Protein AF-A0A2K2CPC2-F1 (afdb_monomer)

Solvent-accessible surface area (backbone atoms only — not comparable to full-atom values): 61296 Å² total; per-residue (Å²): 140,87,82,96,63,97,62,57,42,82,44,56,65,70,56,54,33,58,23,25,60,69,70,36,76,90,29,54,77,49,75,57,96,60,28,41,29,27,48,23,42,46,99,86,68,53,61,29,30,34,36,36,54,56,79,86,68,99,60,70,57,60,63,56,48,25,48,60,65,39,63,78,53,83,51,91,22,39,63,42,54,60,25,34,28,80,47,77,42,85,42,82,39,74,54,98,91,30,63,32,54,21,40,41,75,49,46,33,42,30,27,62,54,51,78,62,34,36,43,44,73,55,35,52,60,104,74,50,80,71,49,67,69,53,52,50,47,30,52,48,30,49,41,52,31,50,30,40,35,52,70,67,43,101,53,31,41,39,50,56,50,60,47,46,72,30,27,28,19,34,90,84,52,48,26,20,47,46,79,49,70,71,35,45,81,43,69,93,70,80,68,47,76,54,97,65,94,77,57,54,89,91,40,68,41,60,54,34,78,77,64,34,45,51,45,70,58,42,42,40,23,14,47,14,53,47,48,45,32,71,75,47,24,58,70,43,42,70,77,46,70,86,49,57,66,77,58,43,51,51,52,55,37,50,55,49,43,64,57,42,60,77,77,45,57,75,81,57,38,58,56,54,43,49,45,51,45,49,54,50,51,51,19,54,38,23,56,42,76,54,62,88,72,30,69,54,55,66,58,54,46,52,58,54,51,53,56,45,52,60,50,48,57,55,50,54,72,69,51,84,68,76,90,84,84,82,89,84,86,89,81,89,88,81,93,88,91,82,89,81,90,86,86,86,88,82,85,89,84,90,85,88,88,72,98,58,65,40,81,47,60,65,69,58,52,30,62,28,24,60,72,67,35,78,91,33,54,79,45,81,55,99,56,36,40,27,30,50,26,42,46,96,90,68,53,62,31,30,36,40,36,46,59,63,46,96,77,61,63,96,46,33,69,56,37,28,51,57,50,36,74,73,50,88,51,92,18,35,53,47,59,60,24,34,30,82,46,78,45,79,44,81,42,78,50,98,93,38,73,25,43,27,58,44,64,46,40,35,39,30,30,61,56,43,81,64,40,35,44,52,82,55,30,77,42,85,88,82,42,76,54,69,70,58,48,50,49,30,51,52,31,44,49,53,31,48,36,69,32,48,77,42,100,58,27,43,31,47,59,46,56,44,43,74,31,27,30,17,30,78,96,57,44,24,18,46,42,74,41,46,65,37,47,72,46,87,87,56,92,55,49,80,50,97,70,94,77,63,54,90,85,36,66,37,62,52,35,76,79,65,30,42,44,38,68,58,38,44,39,19,8,47,12,42,42,47,46,22,67,72,62,33,45,66,62,78,83,48,75,86,51,54,73,64,56,50,52,50,51,51,35,53,56,47,39,59,54,35,58,75,75,39,58,82,57,54,25,49,30,54,37,51,38,49,49,49,51,54,52,51,22,52,39,24,54,40,77,55,63,88,74,26,67,52,64,65,56,51,50,50,55,50,49,52,39,50,52,49,28,40,51,38,52,39,65,75,37,97,52,81,50,54,62,38,63,67,56,46,57,44,55,79,51,86,72,43,64,40,50,35,49,44,33,39,32,20,74,36,88,52,31,33,38,38,39,40,36,52,80,63,49,87,55,37,67,37,73,62,73,38,70,56,71,32,50,48,67,16,34,34,36,35,43,45,33,40,52,64,42,95,64,84,78,70,98,76,70,90,46,41,33,40,42,36,37,35,79,47,62,81,79,78,66,78,75,78,65,88,90,47,60,73,64,58,58,48,46,57,56,49,53,39,62,75,65,72,48,93,59,64,43,77,47,78,30,47,54,39,59,61,74,81,64,96,83,68,79,73,71,96,67,69,53,55,44,44,68,62,42,81,33,93,87,46,42,43,40,28,38,40,49,49,95,84,55,68,36,37,39,38,22,14,50,66,6,32,40,36,33,30,30,71,86,78,59,38,79,76,46,77,44,79,76,48,86,42,32,21,36,26,64,49,79,40,75,94,78,43,30,40,40,34,25,24,44,70,8,35,39,37,36,34,44,82,86,52,90,71,62,54,70,48,84,73,42,96,28,22,23,47,31,65,32,72,48,94,82,62,67,38,36,40,40,31,22,50,78,75,33,40,37,36,34,30,26,62,88,58,80,56,37,74,79,45,76,49,78,80,60,89,34,38,55,39,31,54,39,69,38,91,92,42,87,57,30,34,42,38,28,11,48,64,8,36,36,35,40,40,56,74,81,60,94,71,71,81,54,56,70,44,85,68,40,95,77,9,29,38,22,61,34,74,43,75,55,98,93,39,56,30,38,39,35,13,21,52,85,11,31,34,38,30,33,62,74,81,58,92,60,98,66,74,68,76,44,74,46,77,76,53,90,24,34,19,38,24,48,45,58,48,94,89,48,74,32,31,38,41,23,12,52,65,22,36,37,38,37,22,36,62,86,80,62,45,70,47,37,40,36,34,62,59,32,49,29,29,42,25,61,28,68,47,85,96,62,58,28,44,36,38,25,14,33,33,25,35,38,35,32,41,62,58,83,133

Nearest PDB structures (foldseek):
  3mkq-assembly1_A  TM=9.259E-01  e=2.732E-25  Saccharomyces cerevisiae YJM789
  4j77-assembly2_B  TM=9.373E-01  e=4.372E-25  Saccharomyces cerevisiae
  8enz-assembly3_C  TM=9.042E-01  e=1.557E-18  Schizosaccharomyces pombe
  8eny-assembly3_C  TM=8.992E-01  e=2.491E-18  Schizosaccharomyces pombe
  7s23-assembly3_C  TM=9.041E-01  e=3.803E-18  Schizosaccharomyces pombe

Secondary structure (DSSP, 8-state):
------SPEE--HHHHHHHTTTT-GGGEEEEETTEEEEEEE-TT--EEEEEEE---SS-THHHHHHHHHHHT---TTB--EEEEEEEEEEEEEEETTEEEEEEEEEEEEEEEP-TT-BTHHHHSSTT----HHHHHHHHHHHHHHHHHHHHSSSSEEE-S---GGGEEE-TT--EEE---SS-EEE-S---EE-SS--S-TTS--HHHHHH-EE-THHHHHHHHHHHHHHHH-HHHHHHHTTS-HHHHHHHHHHHHHHHHTTTS-HHHHHHHHHHHHHHHHHHHHHT-SSGGGSPPHHHHHHHHHHHHHHHHHHHHTT--S------------------------------------EEPPHHHHHHHTTTT-GGGEEEE-SSEEEEEEE-TTS-EEEEEEEP--TTS-TTHHHHHHHHHHH---TTBPPEEEEEEEEEEEEEEETTEEEEEEEEEEEEEEE--TT-BGGGGSS-TTTS--HHHHHHHHHHHHHHHHHHHSSSSPEE-S--SGGGEEE-GGG-EEE---TT-EE-SSSS-EE-SS--S-TTTS-HHHHHH-EE-HHHHHHHHHHHHHHHHHSS-GGGGTTS-HHHHHHHHHHHHHHHHHTTS-HHHHHHHHHHHHHHHHHHHHHT-SSGGGSPPHHHHHHHHHHHHHHHHHHHHHTS--SSEEE-SSEE----TTS--EEEEEEE--SSSEEEEEEEETTGGGBSS-SSEEEEEPTT-EEEEEEEBPP-SSPPPTT---EEEEEEEEE-TTTTTT--TT-HHHHHHHHHHHHHHTT-TT-EEEEEEEE-SPPPTT----TT---EEEEEE-TTS-EEEEEE-SSSSEEEEEETTSEEEEEETTTTEEEEEEE--SS-EEEEEEEGGGTEEEEEETTSEEEEEESS-SSPEEEE--SS-EEEEEE-SSSSEEEEEETTT--EEEEEGGGTTEEEEEE---SS-EEEEEE-TT-TTEEEEEETTSEEEEEESS-SSPPPEEEE--TT-EEEEEEEEETTEEEEEEEETTS-EEEEETT---S---SEEE---SS-EEEEEE-SSSSEEEEEETTSEEEEEETTT--EEEEEE-SSSSEEEEEEETTTTEEEEEETTEEEEEE----

Foldseek 3Di:
DDDPDLWAAADEVVQVCQQQVNVDPVQFPDADPFFTWGWGQHPVRFTKIKTWGADPDDDPCLLVQLCVLQGPDDDPQAWHFNHWYWDWDWDFDADPNATFTWTDTTTITIIHDAPQAFQLVQQADDPSVDDLVLLLQQLLSVLVSQCCQAPVDPWHKAQQADDRNQWGAHPVSHTHGHDRSLIDTDDPDFKDADPDDTYDPPLAALCCVVGVMDGSLSVLSSSLSRLQSSQQGDVRCVVPVPPDLVVSLVVSLVVSLVVVVVPDDPVVSVLSSVLSSLSNVLSVQSNDNDSVSRDDSVVSNVSNVVSVVVVVVVVVVVPPDDDDDDDDDDDDDDDDDDDDDDDDDDDDDDDDDDPQAAADDVVLVCVQQVNVDPVQFPDDDPFWTWGWGADPVGFTWIKIKGFDHPPPDPCLLVQQSVVLRVDDDLQAKHWNHWYWDWDWDFDADPNGTITTTGTTTMTIIHDAPQAFQLVQLQDLPPGDALVLLLQQLLLNLVQLCRQAVDPWHKAQQADARNQWGAHPPRRTHGDRSSVIDTDDDDQKDQDPDQDYDPLLAAPCCVPPVIDHSLRVLSSSLQRLLSSLNSDHPVVCPVDDLVRSLVVSLVSNLVVLVVPDDPQLSVLSSVLSSLSNVLSVQSNDNDSVSRDDSVVSSVSNVVSVLSSLVRVCVVPVDQWDKPPLAFEFADDAQDKGKTKIKTFRSHQFKKKKWKAKPDQVQWPFDPRDIDIAHHRAMEIEIIIGDHDNDDPPPPDWIKMKMKMATDDPVLPPDDDDPCPPVSSVVVVVVCVVVVDPRIDMGIHTYHHHDPPPPPPPPPFDKDKDFLDFFQPWFWQEWEADQPAQWIWTWTQQQKIWIARPVVSGTPDIDRHDRGGFNDWDAPPVQQWIWTWGQQQKIWIDHPPDDHTDIDRHDRGTWNEKEDQPPAQWIWIFHAPPQKIFIFGVVVVRDRPDIDHDDPHGWQYKYADPVDSQWIWIWWQCQKIWIDGNPDPDDGTDIARHDNRTWHDKDWDADPNWIKMWTWGQCQKIFIGTPPDPDSDDTPDIQDDGPGTWQEWDQQPPAQWIWTFGQSQWIWTARVVPRDTHYIYHHSQGGWHYWYDDPPQCKIWTRHRRGIMIIRDGDD

Sequence (1114 aa):
MENTSDDPRKLPYQFIREVTNDFHVERVLGSGTFGTVYKGINSSGEETAVKVLHMTGVDDSEFQKEFRNLKSLRHDNIVELVGFCNEAEEVVAEFEGNQVVALKMHTALCLEYVSNGSLQKHISDENTGLNWHIRYKIIKGICVGLKYLHEGLEFSVWHLDLKPDNILLDQNMEPKIADFGLSRLLGDEKTRKTMSAVGTCGYWPPEYLNHQIITKEFDIFSLGVIITKIMTGREGYTSIADMRPGKFVKHVHNNWRNKLCKILRPASLEVYCNQVKRCIEIALECLKPNRQERPTIQYIVSNLEETETVIGDISLHIEQFNNDGESTLHSESNVTSGHSSGGGEASSSTYFDTPTAKAVPFQLLESMTDGFSEERIIGKGEFTRVYKGVYENGQVIAVKRYHSSRRLNDNEFENEIQYLMKVHHPNIIQLVGYCMHTEHQLIEYEGKMVFAEIQNKVLCLEYCSNGSLDQHLSDISYGLDWLTRYRIIKGTCEGLRQLHERSSPIIHMDLNPSNIFLGECMVPKIGDFALARVLEDEYSIQTIRMIGTRGYMPPEFIDKQVISIKSDIYSLGVVIIEIMTGKKYHAYFELSIQELIENVHENWRKRLRATFDDTSGEGYCQQVKKCIKLALSCVEPERLKRPSIGEIIDMLNETETFIHELTLKDKSELLDVHPVELYFPFEPKKATSCSLRLNNKGSDRVAFMVMAKTQKMYSTKLPFCSVVPPGCSYTIAVTIRKQNQQLPSAISEFFTVQSVAVGDHDLKHVDEDSASVVYGNFFKKAEEMNSDELQEMTLPVCWDLPAEGTESEPNQSRIEIIATLDSQQVSSVEVHPSQPWIMTTHHGGSLRVWDYQTMATLQSFQVTDEPVHAAKFIEREKWIIAGDGNGCIHVYSYEEKEPTSFDAHDSGITSLAVHPTQTVVLSFSHDDHLIKLWDWEKDWECTRTFQGHTNRVTQITFNPNGADSFTSVSRDGKVKIWSVHSDGSSPITFDGDDQGLLCVDYFTRRNRQHLITGCMDGTAKIWDLEMDILEGCVHKLEGHEGRVTAVNLHPELPLLITGSLDGTVRLWDSTTYKLENIIGFNLGAVYGFGFIKGLRRLVVGCHQGIAMMEIPSP

Organism: Brachypodium distachyon (NCBI:txid15368)

InterPro domains:
  IPR000535 Major sperm protein (MSP) domain [PF00635] (671-761)
  IPR000535 Major sperm protein (MSP) domain [PS50202] (670-800)
  IPR000719 Protein kinase domain [PF00069] (23-302)
  IPR000719 Protein kinase domain [PF00069] (373-650)
  IPR000719 Protein kinase domain [PS50011] (23-311)
  IPR000719 Protein kinase domain [PS50011] (372-659)
  IPR000719 Protein kinase domain [SM00220] (23-302)
  IPR000719 Protein kinase domain [SM00220] (372-659)
  IPR001680 WD40 repeat [PF00400] (819-851)
  IPR001680 WD40 repeat [PF00400] (900-935)
  IPR001680 WD40 repeat [PF00400] (940-979)
  IPR001680 WD40 repeat [PF00400] (988-1024)
  IPR001680 WD40 repeat [PF00400] (1033-1069)
  IPR001680 WD40 repeat [PS50082] (819-860)
  IPR001680 WD40 repeat [PS50082] (902-935)
  IPR001680 WD40 repeat [PS50082] (946-982)
  IPR001680 WD40 repeat [PS50082] (1037-1078)
  IPR001680 WD40 repeat [SM00320] (814-851)
  IPR001680 WD40 repeat [SM00320] (854-893)
  IPR001680 WD40 repeat [SM00320] (895-935)

Mean predicted aligned error: 21.56 Å

Structure (mmCIF, N/CA/C/O backbone):
data_AF-A0A2K2CPC2-F1
#
_entry.id   AF-A0A2K2CPC2-F1
#
loop_
_atom_site.group_PDB
_atom_site.id
_atom_site.type_symbol
_atom_site.label_atom_id
_atom_site.label_alt_id
_atom_site.label_comp_id
_atom_site.label_asym_id
_atom_site.label_entity_id
_atom_site.label_seq_id
_atom_site.pdbx_PDB_ins_code
_atom_site.Cartn_x
_atom_site.Cartn_y
_atom_site.Cartn_z
_atom_site.occupancy
_atom_site.B_iso_or_equiv
_atom_site.auth_seq_id
_atom_site.auth_comp_id
_atom_site.auth_asym_id
_atom_site.auth_atom_id
_atom_site.pdbx_PDB_model_num
ATOM 1 N N . MET A 1 1 ? 52.574 -5.401 -39.941 1.00 42.41 1 MET A N 1
ATOM 2 C CA . MET A 1 1 ? 52.919 -6.614 -40.713 1.00 42.41 1 MET A CA 1
ATOM 3 C C . MET A 1 1 ? 53.606 -7.517 -39.705 1.00 42.41 1 MET A C 1
ATOM 5 O O . MET A 1 1 ? 54.617 -7.080 -39.188 1.00 42.41 1 MET A O 1
ATOM 9 N N . GLU A 1 2 ? 53.064 -8.618 -39.198 1.00 34.78 2 GLU A N 1
ATOM 10 C CA . GLU A 1 2 ? 52.124 -9.629 -39.702 1.00 34.78 2 GLU A CA 1
ATOM 11 C C . GLU A 1 2 ? 50.900 -9.736 -38.770 1.00 34.78 2 GLU A C 1
ATOM 13 O O . GLU A 1 2 ? 51.031 -9.546 -37.567 1.00 34.78 2 GLU A O 1
ATOM 18 N N . ASN A 1 3 ? 49.703 -9.980 -39.311 1.00 30.69 3 ASN A N 1
ATOM 19 C CA . ASN A 1 3 ? 48.482 -10.152 -38.516 1.00 30.69 3 ASN A CA 1
ATOM 20 C C . ASN A 1 3 ? 47.659 -11.285 -39.141 1.00 30.69 3 ASN A C 1
ATOM 22 O O . ASN A 1 3 ? 46.827 -11.052 -40.018 1.00 30.69 3 ASN A O 1
ATOM 26 N N . THR A 1 4 ? 47.950 -12.513 -38.725 1.00 40.72 4 THR A N 1
ATOM 27 C CA . THR A 1 4 ? 47.132 -13.699 -38.983 1.00 40.72 4 THR A CA 1
ATOM 28 C C . THR A 1 4 ? 45.987 -13.724 -37.973 1.00 40.72 4 THR A C 1
ATOM 30 O O . THR A 1 4 ? 46.117 -14.274 -36.881 1.00 40.72 4 THR A O 1
ATOM 33 N N . SER A 1 5 ? 44.870 -13.095 -38.318 1.00 41.62 5 SER A N 1
ATOM 34 C CA . SER A 1 5 ? 43.569 -13.422 -37.734 1.00 41.62 5 SER A CA 1
ATOM 35 C C . SER A 1 5 ? 42.565 -13.463 -38.878 1.00 41.62 5 SER A C 1
ATOM 37 O O . SER A 1 5 ? 42.347 -12.435 -39.513 1.00 41.62 5 SER A O 1
ATOM 39 N N . ASP A 1 6 ? 41.975 -14.629 -39.135 1.00 57.31 6 ASP A N 1
ATOM 40 C CA . ASP A 1 6 ? 41.037 -14.905 -40.240 1.00 57.31 6 ASP A CA 1
ATOM 41 C C . ASP A 1 6 ? 39.711 -14.107 -40.190 1.00 57.31 6 ASP A C 1
ATOM 43 O O . ASP A 1 6 ? 38.831 -14.315 -41.029 1.00 57.31 6 ASP A O 1
ATOM 47 N N . ASP A 1 7 ? 39.550 -13.183 -39.234 1.00 68.00 7 ASP A N 1
ATOM 48 C CA . ASP A 1 7 ? 38.305 -12.454 -38.977 1.00 68.00 7 ASP A CA 1
ATOM 49 C C . ASP A 1 7 ? 38.342 -10.994 -39.488 1.00 68.00 7 ASP A C 1
ATOM 51 O O . ASP A 1 7 ? 39.369 -10.322 -39.322 1.00 68.00 7 ASP A O 1
ATOM 55 N N . PRO A 1 8 ? 37.245 -10.454 -40.072 1.00 80.19 8 PRO A N 1
ATOM 56 C CA . PRO A 1 8 ? 37.181 -9.066 -40.528 1.00 80.19 8 PRO A CA 1
ATOM 57 C C . PRO A 1 8 ? 37.462 -8.086 -39.388 1.00 80.19 8 PRO A C 1
ATOM 59 O O . PRO A 1 8 ? 36.931 -8.220 -38.282 1.00 80.19 8 PRO A O 1
ATOM 62 N N . ARG A 1 9 ? 38.267 -7.054 -39.650 1.00 84.38 9 ARG A N 1
ATOM 63 C CA . ARG A 1 9 ? 38.689 -6.107 -38.605 1.00 84.38 9 ARG A CA 1
ATOM 64 C C . ARG A 1 9 ? 37.591 -5.094 -38.283 1.00 84.38 9 ARG A C 1
ATOM 66 O O . ARG A 1 9 ? 37.016 -4.501 -39.195 1.00 84.38 9 ARG A O 1
ATOM 73 N N . LYS A 1 10 ? 37.360 -4.822 -36.993 1.00 87.56 10 LYS A N 1
ATOM 74 C CA . LYS A 1 10 ? 36.562 -3.664 -36.559 1.00 87.56 10 LYS A CA 1
ATOM 75 C C . LYS A 1 10 ? 37.376 -2.383 -36.785 1.00 87.56 10 LYS A C 1
ATOM 77 O O . LYS A 1 10 ? 38.482 -2.255 -36.265 1.00 87.56 10 LYS A O 1
ATOM 82 N N . LEU A 1 11 ? 36.836 -1.460 -37.572 1.00 89.75 11 LEU A N 1
ATOM 83 C CA . LEU A 1 11 ? 37.460 -0.209 -37.992 1.00 89.75 11 LEU A CA 1
ATOM 84 C C . LEU A 1 11 ? 36.742 0.983 -37.334 1.00 89.75 11 LEU A C 1
ATOM 86 O O . LEU A 1 11 ? 35.508 1.026 -37.369 1.00 89.75 11 LEU A O 1
ATOM 90 N N . PRO A 1 12 ? 37.481 1.958 -36.774 1.00 89.75 12 PRO A N 1
ATOM 91 C CA . PRO A 1 12 ? 36.875 3.155 -36.199 1.00 89.75 12 PRO A CA 1
ATOM 92 C C . PRO A 1 12 ? 36.150 4.011 -37.237 1.00 89.75 12 PRO A C 1
ATOM 94 O O . PRO A 1 12 ? 36.611 4.116 -38.376 1.00 89.75 12 PRO A O 1
ATOM 97 N N . TYR A 1 13 ? 35.072 4.699 -36.857 1.00 88.50 13 TYR A N 1
ATOM 98 C CA . TYR A 1 13 ? 34.332 5.573 -37.775 1.00 88.50 13 TYR A CA 1
ATOM 99 C C . TYR A 1 13 ? 35.212 6.697 -38.331 1.00 88.50 13 TYR A C 1
ATOM 101 O O . TYR A 1 13 ? 35.141 7.033 -39.513 1.00 88.50 13 TYR A O 1
ATOM 109 N N . GLN A 1 14 ? 36.127 7.215 -37.511 1.00 88.25 14 GLN A N 1
ATOM 110 C CA . GLN A 1 14 ? 37.112 8.205 -37.940 1.00 88.25 14 GLN A CA 1
ATOM 111 C C . GLN A 1 14 ? 37.988 7.695 -39.097 1.00 88.25 14 GLN A C 1
ATOM 113 O O . GLN A 1 14 ? 38.214 8.418 -40.066 1.00 88.25 14 GLN A O 1
ATOM 118 N N . PHE A 1 15 ? 38.409 6.427 -39.053 1.00 89.62 15 PHE A N 1
ATOM 119 C CA . PHE A 1 15 ? 39.153 5.808 -40.151 1.00 89.62 15 PHE A CA 1
ATOM 120 C C . PHE A 1 15 ? 38.294 5.716 -41.419 1.00 89.62 15 PHE A C 1
ATOM 122 O O . PHE A 1 15 ? 38.774 6.012 -42.511 1.00 89.62 15 PHE A O 1
ATOM 129 N N . ILE A 1 16 ? 37.007 5.372 -41.284 1.00 91.12 16 ILE A N 1
ATOM 130 C CA . ILE A 1 16 ? 36.061 5.337 -42.409 1.00 91.12 16 ILE A CA 1
ATOM 131 C C . ILE A 1 16 ? 35.924 6.717 -43.068 1.00 91.12 16 ILE A C 1
ATOM 133 O O . ILE A 1 16 ? 35.964 6.817 -44.298 1.00 91.12 16 ILE A O 1
ATOM 137 N N . ARG A 1 17 ? 35.817 7.790 -42.274 1.00 89.62 17 ARG A N 1
ATOM 138 C CA . ARG A 1 17 ? 35.786 9.169 -42.789 1.00 89.62 17 ARG A CA 1
ATOM 139 C C . ARG A 1 17 ? 37.055 9.514 -43.556 1.00 89.62 17 ARG A C 1
ATOM 141 O O . ARG A 1 17 ? 36.975 10.039 -44.660 1.00 89.62 17 ARG A O 1
ATOM 148 N N . GLU A 1 18 ? 38.220 9.182 -43.011 1.00 90.06 18 GLU A N 1
ATOM 149 C CA . GLU A 1 18 ? 39.506 9.471 -43.650 1.00 90.06 18 GLU A CA 1
ATOM 150 C C . GLU A 1 18 ? 39.647 8.760 -45.000 1.00 90.06 18 GLU A C 1
ATOM 152 O O . GLU A 1 18 ? 39.910 9.410 -46.015 1.00 90.06 18 GLU A O 1
ATOM 157 N N . VAL A 1 19 ? 39.399 7.446 -45.054 1.00 90.81 19 VAL A N 1
ATOM 158 C CA . VAL A 1 19 ? 39.573 6.685 -46.304 1.00 90.81 19 VAL A CA 1
ATOM 159 C C . VAL A 1 19 ? 38.554 7.070 -47.373 1.00 90.81 19 VAL A C 1
ATOM 161 O O . VAL A 1 19 ? 38.860 6.991 -48.564 1.00 90.81 19 VAL A O 1
ATOM 164 N N . THR A 1 20 ? 37.356 7.512 -46.979 1.00 90.75 20 THR A N 1
ATOM 165 C CA . THR A 1 20 ? 36.302 7.972 -47.901 1.00 90.75 20 THR A CA 1
ATOM 166 C C . THR A 1 20 ? 36.384 9.463 -48.233 1.00 90.75 20 THR A C 1
ATOM 168 O O . THR A 1 20 ? 35.526 9.953 -48.967 1.00 90.75 20 THR A O 1
ATOM 171 N N . ASN A 1 21 ? 37.411 10.181 -47.758 1.00 90.12 21 ASN A N 1
ATOM 172 C CA . ASN A 1 21 ? 37.537 11.637 -47.887 1.00 90.12 21 ASN A CA 1
ATOM 173 C C . ASN A 1 21 ? 36.267 12.370 -47.422 1.00 90.12 21 ASN A C 1
ATOM 175 O O . ASN A 1 21 ? 35.672 13.136 -48.173 1.00 90.12 21 ASN A O 1
ATOM 179 N N . ASP A 1 22 ? 35.826 12.058 -46.208 1.00 88.56 22 ASP A N 1
ATOM 180 C CA . ASP A 1 22 ? 34.602 12.570 -45.592 1.00 88.56 22 ASP A CA 1
ATOM 181 C C . ASP A 1 22 ? 33.349 12.337 -46.452 1.00 88.56 22 ASP A C 1
ATOM 183 O O . ASP A 1 22 ? 32.531 13.230 -46.665 1.00 88.56 22 ASP A O 1
ATOM 187 N N . PHE A 1 23 ? 33.223 11.117 -46.990 1.00 89.69 23 PHE A N 1
ATOM 188 C CA . PHE A 1 23 ? 32.114 10.698 -47.856 1.00 89.69 23 PHE A CA 1
ATOM 189 C C . PHE A 1 23 ? 31.917 11.591 -49.096 1.00 89.69 23 PHE A C 1
ATOM 191 O O . PHE A 1 23 ? 30.791 11.829 -49.537 1.00 89.69 23 PHE A O 1
ATOM 198 N N . HIS A 1 24 ? 33.014 12.085 -49.682 1.00 88.44 24 HIS A N 1
ATOM 199 C CA . HIS A 1 24 ? 32.961 12.975 -50.842 1.00 88.44 24 HIS A CA 1
ATOM 200 C C . HIS A 1 24 ? 32.211 12.347 -52.028 1.00 88.44 24 HIS A C 1
ATOM 202 O O . HIS A 1 24 ? 32.429 11.184 -52.379 1.00 88.44 24 HIS A O 1
ATOM 208 N N . VAL A 1 25 ? 31.389 13.146 -52.717 1.00 85.75 25 VAL A N 1
ATOM 209 C CA . VAL A 1 25 ? 30.537 12.688 -53.831 1.00 85.75 25 VAL A CA 1
ATOM 210 C C . VAL A 1 25 ? 31.326 12.038 -54.977 1.00 85.75 25 VAL A C 1
ATOM 212 O O . VAL A 1 25 ? 30.857 11.083 -55.586 1.00 85.75 25 VAL A O 1
ATOM 215 N N . GLU A 1 26 ? 32.558 12.487 -55.234 1.00 88.62 26 GLU A N 1
ATOM 216 C CA . GLU A 1 26 ? 33.430 11.908 -56.274 1.00 88.62 26 GLU A CA 1
ATOM 217 C C . GLU A 1 26 ? 33.882 10.474 -55.970 1.00 88.62 26 GLU A C 1
ATOM 219 O O . GLU A 1 26 ? 34.321 9.760 -56.869 1.00 88.62 26 GLU A O 1
ATOM 224 N N . ARG A 1 27 ? 33.781 10.038 -54.710 1.00 88.31 27 ARG A N 1
ATOM 225 C CA . ARG A 1 27 ? 34.104 8.668 -54.306 1.00 88.31 27 ARG A CA 1
ATOM 226 C C . ARG A 1 27 ? 32.898 7.743 -54.370 1.00 88.31 27 ARG A C 1
ATOM 228 O O . ARG A 1 27 ? 33.071 6.556 -54.132 1.00 88.31 27 ARG A O 1
ATOM 235 N N . VAL A 1 28 ? 31.700 8.221 -54.700 1.00 89.75 28 VAL A N 1
ATOM 236 C CA . VAL A 1 28 ? 30.511 7.363 -54.792 1.00 89.75 28 VAL A CA 1
ATOM 237 C C . VAL A 1 28 ? 30.653 6.391 -55.968 1.00 89.75 28 VAL A C 1
ATOM 239 O O . VAL A 1 28 ? 30.750 6.790 -57.126 1.00 89.75 28 VAL A O 1
ATOM 242 N N . LEU A 1 29 ? 30.641 5.094 -55.664 1.00 85.25 29 LEU A N 1
ATOM 243 C CA . LEU A 1 29 ? 30.657 4.001 -56.642 1.00 85.25 29 LEU A CA 1
ATOM 244 C C . LEU A 1 29 ? 29.239 3.574 -57.040 1.00 85.25 29 LEU A C 1
ATOM 246 O O . LEU A 1 29 ? 29.018 3.133 -58.170 1.00 85.25 29 LEU A O 1
ATOM 250 N N . GLY A 1 30 ? 28.286 3.716 -56.117 1.00 80.94 30 GLY A N 1
ATOM 251 C CA . GLY A 1 30 ? 26.878 3.392 -56.309 1.00 80.94 30 GLY A CA 1
ATOM 252 C C . GLY A 1 30 ? 26.044 3.743 -55.078 1.00 80.94 30 GLY A C 1
ATOM 253 O O . GLY A 1 30 ? 26.575 3.908 -53.982 1.00 80.94 30 GLY A O 1
ATOM 254 N N . SER A 1 31 ? 24.733 3.863 -55.262 1.00 77.25 31 SER A N 1
ATOM 255 C CA . SER A 1 31 ? 23.768 4.090 -54.185 1.00 77.25 31 SER A CA 1
ATOM 256 C C . SER A 1 31 ? 22.549 3.203 -54.412 1.00 77.25 31 SER A C 1
ATOM 258 O O . SER A 1 31 ? 22.112 3.038 -55.553 1.00 77.25 31 SER A O 1
ATOM 260 N N . GLY A 1 32 ? 22.035 2.605 -53.342 1.00 67.19 32 GLY A N 1
ATOM 261 C CA . GLY A 1 32 ? 20.872 1.727 -53.362 1.00 67.19 32 GLY A CA 1
ATOM 262 C C . GLY A 1 32 ? 19.973 1.954 -52.151 1.00 67.19 32 GLY A C 1
ATOM 263 O O . GLY A 1 32 ? 20.246 2.800 -51.303 1.00 67.19 32 GLY A O 1
ATOM 264 N N . THR A 1 33 ? 18.898 1.171 -52.059 1.00 62.84 33 THR A N 1
ATOM 265 C CA . THR A 1 33 ? 17.882 1.292 -50.999 1.00 62.84 33 THR A CA 1
ATOM 266 C C . THR A 1 33 ? 18.460 1.162 -49.588 1.00 62.84 33 THR A C 1
ATOM 268 O O . THR A 1 33 ? 17.978 1.821 -48.677 1.00 62.84 33 THR A O 1
ATOM 271 N N . PHE A 1 34 ? 19.507 0.353 -49.419 1.00 65.62 34 PHE A N 1
ATOM 272 C CA . PHE A 1 34 ? 20.060 -0.010 -48.110 1.00 65.62 34 PHE A CA 1
ATOM 273 C C . PHE A 1 34 ? 21.358 0.732 -47.757 1.00 65.62 34 PHE A C 1
ATOM 275 O O . PHE A 1 34 ? 21.911 0.529 -46.681 1.00 65.62 34 PHE A O 1
ATOM 282 N N . GLY A 1 35 ? 21.893 1.575 -48.648 1.00 77.44 35 GLY A N 1
ATOM 283 C CA . GLY A 1 35 ? 23.178 2.228 -48.399 1.00 77.44 35 GLY A CA 1
ATOM 284 C C . GLY A 1 35 ? 23.836 2.860 -49.621 1.00 77.44 35 GLY A C 1
ATOM 285 O O . GLY A 1 35 ? 23.451 2.614 -50.767 1.00 77.44 35 GLY A O 1
ATOM 286 N N . THR A 1 36 ? 24.885 3.637 -49.361 1.00 86.19 36 THR A N 1
ATOM 287 C CA . THR A 1 36 ? 25.756 4.240 -50.380 1.00 86.19 36 THR A CA 1
ATOM 288 C C . THR A 1 36 ? 27.144 3.609 -50.315 1.00 86.19 36 THR A C 1
ATOM 290 O O . THR A 1 36 ? 27.719 3.470 -49.236 1.00 86.19 36 THR A O 1
ATOM 293 N N . VAL A 1 37 ? 27.706 3.241 -51.467 1.00 89.12 37 VAL A N 1
ATOM 294 C CA . VAL A 1 37 ? 29.039 2.636 -51.579 1.00 89.12 37 VAL A CA 1
ATOM 295 C C . VAL A 1 37 ? 30.044 3.678 -52.058 1.00 89.12 37 VAL A C 1
ATOM 297 O O . VAL A 1 37 ? 29.850 4.296 -53.106 1.00 89.12 37 VAL A O 1
ATOM 300 N N . TYR A 1 38 ? 31.139 3.835 -51.320 1.00 91.75 38 TYR A N 1
ATOM 301 C CA . TYR A 1 38 ? 32.225 4.772 -51.590 1.00 91.75 38 TYR A CA 1
ATOM 302 C C . TYR A 1 38 ? 33.533 4.041 -51.904 1.00 91.75 38 TYR A C 1
ATOM 304 O O . TYR A 1 38 ? 33.805 2.963 -51.380 1.00 91.75 38 TYR A O 1
ATOM 312 N N . LYS A 1 39 ? 34.391 4.657 -52.714 1.00 92.12 39 LYS A N 1
ATOM 313 C CA . LYS A 1 39 ? 35.779 4.256 -52.915 1.00 92.12 39 LYS A CA 1
ATOM 314 C C . LYS A 1 39 ? 36.635 4.789 -51.765 1.00 92.12 39 LYS A C 1
ATOM 316 O O . LYS A 1 39 ? 36.929 5.985 -51.690 1.00 92.12 39 LYS A O 1
ATOM 321 N N . GLY A 1 40 ? 37.038 3.891 -50.879 1.00 91.25 40 GLY A N 1
ATOM 322 C CA . GLY A 1 40 ? 38.033 4.112 -49.841 1.00 91.25 40 GLY A CA 1
ATOM 323 C C . GLY A 1 40 ? 39.450 4.036 -50.408 1.00 91.25 40 GLY A C 1
ATOM 324 O O . GLY A 1 40 ? 39.737 3.160 -51.218 1.00 91.25 40 GLY A O 1
ATOM 325 N N . ILE A 1 41 ? 40.326 4.956 -50.005 1.00 90.75 41 ILE A N 1
ATOM 326 C CA . ILE A 1 41 ? 41.767 4.891 -50.288 1.00 90.75 41 ILE A CA 1
ATOM 327 C C . ILE A 1 41 ? 42.487 5.175 -48.974 1.00 90.75 41 ILE A C 1
ATOM 329 O O . ILE A 1 41 ? 42.312 6.259 -48.416 1.00 90.75 41 ILE A O 1
ATOM 333 N N . ASN A 1 42 ? 43.253 4.211 -48.467 1.00 84.81 42 ASN A N 1
ATOM 334 C CA . ASN A 1 42 ? 44.014 4.393 -47.230 1.00 84.81 42 ASN A CA 1
ATOM 335 C C . ASN A 1 42 ? 45.345 5.132 -47.472 1.00 84.81 42 ASN A C 1
ATOM 337 O O . ASN A 1 42 ? 45.729 5.418 -48.606 1.00 84.81 42 ASN A O 1
ATOM 341 N N . SER A 1 43 ? 46.071 5.447 -46.397 1.00 80.19 43 SER A N 1
ATOM 342 C CA . SER A 1 43 ? 47.350 6.172 -46.465 1.00 80.19 43 SER A CA 1
ATOM 343 C C . SER A 1 43 ? 48.454 5.424 -47.225 1.00 80.19 43 SER A C 1
ATOM 345 O O . SER A 1 43 ? 49.382 6.058 -47.723 1.00 80.19 43 SER A O 1
ATOM 347 N N . SER A 1 44 ? 48.348 4.098 -47.357 1.00 81.06 44 SER A N 1
ATOM 348 C CA . SER A 1 44 ? 49.227 3.270 -48.193 1.00 81.06 44 SER A CA 1
ATOM 349 C C . SER A 1 44 ? 48.806 3.191 -49.667 1.00 81.06 44 SER A C 1
ATOM 351 O O . SER A 1 44 ? 49.514 2.572 -50.456 1.00 81.06 44 SER A O 1
ATOM 353 N N . GLY A 1 45 ? 47.692 3.821 -50.057 1.00 82.94 45 GLY A N 1
ATOM 354 C CA . GLY A 1 45 ? 47.165 3.792 -51.425 1.00 82.94 45 GLY A CA 1
ATOM 355 C C . GLY A 1 45 ? 46.360 2.535 -51.772 1.00 82.94 45 GLY A C 1
ATOM 356 O O . GLY A 1 45 ? 46.021 2.336 -52.934 1.00 82.94 45 GLY A O 1
ATOM 357 N N . GLU A 1 46 ? 46.048 1.694 -50.789 1.00 86.00 46 GLU A N 1
ATOM 358 C CA . GLU A 1 46 ? 45.192 0.521 -50.961 1.00 86.00 46 GLU A CA 1
ATOM 359 C C . GLU A 1 46 ? 43.734 0.961 -51.125 1.00 86.00 46 GLU A C 1
ATOM 361 O O . GLU A 1 46 ? 43.242 1.825 -50.386 1.00 86.00 46 GLU A O 1
ATOM 366 N N . GLU A 1 47 ? 43.049 0.373 -52.104 1.00 91.69 47 GLU A N 1
ATOM 367 C CA . GLU A 1 47 ? 41.676 0.719 -52.457 1.00 91.69 47 GLU A CA 1
ATOM 368 C C . GLU A 1 47 ? 40.679 -0.255 -51.816 1.00 91.69 47 GLU A C 1
ATOM 370 O O . GLU A 1 47 ? 40.872 -1.469 -51.815 1.00 91.69 47 GLU A O 1
ATOM 375 N N . THR A 1 48 ? 39.578 0.269 -51.284 1.00 91.31 48 THR A N 1
ATOM 376 C CA . THR A 1 48 ? 38.532 -0.508 -50.597 1.00 91.31 48 THR A CA 1
ATOM 377 C C . THR A 1 48 ? 37.158 0.006 -51.019 1.00 91.31 48 THR A C 1
ATOM 379 O O . THR A 1 48 ? 36.990 1.199 -51.263 1.00 91.31 48 THR A O 1
ATOM 382 N N . ALA A 1 49 ? 36.150 -0.856 -51.112 1.00 92.00 49 ALA A N 1
ATOM 383 C CA . ALA A 1 49 ? 34.763 -0.438 -51.295 1.00 92.00 49 ALA A CA 1
ATOM 384 C C . ALA A 1 49 ? 34.078 -0.323 -49.924 1.00 92.00 49 ALA A C 1
ATOM 386 O O . ALA A 1 49 ? 33.897 -1.309 -49.221 1.00 92.00 49 ALA A O 1
ATOM 387 N N . VAL A 1 50 ? 33.698 0.889 -49.528 1.00 91.88 50 VAL A N 1
ATOM 388 C CA . VAL A 1 50 ? 33.076 1.182 -48.231 1.00 91.88 50 VAL A CA 1
ATOM 389 C C . VAL A 1 50 ? 31.575 1.369 -48.425 1.00 91.88 50 VAL A C 1
ATOM 391 O O . VAL A 1 50 ? 31.141 2.396 -48.941 1.00 91.88 50 VAL A O 1
ATOM 394 N N . LYS A 1 51 ? 30.769 0.393 -48.010 1.00 89.25 51 LYS A N 1
ATOM 395 C CA . LYS A 1 51 ? 29.303 0.469 -48.020 1.00 89.25 51 LYS A CA 1
ATOM 396 C C . LYS A 1 51 ? 28.815 1.048 -46.694 1.00 89.25 51 LYS A C 1
ATOM 398 O O . LYS A 1 51 ? 28.892 0.378 -45.670 1.00 89.25 51 LYS A O 1
ATOM 403 N N . VAL A 1 52 ? 28.325 2.285 -46.717 1.00 87.38 52 VAL A N 1
ATOM 404 C CA . VAL A 1 52 ? 27.688 2.958 -45.574 1.00 87.38 52 VAL A CA 1
ATOM 405 C C . VAL A 1 52 ? 26.194 2.671 -45.630 1.00 87.38 52 VAL A C 1
ATOM 407 O O . VAL A 1 52 ? 25.568 2.934 -46.659 1.00 87.38 52 VAL A O 1
ATOM 410 N N . LEU A 1 53 ? 25.630 2.114 -44.561 1.00 80.12 53 LEU A N 1
ATOM 411 C CA . LEU A 1 53 ? 24.231 1.686 -44.542 1.00 80.12 53 LEU A CA 1
ATOM 412 C C . LEU A 1 53 ? 23.311 2.814 -44.060 1.00 80.12 53 LEU A C 1
ATOM 414 O O . LEU A 1 53 ? 23.663 3.575 -43.159 1.00 80.12 53 LEU A O 1
ATOM 418 N N . HIS A 1 54 ? 22.126 2.915 -44.665 1.00 71.00 54 HIS A N 1
ATOM 419 C CA . HIS A 1 54 ? 21.081 3.843 -44.223 1.00 71.00 54 HIS A CA 1
ATOM 420 C C . HIS A 1 54 ? 20.130 3.093 -43.288 1.00 71.00 54 HIS A C 1
ATOM 422 O O . HIS A 1 54 ? 19.412 2.202 -43.732 1.00 71.00 54 HIS A O 1
ATOM 428 N N . MET A 1 55 ? 20.123 3.433 -41.999 1.00 62.25 55 MET A N 1
ATOM 429 C CA . MET A 1 55 ? 19.206 2.830 -41.024 1.00 62.25 55 MET A CA 1
ATOM 430 C C . MET A 1 55 ? 17.771 3.295 -41.308 1.00 62.25 55 MET A C 1
ATOM 432 O O . MET A 1 55 ? 17.470 4.480 -41.179 1.00 62.25 55 MET A O 1
ATOM 436 N N . THR A 1 56 ? 16.888 2.376 -41.712 1.00 51.00 56 THR A N 1
ATOM 437 C CA . THR A 1 56 ? 15.481 2.684 -42.050 1.00 51.00 56 THR A CA 1
ATOM 438 C C . THR A 1 56 ? 14.458 2.107 -41.056 1.00 51.00 56 THR A C 1
ATOM 440 O O . THR A 1 56 ? 13.257 2.277 -41.260 1.00 51.00 56 THR A O 1
ATOM 443 N N . GLY A 1 57 ? 14.895 1.471 -39.958 1.00 49.62 57 GLY A N 1
ATOM 444 C CA . GLY A 1 57 ? 14.013 0.829 -38.970 1.00 49.62 57 GLY A CA 1
ATOM 445 C C . GLY A 1 57 ? 14.609 0.673 -37.561 1.00 49.62 57 GLY A C 1
ATOM 446 O O . GLY A 1 57 ? 15.738 1.078 -37.309 1.00 49.62 57 GLY A O 1
ATOM 447 N N . VAL A 1 58 ? 13.814 0.093 -36.646 1.00 38.84 58 VAL A N 1
ATOM 448 C CA . VAL A 1 58 ? 14.068 -0.037 -35.184 1.00 38.84 58 VAL A CA 1
ATOM 449 C C . VAL A 1 58 ? 15.164 -1.062 -34.836 1.00 38.84 58 VAL A C 1
ATOM 451 O O . VAL A 1 58 ? 15.634 -1.094 -33.707 1.00 38.84 58 VAL A O 1
ATOM 454 N N . ASP A 1 59 ? 15.592 -1.899 -35.782 1.00 48.75 59 ASP A N 1
ATOM 455 C CA . ASP A 1 59 ? 16.492 -3.028 -35.526 1.00 48.75 59 ASP A CA 1
ATOM 456 C C . ASP A 1 59 ? 17.735 -2.959 -36.434 1.00 48.75 59 ASP A C 1
ATOM 458 O O . ASP A 1 59 ? 17.601 -2.934 -37.662 1.00 48.75 59 ASP A O 1
ATOM 462 N N . ASP A 1 60 ? 18.935 -3.026 -35.835 1.00 57.25 60 ASP A N 1
ATOM 463 C CA . ASP A 1 60 ? 20.258 -3.224 -36.474 1.00 57.25 60 ASP A CA 1
ATOM 464 C C . ASP A 1 60 ? 20.344 -4.506 -37.341 1.00 57.25 60 ASP A C 1
ATOM 466 O O . ASP A 1 60 ? 21.394 -4.841 -37.908 1.00 57.25 60 ASP A O 1
ATOM 470 N N . SER A 1 61 ? 19.238 -5.247 -37.447 1.00 61.88 61 SER A N 1
ATOM 471 C CA . SER A 1 61 ? 19.032 -6.450 -38.246 1.00 61.88 61 SER A CA 1
ATOM 472 C C . SER A 1 61 ? 19.674 -6.429 -39.631 1.00 61.88 61 SER A C 1
ATOM 474 O O . SER A 1 61 ? 20.255 -7.443 -40.007 1.00 61.88 61 SER A O 1
ATOM 476 N N . GLU A 1 62 ? 19.618 -5.329 -40.389 1.00 65.88 62 GLU A N 1
ATOM 477 C CA . GLU A 1 62 ? 20.149 -5.282 -41.760 1.00 65.88 62 GLU A CA 1
ATOM 478 C C . GLU A 1 62 ? 21.680 -5.340 -41.790 1.00 65.88 62 GLU A C 1
ATOM 480 O O . GLU A 1 62 ? 22.246 -6.210 -42.459 1.00 65.88 62 GLU A O 1
ATOM 485 N N . PHE A 1 63 ? 22.352 -4.496 -40.995 1.00 73.88 63 PHE A N 1
ATOM 486 C CA . PHE A 1 63 ? 23.808 -4.534 -40.832 1.00 73.88 63 PHE A CA 1
ATOM 487 C C . PHE A 1 63 ? 24.254 -5.891 -40.288 1.00 73.88 63 PHE A C 1
ATOM 489 O O . PHE A 1 63 ? 25.131 -6.538 -40.860 1.00 73.88 63 PHE A O 1
ATOM 496 N N . GLN A 1 64 ? 23.614 -6.366 -39.215 1.00 75.19 64 GLN A N 1
ATOM 497 C CA . GLN A 1 64 ? 23.971 -7.635 -38.582 1.00 75.19 64 GLN A CA 1
ATOM 498 C C . GLN A 1 64 ? 23.735 -8.835 -39.500 1.00 75.19 64 GLN A C 1
ATOM 500 O O . GLN A 1 64 ? 24.443 -9.838 -39.404 1.00 75.19 64 GLN A O 1
ATOM 505 N N . LYS A 1 65 ? 22.726 -8.781 -40.371 1.00 72.31 65 LYS A N 1
ATOM 506 C CA . LYS A 1 65 ? 22.426 -9.838 -41.341 1.00 72.31 65 LYS A CA 1
ATOM 507 C C . LYS A 1 65 ? 23.456 -9.864 -42.462 1.00 72.31 65 LYS A C 1
ATOM 509 O O . LYS A 1 65 ? 24.003 -10.928 -42.737 1.00 72.31 65 LYS A O 1
ATOM 514 N N . GLU A 1 66 ? 23.750 -8.719 -43.075 1.00 79.38 66 GLU A N 1
ATOM 515 C CA . GLU A 1 66 ? 24.737 -8.645 -44.155 1.00 79.38 66 GLU A CA 1
ATOM 516 C C . GLU A 1 66 ? 26.153 -8.954 -43.645 1.00 79.38 66 GLU A C 1
ATOM 518 O O . GLU A 1 66 ? 26.863 -9.751 -44.259 1.00 79.38 66 GLU A O 1
ATOM 523 N N . PHE A 1 67 ? 26.526 -8.437 -42.468 1.00 83.50 67 PHE A N 1
ATOM 524 C CA . PHE A 1 67 ? 27.792 -8.757 -41.807 1.00 83.50 67 PHE A CA 1
ATOM 525 C C . PHE A 1 67 ? 27.934 -10.258 -41.537 1.00 83.50 67 PHE A C 1
ATOM 527 O O . PHE A 1 67 ? 28.932 -10.852 -41.935 1.00 83.50 67 PHE A O 1
ATOM 534 N N . ARG A 1 68 ? 26.930 -10.901 -40.918 1.00 80.94 68 ARG A N 1
ATOM 535 C CA . ARG A 1 68 ? 26.955 -12.354 -40.659 1.00 80.94 68 ARG A CA 1
ATOM 536 C C . ARG A 1 68 ? 27.066 -13.173 -41.939 1.00 80.94 68 ARG A C 1
ATOM 538 O O . ARG A 1 68 ? 27.824 -14.136 -41.958 1.00 80.94 68 ARG A O 1
ATOM 545 N N . ASN A 1 69 ? 26.334 -12.786 -42.984 1.00 76.69 69 ASN A N 1
ATOM 546 C CA . ASN A 1 69 ? 26.376 -13.474 -44.270 1.00 76.69 69 ASN A CA 1
ATOM 547 C C . ASN A 1 69 ? 27.757 -13.379 -44.923 1.00 76.69 69 ASN A C 1
ATOM 549 O O . ASN A 1 69 ? 28.161 -14.340 -45.553 1.00 76.69 69 ASN A O 1
ATOM 553 N N . LEU A 1 70 ? 28.463 -12.252 -44.791 1.00 83.69 70 LEU A N 1
ATOM 554 C CA . LEU A 1 70 ? 29.766 -12.018 -45.423 1.00 83.69 70 LEU A CA 1
ATOM 555 C C . LEU A 1 70 ? 30.956 -12.518 -44.596 1.00 83.69 70 LEU A C 1
ATOM 557 O O . LEU A 1 70 ? 31.969 -12.925 -45.162 1.00 83.69 70 LEU A O 1
ATOM 561 N N . LYS A 1 71 ? 30.847 -12.488 -43.262 1.00 83.50 71 LYS A N 1
ATOM 562 C CA . LYS A 1 71 ? 31.945 -12.753 -42.321 1.00 83.50 71 LYS A CA 1
ATOM 563 C C . LYS A 1 71 ? 32.689 -14.058 -42.623 1.00 83.50 71 LYS A C 1
ATOM 565 O O . LYS A 1 71 ? 33.919 -14.072 -42.585 1.00 83.50 71 LYS A O 1
ATOM 570 N N . SER A 1 72 ? 31.957 -15.118 -42.964 1.00 78.44 72 SER A N 1
ATOM 571 C CA . SER A 1 72 ? 32.484 -16.468 -43.202 1.00 78.44 72 SER A CA 1
ATOM 572 C C . SER A 1 72 ? 32.712 -16.826 -44.677 1.00 78.44 72 SER A C 1
ATOM 574 O O . SER A 1 72 ? 33.178 -17.927 -44.964 1.00 78.44 72 SER A O 1
ATOM 576 N N . LEU A 1 73 ? 32.401 -15.942 -45.632 1.00 86.00 73 LEU A N 1
ATOM 577 C CA . LEU A 1 73 ? 32.564 -16.250 -47.056 1.00 86.00 73 LEU A CA 1
ATOM 578 C C . LEU A 1 73 ? 34.004 -16.001 -47.498 1.00 86.00 73 LEU A C 1
ATOM 580 O O . LEU A 1 73 ? 34.514 -14.891 -47.348 1.00 86.00 73 LEU A O 1
ATOM 584 N N . ARG A 1 74 ? 34.653 -17.025 -48.061 1.00 86.06 74 ARG A N 1
ATOM 585 C CA . ARG A 1 74 ? 35.992 -16.940 -48.657 1.00 86.06 74 ARG A CA 1
ATOM 586 C C . ARG A 1 74 ? 36.014 -17.765 -49.940 1.00 86.06 74 ARG A C 1
ATOM 588 O O . ARG A 1 74 ? 35.985 -18.990 -49.887 1.00 86.06 74 ARG A O 1
ATOM 595 N N . HIS A 1 75 ? 36.005 -17.095 -51.088 1.00 91.94 75 HIS A N 1
ATOM 596 C CA . HIS A 1 75 ? 36.044 -17.749 -52.394 1.00 91.94 75 HIS A CA 1
ATOM 597 C C . HIS A 1 75 ? 36.424 -16.741 -53.488 1.00 91.94 75 HIS A C 1
ATOM 599 O O . HIS A 1 75 ? 35.941 -15.612 -53.460 1.00 91.94 75 HIS A O 1
ATOM 605 N N . ASP A 1 76 ? 37.204 -17.155 -54.491 1.00 90.12 76 ASP A N 1
ATOM 606 C CA . ASP A 1 76 ? 37.729 -16.265 -55.545 1.00 90.12 76 ASP A CA 1
ATOM 607 C C . ASP A 1 76 ? 36.634 -15.524 -56.329 1.00 90.12 76 ASP A C 1
ATOM 609 O O . ASP A 1 76 ? 36.825 -14.391 -56.762 1.00 90.12 76 ASP A O 1
ATOM 613 N N . ASN A 1 77 ? 35.466 -16.152 -56.490 1.00 95.25 77 ASN A N 1
ATOM 614 C CA . ASN A 1 77 ? 34.298 -15.569 -57.160 1.00 95.25 77 ASN A CA 1
ATOM 615 C C . ASN A 1 77 ? 33.278 -14.897 -56.221 1.00 95.25 77 ASN A C 1
ATOM 617 O O . ASN A 1 77 ? 32.142 -14.667 -56.635 1.00 95.25 77 ASN A O 1
ATOM 621 N N . ILE A 1 78 ? 33.637 -14.587 -54.974 1.00 93.38 78 ILE A N 1
ATOM 622 C CA . ILE A 1 78 ? 32.802 -13.850 -54.012 1.00 93.38 78 ILE A CA 1
ATOM 623 C C . ILE A 1 78 ? 33.589 -12.628 -53.526 1.00 93.38 78 ILE A C 1
ATOM 625 O O . ILE A 1 78 ? 34.801 -12.712 -53.354 1.00 93.38 78 ILE A O 1
ATOM 629 N N . VAL A 1 79 ? 32.919 -11.490 -53.326 1.00 91.69 79 VAL A N 1
ATOM 630 C CA . VAL A 1 79 ? 33.568 -10.292 -52.770 1.00 91.69 79 VAL A CA 1
ATOM 631 C C . VAL A 1 79 ? 33.928 -10.508 -51.298 1.00 91.69 79 VAL A C 1
ATOM 633 O O . VAL A 1 79 ? 33.072 -10.867 -50.489 1.00 91.69 79 VAL A O 1
ATOM 636 N N . GLU A 1 80 ? 35.184 -10.250 -50.947 1.00 90.38 80 GLU A N 1
ATOM 637 C CA . GLU A 1 80 ? 35.704 -10.395 -49.588 1.00 90.38 80 GLU A CA 1
ATOM 638 C C . GLU A 1 80 ? 35.359 -9.202 -48.677 1.00 90.38 80 GLU A C 1
ATOM 640 O O . GLU A 1 80 ? 35.470 -8.035 -49.064 1.00 90.38 80 GLU A O 1
ATOM 645 N N . LEU A 1 81 ? 34.977 -9.503 -47.430 1.00 90.50 81 LEU A N 1
ATOM 646 C CA . LEU A 1 81 ? 34.804 -8.525 -46.356 1.00 90.50 81 LEU A CA 1
ATOM 647 C C . LEU A 1 81 ? 36.125 -8.314 -45.606 1.00 90.50 81 LEU A C 1
ATOM 649 O O . LEU A 1 81 ? 36.555 -9.160 -44.828 1.00 90.50 81 LEU A O 1
ATOM 653 N N . VAL A 1 82 ? 36.722 -7.140 -45.798 1.00 88.56 82 VAL A N 1
ATOM 654 C CA . VAL A 1 82 ? 38.018 -6.740 -45.227 1.00 88.56 82 VAL A CA 1
ATOM 655 C C . VAL A 1 82 ? 37.864 -6.204 -43.796 1.00 88.56 82 VAL A C 1
ATOM 657 O O . VAL A 1 82 ? 38.710 -6.429 -42.926 1.00 88.56 82 VAL A O 1
ATOM 660 N N . GLY A 1 83 ? 36.769 -5.495 -43.520 1.00 89.50 83 GLY A N 1
ATOM 661 C CA . GLY A 1 83 ? 36.499 -4.929 -42.199 1.00 89.50 83 GLY A CA 1
ATOM 662 C C . GLY A 1 83 ? 35.105 -4.331 -42.068 1.00 89.50 83 GLY A C 1
ATOM 663 O O . GLY A 1 83 ? 34.326 -4.320 -43.017 1.00 89.50 83 GLY A O 1
ATOM 664 N N . PHE A 1 84 ? 34.774 -3.830 -40.883 1.00 91.69 84 PHE A N 1
ATOM 665 C CA . PHE A 1 84 ? 33.461 -3.252 -40.595 1.00 91.69 84 PHE A CA 1
ATOM 666 C C . PHE A 1 84 ? 33.548 -2.134 -39.557 1.00 91.69 84 PHE A C 1
ATOM 668 O O . PHE A 1 84 ? 34.418 -2.150 -38.692 1.00 91.69 84 PHE A O 1
ATOM 675 N N . CYS A 1 85 ? 32.613 -1.195 -39.605 1.00 89.19 85 CYS A N 1
ATOM 676 C CA . CYS A 1 85 ? 32.406 -0.165 -38.597 1.00 89.19 85 CYS A CA 1
ATOM 677 C C . CYS A 1 85 ? 31.012 -0.335 -37.986 1.00 89.19 85 CYS A C 1
ATOM 679 O O . CYS A 1 85 ? 30.039 -0.541 -38.712 1.00 89.19 85 CYS A O 1
ATOM 681 N N . ASN A 1 86 ? 30.947 -0.284 -36.658 1.00 86.38 86 ASN A N 1
ATOM 682 C CA . ASN A 1 86 ? 29.712 -0.232 -35.882 1.00 86.38 86 ASN A CA 1
ATOM 683 C C . ASN A 1 86 ? 30.013 0.535 -34.587 1.00 86.38 86 ASN A C 1
ATOM 685 O O . ASN A 1 86 ? 30.502 -0.052 -33.609 1.00 86.38 86 ASN A O 1
ATOM 689 N N . GLU A 1 87 ? 29.838 1.853 -34.640 1.00 85.00 87 GLU A N 1
ATOM 690 C CA . GLU A 1 87 ? 30.085 2.780 -33.532 1.00 85.00 87 GLU A CA 1
ATOM 691 C C . GLU A 1 87 ? 28.847 3.632 -33.266 1.00 85.00 87 GLU A C 1
ATOM 693 O O . GLU A 1 87 ? 28.179 4.067 -34.200 1.00 85.00 87 GLU A O 1
ATOM 698 N N . ALA A 1 88 ? 28.553 3.873 -31.991 1.00 80.88 88 ALA A N 1
ATOM 699 C CA . ALA A 1 88 ? 27.476 4.750 -31.560 1.00 80.88 88 ALA A CA 1
ATOM 700 C C . ALA A 1 88 ? 28.059 6.097 -31.121 1.00 80.88 88 ALA A C 1
ATOM 702 O O . ALA A 1 88 ? 29.053 6.141 -30.395 1.00 80.88 88 ALA A O 1
ATOM 703 N N . GLU A 1 89 ? 27.433 7.184 -31.550 1.00 79.81 89 GLU A N 1
ATOM 704 C CA . GLU A 1 89 ? 27.717 8.545 -31.106 1.00 79.81 89 GLU A CA 1
ATOM 705 C C . GLU A 1 89 ? 26.504 9.073 -30.332 1.00 79.81 89 GLU A C 1
ATOM 707 O O . GLU A 1 89 ? 25.388 9.077 -30.854 1.00 79.81 89 GLU A O 1
ATOM 712 N N . GLU A 1 90 ? 26.709 9.524 -29.093 1.00 78.31 90 GLU A N 1
ATOM 713 C CA . GLU A 1 90 ? 25.668 10.210 -28.325 1.00 78.31 90 GLU A CA 1
ATOM 714 C C . GLU A 1 90 ? 25.452 11.624 -28.869 1.00 78.31 90 GLU A C 1
ATOM 716 O O . GLU A 1 90 ? 26.365 12.452 -28.900 1.00 78.31 90 GLU A O 1
ATOM 721 N N . VAL A 1 91 ? 24.217 11.919 -29.257 1.00 78.88 91 VAL A N 1
ATOM 722 C CA . VAL A 1 91 ? 23.773 13.236 -29.711 1.00 78.88 91 VAL A CA 1
ATOM 723 C C . VAL A 1 91 ? 22.624 13.728 -28.837 1.00 78.88 91 VAL A C 1
ATOM 725 O O . VAL A 1 91 ? 21.897 12.947 -28.229 1.00 78.88 91 VAL A O 1
ATOM 728 N N . VAL A 1 92 ? 22.458 15.046 -28.749 1.00 79.75 92 VAL A N 1
ATOM 729 C CA . VAL A 1 92 ? 21.322 15.658 -28.048 1.00 79.75 92 VAL A CA 1
ATOM 730 C C . VAL A 1 92 ? 20.322 16.113 -29.093 1.00 79.75 92 VAL A C 1
ATOM 732 O O . VAL A 1 92 ? 20.635 16.990 -29.899 1.00 79.75 92 VAL A O 1
ATOM 735 N N . ALA A 1 93 ? 19.135 15.523 -29.067 1.00 73.69 93 ALA A N 1
ATOM 736 C CA . ALA A 1 93 ? 18.062 15.803 -30.007 1.00 73.69 93 ALA A CA 1
ATOM 737 C C . ALA A 1 93 ? 16.840 16.375 -29.279 1.00 73.69 93 ALA A C 1
ATOM 739 O O . ALA A 1 93 ? 16.674 16.183 -28.075 1.00 73.69 93 ALA A O 1
ATOM 740 N N . GLU A 1 94 ? 15.999 17.109 -30.004 1.00 73.50 94 GLU A N 1
ATOM 741 C CA . GLU A 1 94 ? 14.750 17.648 -29.469 1.00 73.50 94 GLU A CA 1
ATOM 742 C C . GLU A 1 94 ? 13.597 16.698 -29.809 1.00 73.50 94 GLU A C 1
ATOM 744 O O . GLU A 1 94 ? 13.369 16.391 -30.978 1.00 73.50 94 GLU A O 1
ATOM 749 N N . PHE A 1 95 ? 12.874 16.228 -28.794 1.00 67.00 95 PHE A N 1
ATOM 750 C CA . PHE A 1 95 ? 11.705 15.365 -28.942 1.00 67.00 95 PHE A CA 1
ATOM 751 C C . PHE A 1 95 ? 10.586 15.852 -28.022 1.00 67.00 95 PHE A C 1
ATOM 753 O O . PHE A 1 95 ? 10.796 16.022 -26.822 1.00 67.00 95 PHE A O 1
ATOM 760 N N . GLU A 1 96 ? 9.413 16.138 -28.595 1.00 63.16 96 GLU A N 1
ATOM 761 C CA . GLU A 1 96 ? 8.246 16.686 -27.876 1.00 63.16 96 GLU A CA 1
ATOM 762 C C . GLU A 1 96 ? 8.560 17.938 -27.023 1.00 63.16 96 GLU A C 1
ATOM 764 O O . GLU A 1 96 ? 7.983 18.154 -25.958 1.00 63.16 96 GLU A O 1
ATOM 769 N N . GLY A 1 97 ? 9.492 18.779 -27.489 1.00 62.16 97 GLY A N 1
ATOM 770 C CA . GLY A 1 97 ? 9.941 19.989 -26.785 1.00 62.16 97 GLY A CA 1
ATOM 771 C C . GLY A 1 97 ? 10.967 19.747 -25.668 1.00 62.16 97 GLY A C 1
ATOM 772 O O . GLY A 1 97 ? 11.330 20.692 -24.967 1.00 62.16 97 GLY A O 1
ATOM 773 N N . ASN A 1 98 ? 11.455 18.512 -25.503 1.00 58.53 98 ASN A N 1
ATOM 774 C CA . ASN A 1 98 ? 12.472 18.131 -24.521 1.00 58.53 98 ASN A CA 1
ATOM 775 C C . ASN A 1 98 ? 13.803 17.763 -25.192 1.00 58.53 98 ASN A C 1
ATOM 777 O O . ASN A 1 98 ? 13.830 17.244 -26.304 1.00 58.53 98 ASN A O 1
ATOM 781 N N . GLN A 1 99 ? 14.919 17.986 -24.490 1.00 69.31 99 GLN A N 1
ATOM 782 C CA . GLN A 1 99 ? 16.234 17.503 -24.922 1.00 69.31 99 GLN A CA 1
ATOM 783 C C . GLN A 1 99 ? 16.427 16.052 -24.481 1.00 69.31 99 GLN A C 1
ATOM 785 O O . GLN A 1 99 ? 16.575 15.786 -23.288 1.00 69.31 99 GLN A O 1
ATOM 790 N N . VAL A 1 100 ? 16.472 15.135 -25.441 1.00 68.50 100 VAL A N 1
ATOM 791 C CA . VAL A 1 100 ? 16.709 13.706 -25.214 1.00 68.50 100 VAL A CA 1
ATOM 792 C C . VAL A 1 100 ? 18.105 13.316 -25.688 1.00 68.50 100 VAL A C 1
ATOM 794 O O . VAL A 1 100 ? 18.630 13.872 -26.659 1.00 68.50 100 VAL A O 1
ATOM 797 N N . VAL A 1 101 ? 18.729 12.372 -24.980 1.00 73.69 101 VAL A N 1
ATOM 798 C CA . VAL A 1 101 ? 19.957 11.731 -25.460 1.00 73.69 101 VAL A CA 1
ATOM 799 C C . VAL A 1 101 ? 19.540 10.709 -26.502 1.00 73.69 101 VAL A C 1
ATOM 801 O O . VAL A 1 101 ? 18.703 9.845 -26.240 1.00 73.69 101 VAL A O 1
ATOM 804 N N . ALA A 1 102 ? 20.102 10.840 -27.695 1.00 76.19 102 ALA A N 1
ATOM 805 C CA . ALA A 1 102 ? 19.887 9.907 -28.774 1.00 76.19 102 ALA A CA 1
ATOM 806 C C . ALA A 1 102 ? 21.206 9.299 -29.244 1.00 76.19 102 ALA A C 1
ATOM 808 O O . ALA A 1 102 ? 22.254 9.939 -29.213 1.00 76.19 102 ALA A O 1
ATOM 809 N N . LEU A 1 103 ? 21.152 8.053 -29.694 1.00 73.50 103 LEU A N 1
ATOM 810 C CA . LEU A 1 103 ? 22.282 7.329 -30.248 1.00 73.50 103 LEU A CA 1
ATOM 811 C C . LEU A 1 103 ? 22.219 7.394 -31.771 1.00 73.50 103 LEU A C 1
ATOM 813 O O . LEU A 1 103 ? 21.279 6.912 -32.411 1.00 73.50 103 LEU A O 1
ATOM 817 N N . LYS A 1 104 ? 23.251 7.998 -32.352 1.00 77.94 104 LYS A N 1
ATOM 818 C CA . LYS A 1 104 ? 23.501 8.016 -33.787 1.00 77.94 104 LYS A CA 1
ATOM 819 C C . LYS A 1 104 ? 24.455 6.876 -34.124 1.00 77.94 104 LYS A C 1
ATOM 821 O O . LYS A 1 104 ? 25.629 6.911 -33.763 1.00 77.94 104 LYS A O 1
ATOM 826 N N . MET A 1 105 ? 23.940 5.864 -34.812 1.00 77.00 105 MET A N 1
ATOM 827 C CA . MET A 1 105 ? 24.721 4.697 -35.220 1.00 77.00 105 MET A CA 1
ATOM 828 C C . MET A 1 105 ? 25.481 4.978 -36.519 1.00 77.00 105 MET A C 1
ATOM 830 O O . MET A 1 105 ? 24.897 5.384 -37.525 1.00 77.00 105 MET A O 1
ATOM 834 N N . HIS A 1 106 ? 26.784 4.716 -36.508 1.00 84.31 106 HIS A N 1
ATOM 835 C CA . HIS A 1 106 ? 27.668 4.777 -37.666 1.00 84.31 106 HIS A CA 1
ATOM 836 C C . HIS A 1 106 ? 28.032 3.356 -38.098 1.00 84.31 106 HIS A C 1
ATOM 838 O O . HIS A 1 106 ? 28.915 2.719 -37.517 1.00 84.31 106 HIS A O 1
ATOM 844 N N . THR A 1 107 ? 27.337 2.849 -39.119 1.00 86.38 107 THR A N 1
ATOM 845 C CA . THR A 1 107 ? 27.506 1.482 -39.628 1.00 86.38 107 THR A CA 1
ATOM 846 C C . THR A 1 107 ? 28.070 1.471 -41.049 1.00 86.38 107 THR A C 1
ATOM 848 O O . THR A 1 107 ? 27.564 2.130 -41.963 1.00 86.38 107 THR A O 1
ATOM 851 N N . ALA A 1 108 ? 29.149 0.711 -41.254 1.00 88.81 108 ALA A N 1
ATOM 852 C CA . ALA A 1 108 ? 29.756 0.535 -42.571 1.00 88.81 108 ALA A CA 1
ATOM 853 C C . ALA A 1 108 ? 30.385 -0.854 -42.746 1.00 88.81 108 ALA A C 1
ATOM 855 O O . ALA A 1 108 ? 30.913 -1.435 -41.799 1.00 88.81 108 ALA A O 1
ATOM 856 N N . LEU A 1 109 ? 30.379 -1.368 -43.975 1.00 90.12 109 LEU A N 1
ATOM 857 C CA . LEU A 1 109 ? 31.078 -2.589 -44.381 1.00 90.12 109 LEU A CA 1
ATOM 858 C C . LEU A 1 109 ? 32.193 -2.228 -45.369 1.00 90.12 109 LEU A C 1
ATOM 860 O O . LEU A 1 109 ? 31.944 -1.560 -46.371 1.00 90.12 109 LEU A O 1
ATOM 864 N N . CYS A 1 110 ? 33.416 -2.670 -45.092 1.00 91.25 110 CYS A N 1
ATOM 865 C CA . CYS A 1 110 ? 34.583 -2.474 -45.948 1.00 91.25 110 CYS A CA 1
ATOM 866 C C . CYS A 1 110 ? 34.864 -3.760 -46.722 1.00 91.25 110 CYS A C 1
ATOM 868 O O . CYS A 1 110 ? 35.313 -4.751 -46.151 1.00 91.25 110 CYS A O 1
ATOM 870 N N . LEU A 1 111 ? 34.596 -3.726 -48.019 1.00 90.81 111 LEU A N 1
ATOM 871 C CA . LEU A 1 111 ? 34.763 -4.820 -48.967 1.00 90.81 111 LEU A CA 1
ATOM 872 C C . LEU A 1 111 ? 36.014 -4.593 -49.820 1.00 90.81 111 LEU A C 1
ATOM 874 O O . LEU A 1 111 ? 36.447 -3.451 -50.001 1.00 90.81 111 LEU A O 1
ATOM 878 N N . GLU A 1 112 ? 36.567 -5.652 -50.402 1.00 90.62 112 GLU A N 1
ATOM 879 C CA . GLU A 1 112 ? 37.610 -5.495 -51.420 1.00 90.62 112 GLU A CA 1
ATOM 880 C C . GLU A 1 112 ? 37.121 -4.604 -52.578 1.00 90.62 112 GLU A C 1
ATOM 882 O O . GLU A 1 112 ? 35.951 -4.631 -52.980 1.00 90.62 112 GLU A O 1
ATOM 887 N N . TYR A 1 113 ? 38.013 -3.774 -53.119 1.00 91.44 113 TYR A N 1
ATOM 888 C CA . TYR A 1 113 ? 37.683 -2.954 -54.277 1.00 91.44 113 TYR A CA 1
ATOM 889 C C . TYR A 1 113 ? 37.888 -3.740 -55.574 1.00 91.44 113 TYR A C 1
ATOM 891 O O . TYR A 1 113 ? 38.993 -4.171 -55.894 1.00 91.44 113 TYR A O 1
ATOM 899 N N . VAL A 1 114 ? 36.817 -3.875 -56.357 1.00 91.56 114 VAL A N 1
ATOM 900 C CA . VAL A 1 114 ? 36.817 -4.624 -57.618 1.00 91.56 114 VAL A CA 1
ATOM 901 C C . VAL A 1 114 ? 36.854 -3.650 -58.805 1.00 91.56 114 VAL A C 1
ATOM 903 O O . VAL A 1 114 ? 35.890 -2.931 -59.079 1.00 91.56 114 VAL A O 1
ATOM 906 N N . SER A 1 115 ? 37.996 -3.601 -59.496 1.00 86.69 115 SER A N 1
ATOM 907 C CA . SER A 1 115 ? 38.409 -2.465 -60.334 1.00 86.69 115 SER A CA 1
ATOM 908 C C . SER A 1 115 ? 37.604 -2.237 -61.619 1.00 86.69 115 SER A C 1
ATOM 910 O O . SER A 1 115 ? 37.402 -1.080 -61.993 1.00 86.69 115 SER A O 1
ATOM 912 N N . ASN A 1 116 ? 37.093 -3.282 -62.284 1.00 88.25 116 ASN A N 1
ATOM 913 C CA . ASN A 1 116 ? 36.296 -3.121 -63.512 1.00 88.25 116 ASN A CA 1
ATOM 914 C C . ASN A 1 116 ? 34.794 -2.912 -63.242 1.00 88.25 116 ASN A C 1
ATOM 916 O O . ASN A 1 116 ? 34.011 -2.756 -64.185 1.00 88.25 116 ASN A O 1
ATOM 920 N N . GLY A 1 117 ? 34.386 -2.841 -61.969 1.00 87.25 117 GLY A N 1
ATOM 921 C CA . GLY A 1 117 ? 33.013 -2.551 -61.563 1.00 87.25 117 GLY A CA 1
ATOM 922 C C . GLY A 1 117 ? 32.001 -3.605 -62.025 1.00 87.25 117 GLY A C 1
ATOM 923 O O . GLY A 1 117 ? 32.349 -4.757 -62.263 1.00 87.25 117 GLY A O 1
ATOM 924 N N . SER A 1 118 ? 30.726 -3.217 -62.120 1.00 89.81 118 SER A N 1
ATOM 925 C CA . SER A 1 118 ? 29.625 -4.156 -62.372 1.00 89.81 118 SER A CA 1
ATOM 926 C C . SER A 1 118 ? 29.553 -4.659 -63.818 1.00 89.81 118 SER A C 1
ATOM 928 O O . SER A 1 118 ? 29.715 -3.895 -64.775 1.00 89.81 118 SER A O 1
ATOM 930 N N . LEU A 1 119 ? 29.214 -5.941 -63.973 1.00 90.31 119 LEU A N 1
ATOM 931 C CA . LEU A 1 119 ? 28.989 -6.627 -65.241 1.00 90.31 119 LEU A CA 1
ATOM 932 C C . LEU A 1 119 ? 27.914 -5.934 -66.083 1.00 90.31 119 LEU A C 1
ATOM 934 O O . LEU A 1 119 ? 28.017 -5.952 -67.309 1.00 90.31 119 LEU A O 1
ATOM 938 N N . GLN A 1 120 ? 26.921 -5.286 -65.460 1.00 86.69 120 GLN A N 1
ATOM 939 C CA . GLN A 1 120 ? 25.869 -4.546 -66.166 1.00 86.69 120 GLN A CA 1
ATOM 940 C C . GLN A 1 120 ? 26.450 -3.517 -67.154 1.00 86.69 120 GLN A C 1
ATOM 942 O O . GLN A 1 120 ? 25.927 -3.386 -68.262 1.00 86.69 120 GLN A O 1
ATOM 947 N N . LYS A 1 121 ? 27.563 -2.854 -66.795 1.00 82.38 121 LYS A N 1
ATOM 948 C CA . LYS A 1 121 ? 28.266 -1.877 -67.651 1.00 82.38 121 LYS A CA 1
ATOM 949 C C . LYS A 1 121 ? 28.933 -2.518 -68.872 1.00 82.38 121 LYS A C 1
ATOM 951 O O . LYS A 1 121 ? 29.132 -1.853 -69.882 1.00 82.38 121 LYS A O 1
ATOM 956 N N . HIS A 1 122 ? 29.252 -3.809 -68.791 1.00 82.00 122 HIS A N 1
ATOM 957 C CA . HIS A 1 122 ? 29.947 -4.572 -69.833 1.00 82.00 122 HIS A CA 1
ATOM 958 C C . HIS A 1 122 ? 29.004 -5.408 -70.706 1.00 82.00 122 HIS A C 1
ATOM 960 O O . HIS A 1 122 ? 29.463 -6.088 -71.621 1.00 82.00 122 HIS A O 1
ATOM 966 N N . ILE A 1 123 ? 27.693 -5.385 -70.435 1.00 78.50 123 ILE A N 1
ATOM 967 C CA . ILE A 1 123 ? 26.659 -6.080 -71.228 1.00 78.50 123 ILE A CA 1
ATOM 968 C C . ILE A 1 123 ? 25.641 -5.126 -71.882 1.00 78.50 123 ILE A C 1
ATOM 970 O O . ILE A 1 123 ? 24.798 -5.577 -72.666 1.00 78.50 123 ILE A O 1
ATOM 974 N N . SER A 1 124 ? 25.708 -3.823 -71.582 1.00 62.34 124 SER A N 1
ATOM 975 C CA . SER A 1 124 ? 24.929 -2.771 -72.244 1.00 62.34 124 SER A CA 1
ATOM 976 C C . SER A 1 124 ? 25.621 -2.286 -73.527 1.00 62.34 124 SER A C 1
ATOM 978 O O . SER A 1 124 ? 26.755 -1.823 -73.476 1.00 62.34 124 SER A O 1
ATOM 980 N N . ASP A 1 125 ? 24.890 -2.372 -74.640 1.00 53.19 125 ASP A N 1
ATOM 981 C CA . ASP A 1 125 ? 25.152 -1.837 -75.990 1.00 53.19 125 ASP A CA 1
ATOM 982 C C . ASP A 1 125 ? 26.099 -2.625 -76.919 1.00 53.19 125 ASP A C 1
ATOM 984 O O . ASP A 1 125 ? 27.091 -3.225 -76.518 1.00 53.19 125 ASP A O 1
ATOM 988 N N . GLU A 1 126 ? 25.741 -2.660 -78.209 1.00 46.81 126 GLU A N 1
ATOM 989 C CA . GLU A 1 126 ? 26.117 -3.650 -79.241 1.00 46.81 126 GLU A CA 1
ATOM 990 C C . GLU A 1 126 ? 27.615 -3.803 -79.591 1.00 46.81 126 GLU A C 1
ATOM 992 O O . GLU A 1 126 ? 27.960 -4.546 -80.509 1.00 46.81 126 GLU A O 1
ATOM 997 N N . ASN A 1 127 ? 28.536 -3.207 -78.835 1.00 51.56 127 ASN A N 1
ATOM 998 C CA . ASN A 1 127 ? 29.979 -3.355 -79.038 1.00 51.56 127 ASN A CA 1
ATOM 999 C C . ASN A 1 127 ? 30.779 -3.511 -77.731 1.00 51.56 127 ASN A C 1
ATOM 1001 O O . ASN A 1 127 ? 31.920 -3.076 -77.646 1.00 51.56 127 ASN A O 1
ATOM 1005 N N . THR A 1 128 ? 30.203 -4.187 -76.732 1.00 54.75 128 THR A N 1
ATOM 1006 C CA . THR A 1 128 ? 30.798 -4.546 -75.415 1.00 54.75 128 THR A CA 1
ATOM 1007 C C . THR A 1 128 ? 32.248 -5.073 -75.370 1.00 54.75 128 THR A C 1
ATOM 1009 O O . THR A 1 128 ? 32.758 -5.296 -74.280 1.00 54.75 128 THR A O 1
ATOM 1012 N N . GLY A 1 129 ? 32.940 -5.324 -76.487 1.00 58.19 129 GLY A N 1
ATOM 1013 C CA . GLY A 1 129 ? 34.358 -5.726 -76.506 1.00 58.19 129 GLY A CA 1
ATOM 1014 C C . GLY A 1 129 ? 34.668 -7.109 -75.910 1.00 58.19 129 GLY A C 1
ATOM 1015 O O . GLY A 1 129 ? 35.726 -7.670 -76.189 1.00 58.19 129 GLY A O 1
ATOM 1016 N N . LEU A 1 130 ? 33.743 -7.706 -75.147 1.00 74.00 130 LEU A N 1
ATOM 1017 C CA . LEU A 1 130 ? 33.920 -9.013 -74.527 1.00 74.00 130 LEU A CA 1
ATOM 1018 C C . LEU A 1 130 ? 33.815 -10.111 -75.578 1.00 74.00 130 LEU A C 1
ATOM 1020 O O . LEU A 1 130 ? 32.722 -10.436 -76.070 1.00 74.00 130 LEU A O 1
ATOM 1024 N N . ASN A 1 131 ? 34.967 -10.697 -75.890 1.00 80.75 131 ASN A N 1
ATOM 1025 C CA . ASN A 1 131 ? 35.055 -11.914 -76.680 1.00 80.75 131 ASN A CA 1
ATOM 1026 C C . ASN A 1 131 ? 34.367 -13.088 -75.952 1.00 80.75 131 ASN A C 1
ATOM 1028 O O . ASN A 1 131 ? 34.061 -13.026 -74.759 1.00 80.75 131 ASN A O 1
ATOM 1032 N N . TRP A 1 132 ? 34.099 -14.168 -76.688 1.00 86.12 132 TRP A N 1
ATOM 1033 C CA . TRP A 1 132 ? 33.413 -15.337 -76.132 1.00 86.12 132 TRP A CA 1
ATOM 1034 C C . TRP A 1 132 ? 34.149 -15.945 -74.934 1.00 86.12 132 TRP A C 1
ATOM 1036 O O . TRP A 1 132 ? 33.501 -16.326 -73.967 1.00 86.12 132 TRP A O 1
ATOM 1046 N N . HIS A 1 133 ? 35.484 -15.986 -74.968 1.00 84.81 133 HIS A N 1
ATOM 1047 C CA . HIS A 1 133 ? 36.279 -16.558 -73.885 1.00 84.81 133 HIS A CA 1
ATOM 1048 C C . HIS A 1 133 ? 36.040 -15.826 -72.558 1.00 84.81 133 HIS A C 1
ATOM 1050 O O . HIS A 1 133 ? 35.759 -16.474 -71.556 1.00 84.81 133 HIS A O 1
ATOM 1056 N N . ILE A 1 134 ? 36.035 -14.488 -72.568 1.00 87.62 134 ILE A N 1
ATOM 1057 C CA . ILE A 1 134 ? 35.741 -13.681 -71.375 1.00 87.62 134 ILE A CA 1
ATOM 1058 C C . ILE A 1 134 ? 34.291 -13.889 -70.916 1.00 87.62 134 ILE A C 1
ATOM 1060 O O . ILE A 1 134 ? 34.036 -14.033 -69.727 1.00 87.62 134 ILE A O 1
ATOM 1064 N N . ARG A 1 135 ? 33.321 -13.970 -71.836 1.00 89.50 135 ARG A N 1
ATOM 1065 C CA . ARG A 1 135 ? 31.914 -14.222 -71.463 1.00 89.50 135 ARG A CA 1
ATOM 1066 C C . ARG A 1 135 ? 31.708 -15.586 -70.828 1.00 89.50 135 ARG A C 1
ATOM 1068 O O . ARG A 1 135 ? 31.005 -15.689 -69.832 1.00 89.50 135 ARG A O 1
ATOM 1075 N N . TYR A 1 136 ? 32.305 -16.617 -71.412 1.00 90.62 136 TYR A N 1
ATOM 1076 C CA . TYR A 1 136 ? 32.245 -17.972 -70.889 1.00 90.62 136 TYR A CA 1
ATOM 1077 C C . TYR A 1 136 ? 32.925 -18.053 -69.518 1.00 90.62 136 TYR A C 1
ATOM 1079 O O . TYR A 1 136 ? 32.348 -18.599 -68.584 1.00 90.62 136 TYR A O 1
ATOM 1087 N N . LYS A 1 137 ? 34.093 -17.417 -69.373 1.00 91.62 137 LYS A N 1
ATOM 1088 C CA . LYS A 1 137 ? 34.806 -17.263 -68.102 1.00 91.62 137 LYS A CA 1
ATOM 1089 C C . LYS A 1 137 ? 33.926 -16.613 -67.027 1.00 91.62 137 LYS A C 1
ATOM 1091 O O . LYS A 1 137 ? 33.800 -17.158 -65.936 1.00 91.62 137 LYS A O 1
ATOM 1096 N N . ILE A 1 138 ? 33.235 -15.522 -67.363 1.00 93.88 138 ILE A N 1
ATOM 1097 C CA . ILE A 1 138 ? 32.275 -14.861 -66.467 1.00 93.88 138 ILE A CA 1
ATOM 1098 C C . ILE A 1 138 ? 31.110 -15.799 -66.115 1.00 93.88 138 ILE A C 1
ATOM 1100 O O . ILE A 1 138 ? 30.782 -15.951 -64.944 1.00 93.88 138 ILE A O 1
ATOM 1104 N N . ILE A 1 139 ? 30.489 -16.464 -67.096 1.00 94.88 139 ILE A N 1
ATOM 1105 C CA . ILE A 1 139 ? 29.389 -17.412 -66.842 1.00 94.88 139 ILE A CA 1
ATOM 1106 C C . ILE A 1 139 ? 29.843 -18.511 -65.876 1.00 94.88 139 ILE A C 1
ATOM 1108 O O . ILE A 1 139 ? 29.156 -18.785 -64.892 1.00 94.88 139 ILE A O 1
ATOM 1112 N N . LYS A 1 140 ? 31.010 -19.108 -66.134 1.00 94.12 140 LYS A N 1
ATOM 1113 C CA . LYS A 1 140 ? 31.576 -20.162 -65.298 1.00 94.12 140 LYS A CA 1
ATOM 1114 C C . LYS A 1 140 ? 31.863 -19.660 -63.889 1.00 94.12 140 LYS A C 1
ATOM 1116 O O . LYS A 1 140 ? 31.396 -20.282 -62.944 1.00 94.12 140 LYS A O 1
ATOM 1121 N N . GLY A 1 141 ? 32.565 -18.539 -63.741 1.00 95.12 141 GLY A N 1
ATOM 1122 C CA . GLY A 1 141 ? 32.906 -18.002 -62.424 1.00 95.12 141 GLY A CA 1
ATOM 1123 C C . GLY A 1 141 ? 31.669 -17.646 -61.590 1.00 95.12 141 GLY A C 1
ATOM 1124 O O . GLY A 1 141 ? 31.640 -17.941 -60.399 1.00 95.12 141 GLY A O 1
ATOM 1125 N N . ILE A 1 142 ? 30.591 -17.134 -62.207 1.00 96.69 142 ILE A N 1
ATOM 1126 C CA . ILE A 1 142 ? 29.305 -16.940 -61.509 1.00 96.69 142 ILE A CA 1
ATOM 1127 C C . ILE A 1 142 ? 28.734 -18.289 -61.043 1.00 96.69 142 ILE A C 1
ATOM 1129 O O . ILE A 1 142 ? 28.285 -18.401 -59.905 1.00 96.69 142 ILE A O 1
ATOM 1133 N N . CYS A 1 143 ? 28.755 -19.322 -61.894 1.00 96.44 143 CYS A N 1
ATOM 1134 C CA . CYS A 1 143 ? 28.245 -20.650 -61.533 1.00 96.44 143 CYS A CA 1
ATOM 1135 C C . CYS A 1 143 ? 29.061 -21.297 -60.402 1.00 96.44 143 CYS A C 1
ATOM 1137 O O . CYS A 1 143 ? 28.480 -21.885 -59.494 1.00 96.44 143 CYS A O 1
ATOM 1139 N N . VAL A 1 144 ? 30.390 -21.169 -60.438 1.00 95.94 144 VAL A N 1
ATOM 1140 C CA . VAL A 1 144 ? 31.297 -21.685 -59.401 1.00 95.94 144 VAL A CA 1
ATOM 1141 C C . VAL A 1 144 ? 31.087 -20.936 -58.083 1.00 95.94 144 VAL A C 1
ATOM 1143 O O . VAL A 1 144 ? 30.911 -21.574 -57.047 1.00 95.94 144 VAL A O 1
ATOM 1146 N N . GLY A 1 145 ? 30.999 -19.603 -58.117 1.00 95.06 145 GLY A N 1
ATOM 1147 C CA . GLY A 1 145 ? 30.679 -18.799 -56.935 1.00 95.06 145 GLY A CA 1
ATOM 1148 C C . GLY A 1 145 ? 29.314 -19.150 -56.336 1.00 95.06 145 GLY A C 1
ATOM 1149 O O . GLY A 1 145 ? 29.194 -19.330 -55.127 1.00 95.06 145 GLY A O 1
ATOM 1150 N N . LEU A 1 146 ? 28.284 -19.335 -57.167 1.00 94.94 146 LEU A N 1
ATOM 1151 C CA . LEU A 1 146 ? 26.954 -19.720 -56.688 1.00 94.94 146 LEU A CA 1
ATOM 1152 C C . LEU A 1 146 ? 26.928 -21.150 -56.123 1.00 94.94 146 LEU A C 1
ATOM 1154 O O . LEU A 1 146 ? 26.247 -21.403 -55.130 1.00 94.94 146 LEU A O 1
ATOM 1158 N N . LYS A 1 147 ? 27.703 -22.076 -56.704 1.00 95.00 147 LYS A N 1
ATOM 1159 C CA . LYS A 1 147 ? 27.890 -23.431 -56.165 1.00 95.00 147 LYS A CA 1
ATOM 1160 C C . LYS A 1 147 ? 28.496 -23.387 -54.766 1.00 95.00 147 LYS A C 1
ATOM 1162 O O . LYS A 1 147 ? 27.997 -24.073 -53.877 1.00 95.00 147 LYS A O 1
ATOM 1167 N N . TYR A 1 148 ? 29.525 -22.564 -54.562 1.00 93.81 148 TYR A N 1
ATOM 1168 C CA . TYR A 1 148 ? 30.119 -22.361 -53.243 1.00 93.81 148 TYR A CA 1
ATOM 1169 C C . TYR A 1 148 ? 29.073 -21.887 -52.221 1.00 93.81 148 TYR A C 1
ATOM 1171 O O . TYR A 1 148 ? 28.955 -22.484 -51.156 1.00 93.81 148 TYR A O 1
ATOM 1179 N N . LEU A 1 149 ? 28.245 -20.896 -52.571 1.00 90.69 149 LEU A N 1
ATOM 1180 C CA . LEU A 1 149 ? 27.196 -20.386 -51.676 1.00 90.69 149 LEU A CA 1
ATOM 1181 C C . LEU A 1 149 ? 26.125 -21.431 -51.331 1.00 90.69 149 LEU A C 1
ATOM 1183 O O . LEU A 1 149 ? 25.671 -21.501 -50.190 1.00 90.69 149 LEU A O 1
ATOM 1187 N N . HIS A 1 150 ? 25.685 -22.225 -52.308 1.00 89.69 150 HIS A N 1
ATOM 1188 C CA . HIS A 1 150 ? 24.576 -23.162 -52.112 1.00 89.69 150 HIS A CA 1
ATOM 1189 C C . HIS A 1 150 ? 24.993 -24.477 -51.458 1.00 89.69 150 HIS A C 1
ATOM 1191 O O . HIS A 1 150 ? 24.191 -25.043 -50.714 1.00 89.69 150 HIS A O 1
ATOM 1197 N N . GLU A 1 151 ? 26.191 -24.974 -51.770 1.00 87.88 151 GLU A N 1
ATOM 1198 C CA . GLU A 1 151 ? 26.616 -26.349 -51.468 1.00 87.88 151 GLU A CA 1
ATOM 1199 C C . GLU A 1 151 ? 28.025 -26.446 -50.854 1.00 87.88 151 GLU A C 1
ATOM 1201 O O . GLU A 1 151 ? 28.388 -27.502 -50.346 1.00 87.88 151 GLU A O 1
ATOM 1206 N N . GLY A 1 152 ? 28.828 -25.376 -50.899 1.00 82.44 152 GLY A N 1
ATOM 1207 C CA . GLY A 1 152 ? 30.203 -25.354 -50.376 1.00 82.44 152 GLY A CA 1
ATOM 1208 C C . GLY A 1 152 ? 30.329 -24.952 -48.903 1.00 82.44 152 GLY A C 1
ATOM 1209 O O . GLY A 1 152 ? 31.430 -24.985 -48.361 1.00 82.44 152 GLY A O 1
ATOM 1210 N N . LEU A 1 153 ? 29.222 -24.571 -48.263 1.00 83.69 153 LEU A N 1
ATOM 1211 C CA . LEU A 1 153 ? 29.152 -24.095 -46.880 1.00 83.69 153 LEU A CA 1
ATOM 1212 C C . LEU A 1 153 ? 28.339 -25.063 -46.012 1.00 83.69 153 LEU A C 1
ATOM 1214 O O . LEU A 1 153 ? 27.458 -25.756 -46.517 1.00 83.69 153 LEU A O 1
ATOM 1218 N N . GLU A 1 154 ? 28.584 -25.060 -44.696 1.00 80.00 154 GLU A N 1
ATOM 1219 C CA . GLU A 1 154 ? 27.792 -25.834 -43.720 1.00 80.00 154 GLU A CA 1
ATOM 1220 C C . GLU A 1 154 ? 26.298 -25.473 -43.781 1.00 80.00 154 GLU A C 1
ATOM 1222 O O . GLU A 1 154 ? 25.435 -26.347 -43.732 1.00 80.00 154 GLU A O 1
ATOM 1227 N N . PHE A 1 155 ? 25.998 -24.184 -43.968 1.00 79.88 155 PHE A N 1
ATOM 1228 C CA . PHE A 1 155 ? 24.649 -23.672 -44.187 1.00 79.88 155 PHE A CA 1
ATOM 1229 C C . PHE A 1 155 ? 24.547 -23.031 -45.567 1.00 79.88 155 PHE A C 1
ATOM 1231 O O . PHE A 1 155 ? 25.352 -22.172 -45.928 1.00 79.88 155 PHE A O 1
ATOM 1238 N N . SER A 1 156 ? 23.519 -23.418 -46.322 1.00 83.31 156 SER A N 1
ATOM 1239 C CA . SER A 1 156 ? 23.269 -22.891 -47.664 1.00 83.31 156 SER A CA 1
ATOM 1240 C C . SER A 1 156 ? 22.916 -21.399 -47.601 1.00 83.31 156 SER A C 1
ATOM 1242 O O . SER A 1 156 ? 21.999 -21.000 -46.873 1.00 83.31 156 SER A O 1
ATOM 1244 N N . VAL A 1 157 ? 23.623 -20.575 -48.378 1.00 86.62 157 VAL A N 1
ATOM 1245 C CA . VAL A 1 157 ? 23.378 -19.131 -48.512 1.00 86.62 157 VAL A CA 1
ATOM 1246 C C . VAL A 1 157 ? 22.644 -18.867 -49.821 1.00 86.62 157 VAL A C 1
ATOM 1248 O O . VAL A 1 157 ? 23.200 -19.060 -50.899 1.00 86.62 157 VAL A O 1
ATOM 1251 N N . TRP A 1 158 ? 21.397 -18.396 -49.748 1.00 87.81 158 TRP A N 1
ATOM 1252 C CA . TRP A 1 158 ? 20.642 -17.984 -50.941 1.00 87.81 158 TRP A CA 1
ATOM 1253 C C . TRP A 1 158 ? 20.823 -16.486 -51.154 1.00 87.81 158 TRP A C 1
ATOM 1255 O O . TRP A 1 158 ? 20.586 -15.716 -50.221 1.00 87.81 158 TRP A O 1
ATOM 1265 N N . HIS A 1 159 ? 21.227 -16.074 -52.355 1.00 89.25 159 HIS A N 1
ATOM 1266 C CA . HIS A 1 159 ? 21.565 -14.685 -52.673 1.00 89.25 159 HIS A CA 1
ATOM 1267 C C . HIS A 1 159 ? 20.315 -13.803 -52.819 1.00 89.25 159 HIS A C 1
ATOM 1269 O O . HIS A 1 159 ? 20.261 -12.685 -52.315 1.00 89.25 159 HIS A O 1
ATOM 1275 N N . LEU A 1 160 ? 19.280 -14.309 -53.498 1.00 87.69 160 LEU A N 1
ATOM 1276 C CA . LEU A 1 160 ? 17.948 -13.714 -53.696 1.00 87.69 160 LEU A CA 1
ATOM 1277 C C . LEU A 1 160 ? 17.892 -12.376 -54.461 1.00 87.69 160 LEU A C 1
ATOM 1279 O O . LEU A 1 160 ? 16.810 -11.957 -54.866 1.00 87.69 160 LEU A O 1
ATOM 1283 N N . ASP A 1 161 ? 19.028 -11.726 -54.716 1.00 88.56 161 ASP A N 1
ATOM 1284 C CA . ASP A 1 161 ? 19.133 -10.552 -55.599 1.00 88.56 161 ASP A CA 1
ATOM 1285 C C . ASP A 1 161 ? 20.261 -10.679 -56.634 1.00 88.56 161 ASP A C 1
ATOM 1287 O O . ASP A 1 161 ? 21.038 -9.756 -56.876 1.00 88.56 161 ASP A O 1
ATOM 1291 N N . LEU A 1 162 ? 20.405 -11.870 -57.220 1.00 92.31 162 LEU A N 1
ATOM 1292 C CA . LEU A 1 162 ? 21.416 -12.106 -58.247 1.00 92.31 162 LEU A CA 1
ATOM 1293 C C . LEU A 1 162 ? 21.029 -11.361 -59.539 1.00 92.31 162 LEU A C 1
ATOM 1295 O O . LEU A 1 162 ? 20.031 -11.680 -60.185 1.00 92.31 162 LEU A O 1
ATOM 1299 N N . LYS A 1 163 ? 21.837 -10.373 -59.926 1.00 91.12 163 LYS A N 1
ATOM 1300 C CA . LYS A 1 163 ? 21.663 -9.546 -61.132 1.00 91.12 163 LYS A CA 1
ATOM 1301 C C . LYS A 1 163 ? 23.027 -9.068 -61.647 1.00 91.12 163 LYS A C 1
ATOM 1303 O O . LYS A 1 163 ? 23.977 -9.052 -60.870 1.00 91.12 163 LYS A O 1
ATOM 1308 N N . PRO A 1 164 ? 23.155 -8.626 -62.911 1.00 90.44 164 PRO A N 1
ATOM 1309 C CA . PRO A 1 164 ? 24.427 -8.151 -63.454 1.00 90.44 164 PRO A CA 1
ATOM 1310 C C . PRO A 1 164 ? 25.038 -6.965 -62.692 1.00 90.44 164 PRO A C 1
ATOM 1312 O O . PRO A 1 164 ? 26.254 -6.823 -62.693 1.00 90.44 164 PRO A O 1
ATOM 1315 N N . ASP A 1 165 ? 24.234 -6.133 -62.023 1.00 88.31 165 ASP A N 1
ATOM 1316 C CA . ASP A 1 165 ? 24.733 -5.056 -61.154 1.00 88.31 165 ASP A CA 1
ATOM 1317 C C . ASP A 1 165 ? 25.474 -5.564 -59.907 1.00 88.31 165 ASP A C 1
ATOM 1319 O O . ASP A 1 165 ? 26.356 -4.876 -59.402 1.00 88.31 165 ASP A O 1
ATOM 1323 N N . ASN A 1 166 ? 25.164 -6.786 -59.471 1.00 91.69 166 ASN A N 1
ATOM 1324 C CA . ASN A 1 166 ? 25.736 -7.439 -58.293 1.00 91.69 166 ASN A CA 1
ATOM 1325 C C . ASN A 1 166 ? 26.838 -8.450 -58.663 1.00 91.69 166 ASN A C 1
ATOM 1327 O O . ASN A 1 166 ? 27.329 -9.177 -57.806 1.00 91.69 166 ASN A O 1
ATOM 1331 N N . ILE A 1 167 ? 27.245 -8.509 -59.937 1.00 94.12 167 ILE A N 1
ATOM 1332 C CA . ILE A 1 167 ? 28.424 -9.259 -60.382 1.00 94.12 167 ILE A CA 1
ATOM 1333 C C . ILE A 1 167 ? 29.508 -8.246 -60.728 1.00 94.12 167 ILE A C 1
ATOM 1335 O O . ILE A 1 167 ? 29.384 -7.530 -61.719 1.00 94.12 167 ILE A O 1
ATOM 1339 N N . LEU A 1 168 ? 30.563 -8.170 -59.926 1.00 93.69 168 LEU A N 1
ATOM 1340 C CA . LEU A 1 168 ? 31.695 -7.278 -60.162 1.00 93.69 168 LEU A CA 1
ATOM 1341 C C . LEU A 1 168 ? 32.798 -8.007 -60.932 1.00 93.69 168 LEU A C 1
ATOM 1343 O O . LEU A 1 168 ? 32.930 -9.219 -60.811 1.00 93.69 168 LEU A O 1
ATOM 1347 N N . LEU A 1 169 ? 33.577 -7.286 -61.735 1.00 93.06 169 LEU A N 1
ATOM 1348 C CA . LEU A 1 169 ? 34.675 -7.850 -62.520 1.00 93.06 169 LEU A CA 1
ATOM 1349 C C . LEU A 1 169 ? 36.017 -7.325 -62.014 1.00 93.06 169 LEU A C 1
ATOM 1351 O O . LEU A 1 169 ? 36.223 -6.112 -61.934 1.00 93.06 169 LEU A O 1
ATOM 1355 N N . ASP A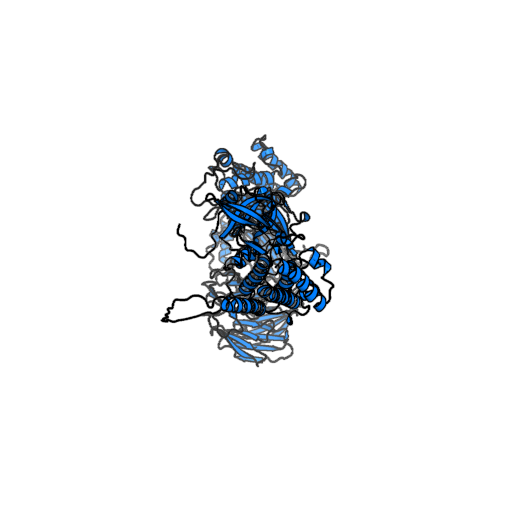 1 170 ? 36.936 -8.225 -61.684 1.00 91.62 170 ASP A N 1
ATOM 1356 C CA . ASP A 1 170 ? 38.291 -7.843 -61.288 1.00 91.62 170 ASP A CA 1
ATOM 1357 C C . ASP A 1 170 ? 39.146 -7.427 -62.501 1.00 91.62 170 ASP A C 1
ATOM 1359 O O . ASP A 1 170 ? 38.697 -7.451 -63.652 1.00 91.62 170 ASP A O 1
ATOM 1363 N N . GLN A 1 171 ? 40.407 -7.069 -62.254 1.00 88.44 171 GLN A N 1
ATOM 1364 C CA . GLN A 1 171 ? 41.375 -6.691 -63.292 1.00 88.44 171 GLN A CA 1
ATOM 1365 C C . GLN A 1 171 ? 41.614 -7.774 -64.366 1.00 88.44 171 GLN A C 1
ATOM 1367 O O . GLN A 1 171 ? 41.991 -7.445 -65.489 1.00 88.44 171 GLN A O 1
ATOM 1372 N N . ASN A 1 172 ? 41.360 -9.045 -64.044 1.00 89.69 172 ASN A N 1
ATOM 1373 C CA . ASN A 1 172 ? 41.501 -10.204 -64.926 1.00 89.69 172 ASN A CA 1
ATOM 1374 C C . ASN A 1 172 ? 40.175 -10.612 -65.593 1.00 89.69 172 ASN A C 1
ATOM 1376 O O . ASN A 1 172 ? 40.111 -11.660 -66.254 1.00 89.69 172 ASN A O 1
ATOM 1380 N N . MET A 1 173 ? 39.122 -9.802 -65.429 1.00 89.19 173 MET A N 1
ATOM 1381 C CA . MET A 1 173 ? 37.751 -10.088 -65.856 1.00 89.19 173 MET A CA 1
ATOM 1382 C C . MET A 1 173 ? 37.173 -11.365 -65.222 1.00 89.19 173 MET A C 1
ATOM 1384 O O . MET A 1 173 ? 36.305 -12.011 -65.814 1.00 89.19 173 MET A O 1
ATOM 1388 N N . GLU A 1 174 ? 37.657 -11.741 -64.036 1.00 92.06 174 GLU A N 1
ATOM 1389 C CA . GLU A 1 174 ? 37.023 -12.750 -63.189 1.00 92.06 174 GLU A CA 1
ATOM 1390 C C . GLU A 1 174 ? 35.793 -12.144 -62.504 1.00 92.06 174 GLU A C 1
ATOM 1392 O O . GLU A 1 174 ? 35.858 -11.017 -61.999 1.00 92.06 174 GLU A O 1
ATOM 1397 N N . PRO A 1 175 ? 34.659 -12.862 -62.470 1.00 95.62 175 PRO A N 1
ATOM 1398 C CA . PRO A 1 175 ? 33.470 -12.392 -61.784 1.00 95.62 175 PRO A CA 1
ATOM 1399 C C . PRO A 1 175 ? 33.568 -12.617 -60.274 1.00 95.62 175 PRO A C 1
ATOM 1401 O O . PRO A 1 175 ? 33.975 -13.688 -59.821 1.00 95.62 175 PRO A O 1
ATOM 1404 N N . LYS A 1 176 ? 33.085 -11.643 -59.506 1.00 95.31 176 LYS A N 1
ATOM 1405 C CA . LYS A 1 176 ? 32.856 -11.724 -58.064 1.00 95.31 176 LYS A CA 1
ATOM 1406 C C . LYS A 1 176 ? 31.410 -11.367 -57.736 1.00 95.31 176 LYS A C 1
ATOM 1408 O O . LYS A 1 176 ? 30.930 -10.304 -58.127 1.00 95.31 176 LYS A O 1
ATOM 1413 N N . ILE A 1 177 ? 30.704 -12.252 -57.038 1.00 94.69 177 ILE A N 1
ATOM 1414 C CA . ILE A 1 177 ? 29.334 -12.011 -56.570 1.00 94.69 177 ILE A CA 1
ATOM 1415 C C . ILE A 1 177 ? 29.390 -11.062 -55.367 1.00 94.69 177 ILE A C 1
ATOM 1417 O O . ILE A 1 177 ? 30.156 -11.293 -54.430 1.00 94.69 177 ILE A O 1
ATOM 1421 N N . ALA A 1 178 ? 28.589 -10.001 -55.411 1.00 89.56 178 ALA A N 1
ATOM 1422 C CA . ALA A 1 178 ? 28.554 -8.912 -54.443 1.00 89.56 178 ALA A CA 1
ATOM 1423 C C . ALA A 1 178 ? 27.122 -8.630 -53.952 1.00 89.56 178 ALA A C 1
ATOM 1425 O O . ALA A 1 178 ? 26.158 -9.075 -54.561 1.00 89.56 178 ALA A O 1
ATOM 1426 N N . ASP A 1 179 ? 27.008 -7.806 -52.905 1.00 83.19 179 ASP A N 1
ATOM 1427 C CA . ASP A 1 179 ? 25.750 -7.304 -52.322 1.00 83.19 179 ASP A CA 1
ATOM 1428 C C . ASP A 1 179 ? 24.847 -8.385 -51.690 1.00 83.19 179 ASP A C 1
ATOM 1430 O O . ASP A 1 179 ? 23.866 -8.855 -52.266 1.00 83.19 179 ASP A O 1
ATOM 1434 N N . PHE A 1 180 ? 25.168 -8.745 -50.442 1.00 82.00 180 PHE A N 1
ATOM 1435 C CA . PHE A 1 180 ? 24.519 -9.826 -49.687 1.00 82.00 180 PHE A CA 1
ATOM 1436 C C . PHE A 1 180 ? 23.426 -9.340 -48.717 1.00 82.00 180 PHE A C 1
ATOM 1438 O O . PHE A 1 180 ? 22.983 -10.101 -47.849 1.00 82.00 180 PHE A O 1
ATOM 1445 N N . GLY A 1 181 ? 22.963 -8.089 -48.843 1.00 68.31 181 GLY A N 1
ATOM 1446 C CA . GLY A 1 181 ? 21.961 -7.503 -47.938 1.00 68.31 181 GLY A CA 1
ATOM 1447 C C . GLY A 1 181 ? 20.630 -8.272 -47.918 1.00 68.31 181 GLY A C 1
ATOM 1448 O O . GLY A 1 181 ? 20.002 -8.469 -46.870 1.00 68.31 181 GLY A O 1
ATOM 1449 N N . LEU A 1 182 ? 20.225 -8.824 -49.066 1.00 66.88 182 LEU A N 1
ATOM 1450 C CA . LEU A 1 182 ? 19.012 -9.639 -49.183 1.00 66.88 182 LEU A CA 1
ATOM 1451 C C . LEU A 1 182 ? 19.238 -11.135 -48.929 1.00 66.88 182 LEU A C 1
ATOM 1453 O O . LEU A 1 182 ? 18.259 -11.845 -48.669 1.00 66.88 182 LEU A O 1
ATOM 1457 N N . SER A 1 183 ? 20.493 -11.586 -48.872 1.00 75.88 183 SER A N 1
ATOM 1458 C CA . SER A 1 183 ? 20.853 -12.995 -48.723 1.00 75.88 183 SER A CA 1
ATOM 1459 C C . SER A 1 183 ? 20.342 -13.601 -47.413 1.00 75.88 183 SER A C 1
ATOM 1461 O O . SER A 1 183 ? 20.153 -12.902 -46.409 1.00 75.88 183 SER A O 1
ATOM 1463 N N . ARG A 1 184 ? 20.082 -14.912 -47.403 1.00 73.00 184 ARG A N 1
ATOM 1464 C CA . ARG A 1 184 ? 19.586 -15.638 -46.220 1.00 73.00 184 ARG A CA 1
ATOM 1465 C C . ARG A 1 184 ? 20.385 -16.921 -45.988 1.00 73.00 184 ARG A C 1
ATOM 1467 O O . ARG A 1 184 ? 20.533 -17.715 -46.911 1.00 73.00 184 ARG A O 1
ATOM 1474 N N . LEU A 1 185 ? 20.826 -17.119 -44.745 1.00 62.69 185 LEU A N 1
ATOM 1475 C CA . LEU A 1 185 ? 21.311 -18.394 -44.209 1.00 62.69 185 LEU A CA 1
ATOM 1476 C C . LEU A 1 185 ? 20.103 -19.225 -43.771 1.00 62.69 185 LEU A C 1
ATOM 1478 O O . LEU A 1 185 ? 19.300 -18.762 -42.955 1.00 62.69 185 LEU A O 1
ATOM 1482 N N . LEU A 1 186 ? 19.942 -20.424 -44.321 1.00 60.66 186 LEU A N 1
ATOM 1483 C CA . LEU A 1 186 ? 18.841 -21.319 -43.966 1.00 60.66 186 LEU A CA 1
ATOM 1484 C C . LEU A 1 186 ? 19.389 -22.699 -43.594 1.00 60.66 186 LEU A C 1
ATOM 1486 O O . LEU A 1 186 ? 20.245 -23.237 -44.292 1.00 60.66 186 LEU A O 1
ATOM 1490 N N . GLY A 1 187 ? 18.891 -23.245 -42.478 1.00 53.56 187 GLY A N 1
ATOM 1491 C CA . GLY A 1 187 ? 19.107 -24.643 -42.089 1.00 53.56 187 GLY A CA 1
ATOM 1492 C C . GLY A 1 187 ? 18.313 -25.611 -42.979 1.00 53.56 187 GLY A C 1
ATOM 1493 O O . GLY A 1 187 ? 17.932 -25.260 -44.092 1.00 53.56 187 GLY A O 1
ATOM 1494 N N . ASP A 1 188 ? 17.985 -26.805 -42.477 1.00 45.22 188 ASP A N 1
ATOM 1495 C CA . ASP A 1 188 ? 17.331 -27.898 -43.233 1.00 45.22 188 ASP A CA 1
ATOM 1496 C C . ASP A 1 188 ? 15.947 -27.576 -43.860 1.00 45.22 188 ASP A C 1
ATOM 1498 O O . ASP A 1 188 ? 15.343 -28.410 -44.545 1.00 45.22 188 ASP A O 1
ATOM 1502 N N . GLU A 1 189 ? 15.417 -26.365 -43.668 1.00 50.34 189 GLU A N 1
ATOM 1503 C CA . GLU A 1 189 ? 14.148 -25.910 -44.236 1.00 50.34 189 GLU A CA 1
ATOM 1504 C C . GLU A 1 189 ? 14.261 -25.586 -45.736 1.00 50.34 189 GLU A C 1
ATOM 1506 O O . GLU A 1 189 ? 14.750 -24.539 -46.158 1.00 50.34 189 GLU A O 1
ATOM 1511 N N . LYS A 1 190 ? 13.718 -26.475 -46.574 1.00 56.78 190 LYS A N 1
ATOM 1512 C CA . LYS A 1 190 ? 13.835 -26.412 -48.043 1.00 56.78 190 LYS A CA 1
ATOM 1513 C C . LYS A 1 190 ? 12.937 -25.366 -48.739 1.00 56.78 190 LYS A C 1
ATOM 1515 O O . LYS A 1 190 ? 13.031 -25.222 -49.958 1.00 56.78 190 LYS A O 1
ATOM 1520 N N . THR A 1 191 ? 12.023 -24.662 -48.053 1.00 57.09 191 THR A N 1
ATOM 1521 C CA . THR A 1 191 ? 11.080 -23.692 -48.675 1.00 57.09 191 THR A CA 1
ATOM 1522 C C . THR A 1 191 ? 10.469 -22.717 -47.654 1.00 57.09 191 THR A C 1
ATOM 1524 O O . THR A 1 191 ? 10.034 -23.156 -46.594 1.00 57.09 191 THR A O 1
ATOM 1527 N N . ARG A 1 192 ? 10.340 -21.416 -47.986 1.00 62.53 192 ARG A N 1
ATOM 1528 C CA . ARG A 1 192 ? 9.652 -20.402 -47.146 1.00 62.53 192 ARG A CA 1
ATOM 1529 C C . ARG A 1 192 ? 8.684 -19.515 -47.947 1.00 62.53 192 ARG A C 1
ATOM 1531 O O . ARG A 1 192 ? 8.960 -19.191 -49.100 1.00 62.53 192 ARG A O 1
ATOM 1538 N N . LYS A 1 193 ? 7.569 -19.092 -47.331 1.00 60.53 193 LYS A N 1
ATOM 1539 C CA . LYS A 1 193 ? 6.719 -17.979 -47.810 1.00 60.53 193 LYS A CA 1
ATOM 1540 C C . LYS A 1 193 ? 7.161 -16.686 -47.119 1.00 60.53 193 LYS A C 1
ATOM 1542 O O . LYS A 1 193 ? 7.361 -16.700 -45.908 1.00 60.53 193 LYS A O 1
ATOM 1547 N N . THR A 1 194 ? 7.334 -15.594 -47.862 1.00 56.66 194 THR A N 1
ATOM 1548 C CA . THR A 1 194 ? 7.763 -14.289 -47.314 1.00 56.66 194 THR A CA 1
ATOM 1549 C C . THR A 1 194 ? 6.682 -13.233 -47.534 1.00 56.66 194 THR A C 1
ATOM 1551 O O . THR A 1 194 ? 6.104 -13.194 -48.608 1.00 56.66 194 THR A O 1
ATOM 1554 N N . MET A 1 195 ? 6.403 -12.389 -46.532 1.00 41.66 195 MET A N 1
ATOM 1555 C CA . MET A 1 195 ? 5.397 -11.312 -46.628 1.00 41.66 195 MET A CA 1
ATOM 1556 C C . MET A 1 195 ? 5.940 -10.020 -47.263 1.00 41.66 195 MET A C 1
ATOM 1558 O O . MET A 1 195 ? 5.161 -9.162 -47.667 1.00 41.66 195 MET A O 1
ATOM 1562 N N . SER A 1 196 ? 7.266 -9.869 -47.348 1.00 58.31 196 SER A N 1
ATOM 1563 C CA . SER A 1 196 ? 7.944 -8.707 -47.934 1.00 58.31 196 SER A CA 1
ATOM 1564 C C . SER A 1 196 ? 8.481 -8.999 -49.333 1.00 58.31 196 SER A C 1
ATOM 1566 O O . SER A 1 196 ? 8.904 -10.122 -49.624 1.00 58.31 196 SER A O 1
ATOM 1568 N N . ALA A 1 197 ? 8.488 -7.975 -50.192 1.00 61.22 197 ALA A N 1
ATOM 1569 C CA . ALA A 1 197 ? 9.060 -8.084 -51.524 1.00 61.22 197 ALA A CA 1
ATOM 1570 C C . ALA A 1 197 ? 10.604 -8.176 -51.451 1.00 61.22 197 ALA A C 1
ATOM 1572 O O . ALA A 1 197 ? 11.248 -7.260 -50.953 1.00 61.22 197 ALA A O 1
ATOM 1573 N N . VAL A 1 198 ? 11.199 -9.269 -51.937 1.00 65.75 198 VAL A N 1
ATOM 1574 C CA . VAL A 1 198 ? 12.646 -9.538 -51.985 1.00 65.75 198 VAL A CA 1
ATOM 1575 C C . VAL A 1 198 ? 13.129 -9.639 -53.439 1.00 65.75 198 VAL A C 1
ATOM 1577 O O . VAL A 1 198 ? 12.488 -10.288 -54.265 1.00 65.75 198 VAL A O 1
ATOM 1580 N N . GLY A 1 199 ? 14.283 -9.037 -53.742 1.00 73.50 199 GLY A N 1
ATOM 1581 C CA . GLY A 1 199 ? 14.983 -9.131 -55.032 1.00 73.50 199 GLY A CA 1
ATOM 1582 C C . GLY A 1 199 ? 14.539 -8.101 -56.080 1.00 73.50 199 GLY A C 1
ATOM 1583 O O . GLY A 1 199 ? 13.602 -7.333 -55.867 1.00 73.50 199 GLY A O 1
ATOM 1584 N N . THR A 1 200 ? 15.210 -8.089 -57.233 1.00 81.19 200 THR A N 1
ATOM 1585 C CA . THR A 1 200 ? 14.975 -7.118 -58.315 1.00 81.19 200 THR A CA 1
ATOM 1586 C C . THR A 1 200 ? 13.987 -7.629 -59.378 1.00 81.19 200 THR A C 1
ATOM 1588 O O . THR A 1 200 ? 14.157 -8.707 -59.957 1.00 81.19 200 THR A O 1
ATOM 1591 N N . CYS A 1 201 ? 12.981 -6.808 -59.709 1.00 75.56 201 CYS A N 1
ATOM 1592 C CA . CYS A 1 201 ? 12.006 -7.083 -60.771 1.00 75.56 201 CYS A CA 1
ATOM 1593 C C . CYS A 1 201 ? 12.690 -7.388 -62.121 1.00 75.56 201 CYS A C 1
ATOM 1595 O O . CYS A 1 201 ? 13.621 -6.698 -62.537 1.00 75.56 201 CYS A O 1
ATOM 1597 N N . GLY A 1 202 ? 12.228 -8.435 -62.812 1.00 78.88 202 GLY A N 1
ATOM 1598 C CA . GLY A 1 202 ? 12.836 -8.949 -64.048 1.00 78.88 202 GLY A CA 1
ATOM 1599 C C . GLY A 1 202 ? 13.830 -10.099 -63.848 1.00 78.88 202 GLY A C 1
ATOM 1600 O O . GLY A 1 202 ? 14.191 -10.747 -64.828 1.00 78.88 202 GLY A O 1
ATOM 1601 N N . TYR A 1 203 ? 14.218 -10.387 -62.602 1.00 87.88 203 TYR A N 1
ATOM 1602 C CA . TYR A 1 203 ? 14.953 -11.598 -62.207 1.00 87.88 203 TYR A CA 1
ATOM 1603 C C . TYR A 1 203 ? 14.105 -12.522 -61.314 1.00 87.88 203 TYR A C 1
ATOM 1605 O O . TYR A 1 203 ? 14.553 -13.585 -60.905 1.00 87.88 203 TYR A O 1
ATOM 1613 N N . TRP A 1 204 ? 12.856 -12.140 -61.032 1.00 87.19 204 TRP A N 1
ATOM 1614 C CA . TRP A 1 204 ? 11.935 -12.909 -60.199 1.00 87.19 204 TRP A CA 1
ATOM 1615 C C . TRP A 1 204 ? 11.412 -14.175 -60.889 1.00 87.19 204 TRP A C 1
ATOM 1617 O O . TRP A 1 204 ? 10.878 -14.078 -61.999 1.00 87.19 204 TRP A O 1
ATOM 1627 N N . PRO A 1 205 ? 11.475 -15.343 -60.224 1.00 88.25 205 PRO A N 1
ATOM 1628 C CA . PRO A 1 205 ? 10.894 -16.563 -60.754 1.00 88.25 205 PRO A CA 1
ATOM 1629 C C . PRO A 1 205 ? 9.357 -16.577 -60.603 1.00 88.25 205 PRO A C 1
ATOM 1631 O O . PRO A 1 205 ? 8.809 -15.937 -59.696 1.00 88.25 205 PRO A O 1
ATOM 1634 N N . PRO A 1 206 ? 8.625 -17.336 -61.442 1.00 86.38 206 PRO A N 1
ATOM 1635 C CA . PRO A 1 206 ? 7.158 -17.357 -61.431 1.00 86.38 206 PRO A CA 1
ATOM 1636 C C . PRO A 1 206 ? 6.523 -17.746 -60.088 1.00 86.38 206 PRO A C 1
ATOM 1638 O O . PRO A 1 206 ? 5.499 -17.192 -59.698 1.00 86.38 206 PRO A O 1
ATOM 1641 N N . GLU A 1 207 ? 7.119 -18.681 -59.348 1.00 85.81 207 GLU A N 1
ATOM 1642 C CA . GLU A 1 207 ? 6.617 -19.116 -58.040 1.00 85.81 207 GLU A CA 1
ATOM 1643 C C . GLU A 1 207 ? 6.692 -18.024 -56.968 1.00 85.81 207 GLU A C 1
ATOM 1645 O O . GLU A 1 207 ? 5.885 -18.015 -56.035 1.00 85.81 207 GLU A O 1
ATOM 1650 N N . TYR A 1 208 ? 7.627 -17.088 -57.108 1.00 85.38 208 TYR A N 1
ATOM 1651 C CA . TYR A 1 208 ? 7.726 -15.939 -56.227 1.00 85.38 208 TYR A CA 1
ATOM 1652 C C . TYR A 1 208 ? 6.674 -14.884 -56.595 1.00 85.38 208 TYR A C 1
ATOM 1654 O O . TYR A 1 208 ? 5.955 -14.411 -55.719 1.00 85.38 208 TYR A O 1
ATOM 1662 N N . LEU A 1 209 ? 6.493 -14.604 -57.891 1.00 82.12 209 LEU A N 1
ATOM 1663 C CA . LEU A 1 209 ? 5.459 -13.683 -58.384 1.00 82.12 209 LEU A CA 1
ATOM 1664 C C . LEU A 1 209 ? 4.039 -14.120 -57.992 1.00 82.12 209 LEU A C 1
ATOM 1666 O O . LEU A 1 209 ? 3.223 -13.294 -57.594 1.00 82.12 209 LEU A O 1
ATOM 1670 N N . ASN A 1 210 ? 3.750 -15.420 -58.091 1.00 80.44 210 ASN A N 1
ATOM 1671 C CA . ASN A 1 210 ? 2.401 -15.948 -57.881 1.00 80.44 210 ASN A CA 1
ATOM 1672 C C . ASN A 1 210 ? 2.098 -16.280 -56.415 1.00 80.44 210 ASN A C 1
ATOM 1674 O O . ASN A 1 210 ? 0.945 -16.206 -55.987 1.00 80.44 210 ASN A O 1
ATOM 1678 N N . HIS A 1 211 ? 3.106 -16.714 -55.653 1.00 77.75 211 HIS A N 1
ATOM 1679 C CA . HIS A 1 211 ? 2.897 -17.314 -54.331 1.00 77.75 211 HIS A CA 1
ATOM 1680 C C . HIS A 1 211 ? 3.867 -16.821 -53.249 1.00 77.75 211 HIS A C 1
ATOM 1682 O O . HIS A 1 211 ? 3.788 -17.314 -52.122 1.00 77.75 211 HIS A O 1
ATOM 1688 N N . GLN A 1 212 ? 4.769 -15.883 -53.570 1.00 79.69 212 GLN A N 1
ATOM 1689 C CA . GLN A 1 212 ? 5.786 -15.331 -52.660 1.00 79.69 212 GLN A CA 1
ATOM 1690 C C . GLN A 1 212 ? 6.666 -16.413 -52.012 1.00 79.69 212 GLN A C 1
ATOM 1692 O O . GLN A 1 212 ? 7.075 -16.315 -50.852 1.00 79.69 212 GLN A O 1
ATOM 1697 N N . ILE A 1 213 ? 6.932 -17.487 -52.762 1.00 78.38 213 ILE A N 1
ATOM 1698 C CA . ILE A 1 213 ? 7.760 -18.606 -52.315 1.00 78.38 213 ILE A CA 1
ATOM 1699 C C . ILE A 1 213 ? 9.223 -18.327 -52.665 1.00 78.38 213 ILE A C 1
ATOM 1701 O O . ILE A 1 213 ? 9.532 -18.021 -53.814 1.00 78.38 213 ILE A O 1
ATOM 1705 N N . ILE A 1 214 ? 10.117 -18.496 -51.689 1.00 81.81 214 ILE A N 1
ATOM 1706 C CA . ILE A 1 214 ? 11.573 -18.431 -51.871 1.00 81.81 214 ILE A CA 1
ATOM 1707 C C . ILE A 1 214 ? 12.212 -19.804 -51.612 1.00 81.81 214 ILE A C 1
ATOM 1709 O O . ILE A 1 214 ? 11.883 -20.485 -50.633 1.00 81.81 214 ILE A O 1
ATOM 1713 N N . THR A 1 215 ? 13.111 -20.206 -52.511 1.00 85.94 215 THR A N 1
ATOM 1714 C CA . THR A 1 215 ? 13.913 -21.442 -52.465 1.00 85.94 215 THR A CA 1
ATOM 1715 C C . THR A 1 215 ? 15.284 -21.189 -53.106 1.00 85.94 215 THR A C 1
ATOM 1717 O O . THR A 1 215 ? 15.469 -20.158 -53.755 1.00 85.94 215 THR A O 1
ATOM 1720 N N . LYS A 1 216 ? 16.240 -22.123 -52.999 1.00 84.44 216 LYS A N 1
ATOM 1721 C CA . LYS A 1 216 ? 17.536 -22.019 -53.705 1.00 84.44 216 LYS A CA 1
ATOM 1722 C C . LYS A 1 216 ? 17.389 -21.926 -55.231 1.00 84.44 216 LYS A C 1
ATOM 1724 O O . LYS A 1 216 ? 18.195 -21.288 -55.900 1.00 84.44 216 LYS A O 1
ATOM 1729 N N . GLU A 1 217 ? 16.321 -22.499 -55.794 1.00 91.38 217 GLU A N 1
ATOM 1730 C CA . GLU A 1 217 ? 16.011 -22.431 -57.230 1.00 91.38 217 GLU A CA 1
ATOM 1731 C C . GLU A 1 217 ? 15.638 -21.015 -57.704 1.00 91.38 217 GLU A C 1
ATOM 1733 O O . GLU A 1 217 ? 15.541 -20.783 -58.913 1.00 91.38 217 GLU A O 1
ATOM 1738 N N . PHE A 1 218 ? 15.451 -20.069 -56.778 1.00 91.56 218 PHE A N 1
ATOM 1739 C CA . PHE A 1 218 ? 15.317 -18.649 -57.084 1.00 91.56 218 PHE A CA 1
ATOM 1740 C C . PHE A 1 218 ? 16.597 -18.110 -57.730 1.00 91.56 218 PHE A C 1
ATOM 1742 O O . PHE A 1 218 ? 16.538 -17.529 -58.813 1.00 91.56 218 PHE A O 1
ATOM 1749 N N . ASP A 1 219 ? 17.761 -18.363 -57.123 1.00 93.50 219 ASP A N 1
ATOM 1750 C CA . ASP A 1 219 ? 19.046 -17.912 -57.672 1.00 93.50 219 ASP A CA 1
ATOM 1751 C C . ASP A 1 219 ? 19.352 -18.596 -59.009 1.00 93.50 219 ASP A C 1
ATOM 1753 O O . ASP A 1 219 ? 19.925 -17.975 -59.900 1.00 93.50 219 ASP A O 1
ATOM 1757 N N . ILE A 1 220 ? 18.914 -19.850 -59.183 1.00 95.81 220 ILE A N 1
ATOM 1758 C CA . ILE A 1 220 ? 19.054 -20.594 -60.444 1.00 95.81 220 ILE A CA 1
ATOM 1759 C C . ILE A 1 220 ? 18.253 -19.931 -61.568 1.00 95.81 220 ILE A C 1
ATOM 1761 O O . ILE A 1 220 ? 18.756 -19.785 -62.681 1.00 95.81 220 ILE A O 1
ATOM 1765 N N . PHE A 1 221 ? 17.029 -19.478 -61.291 1.00 94.38 221 PHE A N 1
ATOM 1766 C CA . PHE A 1 221 ? 16.245 -18.737 -62.278 1.00 94.38 221 PHE A CA 1
ATOM 1767 C C . PHE A 1 221 ? 16.919 -17.408 -62.647 1.00 94.38 221 PHE A C 1
ATOM 1769 O O . PHE A 1 221 ? 17.108 -17.122 -63.833 1.00 94.38 221 PHE A O 1
ATOM 1776 N N . SER A 1 222 ? 17.356 -16.636 -61.645 1.00 94.19 222 SER A N 1
ATOM 1777 C CA . SER A 1 222 ? 18.103 -15.387 -61.845 1.00 94.19 222 SER A CA 1
ATOM 1778 C C . SER A 1 222 ? 19.380 -15.605 -62.663 1.00 94.19 222 SER A C 1
ATOM 1780 O O . SER A 1 222 ? 19.659 -14.844 -63.593 1.00 94.19 222 SER A O 1
ATOM 1782 N N . LEU A 1 223 ? 20.116 -16.689 -62.392 1.00 96.25 223 LEU A N 1
ATOM 1783 C CA . LEU A 1 223 ? 21.280 -17.119 -63.166 1.00 96.25 223 LEU A CA 1
ATOM 1784 C C . LEU A 1 223 ? 20.913 -17.371 -64.636 1.00 96.25 223 LEU A C 1
ATOM 1786 O O . LEU A 1 223 ? 21.623 -16.905 -65.525 1.00 96.25 223 LEU A O 1
ATOM 1790 N N . GLY A 1 224 ? 19.787 -18.034 -64.915 1.00 93.19 224 GLY A N 1
ATOM 1791 C CA . GLY A 1 224 ? 19.289 -18.240 -66.280 1.00 93.19 224 GLY A CA 1
ATOM 1792 C C . GLY A 1 224 ? 19.052 -16.928 -67.038 1.00 93.19 224 GLY A C 1
ATOM 1793 O O . GLY A 1 224 ? 19.461 -16.790 -68.198 1.00 93.19 224 GLY A O 1
ATOM 1794 N N . VAL A 1 225 ? 18.469 -15.924 -66.372 1.00 90.75 225 VAL A N 1
ATOM 1795 C CA . VAL A 1 225 ? 18.291 -14.575 -66.940 1.00 90.75 225 VAL A CA 1
ATOM 1796 C C . VAL A 1 225 ? 19.649 -13.920 -67.219 1.00 90.75 225 VAL A C 1
ATOM 1798 O O . VAL A 1 225 ? 19.851 -13.355 -68.297 1.00 90.75 225 VAL A O 1
ATOM 1801 N N . ILE A 1 226 ? 20.600 -14.014 -66.284 1.00 92.69 226 ILE A N 1
ATOM 1802 C CA . ILE A 1 226 ? 21.944 -13.431 -66.416 1.00 92.69 226 ILE A CA 1
ATOM 1803 C C . ILE A 1 226 ? 22.717 -14.071 -67.571 1.00 92.69 226 ILE A C 1
ATOM 1805 O O . ILE A 1 226 ? 23.229 -13.342 -68.418 1.00 92.69 226 ILE A O 1
ATOM 1809 N N . ILE A 1 227 ? 22.760 -15.405 -67.658 1.00 93.00 227 ILE A N 1
ATOM 1810 C CA . ILE A 1 227 ? 23.440 -16.118 -68.750 1.00 93.00 227 ILE A CA 1
ATOM 1811 C C . ILE A 1 227 ? 22.840 -15.695 -70.091 1.00 93.00 227 ILE A C 1
ATOM 1813 O O . ILE A 1 227 ? 23.579 -15.339 -71.009 1.00 93.00 227 ILE A O 1
ATOM 1817 N N . THR A 1 228 ? 21.508 -15.635 -70.190 1.00 88.44 228 THR A N 1
ATOM 1818 C CA . THR A 1 228 ? 20.830 -15.172 -71.409 1.00 88.44 228 THR A CA 1
ATOM 1819 C C . THR A 1 228 ? 21.299 -13.766 -71.790 1.00 88.44 228 THR A C 1
ATOM 1821 O O . THR A 1 228 ? 21.739 -13.550 -72.918 1.00 88.44 228 THR A O 1
ATOM 1824 N N . LYS A 1 229 ? 21.309 -12.821 -70.841 1.00 87.75 229 LYS A N 1
ATOM 1825 C CA . LYS A 1 229 ? 21.773 -11.444 -71.075 1.00 87.75 229 LYS A CA 1
ATOM 1826 C C . LYS A 1 229 ? 23.256 -11.358 -71.444 1.00 87.75 229 LYS A C 1
ATOM 1828 O O . LYS A 1 229 ? 23.599 -10.579 -72.331 1.00 87.75 229 LYS A O 1
ATOM 1833 N N . ILE A 1 230 ? 24.132 -12.164 -70.839 1.00 88.75 230 ILE A N 1
ATOM 1834 C CA . ILE A 1 230 ? 25.553 -12.242 -71.224 1.00 88.75 230 ILE A CA 1
ATOM 1835 C C . ILE A 1 230 ? 25.681 -12.740 -72.667 1.00 88.75 230 ILE A C 1
ATOM 1837 O O . ILE A 1 230 ? 26.510 -12.237 -73.425 1.00 88.75 230 ILE A O 1
ATOM 1841 N N . MET A 1 231 ? 24.865 -13.708 -73.078 1.00 85.62 231 MET A N 1
ATOM 1842 C CA . MET A 1 231 ? 24.945 -14.297 -74.413 1.00 85.62 231 MET A CA 1
ATOM 1843 C C . MET A 1 231 ? 24.338 -13.415 -75.505 1.00 85.62 231 MET A C 1
ATOM 1845 O O . MET A 1 231 ? 24.810 -13.459 -76.642 1.00 85.62 231 MET A O 1
ATOM 1849 N N . THR A 1 232 ? 23.308 -12.627 -75.195 1.00 80.00 232 THR A N 1
ATOM 1850 C CA . THR A 1 232 ? 22.533 -11.893 -76.209 1.00 80.00 232 THR A CA 1
ATOM 1851 C C . THR A 1 232 ? 22.665 -10.377 -76.125 1.00 80.00 232 THR A C 1
ATOM 1853 O O . THR A 1 232 ? 22.323 -9.697 -77.086 1.00 80.00 232 THR A O 1
ATOM 1856 N N . GLY A 1 233 ? 23.175 -9.834 -75.018 1.00 73.38 233 GLY A N 1
ATOM 1857 C CA . GLY A 1 233 ? 23.169 -8.396 -74.738 1.00 73.38 233 GLY A CA 1
ATOM 1858 C C . GLY A 1 233 ? 21.780 -7.869 -74.351 1.00 73.38 233 GLY A C 1
ATOM 1859 O O . GLY A 1 233 ? 20.779 -8.592 -74.419 1.00 73.38 233 GLY A O 1
ATOM 1860 N N . ARG A 1 234 ? 21.722 -6.595 -73.932 1.00 63.38 234 ARG A N 1
ATOM 1861 C CA . ARG A 1 234 ? 20.512 -5.941 -73.391 1.00 63.38 234 ARG A CA 1
ATOM 1862 C C . ARG A 1 234 ? 19.344 -5.870 -74.386 1.00 63.38 234 ARG A C 1
ATOM 1864 O O . ARG A 1 234 ? 18.240 -6.269 -74.030 1.00 63.38 234 ARG A O 1
ATOM 1871 N N . GLU A 1 235 ? 19.585 -5.406 -75.612 1.00 60.06 235 GLU A N 1
ATOM 1872 C CA . GLU A 1 235 ? 18.558 -5.320 -76.670 1.00 60.06 235 GLU A CA 1
ATOM 1873 C C . GLU A 1 235 ? 18.248 -6.685 -77.299 1.00 60.06 235 GLU A C 1
ATOM 1875 O O . GLU A 1 235 ? 17.112 -6.974 -77.677 1.00 60.06 235 GLU A O 1
ATOM 1880 N N . GLY A 1 236 ? 19.241 -7.580 -77.334 1.00 62.31 236 GLY A N 1
ATOM 1881 C CA . GLY A 1 236 ? 19.036 -8.959 -77.755 1.00 62.31 236 GLY A CA 1
ATOM 1882 C C . GLY A 1 236 ? 18.004 -9.653 -76.873 1.00 62.31 236 GLY A C 1
ATOM 1883 O O . GLY A 1 236 ? 17.066 -10.233 -77.408 1.00 62.31 236 GLY A O 1
ATOM 1884 N N . TYR A 1 237 ? 18.120 -9.523 -75.543 1.00 67.69 237 TYR A N 1
ATOM 1885 C CA . TYR A 1 237 ? 17.211 -10.137 -74.564 1.00 67.69 237 TYR A CA 1
ATOM 1886 C C . TYR A 1 237 ? 15.740 -9.750 -74.775 1.00 67.69 237 TYR A C 1
ATOM 1888 O O . TYR A 1 237 ? 14.866 -10.614 -74.749 1.00 67.69 237 TYR A O 1
ATOM 1896 N N . THR A 1 238 ? 15.449 -8.472 -75.029 1.00 64.75 238 THR A N 1
ATOM 1897 C CA . THR A 1 238 ? 14.072 -8.012 -75.270 1.00 64.75 238 THR A CA 1
ATOM 1898 C C . THR A 1 238 ? 13.535 -8.487 -76.620 1.00 64.75 238 THR A C 1
ATOM 1900 O O . THR A 1 238 ? 12.365 -8.839 -76.715 1.00 64.75 238 THR A O 1
ATOM 1903 N N . SER A 1 239 ? 14.385 -8.573 -77.650 1.00 61.88 239 SER A N 1
ATOM 1904 C CA . SER A 1 239 ? 13.986 -9.015 -78.997 1.00 61.88 239 SER A CA 1
ATOM 1905 C C . SER A 1 239 ? 13.657 -10.514 -79.115 1.00 61.88 239 SER A C 1
ATOM 1907 O O . SER A 1 239 ? 13.014 -10.938 -80.077 1.00 61.88 239 SER A O 1
ATOM 1909 N N . ILE A 1 240 ? 14.096 -11.326 -78.148 1.00 66.94 240 ILE A N 1
ATOM 1910 C CA . ILE A 1 240 ? 14.012 -12.798 -78.177 1.00 66.94 240 ILE A CA 1
ATOM 1911 C C . ILE A 1 240 ? 13.152 -13.405 -77.064 1.00 66.94 240 ILE A C 1
ATOM 1913 O O . ILE A 1 240 ? 12.904 -14.610 -77.117 1.00 66.94 240 ILE A O 1
ATOM 1917 N N . ALA A 1 241 ? 12.697 -12.614 -76.087 1.00 59.69 241 ALA A N 1
ATOM 1918 C CA . ALA A 1 241 ? 11.952 -13.096 -74.918 1.00 59.69 241 ALA A CA 1
ATOM 1919 C C . ALA A 1 241 ? 10.687 -13.904 -75.284 1.00 59.69 241 ALA A C 1
ATOM 1921 O O . ALA A 1 241 ? 10.338 -14.847 -74.579 1.00 59.69 241 ALA A O 1
ATOM 1922 N N . ASP A 1 242 ? 10.067 -13.607 -76.433 1.00 66.81 242 ASP A N 1
ATOM 1923 C CA . ASP A 1 242 ? 8.854 -14.279 -76.922 1.00 66.81 242 ASP A CA 1
ATOM 1924 C C . ASP A 1 242 ? 9.127 -15.427 -77.923 1.00 66.81 242 ASP A C 1
ATOM 1926 O O . ASP A 1 242 ? 8.205 -16.028 -78.489 1.00 66.81 242 ASP A O 1
ATOM 1930 N N . MET A 1 243 ? 10.395 -15.753 -78.206 1.00 79.19 243 MET A N 1
ATOM 1931 C CA . MET A 1 243 ? 10.738 -16.806 -79.166 1.00 79.19 243 MET A CA 1
ATOM 1932 C C . MET A 1 243 ? 10.583 -18.211 -78.575 1.00 79.19 243 MET A C 1
ATOM 1934 O O . MET A 1 243 ? 10.960 -18.496 -77.444 1.00 79.19 243 MET A O 1
ATOM 1938 N N . ARG A 1 244 ? 10.126 -19.168 -79.400 1.00 78.44 244 ARG A N 1
ATOM 1939 C CA . ARG A 1 244 ? 10.124 -20.591 -79.011 1.00 78.44 244 ARG A CA 1
ATOM 1940 C C . ARG A 1 244 ? 11.562 -21.074 -78.723 1.00 78.44 244 ARG A C 1
ATOM 1942 O O . ARG A 1 244 ? 12.426 -20.830 -79.574 1.00 78.44 244 ARG A O 1
ATOM 1949 N N . PRO A 1 245 ? 11.807 -21.869 -77.660 1.00 76.50 245 PRO A N 1
ATOM 1950 C CA . PRO A 1 245 ? 13.150 -22.289 -77.232 1.00 76.50 245 PRO A CA 1
ATOM 1951 C C . PRO A 1 245 ? 14.037 -22.851 -78.355 1.00 76.50 245 PRO A C 1
ATOM 1953 O O . PRO A 1 245 ? 15.176 -22.433 -78.534 1.00 76.50 245 PRO A O 1
ATOM 1956 N N . GLY A 1 246 ? 13.497 -23.730 -79.207 1.00 75.38 246 GLY A N 1
ATOM 1957 C CA . GLY A 1 246 ? 14.260 -24.316 -80.318 1.00 75.38 246 GLY A CA 1
ATOM 1958 C C . GLY A 1 246 ? 14.643 -23.329 -81.434 1.00 75.38 246 GLY A C 1
ATOM 1959 O O . GLY A 1 246 ? 15.645 -23.537 -82.118 1.00 75.38 246 GLY A O 1
ATOM 1960 N N . LYS A 1 247 ? 13.872 -22.249 -81.635 1.00 80.88 247 LYS A N 1
ATOM 1961 C CA . LYS A 1 247 ? 14.256 -21.146 -82.538 1.00 80.88 247 LYS A CA 1
ATOM 1962 C C . LYS A 1 247 ? 15.279 -20.235 -81.869 1.00 80.88 247 LYS A C 1
ATOM 1964 O O . LYS A 1 247 ? 16.212 -19.792 -82.531 1.00 80.88 247 LYS A O 1
ATOM 1969 N N . PHE A 1 248 ? 15.116 -20.016 -80.570 1.00 82.19 248 PHE A N 1
ATOM 1970 C CA . PHE A 1 248 ? 15.991 -19.181 -79.771 1.00 82.19 248 PHE A CA 1
ATOM 1971 C C . PHE A 1 248 ? 17.429 -19.724 -79.711 1.00 82.19 248 PHE A C 1
ATOM 1973 O O . PHE A 1 248 ? 18.358 -19.023 -80.112 1.00 82.19 248 PHE A O 1
ATOM 1980 N N . VAL A 1 249 ? 17.606 -21.006 -79.362 1.00 82.94 249 VAL A N 1
ATOM 1981 C CA . VAL A 1 249 ? 18.923 -21.678 -79.355 1.00 82.94 249 VAL A CA 1
ATOM 1982 C C . VAL A 1 249 ? 19.614 -21.547 -80.710 1.00 82.94 249 VAL A C 1
ATOM 1984 O O . VAL A 1 249 ? 20.775 -21.153 -80.781 1.00 82.94 249 VAL A O 1
ATOM 1987 N N . LYS A 1 250 ? 18.891 -21.818 -81.807 1.00 83.19 250 LYS A N 1
ATOM 1988 C CA . LYS A 1 250 ? 19.435 -21.698 -83.168 1.00 83.19 250 LYS A CA 1
ATOM 1989 C C . LYS A 1 250 ? 19.857 -20.268 -83.497 1.00 83.19 250 LYS A C 1
ATOM 1991 O O . LYS A 1 250 ? 20.897 -20.081 -84.119 1.00 83.19 250 LYS A O 1
ATOM 1996 N N . HIS A 1 251 ? 19.066 -19.273 -83.100 1.00 82.69 251 HIS A N 1
ATOM 1997 C CA . HIS A 1 251 ? 19.367 -17.868 -83.354 1.00 82.69 251 HIS A CA 1
ATOM 1998 C C . HIS A 1 251 ? 20.651 -17.425 -82.636 1.00 82.69 251 HIS A C 1
ATOM 2000 O O . HIS A 1 251 ? 21.566 -16.918 -83.286 1.00 82.69 251 HIS A O 1
ATOM 2006 N N . VAL A 1 252 ? 20.757 -17.686 -81.327 1.00 83.50 252 VAL A N 1
ATOM 2007 C CA . VAL A 1 252 ? 21.938 -17.334 -80.518 1.00 83.50 252 VAL A CA 1
ATOM 2008 C C . VAL A 1 252 ? 23.177 -18.085 -81.001 1.00 83.50 252 VAL A C 1
ATOM 2010 O O . VAL A 1 252 ? 24.215 -17.468 -81.239 1.00 83.50 252 VAL A O 1
ATOM 2013 N N . HIS A 1 253 ? 23.054 -19.395 -81.228 1.00 86.44 253 HIS A N 1
ATOM 2014 C CA . HIS A 1 253 ? 24.139 -20.227 -81.743 1.00 86.44 253 HIS A CA 1
ATOM 2015 C C . HIS A 1 253 ? 24.658 -19.720 -83.092 1.00 86.44 253 HIS A C 1
ATOM 2017 O O . HIS A 1 253 ? 25.861 -19.559 -83.268 1.00 86.44 253 HIS A O 1
ATOM 2023 N N . ASN A 1 254 ? 23.770 -19.416 -84.044 1.00 84.62 254 ASN A N 1
ATOM 2024 C CA . ASN A 1 254 ? 24.182 -18.938 -85.365 1.00 84.62 254 ASN A CA 1
ATOM 2025 C C . ASN A 1 254 ? 24.821 -17.545 -85.306 1.00 84.62 254 ASN A C 1
ATOM 2027 O O . ASN A 1 254 ? 25.789 -17.295 -86.023 1.00 84.62 254 ASN A O 1
ATOM 2031 N N . ASN A 1 255 ? 24.323 -16.652 -84.445 1.00 83.81 255 ASN A N 1
ATOM 2032 C CA . ASN A 1 255 ? 24.919 -15.330 -84.238 1.00 83.81 255 ASN A CA 1
ATOM 2033 C C . ASN A 1 255 ? 26.370 -15.459 -83.743 1.00 83.81 255 ASN A C 1
ATOM 2035 O O . ASN A 1 255 ? 27.292 -14.919 -84.358 1.00 83.81 255 ASN A O 1
ATOM 2039 N N . TRP A 1 256 ? 26.589 -16.257 -82.698 1.00 84.19 256 TRP A N 1
ATOM 2040 C CA . TRP A 1 256 ? 27.926 -16.505 -82.162 1.00 84.19 256 TRP A CA 1
ATOM 2041 C C . TRP A 1 256 ? 28.824 -17.268 -83.126 1.00 84.19 256 TRP A C 1
ATOM 2043 O O . TRP A 1 256 ? 29.973 -16.879 -83.301 1.00 84.19 256 TRP A O 1
ATOM 2053 N N . ARG A 1 257 ? 28.313 -18.281 -83.828 1.00 84.69 257 ARG A N 1
ATOM 2054 C CA . ARG A 1 257 ? 29.065 -19.002 -84.861 1.00 84.69 257 ARG A CA 1
ATOM 2055 C C . ARG A 1 257 ? 29.561 -18.065 -85.962 1.00 84.69 257 ARG A C 1
ATOM 2057 O O . ARG A 1 257 ? 30.723 -18.152 -86.346 1.00 84.69 257 ARG A O 1
ATOM 2064 N N . ASN A 1 258 ? 28.723 -17.127 -86.408 1.00 83.44 258 ASN A N 1
ATOM 2065 C CA . ASN A 1 258 ? 29.092 -16.104 -87.391 1.00 83.44 258 ASN A CA 1
ATOM 2066 C C . ASN A 1 258 ? 30.120 -15.091 -86.858 1.00 83.44 258 ASN A C 1
ATOM 2068 O O . ASN A 1 258 ? 30.881 -14.519 -87.639 1.00 83.44 258 ASN A O 1
ATOM 2072 N N . LYS A 1 259 ? 30.139 -14.831 -85.546 1.00 81.94 259 LYS A N 1
ATOM 2073 C CA . LYS A 1 259 ? 31.159 -13.989 -84.900 1.00 81.94 259 LYS A CA 1
ATOM 2074 C C . LYS A 1 259 ? 32.481 -14.745 -84.729 1.00 81.94 259 LYS A C 1
ATOM 2076 O O . LYS A 1 259 ? 33.536 -14.200 -85.031 1.00 81.94 259 LYS A O 1
ATOM 2081 N N . LEU A 1 260 ? 32.423 -16.005 -84.304 1.00 82.38 260 LEU A N 1
ATOM 2082 C CA . LEU A 1 260 ? 33.579 -16.856 -84.019 1.00 82.38 260 LEU A CA 1
ATOM 2083 C C . LEU A 1 260 ? 34.295 -17.334 -85.287 1.00 82.38 260 LEU A C 1
ATOM 2085 O O . LEU A 1 260 ? 35.522 -17.388 -85.294 1.00 82.38 260 LEU A O 1
ATOM 2089 N N . CYS A 1 261 ? 33.574 -17.614 -86.379 1.00 79.69 261 CYS A N 1
ATOM 2090 C CA . CYS A 1 261 ? 34.183 -18.060 -87.640 1.00 79.69 261 CYS A CA 1
ATOM 2091 C C . CYS A 1 261 ? 35.079 -16.997 -88.294 1.00 79.69 261 CYS A C 1
ATOM 2093 O O . CYS A 1 261 ? 35.921 -17.329 -89.123 1.00 79.69 261 CYS A O 1
ATOM 2095 N N . LYS A 1 262 ? 34.923 -15.726 -87.900 1.00 77.81 262 LYS A N 1
ATOM 2096 C CA . LYS A 1 262 ? 35.781 -14.615 -88.332 1.00 77.81 262 LYS A CA 1
ATOM 2097 C C . LYS A 1 262 ? 37.131 -14.582 -87.604 1.00 77.81 262 LYS A C 1
ATOM 2099 O O . LYS A 1 262 ? 38.023 -13.875 -88.055 1.00 77.81 262 LYS A O 1
ATOM 2104 N N . ILE A 1 263 ? 37.266 -15.295 -86.481 1.00 75.19 263 ILE A N 1
ATOM 2105 C CA . ILE A 1 263 ? 38.404 -15.189 -85.550 1.00 75.19 263 ILE A CA 1
ATOM 2106 C C . ILE A 1 263 ? 39.122 -16.540 -85.374 1.00 75.19 263 ILE A C 1
ATOM 2108 O O . ILE A 1 263 ? 40.342 -16.576 -85.239 1.00 75.19 263 ILE A O 1
ATOM 2112 N N . LEU A 1 264 ? 38.389 -17.658 -85.381 1.00 73.56 264 LEU A N 1
ATOM 2113 C CA . LEU A 1 264 ? 38.900 -18.984 -85.022 1.00 73.56 264 LEU A CA 1
ATOM 2114 C C . LEU A 1 264 ? 39.082 -19.913 -86.228 1.00 73.56 264 LEU A C 1
ATOM 2116 O O . LEU A 1 264 ? 38.337 -19.857 -87.205 1.00 73.56 264 LEU A O 1
ATOM 2120 N N . ARG A 1 265 ? 40.053 -20.831 -86.123 1.00 70.88 265 ARG A N 1
ATOM 2121 C CA . ARG A 1 265 ? 40.266 -21.913 -87.100 1.00 70.88 265 ARG A CA 1
ATOM 2122 C C . ARG A 1 265 ? 39.136 -22.959 -87.020 1.00 70.88 265 ARG A C 1
ATOM 2124 O O . ARG A 1 265 ? 38.566 -23.135 -85.942 1.00 70.88 265 ARG A O 1
ATOM 2131 N N . PRO A 1 266 ? 38.846 -23.709 -88.105 1.00 63.41 266 PRO A N 1
ATOM 2132 C CA . PRO A 1 266 ? 37.707 -24.635 -88.167 1.00 63.41 266 PRO A CA 1
ATOM 2133 C C . PRO A 1 266 ? 37.657 -25.681 -87.043 1.00 63.41 266 PRO A C 1
ATOM 2135 O O . PRO A 1 266 ? 36.580 -25.957 -86.527 1.00 63.41 266 PRO A O 1
ATOM 2138 N N . ALA A 1 267 ? 38.811 -26.218 -86.629 1.00 64.44 267 ALA A N 1
ATOM 2139 C CA . ALA A 1 267 ? 38.891 -27.224 -85.566 1.00 64.44 267 ALA A CA 1
ATOM 2140 C C . ALA A 1 267 ? 38.478 -26.670 -84.190 1.00 64.44 267 ALA A C 1
ATOM 2142 O O . ALA A 1 267 ? 37.770 -27.338 -83.448 1.00 64.44 267 ALA A O 1
ATOM 2143 N N . SER A 1 268 ? 38.855 -25.428 -83.872 1.00 67.38 268 SER A N 1
ATOM 2144 C CA . SER A 1 268 ? 38.461 -24.760 -82.625 1.00 67.38 268 SER A CA 1
ATOM 2145 C C . SER A 1 268 ? 37.031 -24.215 -82.701 1.00 67.38 268 SER A C 1
ATOM 2147 O O . SER A 1 268 ? 36.325 -24.191 -81.698 1.00 67.38 268 SER A O 1
ATOM 2149 N N . LEU A 1 269 ? 36.577 -23.800 -83.892 1.00 78.06 269 LEU A N 1
ATOM 2150 C CA . LEU A 1 269 ? 35.260 -23.195 -84.107 1.00 78.06 269 LEU A CA 1
ATOM 2151 C C . LEU A 1 269 ? 34.112 -24.089 -83.623 1.00 78.06 269 LEU A C 1
ATOM 2153 O O . LEU A 1 269 ? 33.208 -23.587 -82.957 1.00 78.06 269 LEU A O 1
ATOM 2157 N N . GLU A 1 270 ? 34.137 -25.387 -83.938 1.00 79.75 270 GLU A N 1
ATOM 2158 C CA . GLU A 1 270 ? 33.069 -26.310 -83.526 1.00 79.75 270 GLU A CA 1
ATOM 2159 C C . GLU A 1 270 ? 32.999 -26.482 -82.010 1.00 79.75 270 GLU A C 1
ATOM 2161 O O . GLU A 1 270 ? 31.909 -26.536 -81.441 1.00 79.75 270 GLU A O 1
ATOM 2166 N N . VAL A 1 271 ? 34.149 -26.492 -81.338 1.00 76.12 271 VAL A N 1
ATOM 2167 C CA . VAL A 1 271 ? 34.209 -26.689 -79.889 1.00 76.12 271 VAL A CA 1
ATOM 2168 C C . VAL A 1 271 ? 33.625 -25.485 -79.152 1.00 76.12 271 VAL A C 1
ATOM 2170 O O . VAL A 1 271 ? 32.750 -25.642 -78.303 1.00 76.12 271 VAL A O 1
ATOM 2173 N N . TYR A 1 272 ? 34.001 -24.267 -79.552 1.00 82.12 272 TYR A N 1
ATOM 2174 C CA . TYR A 1 272 ? 33.406 -23.053 -78.988 1.00 82.12 272 TYR A CA 1
ATOM 2175 C C . TYR A 1 272 ? 31.927 -22.888 -79.376 1.00 82.12 272 TYR A C 1
ATOM 2177 O O . TYR A 1 272 ? 31.143 -22.381 -78.579 1.00 82.12 272 TYR A O 1
ATOM 2185 N N . CYS A 1 273 ? 31.499 -23.351 -80.558 1.00 84.19 273 CYS A N 1
ATOM 2186 C CA . CYS A 1 273 ? 30.074 -23.382 -80.914 1.00 84.19 273 CYS A CA 1
ATOM 2187 C C . CYS A 1 273 ? 29.278 -24.338 -80.014 1.00 84.19 273 CYS A C 1
ATOM 2189 O O . CYS A 1 273 ? 28.169 -23.999 -79.597 1.00 84.19 273 CYS A O 1
ATOM 2191 N N . ASN A 1 274 ? 29.850 -25.494 -79.668 1.00 84.75 274 ASN A N 1
ATOM 2192 C CA . ASN A 1 274 ? 29.254 -26.421 -78.708 1.00 84.75 274 ASN A CA 1
ATOM 2193 C C . ASN A 1 274 ? 29.180 -25.812 -77.304 1.00 84.75 274 ASN A C 1
ATOM 2195 O O . ASN A 1 274 ? 28.137 -25.931 -76.666 1.00 84.75 274 ASN A O 1
ATOM 2199 N N . GLN A 1 275 ? 30.213 -25.086 -76.858 1.00 88.12 275 GLN A N 1
ATOM 2200 C CA . GLN A 1 275 ? 30.156 -24.333 -75.598 1.00 88.12 275 GLN A CA 1
ATOM 2201 C C . GLN A 1 275 ? 29.027 -23.297 -75.598 1.00 88.12 275 GLN A C 1
ATOM 2203 O O . GLN A 1 275 ? 28.225 -23.261 -74.669 1.00 88.12 275 GLN A O 1
ATOM 2208 N N . VAL A 1 276 ? 28.906 -22.494 -76.664 1.00 89.38 276 VAL A N 1
ATOM 2209 C CA . VAL A 1 276 ? 27.794 -21.539 -76.822 1.00 89.38 276 VAL A CA 1
ATOM 2210 C C . VAL A 1 276 ? 26.456 -22.268 -76.743 1.00 89.38 276 VAL A C 1
ATOM 2212 O O . VAL A 1 276 ? 25.558 -21.843 -76.020 1.00 89.38 276 VAL A O 1
ATOM 2215 N N . LYS A 1 277 ? 26.311 -23.378 -77.473 1.00 88.62 277 LYS A N 1
ATOM 2216 C CA . LYS A 1 277 ? 25.083 -24.175 -77.474 1.00 88.62 277 LYS A CA 1
ATOM 2217 C C . LYS A 1 277 ? 24.745 -24.692 -76.070 1.00 88.62 277 LYS A C 1
ATOM 2219 O O . LYS A 1 277 ? 23.597 -24.579 -75.652 1.00 88.62 277 LYS A O 1
ATOM 2224 N N . ARG A 1 278 ? 25.734 -25.194 -75.328 1.00 90.38 278 ARG A N 1
ATOM 2225 C CA . ARG A 1 278 ? 25.531 -25.704 -73.969 1.00 90.38 278 ARG A CA 1
ATOM 2226 C C . ARG A 1 278 ? 25.122 -24.592 -73.006 1.00 90.38 278 ARG A C 1
ATOM 2228 O O . ARG A 1 278 ? 24.151 -24.765 -72.279 1.00 90.38 278 ARG A O 1
ATOM 2235 N N . CYS A 1 279 ? 25.782 -23.431 -73.042 1.00 92.44 279 CYS A N 1
ATOM 2236 C CA . CYS A 1 279 ? 25.421 -22.296 -72.184 1.00 92.44 279 CYS A CA 1
ATOM 2237 C C . CYS A 1 279 ? 23.976 -21.823 -72.413 1.00 92.44 279 CYS A C 1
ATOM 2239 O O . CYS A 1 279 ? 23.282 -21.516 -71.445 1.00 92.44 279 CYS A O 1
ATOM 2241 N N . ILE A 1 280 ? 23.497 -21.791 -73.665 1.00 89.75 280 ILE A N 1
ATOM 2242 C CA . ILE A 1 280 ? 22.116 -21.366 -73.945 1.00 89.75 280 ILE A CA 1
ATOM 2243 C C . ILE A 1 280 ? 21.081 -22.426 -73.553 1.00 89.75 280 ILE A C 1
ATOM 2245 O O . ILE A 1 280 ? 19.988 -22.079 -73.113 1.00 89.75 280 ILE A O 1
ATOM 2249 N N . GLU A 1 281 ? 21.417 -23.711 -73.678 1.00 90.56 281 GLU A N 1
ATOM 2250 C CA . GLU A 1 281 ? 20.578 -24.808 -73.185 1.00 90.56 281 GLU A CA 1
ATOM 2251 C C . GLU A 1 281 ? 20.452 -24.756 -71.660 1.00 90.56 281 GLU A C 1
ATOM 2253 O O . GLU A 1 281 ? 19.334 -24.770 -71.151 1.00 90.56 281 GLU A O 1
ATOM 2258 N N . ILE A 1 282 ? 21.570 -24.580 -70.947 1.00 93.81 282 ILE A N 1
ATOM 2259 C CA . ILE A 1 282 ? 21.594 -24.384 -69.490 1.00 93.81 282 ILE A CA 1
ATOM 2260 C C . ILE A 1 282 ? 20.726 -23.185 -69.096 1.00 93.81 282 ILE A C 1
ATOM 2262 O O . ILE A 1 282 ? 19.884 -23.303 -68.209 1.00 93.81 282 ILE A O 1
ATOM 2266 N N . ALA A 1 283 ? 20.873 -22.043 -69.776 1.00 92.69 283 ALA A N 1
ATOM 2267 C CA . ALA A 1 283 ? 20.071 -20.856 -69.484 1.00 92.69 283 ALA A CA 1
ATOM 2268 C C . ALA A 1 283 ? 18.562 -21.135 -69.599 1.00 92.69 283 ALA A C 1
ATOM 2270 O O . ALA A 1 283 ? 17.788 -20.719 -68.741 1.00 92.69 283 ALA A O 1
ATOM 2271 N N . LEU A 1 284 ? 18.139 -21.882 -70.622 1.00 90.12 284 LEU A N 1
ATOM 2272 C CA . LEU A 1 284 ? 16.738 -22.264 -70.811 1.00 90.12 284 LEU A CA 1
ATOM 2273 C C . LEU A 1 284 ? 16.245 -23.292 -69.788 1.00 90.12 284 LEU A C 1
ATOM 2275 O O . LEU A 1 284 ? 15.092 -23.217 -69.364 1.00 90.12 284 LEU A O 1
ATOM 2279 N N . GLU A 1 285 ? 17.093 -24.237 -69.386 1.00 93.12 285 GLU A N 1
ATOM 2280 C CA . GLU A 1 285 ? 16.792 -25.185 -68.311 1.00 93.12 285 GLU A CA 1
ATOM 2281 C C . GLU A 1 285 ? 16.574 -24.453 -66.975 1.00 93.12 285 GLU A C 1
ATOM 2283 O O . GLU A 1 285 ? 15.619 -24.756 -66.256 1.00 93.12 285 GLU A O 1
ATOM 2288 N N . CYS A 1 286 ? 17.388 -23.434 -66.684 1.00 94.94 286 CYS A N 1
ATOM 2289 C CA . CYS A 1 286 ? 17.242 -22.564 -65.516 1.00 94.94 286 CYS A CA 1
ATOM 2290 C C . CYS A 1 286 ? 15.948 -21.730 -65.531 1.00 94.94 286 CYS A C 1
ATOM 2292 O O . CYS A 1 286 ? 15.383 -21.448 -64.477 1.00 94.94 286 CYS A O 1
ATOM 2294 N N . LEU A 1 287 ? 15.449 -21.351 -66.712 1.00 91.56 287 LEU A N 1
ATOM 2295 C CA . LEU A 1 287 ? 14.265 -20.496 -66.877 1.00 91.56 287 LEU A CA 1
ATOM 2296 C C . LEU A 1 287 ? 12.930 -21.260 -66.895 1.00 91.56 287 LEU A C 1
ATOM 2298 O O . LEU A 1 287 ? 11.882 -20.666 -67.164 1.00 91.56 287 LEU A O 1
ATOM 2302 N N . LYS A 1 288 ? 12.924 -22.569 -66.609 1.00 91.00 288 LYS A N 1
ATOM 2303 C CA . LYS A 1 288 ? 11.679 -23.347 -66.578 1.00 91.00 288 LYS A CA 1
ATOM 2304 C C . LYS A 1 288 ? 10.685 -22.797 -65.539 1.00 91.00 288 LYS A C 1
ATOM 2306 O O . LYS A 1 288 ? 11.087 -22.498 -64.406 1.00 91.00 288 LYS A O 1
ATOM 2311 N N . PRO A 1 289 ? 9.377 -22.719 -65.873 1.00 86.06 289 PRO A N 1
ATOM 2312 C CA . PRO A 1 289 ? 8.365 -22.212 -64.947 1.00 86.06 289 PRO A CA 1
ATOM 2313 C C . PRO A 1 289 ? 8.254 -23.041 -63.667 1.00 86.06 289 PRO A C 1
ATOM 2315 O O . PRO A 1 289 ? 8.114 -22.487 -62.582 1.00 86.06 289 PRO A O 1
ATOM 2318 N N . ASN A 1 290 ? 8.351 -24.367 -63.787 1.00 88.56 290 ASN A N 1
ATOM 2319 C CA . ASN A 1 290 ? 8.366 -25.265 -62.643 1.00 88.56 290 ASN A CA 1
ATOM 2320 C C . ASN A 1 290 ? 9.775 -25.337 -62.042 1.00 88.56 290 ASN A C 1
ATOM 2322 O O . ASN A 1 290 ? 10.699 -25.853 -62.673 1.00 88.56 290 ASN A O 1
ATOM 2326 N N . ARG A 1 291 ? 9.928 -24.870 -60.798 1.00 88.56 291 ARG A N 1
ATOM 2327 C CA . ARG A 1 291 ? 11.215 -24.875 -60.088 1.00 88.56 291 ARG A CA 1
ATOM 2328 C C . ARG A 1 291 ? 11.838 -26.264 -59.935 1.00 88.56 291 ARG A C 1
ATOM 2330 O O . ARG A 1 291 ? 13.054 -26.372 -59.971 1.00 88.56 291 ARG A O 1
ATOM 2337 N N . GLN A 1 292 ? 11.030 -27.322 -59.817 1.00 88.75 292 GLN A N 1
ATOM 2338 C CA . GLN A 1 292 ? 11.534 -28.696 -59.650 1.00 88.75 292 GLN A CA 1
ATOM 2339 C C . GLN A 1 292 ? 12.189 -29.250 -60.919 1.00 88.75 292 GLN A C 1
ATOM 2341 O O . GLN A 1 292 ? 12.920 -30.232 -60.858 1.00 88.75 292 GLN A O 1
ATOM 2346 N N . GLU A 1 293 ? 11.918 -28.639 -62.071 1.00 91.69 293 GLU A N 1
ATOM 2347 C CA . GLU A 1 293 ? 12.498 -29.045 -63.350 1.00 91.69 293 GLU A CA 1
ATOM 2348 C C . GLU A 1 293 ? 13.781 -28.280 -63.694 1.00 91.69 293 GLU A C 1
ATOM 2350 O O . GLU A 1 293 ? 14.398 -28.578 -64.727 1.00 91.69 293 GLU A O 1
ATOM 2355 N N . ARG A 1 294 ? 14.144 -27.280 -62.878 1.00 94.75 294 ARG A N 1
ATOM 2356 C CA . ARG A 1 294 ? 15.384 -26.515 -63.024 1.00 94.75 294 ARG A CA 1
ATOM 2357 C C . ARG A 1 294 ? 16.568 -27.361 -62.537 1.00 94.75 294 ARG A C 1
ATOM 2359 O O . ARG A 1 294 ? 16.422 -28.116 -61.575 1.00 94.75 294 ARG A O 1
ATOM 2366 N N . PRO A 1 295 ? 17.735 -27.253 -63.185 1.00 94.56 295 PRO A N 1
ATOM 2367 C CA . PRO A 1 295 ? 18.916 -28.016 -62.804 1.00 94.56 295 PRO A CA 1
ATOM 2368 C C . PRO A 1 295 ? 19.497 -27.543 -61.464 1.00 94.56 295 PRO A C 1
ATOM 2370 O O . PRO A 1 295 ? 19.321 -26.393 -61.063 1.00 94.56 295 PRO A O 1
ATOM 2373 N N . THR A 1 296 ? 20.236 -28.423 -60.783 1.00 93.12 296 THR A N 1
ATOM 2374 C CA . THR A 1 296 ? 21.037 -28.039 -59.610 1.00 93.12 296 THR A CA 1
ATOM 2375 C C . THR A 1 296 ? 22.295 -27.289 -60.040 1.00 93.12 296 THR A C 1
ATOM 2377 O O . THR A 1 296 ? 22.808 -27.504 -61.141 1.00 93.12 296 THR A O 1
ATOM 2380 N N . ILE A 1 297 ? 22.840 -26.436 -59.168 1.00 94.94 297 ILE A N 1
ATOM 2381 C CA . ILE A 1 297 ? 24.056 -25.681 -59.492 1.00 94.94 297 ILE A CA 1
ATOM 2382 C C . ILE A 1 297 ? 25.266 -26.599 -59.711 1.00 94.94 297 ILE A C 1
ATOM 2384 O O . ILE A 1 297 ? 26.041 -26.371 -60.638 1.00 94.94 297 ILE A O 1
ATOM 2388 N N . GLN A 1 298 ? 25.369 -27.699 -58.956 1.00 92.25 298 GLN A N 1
ATOM 2389 C CA . GLN A 1 298 ? 26.361 -28.747 -59.201 1.00 92.25 298 GLN A CA 1
ATOM 2390 C C . GLN A 1 298 ? 26.265 -29.317 -60.616 1.00 92.25 298 GLN A C 1
ATOM 2392 O O . GLN A 1 298 ? 27.280 -29.432 -61.296 1.00 92.25 298 GLN A O 1
ATOM 2397 N N . TYR A 1 299 ? 25.053 -29.647 -61.074 1.00 93.38 299 TYR A N 1
ATOM 2398 C CA . TYR A 1 299 ? 24.850 -30.170 -62.423 1.00 93.38 299 TYR A CA 1
ATOM 2399 C C . TYR A 1 299 ? 25.266 -29.145 -63.483 1.00 93.38 299 TYR A C 1
ATOM 2401 O O . TYR A 1 299 ? 25.929 -29.512 -64.451 1.00 93.38 299 TYR A O 1
ATOM 2409 N N . ILE A 1 300 ? 24.929 -27.866 -63.291 1.00 94.88 300 ILE A N 1
ATOM 2410 C CA . ILE A 1 300 ? 25.331 -26.787 -64.203 1.00 94.88 300 ILE A CA 1
ATOM 2411 C C . ILE A 1 300 ? 26.860 -26.707 -64.306 1.00 94.88 300 ILE A C 1
ATOM 2413 O O . ILE A 1 300 ? 27.387 -26.714 -65.416 1.00 94.88 300 ILE A O 1
ATOM 2417 N N . VAL A 1 301 ? 27.570 -26.670 -63.173 1.00 93.62 301 VAL A N 1
ATOM 2418 C CA . VAL A 1 301 ? 29.040 -26.576 -63.147 1.00 93.62 301 VAL A CA 1
ATOM 2419 C C . VAL A 1 301 ? 29.684 -27.793 -63.816 1.00 93.62 301 VAL A C 1
ATOM 2421 O O . VAL A 1 301 ? 30.510 -27.606 -64.706 1.00 93.62 301 VAL A O 1
ATOM 2424 N N . SER A 1 302 ? 29.246 -29.015 -63.492 1.00 90.88 302 SER A N 1
ATOM 2425 C CA . SER A 1 302 ? 29.766 -30.235 -64.131 1.00 90.88 302 SER A CA 1
ATOM 2426 C C . SER A 1 302 ? 29.550 -30.239 -65.648 1.00 90.88 302 SER A C 1
ATOM 2428 O O . SER A 1 302 ? 30.446 -30.606 -66.400 1.00 90.88 302 SER A O 1
ATOM 2430 N N . ASN A 1 303 ? 28.403 -29.748 -66.126 1.00 89.56 303 ASN A N 1
ATOM 2431 C CA . ASN A 1 303 ? 28.137 -29.651 -67.563 1.00 89.56 303 ASN A CA 1
ATOM 2432 C C . ASN A 1 303 ? 29.002 -28.611 -68.280 1.00 89.56 303 ASN A C 1
ATOM 2434 O O . ASN A 1 303 ? 29.297 -28.779 -69.461 1.00 89.56 303 ASN A O 1
ATOM 2438 N N . LEU A 1 304 ? 29.385 -27.528 -67.603 1.00 89.88 304 LEU A N 1
ATOM 2439 C CA . LEU A 1 304 ? 30.334 -26.561 -68.153 1.00 89.88 304 LEU A CA 1
ATOM 2440 C C . LEU A 1 304 ? 31.746 -27.172 -68.208 1.00 89.88 304 LEU A C 1
ATOM 2442 O O . LEU A 1 304 ? 32.396 -27.097 -69.251 1.00 89.88 304 LEU A O 1
ATOM 2446 N N . GLU A 1 305 ? 32.184 -27.860 -67.150 1.00 87.31 305 GLU A N 1
ATOM 2447 C CA . GLU A 1 305 ? 33.481 -28.561 -67.079 1.00 87.31 305 GLU A CA 1
ATOM 2448 C C . GLU A 1 305 ? 33.622 -29.673 -68.139 1.00 87.31 305 GLU A C 1
ATOM 2450 O O . GLU A 1 305 ? 34.677 -29.816 -68.763 1.00 87.31 305 GLU A O 1
ATOM 2455 N N . GLU A 1 306 ? 32.550 -30.415 -68.431 1.00 83.19 306 GLU A N 1
ATOM 2456 C CA . GLU A 1 306 ? 32.518 -31.397 -69.527 1.00 83.19 306 GLU A CA 1
ATOM 2457 C C . GLU A 1 306 ? 32.816 -30.760 -70.895 1.00 83.19 306 GLU A C 1
ATOM 2459 O O . GLU A 1 306 ? 33.491 -31.350 -71.737 1.00 83.19 306 GLU A O 1
ATOM 2464 N N . THR A 1 307 ? 32.377 -29.521 -71.138 1.00 77.69 307 THR A N 1
ATOM 2465 C CA . THR A 1 307 ? 32.700 -28.843 -72.406 1.00 77.69 307 THR A CA 1
ATOM 2466 C C . THR A 1 307 ? 34.157 -28.386 -72.497 1.00 77.69 307 THR A C 1
ATOM 2468 O O . THR A 1 307 ? 34.650 -28.147 -73.600 1.00 77.69 307 THR A O 1
ATOM 2471 N N . GLU A 1 308 ? 34.858 -28.281 -71.366 1.00 73.38 308 GLU A N 1
ATOM 2472 C CA . GLU A 1 308 ? 36.279 -27.929 -71.300 1.00 73.38 308 GLU A CA 1
ATOM 2473 C C . GLU A 1 308 ? 37.195 -29.140 -71.403 1.00 73.38 308 GLU A C 1
ATOM 2475 O O . GLU A 1 308 ? 38.239 -29.036 -72.035 1.00 73.38 308 GLU A O 1
ATOM 2480 N N . THR A 1 309 ? 36.808 -30.293 -70.855 1.00 65.00 309 THR A N 1
ATOM 2481 C CA . THR A 1 309 ? 37.554 -31.550 -71.057 1.00 65.00 309 THR A CA 1
ATOM 2482 C C . THR A 1 309 ? 37.609 -31.925 -72.536 1.00 65.00 309 THR A C 1
ATOM 2484 O O . THR A 1 309 ? 38.673 -32.280 -73.028 1.00 65.00 309 THR A O 1
ATOM 2487 N N . VAL A 1 310 ? 36.532 -31.688 -73.295 1.00 62.81 310 VAL A N 1
ATOM 2488 C CA . VAL A 1 310 ? 36.536 -31.823 -74.765 1.00 62.81 310 VAL A CA 1
ATOM 2489 C C . VAL A 1 310 ? 37.522 -30.851 -75.440 1.00 62.81 310 VAL A C 1
ATOM 2491 O O . VAL A 1 310 ? 38.122 -31.197 -76.456 1.00 62.81 310 VAL A O 1
ATOM 2494 N N . ILE A 1 311 ? 37.730 -29.644 -74.893 1.00 61.66 311 ILE A N 1
ATOM 2495 C CA . ILE A 1 311 ? 38.763 -28.701 -75.372 1.00 61.66 311 ILE A CA 1
ATOM 2496 C C . ILE A 1 311 ? 40.162 -29.195 -74.992 1.00 61.66 311 ILE A C 1
ATOM 2498 O O . ILE A 1 311 ? 41.066 -29.152 -75.825 1.00 61.66 311 ILE A O 1
ATOM 2502 N N . GLY A 1 312 ? 40.333 -29.668 -73.756 1.00 53.50 312 GLY A N 1
ATOM 2503 C CA . GLY A 1 312 ? 41.575 -30.216 -73.219 1.00 53.50 312 GLY A CA 1
ATOM 2504 C C . GLY A 1 312 ? 42.056 -31.438 -73.995 1.00 53.50 312 GLY A C 1
ATOM 2505 O O . GLY A 1 312 ? 43.215 -31.470 -74.384 1.00 53.50 312 GLY A O 1
ATOM 2506 N N . ASP A 1 313 ? 41.170 -32.377 -74.333 1.00 51.00 313 ASP A N 1
ATOM 2507 C CA . ASP A 1 313 ? 41.483 -33.567 -75.138 1.00 51.00 313 ASP A CA 1
ATOM 2508 C C . ASP A 1 313 ? 41.897 -33.220 -76.580 1.00 51.00 313 ASP A C 1
ATOM 2510 O O . ASP A 1 313 ? 42.738 -33.900 -77.176 1.00 51.00 313 ASP A O 1
ATOM 2514 N N . ILE A 1 314 ? 41.361 -32.126 -77.139 1.00 52.16 314 ILE A N 1
ATOM 2515 C CA . ILE A 1 314 ? 41.753 -31.600 -78.458 1.00 52.16 314 ILE A CA 1
ATOM 2516 C C . ILE A 1 314 ? 43.105 -30.874 -78.384 1.00 52.16 314 ILE A C 1
ATOM 2518 O O . ILE A 1 314 ? 43.918 -31.023 -79.297 1.00 52.16 314 ILE A O 1
ATOM 2522 N N . SER A 1 315 ? 43.383 -30.138 -77.303 1.00 45.50 315 SER A N 1
ATOM 2523 C CA . SER A 1 315 ? 44.704 -29.545 -77.045 1.00 45.50 315 SER A CA 1
ATOM 2524 C C . SER A 1 315 ? 45.769 -30.611 -76.738 1.00 45.50 315 SER A C 1
ATOM 2526 O O . SER A 1 315 ? 46.890 -30.500 -77.220 1.00 45.50 315 SER A O 1
ATOM 2528 N N . LEU A 1 316 ? 45.412 -31.708 -76.061 1.00 41.66 316 LEU A N 1
ATOM 2529 C CA . LEU A 1 316 ? 46.288 -32.859 -75.795 1.00 41.66 316 LEU A CA 1
ATOM 2530 C C . LEU A 1 316 ? 46.570 -33.696 -77.057 1.00 41.66 316 LEU A C 1
ATOM 2532 O O . LEU A 1 316 ? 47.652 -34.263 -77.186 1.00 41.66 316 LEU A O 1
ATOM 2536 N N . HIS A 1 317 ? 45.658 -33.723 -78.039 1.00 41.12 317 HIS A N 1
ATOM 2537 C CA . HIS A 1 317 ? 45.941 -34.258 -79.384 1.00 41.12 317 HIS A CA 1
ATOM 2538 C C . HIS A 1 317 ? 46.859 -33.352 -80.225 1.00 41.12 317 HIS A C 1
ATOM 2540 O O . HIS A 1 317 ? 47.365 -33.785 -81.262 1.00 41.12 317 HIS A O 1
ATOM 2546 N N . ILE A 1 318 ? 47.090 -32.110 -79.790 1.00 43.12 318 ILE A N 1
ATOM 2547 C CA . ILE A 1 318 ? 48.013 -31.154 -80.417 1.00 43.12 318 ILE A CA 1
ATOM 2548 C C . ILE A 1 318 ? 49.369 -31.116 -79.679 1.00 43.12 318 ILE A C 1
ATOM 2550 O O . ILE A 1 318 ? 50.370 -30.740 -80.286 1.00 43.12 318 ILE A O 1
ATOM 2554 N N . GLU A 1 319 ? 49.451 -31.617 -78.442 1.00 33.75 319 GLU A N 1
ATOM 2555 C CA . GLU A 1 319 ? 50.675 -31.657 -77.623 1.00 33.75 319 GLU A CA 1
ATOM 2556 C C . GLU A 1 319 ? 51.223 -33.081 -77.372 1.00 33.75 319 GLU A C 1
ATOM 2558 O O . GLU A 1 319 ? 51.853 -33.355 -76.357 1.00 33.75 319 GLU A O 1
ATOM 2563 N N . GLN A 1 320 ? 51.121 -33.984 -78.359 1.00 31.95 320 GLN A N 1
ATOM 2564 C CA . GLN A 1 320 ? 52.053 -35.128 -78.490 1.00 31.95 320 GLN A CA 1
ATOM 2565 C C . GLN A 1 320 ? 53.424 -34.710 -79.069 1.00 31.95 320 GLN A C 1
ATOM 2567 O O . GLN A 1 320 ? 54.053 -35.436 -79.838 1.00 31.95 320 GLN A O 1
ATOM 2572 N N . PHE A 1 321 ? 53.913 -33.535 -78.678 1.00 30.72 321 PHE A N 1
ATOM 2573 C CA . PHE A 1 321 ? 55.312 -33.154 -78.806 1.00 30.72 321 PHE A CA 1
ATOM 2574 C C . PHE A 1 321 ? 55.758 -32.511 -77.495 1.00 30.72 321 PHE A C 1
ATOM 2576 O O . PHE A 1 321 ? 55.369 -31.388 -77.189 1.00 30.72 321 PHE A O 1
ATOM 2583 N N . ASN A 1 322 ? 56.653 -33.238 -76.821 1.00 28.70 322 ASN A N 1
ATOM 2584 C CA . ASN A 1 322 ? 57.485 -32.873 -75.672 1.00 28.70 322 ASN A CA 1
ATOM 2585 C C . ASN A 1 322 ? 56.901 -33.191 -74.280 1.00 28.70 322 ASN A C 1
ATOM 2587 O O . ASN A 1 322 ? 56.122 -32.424 -73.730 1.00 28.70 322 ASN A O 1
ATOM 2591 N N . ASN A 1 323 ? 57.327 -34.350 -73.744 1.00 27.17 323 ASN A N 1
ATOM 2592 C CA . ASN A 1 323 ? 58.231 -34.505 -72.581 1.00 27.17 323 ASN A CA 1
ATOM 2593 C C . ASN A 1 323 ? 58.158 -33.427 -71.481 1.00 27.17 323 ASN A C 1
ATOM 2595 O O . ASN A 1 323 ? 58.161 -32.242 -71.783 1.00 27.17 323 ASN A O 1
ATOM 2599 N N . ASP A 1 324 ? 58.294 -33.687 -70.182 1.00 26.83 324 ASP A N 1
ATOM 2600 C CA . ASP A 1 324 ? 58.621 -34.847 -69.338 1.00 26.83 324 ASP A CA 1
ATOM 2601 C C . ASP A 1 324 ? 58.464 -34.351 -67.876 1.00 26.83 324 ASP A C 1
ATOM 2603 O O . ASP A 1 324 ? 58.584 -33.149 -67.627 1.00 26.83 324 ASP A O 1
ATOM 2607 N N . GLY A 1 325 ? 58.319 -35.267 -66.908 1.00 28.20 325 GLY A N 1
ATOM 2608 C CA . GLY A 1 325 ? 58.688 -35.048 -65.492 1.00 28.20 325 GLY A CA 1
ATOM 2609 C C . GLY A 1 325 ? 57.508 -35.014 -64.510 1.00 28.20 325 GLY A C 1
ATOM 2610 O O . GLY A 1 325 ? 56.817 -34.010 -64.397 1.00 28.20 325 GLY A O 1
ATOM 2611 N N . GLU A 1 326 ? 57.129 -36.156 -63.921 1.00 27.06 326 GLU A N 1
ATOM 2612 C CA . GLU A 1 326 ? 57.572 -36.653 -62.590 1.00 27.06 326 GLU A CA 1
ATOM 2613 C C . GLU A 1 326 ? 57.036 -35.816 -61.406 1.00 27.06 326 GLU A C 1
ATOM 2615 O O . GLU A 1 326 ? 57.416 -34.670 -61.211 1.00 27.06 326 GLU A O 1
ATOM 2620 N N . SER A 1 327 ? 56.004 -36.296 -60.690 1.00 27.03 327 SER A N 1
ATOM 2621 C CA . SER A 1 327 ? 56.054 -37.178 -59.490 1.00 27.03 327 SER A CA 1
ATOM 2622 C C . SER A 1 327 ? 56.639 -36.468 -58.258 1.00 27.03 327 SER A C 1
ATOM 2624 O O . SER A 1 327 ? 57.757 -35.981 -58.314 1.00 27.03 327 SER A O 1
ATOM 2626 N N . THR A 1 328 ? 55.992 -36.361 -57.093 1.00 25.20 328 THR A N 1
ATOM 2627 C CA . THR A 1 328 ? 55.740 -37.415 -56.081 1.00 25.20 328 THR A CA 1
ATOM 2628 C C . THR A 1 328 ? 55.035 -36.728 -54.881 1.00 25.20 328 THR A C 1
ATOM 2630 O O . THR A 1 328 ? 55.367 -35.592 -54.570 1.00 25.20 328 THR A O 1
ATOM 2633 N N . LEU A 1 329 ? 53.904 -37.215 -54.350 1.00 25.19 329 LEU A N 1
ATOM 2634 C CA . LEU A 1 329 ? 53.678 -38.278 -53.343 1.00 25.19 329 LEU A CA 1
ATOM 2635 C C . LEU A 1 329 ? 53.845 -37.889 -51.851 1.00 25.19 329 LEU A C 1
ATOM 2637 O O . LEU A 1 329 ? 54.931 -37.524 -51.421 1.00 25.19 329 LEU A O 1
ATOM 2641 N N . HIS A 1 330 ? 52.772 -38.211 -51.100 1.00 26.23 330 HIS A N 1
ATOM 2642 C CA . HIS A 1 330 ? 52.715 -38.718 -49.709 1.00 26.23 330 HIS A CA 1
ATOM 2643 C C . HIS A 1 330 ? 53.045 -37.747 -48.548 1.00 26.23 330 HIS A C 1
ATOM 2645 O O . HIS A 1 330 ? 53.881 -36.872 -48.678 1.00 26.23 330 HIS A O 1
ATOM 2651 N N . SER A 1 331 ? 52.444 -37.827 -47.354 1.00 24.78 331 SER A N 1
ATOM 2652 C CA . SER A 1 331 ? 51.506 -38.788 -46.748 1.00 24.78 331 SER A CA 1
ATOM 2653 C C . SER A 1 331 ? 50.976 -38.260 -45.403 1.00 24.78 331 SER A C 1
ATOM 2655 O O . SER A 1 331 ? 51.606 -37.441 -44.745 1.00 24.78 331 SER A O 1
ATOM 2657 N N . GLU A 1 332 ? 49.836 -38.839 -45.041 1.00 25.27 332 GLU A N 1
ATOM 2658 C CA . GLU A 1 332 ? 49.037 -38.884 -43.810 1.00 25.27 332 GLU A CA 1
ATOM 2659 C C . GLU A 1 332 ? 49.718 -38.910 -42.423 1.00 25.27 332 GLU A C 1
ATOM 2661 O O . GLU A 1 332 ? 50.885 -39.274 -42.273 1.00 25.27 332 GLU A O 1
ATOM 2666 N N . SER A 1 333 ? 48.834 -38.733 -41.417 1.00 26.45 333 SER A N 1
ATOM 2667 C CA . SER A 1 333 ? 48.714 -39.470 -40.130 1.00 26.45 333 SER A CA 1
ATOM 2668 C C . SER A 1 333 ? 48.973 -38.619 -38.870 1.00 26.45 333 SER A C 1
ATOM 2670 O O . SER A 1 333 ? 49.810 -37.729 -38.896 1.00 26.45 333 SER A O 1
ATOM 2672 N N . ASN A 1 334 ? 48.368 -38.824 -37.691 1.00 25.02 334 ASN A N 1
ATOM 2673 C CA . ASN A 1 334 ? 47.112 -39.431 -37.221 1.00 25.02 334 ASN A CA 1
ATOM 2674 C C . ASN A 1 334 ? 47.019 -39.169 -35.688 1.00 25.02 334 ASN A C 1
ATOM 2676 O O . ASN A 1 334 ? 48.033 -39.261 -35.008 1.00 25.02 334 ASN A O 1
ATOM 2680 N N . VAL A 1 335 ? 45.790 -38.998 -35.170 1.00 26.53 335 VAL A N 1
ATOM 2681 C CA . VAL A 1 335 ? 45.225 -39.603 -33.926 1.00 26.53 335 VAL A CA 1
ATOM 2682 C C . VAL A 1 335 ? 45.657 -39.134 -32.508 1.00 26.53 335 VAL A C 1
ATOM 2684 O O . VAL A 1 335 ? 46.821 -39.199 -32.135 1.00 26.53 335 VAL A O 1
ATOM 2687 N N . THR A 1 336 ? 44.644 -38.787 -31.680 1.00 24.33 336 THR A N 1
ATOM 2688 C CA . THR A 1 336 ? 44.288 -39.213 -30.276 1.00 24.33 336 THR A CA 1
ATOM 2689 C C . THR A 1 336 ? 43.529 -38.058 -29.572 1.00 24.33 336 THR A C 1
ATOM 2691 O O . THR A 1 336 ? 44.043 -36.952 -29.519 1.00 24.33 336 THR A O 1
ATOM 2694 N N . SER A 1 337 ? 42.225 -38.101 -29.247 1.00 27.22 337 SER A N 1
ATOM 2695 C CA . SER A 1 337 ? 41.400 -38.877 -28.280 1.00 27.22 337 SER A CA 1
ATOM 2696 C C . SER A 1 337 ? 41.349 -38.352 -26.822 1.00 27.22 337 SER A C 1
ATOM 2698 O O . SER A 1 337 ? 42.363 -38.384 -26.133 1.00 27.22 337 SER A O 1
ATOM 2700 N N . GLY A 1 338 ? 40.133 -38.020 -26.340 1.00 25.52 338 GLY A N 1
ATOM 2701 C CA . GLY A 1 338 ? 39.703 -37.869 -24.922 1.00 25.52 338 GLY A CA 1
ATOM 2702 C C . GLY A 1 338 ? 38.458 -36.953 -24.794 1.00 25.52 338 GLY A C 1
ATOM 2703 O O . GLY A 1 338 ? 38.559 -35.786 -25.140 1.00 25.52 338 GLY A O 1
ATOM 2704 N N . HIS A 1 339 ? 37.212 -37.448 -24.632 1.00 26.77 339 HIS A N 1
ATOM 2705 C CA . HIS A 1 339 ? 36.452 -37.724 -23.373 1.00 26.77 339 HIS A CA 1
ATOM 2706 C C . HIS A 1 339 ? 36.379 -36.499 -22.425 1.00 26.77 339 HIS A C 1
ATOM 2708 O O . HIS A 1 339 ? 37.421 -35.939 -22.129 1.00 26.77 339 HIS A O 1
ATOM 2714 N N . SER A 1 340 ? 35.253 -36.019 -21.865 1.00 25.11 340 SER A N 1
ATOM 2715 C CA . SER A 1 340 ? 33.877 -36.524 -21.667 1.00 25.11 340 SER A CA 1
ATOM 2716 C C . SER A 1 340 ? 32.985 -35.439 -21.008 1.00 25.11 340 SER A C 1
ATOM 2718 O O . SER A 1 340 ? 33.523 -34.552 -20.354 1.00 25.11 340 SER A O 1
ATOM 2720 N N . SER A 1 341 ? 31.649 -35.635 -21.074 1.00 24.86 341 SER A N 1
ATOM 2721 C CA . SER A 1 341 ? 30.563 -35.196 -20.143 1.00 24.86 341 SER A CA 1
ATOM 2722 C C . SER A 1 341 ? 30.312 -33.687 -19.935 1.00 24.86 341 SER A C 1
ATOM 2724 O O . SER A 1 341 ? 31.240 -32.947 -19.665 1.00 24.86 341 SER A O 1
ATOM 2726 N N . GLY A 1 342 ? 29.093 -33.138 -19.941 1.00 23.75 342 GLY A N 1
ATOM 2727 C CA . GLY A 1 342 ? 27.737 -33.691 -19.855 1.00 23.75 342 GLY A CA 1
ATOM 2728 C C . GLY A 1 342 ? 26.892 -32.822 -18.904 1.00 23.75 342 GLY A C 1
ATOM 2729 O O . GLY A 1 342 ? 27.411 -32.380 -17.885 1.00 23.75 342 GLY A O 1
ATOM 2730 N N . GLY A 1 343 ? 25.607 -32.616 -19.221 1.00 23.61 343 GLY A N 1
ATOM 2731 C CA . GLY A 1 343 ? 24.590 -32.138 -18.271 1.00 23.61 343 GLY A CA 1
ATOM 2732 C C . GLY A 1 343 ? 23.841 -30.871 -18.690 1.00 23.61 343 GLY A C 1
ATOM 2733 O O . GLY A 1 343 ? 24.374 -29.771 -18.603 1.00 23.61 343 GLY A O 1
ATOM 2734 N N . GLY A 1 344 ? 22.582 -31.039 -19.096 1.00 24.42 344 GLY A N 1
ATOM 2735 C CA . GLY A 1 344 ? 21.555 -30.005 -18.974 1.00 24.42 344 GLY A CA 1
ATOM 2736 C C . GLY A 1 344 ? 20.621 -30.343 -17.812 1.00 24.42 344 GLY A C 1
ATOM 2737 O O . GLY A 1 344 ? 20.634 -31.482 -17.362 1.00 24.42 344 GLY A O 1
ATOM 2738 N N . GLU A 1 345 ? 19.817 -29.379 -17.360 1.00 23.25 345 GLU A N 1
ATOM 2739 C CA . GLU A 1 345 ? 18.432 -29.574 -16.900 1.00 23.25 345 GLU A CA 1
ATOM 2740 C C . GLU A 1 345 ? 17.760 -28.235 -16.557 1.00 23.25 345 GLU A C 1
ATOM 2742 O O . GLU A 1 345 ? 18.402 -27.188 -16.491 1.00 23.25 345 GLU A O 1
ATOM 2747 N N . ALA A 1 346 ? 16.433 -28.288 -16.441 1.00 23.27 346 ALA A N 1
ATOM 2748 C CA . ALA A 1 346 ? 15.485 -27.192 -16.547 1.00 23.27 346 ALA A CA 1
ATOM 2749 C C . ALA A 1 346 ? 14.838 -26.767 -15.210 1.00 23.27 346 ALA A C 1
ATOM 2751 O O . ALA A 1 346 ? 14.713 -27.559 -14.286 1.00 23.27 346 ALA A O 1
ATOM 2752 N N . SER A 1 347 ? 14.248 -25.564 -15.246 1.00 25.52 347 SER A N 1
ATOM 2753 C CA . SER A 1 347 ? 12.996 -25.120 -14.593 1.00 25.52 347 SER A CA 1
ATOM 2754 C C . SER A 1 347 ? 12.891 -24.861 -13.075 1.00 25.52 347 SER A C 1
ATOM 2756 O O . SER A 1 347 ? 13.289 -25.665 -12.246 1.00 25.52 347 SER A O 1
ATOM 2758 N N . SER A 1 348 ? 12.136 -23.779 -12.798 1.00 24.69 348 SER A N 1
ATOM 2759 C CA . SER A 1 348 ? 11.262 -23.495 -11.641 1.00 24.69 348 SER A CA 1
ATOM 2760 C C . SER A 1 348 ? 11.884 -23.078 -10.299 1.00 24.69 348 SER A C 1
ATOM 2762 O O . SER A 1 348 ? 12.410 -23.919 -9.585 1.00 24.69 348 SER A O 1
ATOM 2764 N N . SER A 1 349 ? 11.602 -21.837 -9.865 1.00 22.81 349 SER A N 1
ATOM 2765 C CA . SER A 1 349 ? 10.923 -21.579 -8.576 1.00 22.81 349 SER A CA 1
ATOM 2766 C C . SER A 1 349 ? 10.586 -20.094 -8.360 1.00 22.81 349 SER A C 1
ATOM 2768 O O . SER A 1 349 ? 11.417 -19.208 -8.543 1.00 22.81 349 SER A O 1
ATOM 2770 N N . THR A 1 350 ? 9.349 -19.881 -7.927 1.00 27.45 350 THR A N 1
ATOM 2771 C CA . THR A 1 350 ? 8.709 -18.702 -7.324 1.00 27.45 350 THR A CA 1
ATOM 2772 C C . THR A 1 350 ? 9.506 -18.043 -6.188 1.00 27.45 350 THR A C 1
ATOM 2774 O O . THR A 1 350 ? 10.062 -18.755 -5.354 1.00 27.45 350 THR A O 1
ATOM 2777 N N . TYR A 1 351 ? 9.463 -16.708 -6.089 1.00 26.92 351 TYR A N 1
ATOM 2778 C CA . TYR A 1 351 ? 9.932 -15.933 -4.929 1.00 26.92 351 TYR A CA 1
ATOM 2779 C C . TYR A 1 351 ? 8.842 -14.961 -4.441 1.00 26.92 351 TYR A C 1
ATOM 2781 O O . TYR A 1 351 ? 8.126 -14.376 -5.250 1.00 26.92 351 TYR A O 1
ATOM 2789 N N . PHE A 1 352 ? 8.716 -14.874 -3.114 1.00 26.05 352 PHE A N 1
ATOM 2790 C CA . PHE A 1 352 ? 7.664 -14.233 -2.317 1.00 26.05 352 PHE A CA 1
ATOM 2791 C C . PHE A 1 352 ? 7.771 -12.691 -2.232 1.00 26.05 352 PHE A C 1
ATOM 2793 O O . PHE A 1 352 ? 8.866 -12.134 -2.307 1.00 26.05 352 PHE A O 1
ATOM 2800 N N . ASP A 1 353 ? 6.608 -12.048 -2.054 1.00 27.75 353 ASP A N 1
ATOM 2801 C CA . ASP A 1 353 ? 6.318 -10.602 -1.991 1.00 27.75 353 ASP A CA 1
ATOM 2802 C C . ASP A 1 353 ? 6.535 -9.999 -0.579 1.00 27.75 353 ASP A C 1
ATOM 2804 O O . ASP A 1 353 ? 6.176 -10.610 0.414 1.00 27.75 353 ASP A O 1
ATOM 2808 N N . THR A 1 354 ? 6.997 -8.743 -0.496 1.00 27.22 354 THR A N 1
ATOM 2809 C CA . THR A 1 354 ? 6.844 -7.818 0.662 1.00 27.22 354 THR A CA 1
ATOM 2810 C C . THR A 1 354 ? 6.067 -6.576 0.188 1.00 27.22 354 THR A C 1
ATOM 2812 O O . THR A 1 354 ? 6.176 -6.244 -0.997 1.00 27.22 354 THR A O 1
ATOM 2815 N N . PRO A 1 355 ? 5.316 -5.820 1.028 1.00 40.62 355 PRO A N 1
ATOM 2816 C CA . PRO A 1 355 ? 4.592 -4.623 0.590 1.00 40.62 355 PRO A CA 1
ATOM 2817 C C . PRO A 1 355 ? 5.551 -3.430 0.469 1.00 40.62 355 PRO A C 1
ATOM 2819 O O . PRO A 1 355 ? 5.468 -2.435 1.182 1.00 40.62 355 PRO A O 1
ATOM 2822 N N . THR A 1 356 ? 6.498 -3.549 -0.450 1.00 46.28 356 THR A N 1
ATOM 2823 C CA . THR A 1 356 ? 7.213 -2.418 -1.024 1.00 46.28 356 THR A CA 1
ATOM 2824 C C . THR A 1 356 ? 6.289 -1.752 -2.042 1.00 46.28 356 THR A C 1
ATOM 2826 O O . THR A 1 356 ? 5.486 -2.430 -2.689 1.00 46.28 356 THR A O 1
ATOM 2829 N N . ALA A 1 357 ? 6.347 -0.419 -2.161 1.00 57.00 357 ALA A N 1
ATOM 2830 C CA . ALA A 1 357 ? 5.682 0.297 -3.249 1.00 57.00 357 ALA A CA 1
ATOM 2831 C C . ALA A 1 357 ? 5.938 -0.459 -4.560 1.00 57.00 357 ALA A C 1
ATOM 2833 O O . ALA A 1 357 ? 7.091 -0.720 -4.906 1.00 57.00 357 ALA A O 1
ATOM 2834 N N . LYS A 1 358 ? 4.873 -0.902 -5.232 1.00 72.12 358 LYS A N 1
ATOM 2835 C CA . LYS A 1 358 ? 5.023 -1.849 -6.339 1.00 72.12 358 LYS A CA 1
ATOM 2836 C C . LYS A 1 358 ? 5.490 -1.112 -7.589 1.00 72.12 358 LYS A C 1
ATOM 2838 O O . LYS A 1 358 ? 5.042 0.006 -7.860 1.00 72.12 358 LYS A O 1
ATOM 2843 N N . ALA A 1 359 ? 6.367 -1.755 -8.355 1.00 80.44 359 ALA A N 1
ATOM 2844 C CA . ALA A 1 359 ? 6.646 -1.326 -9.715 1.00 80.44 359 ALA A CA 1
ATOM 2845 C C . ALA A 1 359 ? 5.351 -1.464 -10.531 1.00 80.44 359 ALA A C 1
ATOM 2847 O O . ALA A 1 359 ? 4.793 -2.556 -10.647 1.00 80.44 359 ALA A O 1
ATOM 2848 N N . VAL A 1 360 ? 4.846 -0.350 -11.051 1.00 86.56 360 VAL A N 1
ATOM 2849 C CA . VAL A 1 360 ? 3.618 -0.305 -11.846 1.00 86.56 360 VAL A CA 1
ATOM 2850 C C . VAL A 1 360 ? 3.999 -0.339 -13.326 1.00 86.56 360 VAL A C 1
ATOM 2852 O O . VAL A 1 360 ? 4.814 0.484 -13.747 1.00 86.56 360 VAL A O 1
ATOM 2855 N N . PRO A 1 361 ? 3.433 -1.246 -14.143 1.00 87.62 361 PRO A N 1
ATOM 2856 C CA . PRO A 1 361 ? 3.677 -1.245 -15.582 1.00 87.62 361 PRO A CA 1
ATOM 2857 C C . PRO A 1 361 ? 3.263 0.085 -16.225 1.00 87.62 361 PRO A C 1
ATOM 2859 O O . PRO A 1 361 ? 2.160 0.575 -15.975 1.00 87.62 361 PRO A O 1
ATOM 2862 N N . PHE A 1 362 ? 4.106 0.642 -17.100 1.00 87.69 362 PHE A N 1
ATOM 2863 C CA . PHE A 1 362 ? 3.832 1.928 -17.757 1.00 87.69 362 PHE A CA 1
ATOM 2864 C C . PHE A 1 362 ? 2.512 1.924 -18.547 1.00 87.69 362 PHE A C 1
ATOM 2866 O O . PHE A 1 362 ? 1.725 2.855 -18.425 1.00 87.69 362 PHE A O 1
ATOM 2873 N N . GLN A 1 363 ? 2.196 0.822 -19.232 1.00 86.81 363 GLN A N 1
ATOM 2874 C CA . GLN A 1 363 ? 0.935 0.642 -19.969 1.00 86.81 363 GLN A CA 1
ATOM 2875 C C . GLN A 1 363 ? -0.308 0.766 -19.074 1.00 86.81 363 GLN A C 1
ATOM 2877 O O . GLN A 1 363 ? -1.340 1.301 -19.481 1.00 86.81 363 GLN A O 1
ATOM 2882 N N . LEU A 1 364 ? -0.219 0.295 -17.826 1.00 88.88 364 LEU A N 1
ATOM 2883 C CA . LEU A 1 364 ? -1.308 0.447 -16.866 1.00 88.88 364 LEU A CA 1
ATOM 2884 C C . LEU A 1 364 ? -1.471 1.926 -16.482 1.00 88.88 364 LEU A C 1
ATOM 2886 O O . LEU A 1 364 ? -2.601 2.407 -16.398 1.00 88.88 364 LEU A O 1
ATOM 2890 N N . LEU A 1 365 ? -0.364 2.662 -16.320 1.00 91.44 365 LEU A N 1
ATOM 2891 C CA . LEU A 1 365 ? -0.371 4.110 -16.073 1.00 91.44 365 LEU A CA 1
ATOM 2892 C C . LEU A 1 365 ? -0.972 4.884 -17.247 1.00 91.44 365 LEU A C 1
ATOM 2894 O O . LEU A 1 365 ? -1.788 5.777 -17.025 1.00 91.44 365 LEU A O 1
ATOM 2898 N N . GLU A 1 366 ? -0.637 4.515 -18.482 1.00 88.50 366 GLU A N 1
ATOM 2899 C CA . GLU A 1 366 ? -1.258 5.084 -19.681 1.00 88.50 366 GLU A CA 1
ATOM 2900 C C . GLU A 1 366 ? -2.769 4.856 -19.677 1.00 88.50 366 GLU A C 1
ATOM 2902 O O . GLU A 1 366 ? -3.529 5.807 -19.835 1.00 88.50 366 GLU A O 1
ATOM 2907 N N . SER A 1 367 ? -3.226 3.629 -19.413 1.00 89.81 367 SER A N 1
ATOM 2908 C CA . SER A 1 367 ? -4.661 3.322 -19.408 1.00 89.81 367 SER A CA 1
ATOM 2909 C C . SER A 1 367 ? -5.436 4.096 -18.330 1.00 89.81 367 SER A C 1
ATOM 2911 O O . SER A 1 367 ? -6.450 4.726 -18.627 1.00 89.81 367 SER A O 1
ATOM 2913 N N . MET A 1 368 ? -4.936 4.142 -17.088 1.00 91.12 368 MET A N 1
ATOM 2914 C CA . MET A 1 368 ? -5.632 4.804 -15.975 1.00 91.12 368 MET A CA 1
ATOM 2915 C C . MET A 1 368 ? -5.618 6.337 -16.085 1.00 91.12 368 MET A C 1
ATOM 2917 O O . MET A 1 368 ? -6.447 7.012 -15.467 1.00 91.12 368 MET A O 1
ATOM 2921 N N . THR A 1 369 ? -4.657 6.890 -16.834 1.00 91.69 369 THR A N 1
ATOM 2922 C CA . THR A 1 369 ? -4.525 8.329 -17.107 1.00 91.69 369 THR A CA 1
ATOM 2923 C C . THR A 1 369 ? -5.051 8.724 -18.484 1.00 91.69 369 THR A C 1
ATOM 2925 O O . THR A 1 369 ? -4.867 9.875 -18.877 1.00 91.69 369 THR A O 1
ATOM 2928 N N . ASP A 1 370 ? -5.721 7.811 -19.197 1.00 89.38 370 ASP A N 1
ATOM 2929 C CA . ASP A 1 370 ? -6.265 8.044 -20.539 1.00 89.38 370 ASP A CA 1
ATOM 2930 C C . ASP A 1 370 ? -5.207 8.611 -21.505 1.00 89.38 370 ASP A C 1
ATOM 2932 O O . ASP A 1 370 ? -5.341 9.703 -22.054 1.00 89.38 370 ASP A O 1
ATOM 2936 N N . GLY A 1 371 ? -4.077 7.906 -21.604 1.00 87.19 371 GLY A N 1
ATOM 2937 C CA . GLY A 1 371 ? -2.925 8.305 -22.412 1.00 87.19 371 GLY A CA 1
ATOM 2938 C C . GLY A 1 371 ? -2.219 9.563 -21.902 1.00 87.19 371 GLY A C 1
ATOM 2939 O O . GLY A 1 371 ? -1.705 10.335 -22.706 1.00 87.19 371 GLY A O 1
ATOM 2940 N N . PHE A 1 372 ? -2.212 9.805 -20.585 1.00 89.50 372 PHE A N 1
ATOM 2941 C CA . PHE A 1 372 ? -1.735 11.055 -19.979 1.00 89.50 372 PHE A CA 1
ATOM 2942 C C . PHE A 1 372 ? -2.441 12.307 -20.540 1.00 89.50 372 PHE A C 1
ATOM 2944 O O . PHE A 1 372 ? -1.804 13.327 -20.814 1.00 89.50 372 PHE A O 1
ATOM 2951 N N . SER A 1 373 ? -3.768 12.237 -20.692 1.00 87.50 373 SER A N 1
ATOM 2952 C CA . SER A 1 373 ? -4.592 13.329 -21.224 1.00 87.50 373 SER A CA 1
ATOM 2953 C C . SER A 1 373 ? -4.448 14.636 -20.427 1.00 87.50 373 SER A C 1
ATOM 2955 O O . SER A 1 373 ? -4.449 14.642 -19.191 1.00 87.50 373 SER A O 1
ATOM 2957 N N . GLU A 1 374 ? -4.403 15.773 -21.135 1.00 86.44 374 GLU A N 1
ATOM 2958 C CA . GLU A 1 374 ? -4.421 17.117 -20.531 1.00 86.44 374 GLU A CA 1
ATOM 2959 C C . GLU A 1 374 ? -5.660 17.341 -19.651 1.00 86.44 374 GLU A C 1
ATOM 2961 O O . GLU A 1 374 ? -5.580 18.062 -18.656 1.00 86.44 374 GLU A O 1
ATOM 2966 N N . GLU A 1 375 ? -6.786 16.689 -19.963 1.00 88.06 375 GLU A N 1
ATOM 2967 C CA . GLU A 1 375 ? -8.033 16.792 -19.192 1.00 88.06 375 GLU A CA 1
ATOM 2968 C C . GLU A 1 375 ? -7.918 16.174 -17.790 1.00 88.06 375 GLU A C 1
ATOM 2970 O O . GLU A 1 375 ? -8.695 16.500 -16.893 1.00 88.06 375 GLU A O 1
ATOM 2975 N N . ARG A 1 376 ? -6.933 15.292 -17.577 1.00 88.75 376 ARG A N 1
ATOM 2976 C CA . ARG A 1 376 ? -6.682 14.626 -16.293 1.00 88.75 376 ARG A CA 1
ATOM 2977 C C . ARG A 1 376 ? -5.604 15.304 -15.463 1.00 88.75 376 ARG A C 1
ATOM 2979 O O . ARG A 1 376 ? -5.278 14.795 -14.393 1.00 88.75 376 ARG A O 1
ATOM 2986 N N . ILE A 1 377 ? -5.046 16.427 -15.908 1.00 89.75 377 ILE A N 1
ATOM 2987 C CA . ILE A 1 377 ? -4.009 17.124 -15.148 1.00 89.75 377 ILE A CA 1
ATOM 2988 C C . ILE A 1 377 ? -4.621 17.817 -13.930 1.00 89.75 377 ILE A C 1
ATOM 2990 O O . ILE A 1 377 ? -5.490 18.676 -14.050 1.00 89.75 377 ILE A O 1
ATOM 2994 N N . ILE A 1 378 ? -4.106 17.469 -12.754 1.00 87.75 378 ILE A N 1
ATOM 2995 C CA . ILE A 1 378 ? -4.474 18.060 -11.461 1.00 87.75 378 ILE A CA 1
ATOM 2996 C C . ILE A 1 378 ? -3.362 18.940 -10.875 1.00 87.75 378 ILE A C 1
ATOM 2998 O O . ILE A 1 378 ? -3.610 19.687 -9.935 1.00 87.75 378 ILE A O 1
ATOM 3002 N N . GLY A 1 379 ? -2.149 18.891 -11.440 1.00 82.31 379 GLY A N 1
ATOM 3003 C CA . GLY A 1 379 ? -1.031 19.749 -11.044 1.00 82.31 379 GLY A CA 1
ATOM 3004 C C . GLY A 1 379 ? 0.022 19.886 -12.146 1.00 82.31 379 GLY A C 1
ATOM 3005 O O . GLY A 1 379 ? 0.319 18.921 -12.854 1.00 82.31 379 GLY A O 1
ATOM 3006 N N . LYS A 1 380 ? 0.589 21.089 -12.298 1.00 81.12 380 LYS A N 1
ATOM 3007 C CA . LYS A 1 380 ? 1.658 21.401 -13.265 1.00 81.12 380 LYS A CA 1
ATOM 3008 C C . LYS A 1 380 ? 2.846 22.022 -12.523 1.00 81.12 380 LYS A C 1
ATOM 3010 O O . LYS A 1 380 ? 2.713 23.116 -11.983 1.00 81.12 380 LYS A O 1
ATOM 3015 N N . GLY A 1 381 ? 3.976 21.320 -12.497 1.00 69.75 381 GLY A N 1
ATOM 3016 C CA . GLY A 1 381 ? 5.270 21.825 -12.034 1.00 69.75 381 GLY A CA 1
ATOM 3017 C C . GLY A 1 381 ? 6.180 22.205 -13.207 1.00 69.75 381 GLY A C 1
ATOM 3018 O O . GLY A 1 381 ? 5.844 21.960 -14.365 1.00 69.75 381 GLY A O 1
ATOM 3019 N N . GLU A 1 382 ? 7.348 22.786 -12.917 1.00 64.69 382 GLU A N 1
ATOM 3020 C CA . GLU A 1 382 ? 8.330 23.180 -13.946 1.00 64.69 382 GLU A CA 1
ATOM 3021 C C . GLU A 1 382 ? 8.860 21.967 -14.733 1.00 64.69 382 GLU A C 1
ATOM 3023 O O . GLU A 1 382 ? 9.032 22.039 -15.947 1.00 64.69 382 GLU A O 1
ATOM 3028 N N . PHE A 1 383 ? 9.040 20.829 -14.051 1.00 71.69 383 PHE A N 1
ATOM 3029 C CA . PHE A 1 383 ? 9.578 19.588 -14.627 1.00 71.69 383 PHE A CA 1
ATOM 3030 C C . PHE A 1 383 ? 8.678 18.365 -14.403 1.00 71.69 383 PHE A C 1
ATOM 3032 O O . PHE A 1 383 ? 9.048 17.242 -14.747 1.00 71.69 383 PHE A O 1
ATOM 3039 N N . THR A 1 384 ? 7.492 18.560 -13.824 1.00 80.62 384 THR A N 1
ATOM 3040 C CA . THR A 1 384 ? 6.580 17.477 -13.441 1.00 80.62 384 THR A CA 1
ATOM 3041 C C . THR A 1 384 ? 5.144 17.794 -13.830 1.00 80.62 384 THR A C 1
ATOM 3043 O O . THR A 1 384 ? 4.713 18.947 -13.872 1.00 80.62 384 THR A O 1
ATOM 3046 N N . ARG A 1 385 ? 4.368 16.751 -14.120 1.00 87.62 385 ARG A N 1
ATOM 3047 C CA . ARG A 1 385 ? 2.917 16.846 -14.316 1.00 87.62 385 ARG A CA 1
ATOM 3048 C C . ARG A 1 385 ? 2.230 15.795 -13.467 1.00 87.62 385 ARG A C 1
ATOM 3050 O O . ARG A 1 385 ? 2.651 14.642 -13.468 1.00 87.62 385 ARG A O 1
ATOM 3057 N N . VAL A 1 386 ? 1.179 16.192 -12.761 1.00 90.56 386 VAL A N 1
ATOM 3058 C CA . VAL A 1 386 ? 0.390 15.299 -11.911 1.00 90.56 386 VAL A CA 1
ATOM 3059 C C . VAL A 1 386 ? -0.955 15.055 -12.575 1.00 90.56 386 VAL A C 1
ATOM 3061 O O . VAL A 1 386 ? -1.695 16.001 -12.845 1.00 90.56 386 VAL A O 1
ATOM 3064 N N . TYR A 1 387 ? -1.266 13.788 -12.825 1.00 93.31 387 TYR A N 1
ATOM 3065 C CA . TYR A 1 387 ? -2.491 13.332 -13.471 1.00 93.31 387 TYR A CA 1
ATOM 3066 C C . TYR A 1 387 ? -3.395 12.610 -12.472 1.00 93.31 387 TYR A C 1
ATOM 3068 O O . TYR A 1 387 ? -2.925 11.951 -11.546 1.00 93.31 387 TYR A O 1
ATOM 3076 N N . LYS A 1 388 ? -4.707 12.690 -12.680 1.00 93.62 388 LYS A N 1
ATOM 3077 C CA . LYS A 1 388 ? -5.701 11.874 -11.985 1.00 93.62 388 LYS A CA 1
ATOM 3078 C C . LYS A 1 388 ? -5.804 10.504 -12.659 1.00 93.62 388 LYS A C 1
ATOM 3080 O O . LYS A 1 388 ? -6.399 10.380 -13.734 1.00 93.62 388 LYS A O 1
ATOM 3085 N N . GLY A 1 389 ? -5.242 9.487 -12.012 1.00 93.06 389 GLY A N 1
ATOM 3086 C CA . GLY A 1 389 ? -5.368 8.087 -12.411 1.00 93.06 389 GLY A CA 1
ATOM 3087 C C . GLY A 1 389 ? -6.637 7.466 -11.832 1.00 93.06 389 GLY A C 1
ATOM 3088 O O . GLY A 1 389 ? -6.954 7.692 -10.664 1.00 93.06 389 GLY A O 1
ATOM 3089 N N . VAL A 1 390 ? -7.377 6.705 -12.636 1.00 91.62 390 VAL A N 1
ATOM 3090 C CA . VAL A 1 390 ? -8.580 5.982 -12.196 1.00 91.62 390 VAL A CA 1
ATOM 3091 C C . VAL A 1 390 ? -8.446 4.515 -12.595 1.00 91.62 390 VAL A C 1
ATOM 3093 O O . VAL A 1 390 ? -8.351 4.211 -13.780 1.00 91.62 390 VAL A O 1
ATOM 3096 N N . TYR A 1 391 ? -8.421 3.621 -11.608 1.00 83.44 391 TYR A N 1
ATOM 3097 C CA . TYR A 1 391 ? -8.434 2.173 -11.820 1.00 83.44 391 TYR A CA 1
ATOM 3098 C C . TYR A 1 391 ? -9.804 1.697 -12.326 1.00 83.44 391 TYR A C 1
ATOM 3100 O O . TYR A 1 391 ? -10.822 2.349 -12.094 1.00 83.44 391 TYR A O 1
ATOM 3108 N N . GLU A 1 392 ? -9.854 0.515 -12.949 1.00 78.25 392 GLU A N 1
ATOM 3109 C CA . GLU A 1 392 ? -11.105 -0.089 -13.449 1.00 78.25 392 GLU A CA 1
ATOM 3110 C C . GLU A 1 392 ? -12.166 -0.284 -12.351 1.00 78.25 392 GLU A C 1
ATOM 3112 O O . GLU A 1 392 ? -13.361 -0.172 -12.608 1.00 78.25 392 GLU A O 1
ATOM 3117 N N . ASN A 1 393 ? -11.734 -0.523 -11.110 1.00 74.88 393 ASN A N 1
ATOM 3118 C CA . ASN A 1 393 ? -12.608 -0.665 -9.942 1.00 74.88 393 ASN A CA 1
ATOM 3119 C C . ASN A 1 393 ? -13.125 0.680 -9.378 1.00 74.88 393 ASN A C 1
ATOM 3121 O O . ASN A 1 393 ? -13.826 0.685 -8.367 1.00 74.88 393 ASN A O 1
ATOM 3125 N N . GLY A 1 394 ? -12.767 1.814 -9.992 1.00 80.88 394 GLY A N 1
ATOM 3126 C CA . GLY A 1 394 ? -13.157 3.162 -9.571 1.00 80.88 394 GLY A CA 1
ATOM 3127 C C . GLY A 1 394 ? -12.230 3.824 -8.545 1.00 80.88 394 GLY A C 1
ATOM 3128 O O . GLY A 1 394 ? -12.445 4.988 -8.206 1.00 80.88 394 GLY A O 1
ATOM 3129 N N . GLN A 1 395 ? -11.187 3.138 -8.065 1.00 84.88 395 GLN A N 1
ATOM 3130 C CA . GLN A 1 395 ? -10.200 3.725 -7.157 1.00 84.88 395 GLN A CA 1
ATOM 3131 C C . GLN A 1 395 ? -9.393 4.827 -7.861 1.00 84.88 395 GLN A C 1
ATOM 3133 O O . GLN A 1 395 ? -8.956 4.660 -9.000 1.00 84.88 395 GLN A O 1
ATOM 3138 N N . VAL A 1 396 ? -9.161 5.948 -7.174 1.00 91.88 396 VAL A N 1
ATOM 3139 C CA . VAL A 1 396 ? -8.459 7.118 -7.725 1.00 91.88 396 VAL A CA 1
ATOM 3140 C C . VAL A 1 396 ? -7.081 7.274 -7.084 1.00 91.88 396 VAL A C 1
ATOM 3142 O O . VAL A 1 396 ? -6.950 7.166 -5.866 1.00 91.88 396 VAL A O 1
ATOM 3145 N N . ILE A 1 397 ? -6.066 7.571 -7.898 1.00 93.75 397 ILE A N 1
ATOM 3146 C CA . ILE A 1 397 ? -4.704 7.898 -7.454 1.00 93.75 397 ILE A CA 1
ATOM 3147 C C . ILE A 1 397 ? -4.169 9.155 -8.151 1.00 93.75 397 ILE A C 1
ATOM 3149 O O . ILE A 1 397 ? -4.666 9.562 -9.204 1.00 93.75 397 ILE A O 1
ATOM 3153 N N . ALA A 1 398 ? -3.144 9.773 -7.569 1.00 94.12 398 ALA A N 1
ATOM 3154 C CA . ALA A 1 398 ? -2.389 10.851 -8.197 1.00 94.12 398 ALA A CA 1
ATOM 3155 C C . ALA A 1 398 ? -1.131 10.282 -8.871 1.00 94.12 398 ALA A C 1
ATOM 3157 O O . ALA A 1 398 ? -0.343 9.581 -8.245 1.00 94.12 398 ALA A O 1
ATOM 3158 N N . VAL A 1 399 ? -0.931 10.581 -10.152 1.00 93.69 399 VAL A N 1
ATOM 3159 C CA . VAL A 1 399 ? 0.163 10.048 -10.975 1.00 93.69 399 VAL A CA 1
ATOM 3160 C C . VAL A 1 399 ? 1.101 11.196 -11.353 1.00 93.69 399 VAL A C 1
ATOM 3162 O O . VAL A 1 399 ? 0.795 11.975 -12.251 1.00 93.69 399 VAL A O 1
ATOM 3165 N N . LYS A 1 400 ? 2.231 11.341 -10.653 1.00 91.38 400 LYS A N 1
ATOM 3166 C CA . LYS A 1 400 ? 3.247 12.392 -10.866 1.00 91.38 400 LYS A CA 1
ATOM 3167 C C . LYS A 1 400 ? 4.304 11.889 -11.854 1.00 91.38 400 LYS A C 1
ATOM 3169 O O . LYS A 1 400 ? 5.117 11.038 -11.512 1.00 91.38 400 LYS A O 1
ATOM 3174 N N . ARG A 1 401 ? 4.288 12.401 -13.086 1.00 88.88 401 ARG A N 1
ATOM 3175 C CA . ARG A 1 401 ? 5.245 12.083 -14.163 1.00 88.88 401 ARG A CA 1
ATOM 3176 C C . ARG A 1 401 ? 6.332 13.153 -14.247 1.00 88.88 401 ARG A C 1
ATOM 3178 O O . ARG A 1 401 ? 6.014 14.344 -14.228 1.00 88.88 401 ARG A O 1
ATOM 3185 N N . TYR A 1 402 ? 7.584 12.726 -14.378 1.00 83.44 402 TYR A N 1
ATOM 3186 C CA . TYR A 1 402 ? 8.756 13.592 -14.531 1.00 83.44 402 TYR A CA 1
ATOM 3187 C C . TYR A 1 402 ? 9.141 13.669 -16.007 1.00 83.44 402 TYR A C 1
ATOM 3189 O O . TYR A 1 402 ? 9.124 12.656 -16.706 1.00 83.44 402 TYR A O 1
ATOM 3197 N N . HIS A 1 403 ? 9.485 14.867 -16.475 1.00 72.81 403 HIS A N 1
ATOM 3198 C CA . HIS A 1 403 ? 9.974 15.083 -17.838 1.00 72.81 403 HIS A CA 1
ATOM 3199 C C . HIS A 1 403 ? 11.499 15.052 -17.860 1.00 72.81 403 HIS A C 1
ATOM 3201 O O . HIS A 1 403 ? 12.138 15.680 -17.018 1.00 72.81 403 HIS A O 1
ATOM 3207 N N . SER A 1 404 ? 12.098 14.351 -18.823 1.00 57.75 404 SER A N 1
ATOM 3208 C CA . SER A 1 404 ? 13.553 14.303 -18.979 1.00 57.75 404 SER A CA 1
ATOM 3209 C C . SER A 1 404 ? 14.096 15.684 -19.362 1.00 57.75 404 SER A C 1
ATOM 3211 O O . SER A 1 404 ? 13.927 16.147 -20.487 1.00 57.75 404 SER A O 1
ATOM 3213 N N . SER A 1 405 ? 14.787 16.348 -18.435 1.00 52.88 405 SER A N 1
ATOM 3214 C CA . SER A 1 405 ? 15.679 17.460 -18.759 1.00 52.88 405 SER A CA 1
ATOM 3215 C C . SER A 1 405 ? 17.039 17.199 -18.122 1.00 52.88 405 SER A C 1
ATOM 3217 O O . SER A 1 405 ? 17.111 16.808 -16.959 1.00 52.88 405 SER A O 1
ATOM 3219 N N . ARG A 1 406 ? 18.129 17.484 -18.850 1.00 48.28 406 ARG A N 1
ATOM 3220 C CA . ARG A 1 406 ? 19.530 17.415 -18.369 1.00 48.28 406 ARG A CA 1
ATOM 3221 C C . ARG A 1 406 ? 19.820 18.249 -17.102 1.00 48.28 406 ARG A C 1
ATOM 3223 O O . ARG A 1 406 ? 20.962 18.297 -16.656 1.00 48.28 406 ARG A O 1
ATOM 3230 N N . ARG A 1 407 ? 18.829 18.973 -16.564 1.00 47.12 407 ARG A N 1
ATOM 3231 C CA . ARG A 1 407 ? 18.932 19.805 -15.357 1.00 47.12 407 ARG A CA 1
ATOM 3232 C C . ARG A 1 407 ? 18.250 19.213 -14.126 1.00 47.12 407 ARG A C 1
ATOM 3234 O O . ARG A 1 407 ? 18.450 19.771 -13.046 1.00 47.12 407 ARG A O 1
ATOM 3241 N N . LEU A 1 408 ? 17.481 18.130 -14.264 1.00 45.81 408 LEU A N 1
ATOM 3242 C CA . LEU A 1 408 ? 17.040 17.367 -13.102 1.00 45.81 408 LEU A CA 1
ATOM 3243 C C . LEU A 1 408 ? 18.277 16.712 -12.499 1.00 45.81 408 LEU A C 1
ATOM 3245 O O . LEU A 1 408 ? 19.026 16.027 -13.188 1.00 45.81 408 LEU A O 1
ATOM 3249 N N . ASN A 1 409 ? 18.525 16.974 -11.220 1.00 51.66 409 ASN A N 1
ATOM 3250 C CA . ASN A 1 409 ? 19.504 16.188 -10.491 1.00 51.66 409 ASN A CA 1
ATOM 3251 C C . ASN A 1 409 ? 18.993 14.744 -10.499 1.00 51.66 409 ASN A C 1
ATOM 3253 O O . ASN A 1 409 ? 17.849 14.528 -10.097 1.00 51.66 409 ASN A O 1
ATOM 3257 N N . ASP A 1 410 ? 19.827 13.780 -10.891 1.00 54.25 410 ASP A N 1
ATOM 3258 C CA . ASP A 1 410 ? 19.490 12.346 -11.012 1.00 54.25 410 ASP A CA 1
ATOM 3259 C C . ASP A 1 410 ? 19.000 11.674 -9.713 1.00 54.25 410 ASP A C 1
ATOM 3261 O O . ASP A 1 410 ? 18.826 10.464 -9.679 1.00 54.25 410 ASP A O 1
ATOM 3265 N N . ASN A 1 411 ? 18.779 12.448 -8.647 1.00 66.00 411 ASN A N 1
ATOM 3266 C CA . ASN A 1 411 ? 18.361 11.971 -7.342 1.00 66.00 411 ASN A CA 1
ATOM 3267 C C . ASN A 1 411 ? 16.994 12.519 -6.895 1.00 66.00 411 ASN A C 1
ATOM 3269 O O . ASN A 1 411 ? 16.545 12.117 -5.837 1.00 66.00 411 ASN A O 1
ATOM 3273 N N . GLU A 1 412 ? 16.327 13.463 -7.578 1.00 74.38 412 GLU A N 1
ATOM 3274 C CA . GLU A 1 412 ? 15.064 14.049 -7.057 1.00 74.38 412 GLU A CA 1
ATOM 3275 C C . GLU A 1 412 ? 13.912 13.035 -7.003 1.00 74.38 412 GLU A C 1
ATOM 3277 O O . GLU A 1 412 ? 13.233 12.918 -5.983 1.00 74.38 412 GLU A O 1
ATOM 3282 N N . PHE A 1 413 ? 13.739 12.262 -8.075 1.00 79.94 413 PHE A N 1
ATOM 3283 C CA . PHE A 1 413 ? 12.763 11.175 -8.137 1.00 79.94 413 PHE A CA 1
ATOM 3284 C C . PHE A 1 413 ? 13.127 10.052 -7.155 1.00 79.94 413 PHE A C 1
ATOM 3286 O O . PHE A 1 413 ? 12.293 9.590 -6.379 1.00 79.94 413 PHE A O 1
ATOM 3293 N N . GLU A 1 414 ? 14.398 9.660 -7.142 1.00 79.62 414 GLU A N 1
ATOM 3294 C CA . GLU A 1 414 ? 14.950 8.609 -6.296 1.00 79.62 414 GLU A CA 1
ATOM 3295 C C . GLU A 1 414 ? 14.871 8.984 -4.805 1.00 79.62 414 GLU A C 1
ATOM 3297 O O . GLU A 1 414 ? 14.535 8.136 -3.981 1.00 79.62 414 GLU A O 1
ATOM 3302 N N . ASN A 1 415 ? 15.089 10.256 -4.451 1.00 77.19 415 ASN A N 1
ATOM 3303 C CA . ASN A 1 415 ? 14.910 10.787 -3.097 1.00 77.19 415 ASN A CA 1
ATOM 3304 C C . ASN A 1 415 ? 13.449 10.681 -2.659 1.00 77.19 415 ASN A C 1
ATOM 3306 O O . ASN A 1 415 ? 13.172 10.208 -1.557 1.00 77.19 415 ASN A O 1
ATOM 3310 N N . GLU A 1 416 ? 12.514 11.107 -3.512 1.00 85.81 416 GLU A N 1
ATOM 3311 C CA . GLU A 1 416 ? 11.087 11.079 -3.193 1.00 85.81 416 GLU A CA 1
ATOM 3312 C C . GLU A 1 416 ? 10.607 9.632 -2.976 1.00 85.81 416 GLU A C 1
ATOM 3314 O O . GLU A 1 416 ? 9.948 9.359 -1.972 1.00 85.81 416 GLU A O 1
ATOM 3319 N N . ILE A 1 417 ? 11.048 8.675 -3.807 1.00 83.75 417 ILE A N 1
ATOM 3320 C CA . ILE A 1 417 ? 10.836 7.235 -3.563 1.00 83.75 417 ILE A CA 1
ATOM 3321 C C . ILE A 1 417 ? 11.450 6.816 -2.230 1.00 83.75 417 ILE A C 1
ATOM 3323 O O . ILE A 1 417 ? 10.769 6.233 -1.386 1.00 83.75 417 ILE A O 1
ATOM 3327 N N . GLN A 1 418 ? 12.735 7.107 -2.025 1.00 83.50 418 GLN A N 1
ATOM 3328 C CA . GLN A 1 418 ? 13.480 6.647 -0.860 1.00 83.50 418 GLN A CA 1
ATOM 3329 C C . GLN A 1 418 ? 12.825 7.093 0.451 1.00 83.50 418 GLN A C 1
ATOM 3331 O O . GLN A 1 418 ? 12.793 6.321 1.412 1.00 83.50 418 GLN A O 1
ATOM 3336 N N . TYR A 1 419 ? 12.338 8.333 0.522 1.00 85.12 419 TYR A N 1
ATOM 3337 C CA . TYR A 1 419 ? 11.737 8.871 1.740 1.00 85.12 419 TYR A CA 1
ATOM 3338 C C . TYR A 1 419 ? 10.290 8.427 1.918 1.00 85.12 419 TYR A C 1
ATOM 3340 O O . TYR A 1 419 ? 9.936 7.998 3.017 1.00 85.12 419 TYR A O 1
ATOM 3348 N N . LEU A 1 420 ? 9.484 8.425 0.855 1.00 86.81 420 LEU A N 1
ATOM 3349 C CA . LEU A 1 420 ? 8.096 7.970 0.942 1.00 86.81 420 LEU A CA 1
ATOM 3350 C C . LEU A 1 420 ? 7.980 6.460 1.206 1.00 86.81 420 LEU A C 1
ATOM 3352 O O . LEU A 1 420 ? 7.032 6.030 1.851 1.00 86.81 420 LEU A O 1
ATOM 3356 N N . MET A 1 421 ? 8.960 5.645 0.795 1.00 83.38 421 MET A N 1
ATOM 3357 C CA . MET A 1 421 ? 9.019 4.228 1.188 1.00 83.38 421 MET A CA 1
ATOM 3358 C C . MET A 1 421 ? 9.342 4.034 2.680 1.00 83.38 421 MET A C 1
ATOM 3360 O O . MET A 1 421 ? 8.972 3.016 3.261 1.00 83.38 421 MET A O 1
ATOM 3364 N N . LYS A 1 422 ? 10.041 4.986 3.315 1.00 79.38 422 LYS A N 1
ATOM 3365 C CA . LYS A 1 422 ? 10.502 4.888 4.715 1.00 79.38 422 LYS A CA 1
ATOM 3366 C C . LYS A 1 422 ? 9.513 5.461 5.729 1.00 79.38 422 LYS A C 1
ATOM 3368 O O . LYS A 1 422 ? 9.659 5.192 6.926 1.00 79.38 422 LYS A O 1
ATOM 3373 N N . VAL A 1 423 ? 8.553 6.274 5.289 1.00 81.44 423 VAL A N 1
ATOM 3374 C CA . VAL A 1 423 ? 7.686 7.050 6.179 1.00 81.44 423 VAL A CA 1
ATOM 3375 C C . VAL A 1 423 ? 6.217 6.770 5.882 1.00 81.44 423 VAL A C 1
ATOM 3377 O O . VAL A 1 423 ? 5.730 7.054 4.798 1.00 81.44 423 VAL A O 1
ATOM 3380 N N . HIS A 1 424 ? 5.511 6.253 6.888 1.00 83.88 424 HIS A N 1
ATOM 3381 C CA . HIS A 1 424 ? 4.074 5.991 6.845 1.00 83.88 424 HIS A CA 1
ATOM 3382 C C . HIS A 1 424 ? 3.410 6.757 7.991 1.00 83.88 424 HIS A C 1
ATOM 3384 O O . HIS A 1 424 ? 3.688 6.482 9.158 1.00 83.88 424 HIS A O 1
ATOM 3390 N N . HIS A 1 425 ? 2.575 7.747 7.673 1.00 90.56 425 HIS A N 1
ATOM 3391 C CA . HIS A 1 425 ? 1.887 8.568 8.672 1.00 90.56 425 HIS A CA 1
ATOM 3392 C C . HIS A 1 425 ? 0.594 9.163 8.099 1.00 90.56 425 HIS A C 1
ATOM 3394 O O . HIS A 1 425 ? 0.592 9.551 6.932 1.00 90.56 425 HIS A O 1
ATOM 3400 N N . PRO A 1 426 ? -0.493 9.316 8.884 1.00 90.19 426 PRO A N 1
ATOM 3401 C CA . PRO A 1 426 ? -1.747 9.895 8.393 1.00 90.19 426 PRO A CA 1
ATOM 3402 C C . PRO A 1 426 ? -1.593 11.280 7.751 1.00 90.19 426 PRO A C 1
ATOM 3404 O O . PRO A 1 426 ? -2.293 11.578 6.783 1.00 90.19 426 PRO A O 1
ATOM 3407 N N . ASN A 1 427 ? -0.656 12.089 8.262 1.00 96.00 427 ASN A N 1
ATOM 3408 C CA . ASN A 1 427 ? -0.356 13.441 7.779 1.00 96.00 427 ASN A CA 1
ATOM 3409 C C . ASN A 1 427 ? 0.829 13.538 6.806 1.00 96.00 427 ASN A C 1
ATOM 3411 O O . ASN A 1 427 ? 1.385 14.619 6.620 1.00 96.00 427 ASN A O 1
ATOM 3415 N N . ILE A 1 428 ? 1.232 12.430 6.188 1.00 94.50 428 ILE A N 1
ATOM 3416 C CA . ILE A 1 428 ? 2.231 12.399 5.113 1.00 94.50 428 ILE A CA 1
ATOM 3417 C C . ILE A 1 428 ? 1.596 11.688 3.917 1.00 94.50 428 ILE A C 1
ATOM 3419 O O . ILE A 1 428 ? 0.818 10.752 4.099 1.00 94.50 428 ILE A O 1
ATOM 3423 N N . ILE A 1 429 ? 1.870 12.173 2.707 1.00 93.38 429 ILE A N 1
ATOM 3424 C CA . ILE A 1 429 ? 1.339 11.582 1.478 1.00 93.38 429 ILE A CA 1
ATOM 3425 C C . ILE A 1 429 ? 1.867 10.149 1.314 1.00 93.38 429 ILE A C 1
ATOM 3427 O O . ILE A 1 429 ? 3.061 9.897 1.452 1.00 93.38 429 ILE A O 1
ATOM 3431 N N . GLN A 1 430 ? 0.989 9.196 1.021 1.00 91.38 430 GLN A N 1
ATOM 3432 C CA . GLN A 1 430 ? 1.365 7.796 0.853 1.00 91.38 430 GLN A CA 1
ATOM 3433 C C . GLN A 1 430 ? 1.785 7.493 -0.591 1.00 91.38 430 GLN A C 1
ATOM 3435 O O . GLN A 1 430 ? 1.045 7.770 -1.539 1.00 91.38 430 GLN A O 1
ATOM 3440 N N . LEU A 1 431 ? 2.937 6.835 -0.751 1.00 91.69 431 LEU A N 1
ATOM 3441 C CA . LEU A 1 431 ? 3.348 6.223 -2.015 1.00 91.69 431 LEU A CA 1
ATOM 3442 C C . LEU A 1 431 ? 2.582 4.911 -2.230 1.00 91.69 431 LEU A C 1
ATOM 3444 O O . LEU A 1 431 ? 2.633 4.004 -1.400 1.00 91.69 431 LEU A O 1
ATOM 3448 N N . VAL A 1 432 ? 1.879 4.826 -3.357 1.00 89.88 432 VAL A N 1
ATOM 3449 C CA . VAL A 1 432 ? 1.121 3.650 -3.813 1.00 89.88 432 VAL A CA 1
ATOM 3450 C C . VAL A 1 432 ? 1.990 2.761 -4.707 1.00 89.88 432 VAL A C 1
ATOM 3452 O O . VAL A 1 432 ? 1.928 1.537 -4.625 1.00 89.88 432 VAL A O 1
ATOM 3455 N N . GLY A 1 433 ? 2.826 3.367 -5.550 1.00 89.38 433 GLY A N 1
ATOM 3456 C CA . GLY A 1 433 ? 3.688 2.660 -6.494 1.00 89.38 433 GLY A CA 1
ATOM 3457 C C . GLY A 1 433 ? 4.581 3.614 -7.277 1.00 89.38 433 GLY A C 1
ATOM 3458 O O . GLY A 1 433 ? 4.470 4.832 -7.149 1.00 89.38 433 GLY A O 1
ATOM 3459 N N . TYR A 1 434 ? 5.467 3.073 -8.101 1.00 91.19 434 TYR A N 1
ATOM 3460 C CA . TYR A 1 434 ? 6.337 3.864 -8.972 1.00 91.19 434 TYR A CA 1
ATOM 3461 C C . TYR A 1 434 ? 6.578 3.135 -10.293 1.00 91.19 434 TYR A C 1
ATOM 3463 O O . TYR A 1 434 ? 6.373 1.930 -10.399 1.00 91.19 434 TYR A O 1
ATOM 3471 N N . CYS A 1 435 ? 7.023 3.859 -11.311 1.00 88.38 435 CYS A N 1
ATOM 3472 C CA . CYS A 1 435 ? 7.434 3.303 -12.591 1.00 88.38 435 CYS A CA 1
ATOM 3473 C C . CYS A 1 435 ? 8.719 3.988 -13.046 1.00 88.38 435 CYS A C 1
ATOM 3475 O O . CYS A 1 435 ? 8.793 5.215 -13.101 1.00 88.38 435 CYS A O 1
ATOM 3477 N N . MET A 1 436 ? 9.715 3.176 -13.390 1.00 84.19 436 MET A N 1
ATOM 3478 C CA . MET A 1 436 ? 10.888 3.580 -14.156 1.00 84.19 436 MET A CA 1
ATOM 3479 C C . MET A 1 436 ? 10.893 2.728 -15.417 1.00 84.19 436 MET A C 1
ATOM 3481 O O . MET A 1 436 ? 11.186 1.535 -15.357 1.00 84.19 436 MET A O 1
ATOM 3485 N N . HIS A 1 437 ? 10.494 3.316 -16.539 1.00 80.94 437 HIS A N 1
ATOM 3486 C CA . HIS A 1 437 ? 10.407 2.610 -17.808 1.00 80.94 437 HIS A CA 1
ATOM 3487 C C . HIS A 1 437 ? 11.225 3.337 -18.866 1.00 80.94 437 HIS A C 1
ATOM 3489 O O . HIS A 1 437 ? 10.961 4.498 -19.162 1.00 80.94 437 HIS A O 1
ATOM 3495 N N . THR A 1 438 ? 12.218 2.655 -19.425 1.00 77.38 438 THR A N 1
ATOM 3496 C CA . THR A 1 438 ? 13.019 3.184 -20.525 1.00 77.38 438 THR A CA 1
ATOM 3497 C C . THR A 1 438 ? 12.457 2.676 -21.844 1.00 77.38 438 THR A C 1
ATOM 3499 O O . THR A 1 438 ? 12.456 1.471 -22.099 1.00 77.38 438 THR A O 1
ATOM 3502 N N . GLU A 1 439 ? 12.011 3.597 -22.689 1.00 72.19 439 GLU A N 1
ATOM 3503 C CA . GLU A 1 439 ? 11.594 3.318 -24.059 1.00 72.19 439 GLU A CA 1
ATOM 3504 C C . GLU A 1 439 ? 12.648 3.816 -25.040 1.00 72.19 439 GLU A C 1
ATOM 3506 O O . GLU A 1 439 ? 13.266 4.857 -24.830 1.00 72.19 439 GLU A O 1
ATOM 3511 N N . HIS A 1 440 ? 12.829 3.086 -26.136 1.00 72.31 440 HIS A N 1
ATOM 3512 C CA . HIS A 1 440 ? 13.659 3.533 -27.248 1.00 72.31 440 HIS A CA 1
ATOM 3513 C C . HIS A 1 440 ? 12.736 3.956 -28.385 1.00 72.31 440 HIS A C 1
ATOM 3515 O O . HIS A 1 440 ? 11.970 3.135 -28.892 1.00 72.31 440 HIS A O 1
ATOM 3521 N N . GLN A 1 441 ? 12.803 5.222 -28.789 1.00 68.88 441 GLN A N 1
ATOM 3522 C CA . GLN A 1 441 ? 12.000 5.744 -29.894 1.00 68.88 441 GLN A CA 1
ATOM 3523 C C . GLN A 1 441 ? 12.892 6.289 -31.007 1.00 68.88 441 GLN A C 1
ATOM 3525 O O . GLN A 1 441 ? 13.920 6.914 -30.762 1.00 68.88 441 GLN A O 1
ATOM 3530 N N . LEU A 1 442 ? 12.497 6.036 -32.254 1.00 69.81 442 LEU A N 1
ATOM 3531 C CA . LEU A 1 442 ? 13.159 6.592 -33.430 1.00 69.81 442 LEU A CA 1
ATOM 3532 C C . LEU A 1 442 ? 12.689 8.028 -33.641 1.00 69.81 442 LEU A C 1
ATOM 3534 O O . LEU A 1 442 ? 11.503 8.260 -33.872 1.00 69.81 442 LEU A O 1
ATOM 3538 N N . ILE A 1 443 ? 13.624 8.971 -33.612 1.00 73.06 443 ILE A N 1
ATOM 3539 C CA . ILE A 1 443 ? 13.345 10.393 -33.814 1.00 73.06 443 ILE A CA 1
ATOM 3540 C C . ILE A 1 443 ? 14.177 10.932 -34.976 1.00 73.06 443 ILE A C 1
ATOM 3542 O O . ILE A 1 443 ? 15.278 10.448 -35.244 1.00 73.06 443 ILE A O 1
ATOM 3546 N N . GLU A 1 444 ? 13.652 11.926 -35.687 1.00 71.81 444 GLU A N 1
ATOM 3547 C CA . GLU A 1 444 ? 14.387 12.594 -36.759 1.00 71.81 444 GLU A CA 1
ATOM 3548 C C . GLU A 1 444 ? 15.335 13.650 -36.167 1.00 71.81 444 GLU A C 1
ATOM 3550 O O . GLU A 1 444 ? 14.909 14.571 -35.474 1.00 71.81 444 GLU A O 1
ATOM 3555 N N . TYR A 1 445 ? 16.630 13.530 -36.456 1.00 73.38 445 TYR A N 1
ATOM 3556 C CA . TYR A 1 445 ? 17.676 14.471 -36.068 1.00 73.38 445 TYR A CA 1
ATOM 3557 C C . TYR A 1 445 ? 18.576 14.772 -37.270 1.00 73.38 445 TYR A C 1
ATOM 3559 O O . TYR A 1 445 ? 19.192 13.871 -37.842 1.00 73.38 445 TYR A O 1
ATOM 3567 N N . GLU A 1 446 ? 18.642 16.043 -37.679 1.00 72.94 446 GLU A N 1
ATOM 3568 C CA . GLU A 1 446 ? 19.423 16.502 -38.844 1.00 72.94 446 GLU A CA 1
ATOM 3569 C C . GLU A 1 446 ? 19.135 15.707 -40.141 1.00 72.94 446 GLU A C 1
ATOM 3571 O O . GLU A 1 446 ? 20.037 15.413 -40.929 1.00 72.94 446 GLU A O 1
ATOM 3576 N N . GLY A 1 447 ? 17.870 15.325 -40.364 1.00 64.50 447 GLY A N 1
ATOM 3577 C CA . GLY A 1 447 ? 17.447 14.533 -41.527 1.00 64.50 447 GLY A CA 1
ATOM 3578 C C . GLY A 1 447 ? 17.860 13.055 -41.482 1.00 64.50 447 GLY A C 1
ATOM 3579 O O . GLY A 1 447 ? 17.807 12.373 -42.506 1.00 64.50 447 GLY A O 1
ATOM 3580 N N . LYS A 1 448 ? 18.297 12.551 -40.319 1.00 63.34 448 LYS A N 1
ATOM 3581 C CA . LYS A 1 448 ? 18.604 11.136 -40.062 1.00 63.34 448 LYS A CA 1
ATOM 3582 C C . LYS A 1 448 ? 17.768 10.616 -38.899 1.00 63.34 448 LYS A C 1
ATOM 3584 O O . LYS A 1 448 ? 17.490 11.351 -37.961 1.00 63.34 448 LYS A O 1
ATOM 3589 N N . MET A 1 449 ? 17.409 9.338 -38.931 1.00 68.31 449 MET A N 1
ATOM 3590 C CA . MET A 1 449 ? 16.736 8.703 -37.799 1.00 68.31 449 MET A CA 1
ATOM 3591 C C . MET A 1 449 ? 17.767 8.301 -36.736 1.00 68.31 449 MET A C 1
ATOM 3593 O O . MET A 1 449 ? 18.764 7.654 -37.062 1.00 68.31 449 MET A O 1
ATOM 3597 N N . VAL A 1 450 ? 17.538 8.685 -35.481 1.00 72.19 450 VAL A N 1
ATOM 3598 C CA . VAL A 1 450 ? 18.381 8.341 -34.322 1.00 72.19 450 VAL A CA 1
ATOM 3599 C C . VAL A 1 450 ? 17.534 7.706 -33.218 1.00 72.19 450 VAL A C 1
ATOM 3601 O O . VAL A 1 450 ? 16.336 7.973 -33.125 1.00 72.19 450 VAL A O 1
ATOM 3604 N N . PHE A 1 451 ? 18.142 6.860 -32.385 1.00 71.75 451 PHE A N 1
ATOM 3605 C CA . PHE A 1 451 ? 17.447 6.207 -31.270 1.00 71.75 451 PHE A CA 1
ATOM 3606 C C . PHE A 1 451 ? 17.479 7.094 -30.034 1.00 71.75 451 PHE A C 1
ATOM 3608 O O . PHE A 1 451 ? 18.529 7.217 -29.419 1.00 71.75 451 PHE A O 1
ATOM 3615 N N . ALA A 1 452 ? 16.355 7.691 -29.655 1.00 71.19 452 ALA A N 1
ATOM 3616 C CA . ALA A 1 452 ? 16.216 8.393 -28.388 1.00 71.19 452 ALA A CA 1
ATOM 3617 C C . ALA A 1 452 ? 15.915 7.412 -27.254 1.00 71.19 452 ALA A C 1
ATOM 3619 O O . ALA A 1 452 ? 14.979 6.617 -27.356 1.00 71.19 452 ALA A O 1
ATOM 3620 N N . GLU A 1 453 ? 16.681 7.505 -26.170 1.00 70.00 453 GLU A N 1
ATOM 3621 C CA . GLU A 1 453 ? 16.360 6.840 -24.911 1.00 70.00 453 GLU A CA 1
ATOM 3622 C C . GLU A 1 453 ? 15.436 7.756 -24.095 1.00 70.00 453 GLU A C 1
ATOM 3624 O O . GLU A 1 453 ? 15.840 8.821 -23.622 1.00 70.00 453 GLU A O 1
ATOM 3629 N N . ILE A 1 454 ? 14.174 7.357 -23.950 1.00 73.00 454 ILE A N 1
ATOM 3630 C CA . ILE A 1 454 ? 13.160 8.097 -23.202 1.00 73.00 454 ILE A CA 1
ATOM 3631 C C . ILE A 1 454 ? 12.947 7.398 -21.867 1.00 73.00 454 ILE A C 1
ATOM 3633 O O . ILE A 1 454 ? 12.410 6.294 -21.796 1.00 73.00 454 ILE A O 1
ATOM 3637 N N . GLN A 1 455 ? 13.348 8.062 -20.788 1.00 74.88 455 GLN A N 1
ATOM 3638 C CA . GLN A 1 455 ? 13.147 7.562 -19.434 1.00 74.88 455 GLN A CA 1
ATOM 3639 C C . GLN A 1 455 ? 11.827 8.087 -18.863 1.00 74.88 455 GLN A C 1
ATOM 3641 O O . GLN A 1 455 ? 11.722 9.235 -18.431 1.00 74.88 455 GLN A O 1
ATOM 3646 N N . ASN A 1 456 ? 10.816 7.226 -18.817 1.00 80.56 456 ASN A N 1
ATOM 3647 C CA . ASN A 1 456 ? 9.545 7.493 -18.159 1.00 80.56 456 ASN A CA 1
ATOM 3648 C C . ASN A 1 456 ? 9.659 7.207 -16.655 1.00 80.56 456 ASN A C 1
ATOM 3650 O O . ASN A 1 456 ? 9.523 6.064 -16.208 1.00 80.56 456 ASN A O 1
ATOM 3654 N N . LYS A 1 457 ? 9.888 8.265 -15.870 1.00 86.75 457 LYS A N 1
ATOM 3655 C CA . LYS A 1 457 ? 9.871 8.231 -14.400 1.00 86.75 457 LYS A CA 1
ATOM 3656 C C . LYS A 1 457 ? 8.514 8.723 -13.882 1.00 86.75 457 LYS A C 1
ATOM 3658 O O . LYS A 1 457 ? 8.104 9.851 -14.171 1.00 86.75 457 LYS A O 1
ATOM 3663 N N . VAL A 1 458 ? 7.795 7.880 -13.138 1.00 89.69 458 VAL A N 1
ATOM 3664 C CA . VAL A 1 458 ? 6.436 8.166 -12.641 1.00 89.69 458 VAL A CA 1
ATOM 3665 C C . VAL A 1 458 ? 6.263 7.702 -11.193 1.00 89.69 458 VAL A C 1
ATOM 3667 O O . VAL A 1 458 ? 6.648 6.589 -10.848 1.00 89.69 458 VAL A O 1
ATOM 3670 N N . LEU A 1 459 ? 5.646 8.533 -10.352 1.00 91.38 459 LEU A N 1
ATOM 3671 C CA . LEU A 1 459 ? 5.224 8.200 -8.988 1.00 91.38 459 LEU A CA 1
ATOM 3672 C C . LEU A 1 459 ? 3.703 8.104 -8.908 1.00 91.38 459 LEU A C 1
ATOM 3674 O O . LEU A 1 459 ? 2.992 8.961 -9.429 1.00 91.38 459 LEU A O 1
ATOM 3678 N N . CYS A 1 460 ? 3.211 7.086 -8.216 1.00 92.69 460 CYS A N 1
ATOM 3679 C CA . CYS A 1 460 ? 1.800 6.906 -7.898 1.00 92.69 460 CYS A CA 1
ATOM 3680 C C . CYS A 1 460 ? 1.597 7.201 -6.417 1.00 92.69 460 CYS A C 1
ATOM 3682 O O . CYS A 1 460 ? 2.094 6.467 -5.566 1.00 92.69 460 CYS A O 1
ATOM 3684 N N . LEU A 1 461 ? 0.863 8.260 -6.112 1.00 92.69 461 LEU A N 1
ATOM 3685 C CA . LEU A 1 461 ? 0.564 8.723 -4.764 1.00 92.69 461 LEU A CA 1
ATOM 3686 C C . LEU A 1 461 ? -0.925 8.535 -4.470 1.00 92.69 461 LEU A C 1
ATOM 3688 O O . LEU A 1 461 ? -1.753 8.457 -5.385 1.00 92.69 461 LEU A O 1
ATOM 3692 N N . GLU A 1 462 ? -1.283 8.484 -3.191 1.00 91.88 462 GLU A N 1
ATOM 3693 C CA . GLU A 1 462 ? -2.689 8.570 -2.802 1.00 91.88 462 GLU A CA 1
ATOM 3694 C C . GLU A 1 462 ? -3.322 9.869 -3.331 1.00 91.88 462 GLU A C 1
ATOM 3696 O O . GLU A 1 462 ? -2.669 10.909 -3.451 1.00 91.88 462 GLU A O 1
ATOM 3701 N N . TYR A 1 463 ? -4.605 9.811 -3.685 1.00 92.31 463 TYR A N 1
ATOM 3702 C CA . TYR A 1 463 ? -5.319 10.973 -4.197 1.00 92.31 463 TYR A CA 1
ATOM 3703 C C . TYR A 1 463 ? -5.952 11.778 -3.057 1.00 92.31 463 TYR A C 1
ATOM 3705 O O . TYR A 1 463 ? -6.849 11.299 -2.366 1.00 92.31 463 TYR A O 1
ATOM 3713 N N . CYS A 1 464 ? -5.525 13.031 -2.900 1.00 91.38 464 CYS A N 1
ATOM 3714 C CA . CYS A 1 464 ? -6.117 13.984 -1.964 1.00 91.38 464 CYS A CA 1
ATOM 3715 C C . CYS A 1 464 ? -7.261 14.753 -2.637 1.00 91.38 464 CYS A C 1
ATOM 3717 O O . CYS A 1 464 ? -7.031 15.645 -3.456 1.00 91.38 464 CYS A O 1
ATOM 3719 N N . SER A 1 465 ? -8.503 14.404 -2.294 1.00 85.62 465 SER A N 1
ATOM 3720 C CA . SER A 1 465 ? -9.711 14.901 -2.968 1.00 85.62 465 SER A CA 1
ATOM 3721 C C . SER A 1 465 ? -9.921 16.413 -2.878 1.00 85.62 465 SER A C 1
ATOM 3723 O O . SER A 1 465 ? -10.571 16.975 -3.755 1.00 85.62 465 SER A O 1
ATOM 3725 N N . ASN A 1 466 ? -9.386 17.072 -1.845 1.00 87.44 466 ASN A N 1
ATOM 3726 C CA . ASN A 1 466 ? -9.541 18.513 -1.639 1.00 87.44 466 ASN A CA 1
ATOM 3727 C C . ASN A 1 466 ? -8.356 19.333 -2.183 1.00 87.44 466 ASN A C 1
ATOM 3729 O O . ASN A 1 466 ? -8.309 20.537 -1.956 1.00 87.44 466 ASN A O 1
ATOM 3733 N N . GLY A 1 467 ? -7.419 18.726 -2.919 1.00 88.94 467 GLY A N 1
ATOM 3734 C CA . GLY A 1 467 ? -6.301 19.451 -3.534 1.00 88.94 467 GLY A CA 1
ATOM 3735 C C . GLY A 1 467 ? -5.267 19.959 -2.523 1.00 88.94 467 GLY A C 1
ATOM 3736 O O . GLY A 1 467 ? -5.127 19.403 -1.433 1.00 88.94 467 GLY A O 1
ATOM 3737 N N . SER A 1 468 ? -4.501 20.981 -2.902 1.00 91.00 468 SER A N 1
ATOM 3738 C CA . SER A 1 468 ? -3.450 21.592 -2.078 1.00 91.00 468 SER A CA 1
ATOM 3739 C C . SER A 1 468 ? -3.983 22.755 -1.236 1.00 91.00 468 SER A C 1
ATOM 3741 O O . SER A 1 468 ? -4.935 23.437 -1.614 1.00 91.00 468 SER A O 1
ATOM 3743 N N . LEU A 1 469 ? -3.375 22.991 -0.072 1.00 91.44 469 LEU A N 1
ATOM 3744 C CA . LEU A 1 469 ? -3.831 23.971 0.912 1.00 91.44 469 LEU A CA 1
ATOM 3745 C C . LEU A 1 469 ? -3.845 25.405 0.366 1.00 91.44 469 LEU A C 1
ATOM 3747 O O . LEU A 1 469 ? -4.746 26.166 0.712 1.00 91.44 469 LEU A O 1
ATOM 3751 N N . ASP A 1 470 ? -2.907 25.781 -0.505 1.00 87.88 470 ASP A N 1
ATOM 3752 C CA . ASP A 1 470 ? -2.849 27.114 -1.124 1.00 87.88 470 ASP A CA 1
ATOM 3753 C C . ASP A 1 470 ? -4.146 27.505 -1.857 1.00 87.88 470 ASP A C 1
ATOM 3755 O O . ASP A 1 470 ? -4.536 28.676 -1.828 1.00 87.88 470 ASP A O 1
ATOM 3759 N N . GLN A 1 471 ? -4.867 26.527 -2.417 1.00 85.75 471 GLN A N 1
ATOM 3760 C CA . GLN A 1 471 ? -6.154 26.727 -3.095 1.00 85.75 471 GLN A CA 1
ATOM 3761 C C . GLN A 1 471 ? -7.285 27.138 -2.135 1.00 85.75 471 GLN A C 1
ATOM 3763 O O . GLN A 1 471 ? -8.305 27.665 -2.574 1.00 85.75 471 GLN A O 1
ATOM 3768 N N . HIS A 1 472 ? -7.105 26.942 -0.823 1.00 84.75 472 HIS A N 1
ATOM 3769 C CA . HIS A 1 472 ? -8.102 27.229 0.219 1.00 84.75 472 HIS A CA 1
ATOM 3770 C C . HIS A 1 472 ? -7.793 28.489 1.037 1.00 84.75 472 HIS A C 1
ATOM 3772 O O . HIS A 1 472 ? -8.571 28.863 1.920 1.00 84.75 472 HIS A O 1
ATOM 3778 N N . LEU A 1 473 ? -6.661 29.153 0.776 1.00 79.88 473 LEU A N 1
ATOM 3779 C CA . LEU A 1 473 ? -6.196 30.300 1.565 1.00 79.88 473 LEU A CA 1
ATOM 3780 C C . LEU A 1 473 ? -6.586 31.668 0.979 1.00 79.88 473 LEU A C 1
ATOM 3782 O O . LEU A 1 473 ? -6.425 32.668 1.671 1.00 79.88 473 LEU A O 1
ATOM 3786 N N . SER A 1 474 ? -7.117 31.739 -0.247 1.00 65.50 474 SER A N 1
ATOM 3787 C CA . SER A 1 474 ? -7.243 32.992 -1.012 1.00 65.50 474 SER A CA 1
ATOM 3788 C C . SER A 1 474 ? -8.413 33.920 -0.648 1.00 65.50 474 SER A C 1
ATOM 3790 O O . SER A 1 474 ? -8.436 35.045 -1.147 1.00 65.50 474 SER A O 1
ATOM 3792 N N . ASP A 1 475 ? -9.371 33.509 0.195 1.00 56.09 475 ASP A N 1
ATOM 3793 C CA . ASP A 1 475 ? -10.525 34.354 0.552 1.00 56.09 475 ASP A CA 1
ATOM 3794 C C . ASP A 1 475 ? -10.807 34.402 2.071 1.00 56.09 475 ASP A C 1
ATOM 3796 O O . ASP A 1 475 ? -11.079 33.394 2.731 1.00 56.09 475 ASP A O 1
ATOM 3800 N N . ILE A 1 476 ? -10.745 35.613 2.637 1.00 50.09 476 ILE A N 1
ATOM 3801 C CA . ILE A 1 476 ? -10.983 35.916 4.061 1.00 50.09 476 ILE A CA 1
ATOM 3802 C C . ILE A 1 476 ? -12.486 35.845 4.395 1.00 50.09 476 ILE A C 1
ATOM 3804 O O . ILE A 1 476 ? -12.842 35.641 5.558 1.00 50.09 476 ILE A O 1
ATOM 3808 N N . SER A 1 477 ? -13.364 35.990 3.396 1.00 44.22 477 SER A N 1
ATOM 3809 C CA . SER A 1 477 ? -14.810 36.158 3.584 1.00 44.22 477 SER A CA 1
ATOM 3810 C C . SER A 1 477 ? -15.623 34.863 3.463 1.00 44.22 477 SER A C 1
ATOM 3812 O O . SER A 1 477 ? -16.711 34.802 4.028 1.00 44.22 477 SER A O 1
ATOM 3814 N N . TYR A 1 478 ? -15.088 33.823 2.808 1.00 49.16 478 TYR A N 1
ATOM 3815 C CA . TYR A 1 478 ? -15.761 32.523 2.604 1.00 49.16 478 TYR A CA 1
ATOM 3816 C C . TYR A 1 478 ? -14.849 31.295 2.814 1.00 49.16 478 TYR A C 1
ATOM 3818 O O . TYR A 1 478 ? -15.238 30.174 2.499 1.00 49.16 478 TYR A O 1
ATOM 3826 N N . GLY A 1 479 ? -13.630 31.486 3.331 1.00 65.06 479 GLY A N 1
ATOM 3827 C CA . GLY A 1 479 ? -12.669 30.400 3.552 1.00 65.06 479 GLY A CA 1
ATOM 3828 C C . GLY A 1 479 ? -12.910 29.575 4.825 1.00 65.06 479 GLY A C 1
ATOM 3829 O O . GLY A 1 479 ? -13.812 29.851 5.614 1.00 65.06 479 GLY A O 1
ATOM 3830 N N . LEU A 1 480 ? -12.017 28.608 5.065 1.00 78.38 480 LEU A N 1
ATOM 3831 C CA . LEU A 1 480 ? -12.071 27.639 6.173 1.00 78.38 480 LEU A CA 1
ATOM 3832 C C . LEU A 1 480 ? -12.348 28.276 7.546 1.00 78.38 480 LEU A C 1
ATOM 3834 O O . LEU A 1 480 ? -11.777 29.331 7.865 1.00 78.38 480 LEU A O 1
ATOM 3838 N N . ASP A 1 481 ? -13.187 27.617 8.351 1.00 82.94 481 ASP A N 1
ATOM 3839 C CA . ASP A 1 481 ? -13.439 27.969 9.752 1.00 82.94 481 ASP A CA 1
ATOM 3840 C C . ASP A 1 481 ? -12.186 27.757 10.627 1.00 82.94 481 ASP A C 1
ATOM 3842 O O . ASP A 1 481 ? -11.203 27.136 10.206 1.00 82.94 481 ASP A O 1
ATOM 3846 N N . TRP A 1 482 ? -12.201 28.301 11.848 1.00 87.25 482 TRP A N 1
ATOM 3847 C CA . TRP A 1 482 ? -11.047 28.225 12.748 1.00 87.25 482 TRP A CA 1
ATOM 3848 C C . TRP A 1 482 ? -10.687 26.783 13.130 1.00 87.25 482 TRP A C 1
ATOM 3850 O O . TRP A 1 482 ? -9.508 26.441 13.110 1.00 87.25 482 TRP A O 1
ATOM 3860 N N . LEU A 1 483 ? -11.671 25.924 13.418 1.00 85.94 483 LEU A N 1
ATOM 3861 C CA . LEU A 1 483 ? -11.433 24.535 13.825 1.00 85.94 483 LEU A CA 1
ATOM 3862 C C . LEU A 1 483 ? -10.778 23.735 12.699 1.00 85.94 483 LEU A C 1
ATOM 3864 O O . LEU A 1 483 ? -9.884 22.927 12.940 1.00 85.94 483 LEU A O 1
ATOM 3868 N N . THR A 1 484 ? -11.201 23.960 11.458 1.00 87.06 484 THR A N 1
ATOM 3869 C CA . THR A 1 484 ? -10.598 23.342 10.274 1.00 87.06 484 THR A CA 1
ATOM 3870 C C . THR A 1 484 ? -9.170 23.845 10.056 1.00 87.06 484 THR A C 1
ATOM 3872 O O . THR A 1 484 ? -8.261 23.039 9.870 1.00 87.06 484 THR A O 1
ATOM 3875 N N . ARG A 1 485 ? -8.925 25.159 10.160 1.00 89.94 485 ARG A N 1
ATOM 3876 C CA . ARG A 1 485 ? -7.567 25.729 10.054 1.00 89.94 485 ARG A CA 1
ATOM 3877 C C . ARG A 1 485 ? -6.636 25.225 11.152 1.00 89.94 485 ARG A C 1
ATOM 3879 O O . ARG A 1 485 ? -5.495 24.877 10.871 1.00 89.94 485 ARG A O 1
ATOM 3886 N N . TYR A 1 486 ? -7.128 25.151 12.383 1.00 91.62 486 TYR A N 1
ATOM 3887 C CA . TYR A 1 486 ? -6.374 24.641 13.518 1.00 91.62 486 TYR A CA 1
ATOM 3888 C C . TYR A 1 486 ? -6.045 23.150 13.357 1.00 91.62 486 TYR A C 1
ATOM 3890 O O . TYR A 1 486 ? -4.896 22.760 13.555 1.00 91.62 486 TYR A O 1
ATOM 3898 N N . ARG A 1 487 ? -6.998 22.327 12.890 1.00 90.75 487 ARG A N 1
ATOM 3899 C CA . ARG A 1 487 ? -6.741 20.921 12.525 1.00 90.75 487 ARG A CA 1
ATOM 3900 C C . ARG A 1 487 ? -5.662 20.785 11.451 1.00 90.75 487 ARG A C 1
ATOM 3902 O O . ARG A 1 487 ? -4.809 19.910 11.566 1.00 90.75 487 ARG A O 1
ATOM 3909 N N . ILE A 1 488 ? -5.665 21.660 10.443 1.00 93.69 488 ILE A N 1
ATOM 3910 C CA . ILE A 1 488 ? -4.626 21.689 9.403 1.00 93.69 488 ILE A CA 1
ATOM 3911 C C . ILE A 1 488 ? -3.260 22.046 10.007 1.00 93.69 488 ILE A C 1
ATOM 3913 O O . ILE A 1 488 ? -2.278 21.362 9.723 1.00 93.69 488 ILE A O 1
ATOM 3917 N N . ILE A 1 489 ? -3.193 23.067 10.871 1.00 95.44 489 ILE A N 1
ATOM 3918 C CA . ILE A 1 489 ? -1.961 23.454 11.579 1.00 95.44 489 ILE A CA 1
ATOM 3919 C C . ILE A 1 489 ? -1.431 22.270 12.392 1.00 95.44 489 ILE A C 1
ATOM 3921 O O . ILE A 1 489 ? -0.299 21.841 12.179 1.00 95.44 489 ILE A O 1
ATOM 3925 N N . LYS A 1 490 ? -2.263 21.697 13.269 1.00 94.00 490 LYS A N 1
ATOM 3926 C CA . LYS A 1 490 ? -1.867 20.596 14.150 1.00 94.00 490 LYS A CA 1
ATOM 3927 C C . LYS A 1 490 ? -1.448 19.357 13.365 1.00 94.00 490 LYS A C 1
ATOM 3929 O O . LYS A 1 490 ? -0.378 18.819 13.618 1.00 94.00 490 LYS A O 1
ATOM 3934 N N . GLY A 1 491 ? -2.236 18.937 12.376 1.00 94.25 491 GLY A N 1
ATOM 3935 C CA . GLY A 1 491 ? -1.896 17.783 11.543 1.00 94.25 491 GLY A CA 1
ATOM 3936 C C . GLY A 1 491 ? -0.609 17.989 10.736 1.00 94.25 491 GLY A C 1
ATOM 3937 O O . GLY A 1 491 ? 0.169 17.052 10.583 1.00 94.25 491 GLY A O 1
ATOM 3938 N N . THR A 1 492 ? -0.326 19.216 10.283 1.00 96.94 492 THR A N 1
ATOM 3939 C CA . THR A 1 492 ? 0.962 19.541 9.644 1.00 96.94 492 THR A CA 1
ATOM 3940 C C . THR A 1 492 ? 2.117 19.428 10.644 1.00 96.94 492 THR A C 1
ATOM 3942 O O . THR A 1 492 ? 3.149 18.849 10.314 1.00 96.94 492 THR A O 1
ATOM 3945 N N . CYS A 1 493 ? 1.948 19.909 11.882 1.00 96.69 493 CYS A N 1
ATOM 3946 C CA . CYS A 1 493 ? 2.952 19.737 12.936 1.00 96.69 493 CYS A CA 1
ATOM 3947 C C . CYS A 1 493 ? 3.213 18.254 13.243 1.00 96.69 493 CYS A C 1
ATOM 3949 O O . CYS A 1 493 ? 4.367 17.848 13.345 1.00 96.69 493 CYS A O 1
ATOM 3951 N N . GLU A 1 494 ? 2.159 17.440 13.336 1.00 95.38 494 GLU A N 1
ATOM 3952 C CA . GLU A 1 494 ? 2.251 15.994 13.580 1.00 95.38 494 GLU A CA 1
ATOM 3953 C C . GLU A 1 494 ? 2.983 15.255 12.451 1.00 95.38 494 GLU A C 1
ATOM 3955 O O . GLU A 1 494 ? 3.867 14.435 12.701 1.00 95.38 494 GLU A O 1
ATOM 3960 N N . GLY A 1 495 ? 2.683 15.600 11.194 1.00 95.00 495 GLY A N 1
ATOM 3961 C CA . GLY A 1 495 ? 3.427 15.092 10.042 1.00 95.00 495 GLY A CA 1
ATOM 3962 C C . GLY A 1 495 ? 4.909 15.469 10.095 1.00 95.00 495 GLY A C 1
ATOM 3963 O O . GLY A 1 495 ? 5.770 14.624 9.864 1.00 95.00 495 GLY A O 1
ATOM 3964 N N . LEU A 1 496 ? 5.227 16.716 10.453 1.00 95.38 496 LEU A N 1
ATOM 3965 C CA . LEU A 1 496 ? 6.613 17.173 10.541 1.00 95.38 496 LEU A CA 1
ATOM 3966 C C . LEU A 1 496 ? 7.372 16.522 11.709 1.00 95.38 496 LEU A C 1
ATOM 3968 O O . LEU A 1 496 ? 8.544 16.175 11.558 1.00 95.38 496 LEU A O 1
ATOM 3972 N N . ARG A 1 497 ? 6.702 16.274 12.843 1.00 94.25 497 ARG A N 1
ATOM 3973 C CA . ARG A 1 497 ? 7.268 15.545 13.988 1.00 94.25 497 ARG A CA 1
ATOM 3974 C C . ARG A 1 497 ? 7.758 14.162 13.577 1.00 94.25 497 ARG A C 1
ATOM 3976 O O . ARG A 1 497 ? 8.898 13.805 13.871 1.00 94.25 497 ARG A O 1
ATOM 3983 N N . GLN A 1 498 ? 6.939 13.435 12.818 1.00 92.50 498 GLN A N 1
ATOM 3984 C CA . GLN A 1 498 ? 7.291 12.111 12.308 1.00 92.50 498 GLN A CA 1
ATOM 3985 C C . GLN A 1 498 ? 8.546 12.120 11.418 1.00 92.50 498 GLN A C 1
ATOM 3987 O O . GLN A 1 498 ? 9.234 11.103 11.332 1.00 92.50 498 GLN A O 1
ATOM 3992 N N . LEU A 1 499 ? 8.852 13.234 10.747 1.00 91.56 499 LEU A N 1
ATOM 3993 C CA . LEU A 1 499 ? 10.064 13.386 9.938 1.00 91.56 499 LEU A CA 1
ATOM 3994 C C . LEU A 1 499 ? 11.289 13.733 10.794 1.00 91.56 499 LEU A C 1
ATOM 3996 O O . LEU A 1 499 ? 12.373 13.196 10.560 1.00 91.56 499 LEU A O 1
ATOM 4000 N N . HIS A 1 500 ? 11.123 14.610 11.786 1.00 90.88 500 HIS A N 1
ATOM 4001 C CA . HIS A 1 500 ? 12.225 15.181 12.568 1.00 90.88 500 HIS A CA 1
ATOM 4002 C C . HIS A 1 500 ? 12.672 14.334 13.763 1.00 90.88 500 HIS A C 1
ATOM 4004 O O . HIS A 1 500 ? 13.862 14.323 14.058 1.00 90.88 500 HIS A O 1
ATOM 4010 N N . GLU A 1 501 ? 11.772 13.627 14.450 1.00 87.00 501 GLU A N 1
ATOM 4011 C CA . GLU A 1 501 ? 12.083 12.899 15.700 1.00 87.00 501 GLU A CA 1
ATOM 4012 C C . GLU A 1 501 ? 12.571 11.455 15.479 1.00 87.00 501 GLU A C 1
ATOM 4014 O O . GLU A 1 501 ? 12.618 10.633 16.393 1.00 87.00 501 GLU A O 1
ATOM 4019 N N . ARG A 1 502 ? 12.959 11.123 14.247 1.00 80.94 502 ARG A N 1
ATOM 4020 C CA . ARG A 1 502 ? 13.532 9.817 13.898 1.00 80.94 502 ARG A CA 1
ATOM 4021 C C . ARG A 1 502 ? 15.002 9.740 14.309 1.00 80.94 502 ARG A C 1
ATOM 4023 O O . ARG A 1 502 ? 15.677 10.758 14.420 1.00 80.94 502 ARG A O 1
ATOM 4030 N N . SER A 1 503 ? 15.537 8.518 14.396 1.00 75.94 503 SER A N 1
ATOM 4031 C CA . SER A 1 503 ? 16.978 8.282 14.599 1.00 75.94 503 SER A CA 1
ATOM 4032 C C . SER A 1 503 ? 17.854 8.938 13.524 1.00 75.94 503 SER A C 1
ATOM 4034 O O . SER A 1 503 ? 18.983 9.315 13.806 1.00 75.94 503 SER A O 1
ATOM 4036 N N . SER A 1 504 ? 17.320 9.105 12.310 1.00 81.06 504 SER A N 1
ATOM 4037 C CA . SER A 1 504 ? 17.933 9.879 11.225 1.00 81.06 504 SER A CA 1
ATOM 4038 C C . SER A 1 504 ? 16.909 10.910 10.728 1.00 81.06 504 SER A C 1
ATOM 4040 O O . SER A 1 504 ? 16.038 10.549 9.925 1.00 81.06 504 SER A O 1
ATOM 4042 N N . PRO A 1 505 ? 16.941 12.156 11.239 1.00 86.94 505 PRO A N 1
ATOM 4043 C CA . PRO A 1 505 ? 15.950 13.180 10.920 1.00 86.94 505 PRO A CA 1
ATOM 4044 C C . PRO A 1 505 ? 15.904 13.499 9.425 1.00 86.94 505 PRO A C 1
ATOM 4046 O O . PRO A 1 505 ? 16.942 13.733 8.800 1.00 86.94 505 PRO A O 1
ATOM 4049 N N . ILE A 1 506 ? 14.693 13.544 8.868 1.00 89.25 506 ILE A N 1
ATOM 4050 C CA . ILE A 1 506 ? 14.432 13.942 7.482 1.00 89.25 506 ILE A CA 1
ATOM 4051 C C . ILE A 1 506 ? 14.011 15.414 7.481 1.00 89.25 506 ILE A C 1
ATOM 4053 O O . ILE A 1 506 ? 12.989 15.765 8.060 1.00 89.25 506 ILE A O 1
ATOM 4057 N N . ILE A 1 507 ? 14.784 16.275 6.824 1.00 88.81 507 ILE A N 1
ATOM 4058 C CA . ILE A 1 507 ? 14.451 17.686 6.596 1.00 88.81 507 ILE A CA 1
ATOM 4059 C C . ILE A 1 507 ? 13.693 17.779 5.271 1.00 88.81 507 ILE A C 1
ATOM 4061 O O . ILE A 1 507 ? 14.215 17.318 4.258 1.00 88.81 507 ILE A O 1
ATOM 4065 N N . HIS A 1 508 ? 12.501 18.373 5.257 1.00 91.38 508 HIS A N 1
ATOM 4066 C CA . HIS A 1 508 ? 11.654 18.506 4.069 1.00 91.38 508 HIS A CA 1
ATOM 4067 C C . HIS A 1 508 ? 12.201 19.526 3.060 1.00 91.38 508 HIS A C 1
ATOM 4069 O O . HIS A 1 508 ? 12.134 19.298 1.855 1.00 91.38 508 HIS A O 1
ATOM 4075 N N . MET A 1 509 ? 12.759 20.646 3.538 1.00 87.62 509 MET A N 1
ATOM 4076 C CA . MET A 1 509 ? 13.373 21.742 2.765 1.00 87.62 509 MET A CA 1
ATOM 4077 C C . MET A 1 509 ? 12.433 22.576 1.880 1.00 87.62 509 MET A C 1
ATOM 4079 O O . MET A 1 509 ? 12.784 23.705 1.535 1.00 87.62 509 MET A O 1
ATOM 4083 N N . ASP A 1 510 ? 11.251 22.067 1.531 1.00 89.69 510 ASP A N 1
ATOM 4084 C CA . ASP A 1 510 ? 10.259 22.797 0.724 1.00 89.69 510 ASP A CA 1
ATOM 4085 C C . ASP A 1 510 ? 8.840 22.744 1.306 1.00 89.69 510 ASP A C 1
ATOM 4087 O O . ASP A 1 510 ? 7.858 22.494 0.611 1.00 89.69 510 ASP A O 1
ATOM 4091 N N . LEU A 1 511 ? 8.720 22.924 2.622 1.00 94.19 511 LEU A N 1
ATOM 4092 C CA . LEU A 1 511 ? 7.417 22.955 3.283 1.00 94.19 511 LEU A CA 1
ATOM 4093 C C . LEU A 1 511 ? 6.697 24.279 2.969 1.00 94.19 511 LEU A C 1
ATOM 4095 O O . LEU A 1 511 ? 7.128 25.350 3.391 1.00 94.19 511 LEU A O 1
ATOM 4099 N N . ASN A 1 512 ? 5.593 24.211 2.230 1.00 92.81 512 ASN A N 1
ATOM 4100 C CA . ASN A 1 512 ? 4.778 25.362 1.834 1.00 92.81 512 ASN A CA 1
ATOM 4101 C C . ASN A 1 512 ? 3.312 24.921 1.599 1.00 92.81 512 ASN A C 1
ATOM 4103 O O . ASN A 1 512 ? 3.048 23.718 1.532 1.00 92.81 512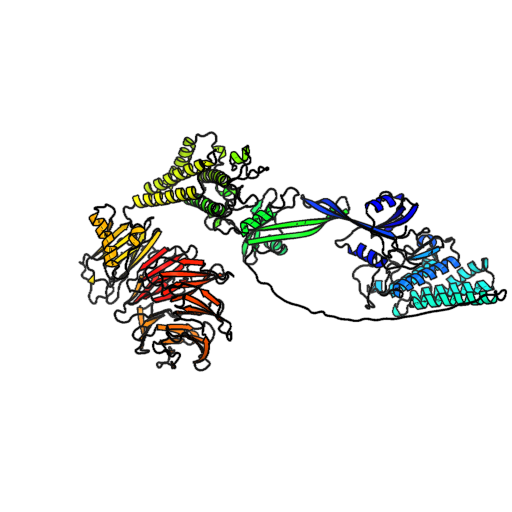 ASN A O 1
ATOM 4107 N N . PRO A 1 513 ? 2.339 25.843 1.451 1.00 92.38 513 PRO A N 1
ATOM 4108 C CA . PRO A 1 513 ? 0.933 25.462 1.303 1.00 92.38 513 PRO A CA 1
ATOM 4109 C C . PRO A 1 513 ? 0.598 24.686 0.015 1.00 92.38 513 PRO A C 1
ATOM 4111 O O . PRO A 1 513 ? -0.363 23.924 0.017 1.00 92.38 513 PRO A O 1
ATOM 4114 N N . SER A 1 514 ? 1.374 24.813 -1.068 1.00 90.75 514 SER A N 1
ATOM 4115 C CA . SER A 1 514 ? 1.176 23.986 -2.275 1.00 90.75 514 SER A CA 1
ATOM 4116 C C . SER A 1 514 ? 1.612 22.527 -2.087 1.00 90.75 514 SER A C 1
ATOM 4118 O O . SER A 1 514 ? 1.102 21.648 -2.775 1.00 90.75 514 SER A O 1
ATOM 4120 N N . ASN A 1 515 ? 2.489 22.264 -1.113 1.00 93.12 515 ASN A N 1
ATOM 4121 C CA . ASN A 1 515 ? 3.007 20.936 -0.773 1.00 93.12 515 ASN A CA 1
ATOM 4122 C C . ASN A 1 515 ? 2.287 20.299 0.437 1.00 93.12 515 ASN A C 1
ATOM 4124 O O . ASN A 1 515 ? 2.679 19.235 0.916 1.00 93.12 515 ASN A O 1
ATOM 4128 N N . ILE A 1 516 ? 1.218 20.929 0.942 1.00 95.44 516 ILE A N 1
ATOM 4129 C CA . ILE A 1 516 ? 0.325 20.362 1.963 1.00 95.44 516 ILE A CA 1
ATOM 4130 C C . ILE A 1 516 ? -1.005 20.035 1.288 1.00 95.44 516 ILE A C 1
ATOM 4132 O O . ILE A 1 516 ? -1.788 20.926 0.966 1.00 95.44 516 ILE A O 1
ATOM 4136 N N . PHE A 1 517 ? -1.266 18.752 1.076 1.00 94.19 517 PHE A N 1
ATOM 4137 C CA . PHE A 1 517 ? -2.479 18.261 0.431 1.00 94.19 517 PHE A CA 1
ATOM 4138 C C . PHE A 1 517 ? -3.577 17.969 1.448 1.00 94.19 517 PHE A C 1
ATOM 4140 O O . PHE A 1 517 ? -3.303 17.605 2.588 1.00 94.19 517 PHE A O 1
ATOM 4147 N N . LEU A 1 518 ? -4.833 18.106 1.038 1.00 92.56 518 LEU A N 1
ATOM 4148 C CA . LEU A 1 518 ? -5.995 17.925 1.898 1.00 92.56 518 LEU A CA 1
ATOM 4149 C C . LEU A 1 518 ? -6.777 16.682 1.452 1.00 92.56 518 LEU A C 1
ATOM 4151 O O . LEU A 1 518 ? -7.352 16.633 0.361 1.00 92.56 518 LEU A O 1
ATOM 4155 N N . GLY A 1 519 ? -6.765 15.655 2.300 1.00 85.81 519 GLY A N 1
ATOM 4156 C CA . GLY A 1 519 ? -7.521 14.419 2.094 1.00 85.81 519 GLY A CA 1
ATOM 4157 C C . GLY A 1 519 ? -9.009 14.574 2.418 1.00 85.81 519 GLY A C 1
ATOM 4158 O O . GLY A 1 519 ? -9.507 15.686 2.632 1.00 85.81 519 GLY A O 1
ATOM 4159 N N . GLU A 1 520 ? -9.723 13.450 2.496 1.00 79.69 520 GLU A N 1
ATOM 4160 C CA . GLU A 1 520 ? -11.096 13.412 3.015 1.00 79.69 520 GLU A CA 1
ATOM 4161 C C . GLU A 1 520 ? -11.163 14.073 4.407 1.00 79.69 520 GLU A C 1
ATOM 4163 O O . GLU A 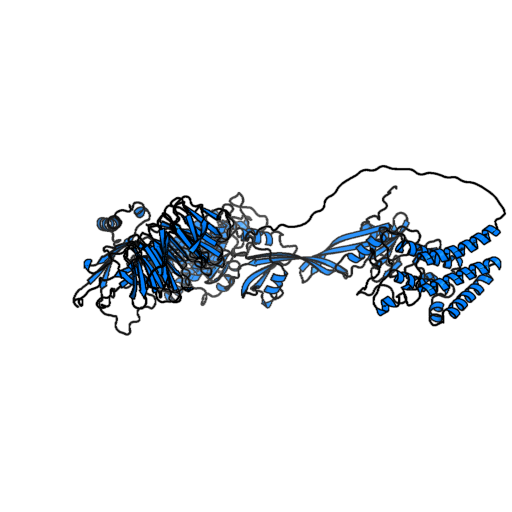1 520 ? -10.220 13.996 5.197 1.00 79.69 520 GLU A O 1
ATOM 4168 N N . CYS A 1 521 ? -12.251 14.793 4.693 1.00 82.00 521 CYS A N 1
ATOM 4169 C CA . CYS A 1 521 ? -12.437 15.546 5.943 1.00 82.00 521 CYS A CA 1
ATOM 4170 C C . CYS A 1 521 ? -11.379 16.637 6.242 1.00 82.00 521 CYS A C 1
ATOM 4172 O O . CYS A 1 521 ? -11.254 17.058 7.394 1.00 82.00 521 CYS A O 1
ATOM 4174 N N . MET A 1 522 ? -10.654 17.134 5.228 1.00 84.44 522 MET A N 1
ATOM 4175 C CA . MET A 1 522 ? -9.632 18.194 5.348 1.00 84.44 522 MET A CA 1
ATOM 4176 C C . MET A 1 522 ? -8.409 17.802 6.192 1.00 84.44 522 MET A C 1
ATOM 4178 O O . MET A 1 522 ? -7.743 18.661 6.771 1.00 84.44 522 MET A O 1
ATOM 4182 N N . VAL A 1 523 ? -8.094 16.504 6.264 1.00 88.88 523 VAL A N 1
ATOM 4183 C CA . VAL A 1 523 ? -6.873 16.022 6.925 1.00 88.88 523 VAL A CA 1
ATOM 4184 C C . VAL A 1 523 ? -5.645 16.469 6.115 1.00 88.88 523 VAL A C 1
ATOM 4186 O O . VAL A 1 523 ? -5.564 16.126 4.931 1.00 88.88 523 VAL A O 1
ATOM 4189 N N . PRO A 1 524 ? -4.687 17.211 6.709 1.00 95.44 524 PRO A N 1
ATOM 4190 C CA . PRO A 1 524 ? -3.501 17.676 5.997 1.00 95.44 524 PRO A CA 1
ATOM 4191 C C . PRO A 1 524 ? -2.500 16.539 5.798 1.00 95.44 524 PRO A C 1
ATOM 4193 O O . PRO A 1 524 ? -2.286 15.737 6.707 1.00 95.44 524 PRO A O 1
ATOM 4196 N N . LYS A 1 525 ? -1.858 16.501 4.633 1.00 96.00 525 LYS A N 1
ATOM 4197 C CA . LYS A 1 525 ? -0.834 15.534 4.238 1.00 96.00 525 LYS A CA 1
ATOM 4198 C C . LYS A 1 525 ? 0.346 16.263 3.607 1.00 96.00 525 LYS A C 1
ATOM 4200 O O . LYS A 1 525 ? 0.197 16.876 2.554 1.00 96.00 525 LYS A O 1
ATOM 4205 N N . ILE A 1 526 ? 1.511 16.192 4.242 1.00 96.38 526 ILE A N 1
ATOM 4206 C CA . ILE A 1 526 ? 2.760 16.743 3.706 1.00 96.38 526 ILE A CA 1
ATOM 4207 C C . ILE A 1 526 ? 3.198 15.879 2.521 1.00 96.38 526 ILE A C 1
ATOM 4209 O O . ILE A 1 526 ? 3.289 14.656 2.650 1.00 96.38 526 ILE A O 1
ATOM 4213 N N . GLY A 1 527 ? 3.454 16.502 1.376 1.00 91.31 527 GLY A N 1
ATOM 4214 C CA . GLY A 1 527 ? 3.952 15.841 0.177 1.00 91.31 527 GLY A CA 1
ATOM 4215 C C . GLY A 1 527 ? 5.066 16.628 -0.507 1.00 91.31 527 GLY A C 1
ATOM 4216 O O . GLY A 1 527 ? 5.450 17.695 -0.053 1.00 91.31 527 GLY A O 1
ATOM 4217 N N . ASP A 1 528 ? 5.550 16.084 -1.621 1.00 87.88 528 ASP A N 1
ATOM 4218 C CA . ASP A 1 528 ? 6.716 16.569 -2.373 1.00 87.88 528 ASP A CA 1
ATOM 4219 C C . ASP A 1 528 ? 8.051 16.503 -1.607 1.00 87.88 528 ASP A C 1
ATOM 4221 O O . ASP A 1 528 ? 8.599 17.490 -1.118 1.00 87.88 528 ASP A O 1
ATOM 4225 N N . PHE A 1 529 ? 8.607 15.291 -1.542 1.00 87.94 529 PHE A N 1
ATOM 4226 C CA . PHE A 1 529 ? 9.872 15.005 -0.856 1.00 87.94 529 PHE A CA 1
ATOM 4227 C C . PHE A 1 529 ? 11.103 15.092 -1.773 1.00 87.94 529 PHE A C 1
ATOM 4229 O O . PHE A 1 529 ? 12.192 14.678 -1.370 1.00 87.94 529 PHE A O 1
ATOM 4236 N N . ALA A 1 530 ? 10.981 15.636 -2.988 1.00 81.56 530 ALA A N 1
ATOM 4237 C CA . ALA A 1 530 ? 12.088 15.702 -3.951 1.00 81.56 530 ALA A CA 1
ATOM 4238 C C . ALA A 1 530 ? 13.332 16.431 -3.391 1.00 81.56 530 ALA A C 1
ATOM 4240 O O . ALA A 1 530 ? 14.489 16.075 -3.664 1.00 81.56 530 ALA A O 1
ATOM 4241 N N . LEU A 1 531 ? 13.099 17.445 -2.553 1.00 80.94 531 LEU A N 1
ATOM 4242 C CA . LEU A 1 531 ? 14.136 18.269 -1.928 1.00 80.94 531 LEU A CA 1
ATOM 4243 C C . LEU A 1 531 ? 14.543 17.805 -0.526 1.00 80.94 531 LEU A C 1
ATOM 4245 O O . LEU A 1 531 ? 15.475 18.377 0.046 1.00 80.94 531 LEU A O 1
ATOM 4249 N N . ALA A 1 532 ? 13.914 16.751 -0.004 1.00 86.31 532 ALA A N 1
ATOM 4250 C CA . ALA A 1 532 ? 14.159 16.286 1.351 1.00 86.31 532 ALA A CA 1
ATOM 4251 C C . ALA A 1 532 ? 15.577 15.712 1.526 1.00 86.31 532 ALA A C 1
ATOM 4253 O O . ALA A 1 532 ? 16.200 15.243 0.570 1.00 86.31 532 ALA A O 1
ATOM 4254 N N . ARG A 1 533 ? 16.127 15.777 2.743 1.00 82.94 533 ARG A N 1
ATOM 4255 C CA . ARG A 1 533 ? 17.499 15.341 3.076 1.00 82.94 533 ARG A CA 1
ATOM 4256 C C . ARG A 1 533 ? 17.549 14.673 4.449 1.00 82.94 533 ARG A C 1
ATOM 4258 O O . ARG A 1 533 ? 16.752 15.013 5.313 1.00 82.94 533 ARG A O 1
ATOM 4265 N N . VAL A 1 534 ? 18.510 13.774 4.671 1.00 80.50 534 VAL A N 1
ATOM 4266 C CA . VAL A 1 534 ? 18.772 13.159 5.989 1.00 80.50 534 VAL A CA 1
ATOM 4267 C C . VAL A 1 534 ? 19.978 13.823 6.647 1.00 80.50 534 VAL A C 1
ATOM 4269 O O . VAL A 1 534 ? 20.953 14.136 5.966 1.00 80.50 534 VAL A O 1
ATOM 4272 N N . LEU A 1 535 ? 19.915 14.029 7.962 1.00 70.81 535 LEU A N 1
ATOM 4273 C CA . LEU A 1 535 ? 21.076 14.378 8.783 1.00 70.81 535 LEU A CA 1
ATOM 4274 C C . LEU A 1 535 ? 21.703 13.093 9.336 1.00 70.81 535 LEU A C 1
ATOM 4276 O O . LEU A 1 535 ? 21.040 12.382 10.089 1.00 70.81 535 LEU A O 1
ATOM 4280 N N . GLU A 1 536 ? 22.949 12.794 8.951 1.00 58.88 536 GLU A N 1
ATOM 4281 C CA . GLU A 1 536 ? 23.642 11.579 9.406 1.00 58.88 536 GLU A CA 1
ATOM 4282 C C . GLU A 1 536 ? 24.394 11.784 10.730 1.00 58.88 536 GLU A C 1
ATOM 4284 O O . GLU A 1 536 ? 24.221 10.936 11.587 1.00 58.88 536 GLU A O 1
ATOM 4289 N N . ASP A 1 537 ? 25.118 12.896 10.969 1.00 51.03 537 ASP A N 1
ATOM 4290 C CA . ASP A 1 537 ? 25.882 13.063 12.234 1.00 51.03 537 ASP A CA 1
ATOM 4291 C C . ASP A 1 537 ? 26.226 14.518 12.670 1.00 51.03 537 ASP A C 1
ATOM 4293 O O . ASP A 1 537 ? 27.016 14.727 13.591 1.00 51.03 537 ASP A O 1
ATOM 4297 N N . GLU A 1 538 ? 25.617 15.566 12.093 1.00 50.41 538 GLU A N 1
ATOM 4298 C CA . GLU A 1 538 ? 25.793 16.954 12.575 1.00 50.41 538 GLU A CA 1
ATOM 4299 C C . GLU A 1 538 ? 24.455 17.693 12.722 1.00 50.41 538 GLU A C 1
ATOM 4301 O O . GLU A 1 538 ? 23.552 17.558 11.898 1.00 50.41 538 GLU A O 1
ATOM 4306 N N . TYR A 1 539 ? 24.339 18.554 13.744 1.00 55.94 539 TYR A N 1
ATOM 4307 C CA . TYR A 1 539 ? 23.158 19.399 13.992 1.00 55.94 539 TYR A CA 1
ATOM 4308 C C . TYR A 1 539 ? 22.824 20.362 12.821 1.00 55.94 539 TYR A C 1
ATOM 4310 O O . TYR A 1 539 ? 21.770 21.009 12.832 1.00 55.94 539 TYR A O 1
ATOM 4318 N N . SER A 1 540 ? 23.701 20.485 11.811 1.00 55.84 540 SER A N 1
ATOM 4319 C CA . SER A 1 540 ? 23.448 21.200 10.554 1.00 55.84 540 SER A CA 1
ATOM 4320 C C . SER A 1 540 ? 24.441 20.850 9.443 1.00 55.84 540 SER A C 1
ATOM 4322 O O . SER A 1 540 ? 25.604 20.623 9.741 1.00 55.84 540 SER A O 1
ATOM 4324 N N . ILE A 1 541 ? 24.018 20.942 8.177 1.00 58.34 541 ILE A N 1
ATOM 4325 C CA . ILE A 1 541 ? 24.878 20.764 6.990 1.00 58.34 541 ILE A CA 1
ATOM 4326 C C . ILE A 1 541 ? 25.053 22.117 6.276 1.00 58.34 541 ILE A C 1
ATOM 4328 O O . ILE A 1 541 ? 24.094 22.886 6.161 1.00 58.34 541 ILE A O 1
ATOM 4332 N N . GLN A 1 542 ? 26.257 22.418 5.777 1.00 55.50 542 GLN A N 1
ATOM 4333 C CA . GLN A 1 542 ? 26.476 23.484 4.786 1.00 55.50 542 GLN A CA 1
ATOM 4334 C C . GLN A 1 542 ? 26.303 22.907 3.378 1.00 55.50 542 GLN A C 1
ATOM 4336 O O . GLN A 1 542 ? 27.009 21.976 2.996 1.00 55.50 542 GLN A O 1
ATOM 4341 N N . THR A 1 543 ? 25.363 23.445 2.601 1.00 55.12 543 THR A N 1
ATOM 4342 C CA . THR A 1 543 ? 25.139 23.045 1.201 1.00 55.12 543 THR A CA 1
ATOM 4343 C C . THR A 1 543 ? 25.627 24.132 0.254 1.00 55.12 543 THR A C 1
ATOM 4345 O O . THR A 1 543 ? 25.561 25.299 0.587 1.00 55.12 543 THR A O 1
ATOM 4348 N N . ILE A 1 544 ? 26.098 23.771 -0.941 1.00 44.78 544 ILE A N 1
ATOM 4349 C CA . ILE A 1 544 ? 26.623 24.723 -1.939 1.00 44.78 544 ILE A CA 1
ATOM 4350 C C . ILE A 1 544 ? 25.481 25.356 -2.769 1.00 44.78 544 ILE A C 1
ATOM 4352 O O . ILE A 1 544 ? 25.672 26.355 -3.464 1.00 44.78 544 ILE A O 1
ATOM 4356 N N . ARG A 1 545 ? 24.271 24.775 -2.727 1.00 57.69 545 ARG A N 1
ATOM 4357 C CA . ARG A 1 545 ? 23.152 25.122 -3.619 1.00 57.69 545 ARG A CA 1
ATOM 4358 C C . ARG A 1 545 ? 21.928 25.583 -2.823 1.00 57.69 545 ARG A C 1
ATOM 4360 O O . ARG A 1 545 ? 21.428 24.853 -1.972 1.00 57.69 545 ARG A O 1
ATOM 4367 N N . MET A 1 546 ? 21.432 26.779 -3.144 1.00 58.47 546 MET A N 1
ATOM 4368 C CA . MET A 1 546 ? 20.176 27.332 -2.620 1.00 58.47 546 MET A CA 1
ATOM 4369 C C . MET A 1 546 ? 18.995 26.706 -3.382 1.00 58.47 546 MET A C 1
ATOM 4371 O O . MET A 1 546 ? 18.890 26.887 -4.595 1.00 58.47 546 MET A O 1
ATOM 4375 N N . ILE A 1 547 ? 18.143 25.938 -2.696 1.00 64.56 547 ILE A N 1
ATOM 4376 C CA . ILE A 1 547 ? 17.023 25.170 -3.274 1.00 64.56 547 ILE A CA 1
ATOM 4377 C C . ILE A 1 547 ? 15.796 25.283 -2.346 1.00 64.56 547 ILE A C 1
ATOM 4379 O O . ILE A 1 547 ? 15.978 25.306 -1.133 1.00 64.56 547 ILE A O 1
ATOM 4383 N N . GLY A 1 548 ? 14.580 25.378 -2.902 1.00 68.50 548 GLY A N 1
ATOM 4384 C CA . GLY A 1 548 ? 13.298 25.508 -2.179 1.00 68.50 548 GLY A CA 1
ATOM 4385 C C . GLY A 1 548 ? 12.438 26.681 -2.682 1.00 68.50 548 GLY A C 1
ATOM 4386 O O . GLY A 1 548 ? 12.844 27.420 -3.586 1.00 68.50 548 GLY A O 1
ATOM 4387 N N . THR A 1 549 ? 11.267 26.896 -2.081 1.00 81.25 549 THR A N 1
ATOM 4388 C CA . THR A 1 549 ? 10.349 27.981 -2.471 1.00 81.25 549 THR A CA 1
ATOM 4389 C C . THR A 1 549 ? 10.693 29.319 -1.801 1.00 81.25 549 THR A C 1
ATOM 4391 O O . THR A 1 549 ? 10.726 29.450 -0.573 1.00 81.25 549 THR A O 1
ATOM 4394 N N . ARG A 1 550 ? 10.922 30.366 -2.615 1.00 77.25 550 ARG A N 1
ATOM 4395 C CA . ARG A 1 550 ? 11.208 31.730 -2.127 1.00 77.25 550 ARG A CA 1
ATOM 4396 C C . ARG A 1 550 ? 10.071 32.240 -1.238 1.00 77.25 550 ARG A C 1
ATOM 4398 O O . ARG A 1 550 ? 8.916 32.240 -1.647 1.00 77.25 550 ARG A O 1
ATOM 4405 N N . GLY A 1 551 ? 10.436 32.714 -0.049 1.00 82.12 551 GLY A N 1
ATOM 4406 C CA . GLY A 1 551 ? 9.513 33.249 0.955 1.00 82.12 551 GLY A CA 1
ATOM 4407 C C . GLY A 1 551 ? 9.240 32.329 2.141 1.00 82.12 551 GLY A C 1
ATOM 4408 O O . GLY A 1 551 ? 8.906 32.825 3.212 1.00 82.12 551 GLY A O 1
ATOM 4409 N N . TYR A 1 552 ? 9.492 31.028 1.986 1.00 89.25 552 TYR A N 1
ATOM 4410 C CA . TYR A 1 552 ? 9.439 30.042 3.074 1.00 89.25 552 TYR A CA 1
ATOM 4411 C C . TYR A 1 552 ? 10.842 29.644 3.565 1.00 89.25 552 TYR A C 1
ATOM 4413 O O . TYR A 1 552 ? 10.973 28.911 4.542 1.00 89.25 552 TYR A O 1
ATOM 4421 N N . MET A 1 553 ? 11.898 30.131 2.902 1.00 86.75 553 MET A N 1
ATOM 4422 C CA . MET A 1 553 ? 13.294 29.866 3.260 1.00 86.75 553 MET A CA 1
ATOM 4423 C C . MET A 1 553 ? 13.750 30.693 4.473 1.00 86.75 553 MET A C 1
ATOM 4425 O O . MET A 1 553 ? 13.531 31.908 4.486 1.00 86.75 553 MET A O 1
ATOM 4429 N N . PRO A 1 554 ? 14.459 30.088 5.443 1.00 88.69 554 PRO A N 1
ATOM 4430 C CA . PRO A 1 554 ? 14.982 30.807 6.599 1.00 88.69 554 PRO A CA 1
ATOM 4431 C C . PRO A 1 554 ? 16.221 31.661 6.254 1.00 88.69 554 PRO A C 1
ATOM 4433 O O . PRO A 1 554 ? 16.997 31.291 5.364 1.00 88.69 554 PRO A O 1
ATOM 4436 N N . PRO A 1 555 ? 16.488 32.757 6.993 1.00 87.38 555 PRO A N 1
ATOM 4437 C CA . PRO A 1 555 ? 17.619 33.651 6.730 1.00 87.38 555 PRO A CA 1
ATOM 4438 C C . PRO A 1 555 ? 18.986 32.958 6.734 1.00 87.38 555 PRO A C 1
ATOM 4440 O O . PRO A 1 555 ? 19.811 33.217 5.866 1.00 87.38 555 PRO A O 1
ATOM 4443 N N . GLU A 1 556 ? 19.241 32.021 7.655 1.00 84.69 556 GLU A N 1
ATOM 4444 C CA . GLU A 1 556 ? 20.532 31.323 7.708 1.00 84.69 556 GLU A CA 1
ATOM 4445 C C . GLU A 1 556 ? 20.784 30.411 6.502 1.00 84.69 556 GLU A C 1
ATOM 4447 O O . GLU A 1 556 ? 21.937 30.135 6.167 1.00 84.69 556 GLU A O 1
ATOM 4452 N N . PHE A 1 557 ? 19.723 29.961 5.832 1.00 84.00 557 PHE A N 1
ATOM 4453 C CA . PHE A 1 557 ? 19.849 29.212 4.592 1.00 84.00 557 PHE A CA 1
ATOM 4454 C C . PHE A 1 557 ? 20.131 30.147 3.413 1.00 84.00 557 PHE A C 1
ATOM 4456 O O . PHE A 1 557 ? 21.005 29.860 2.600 1.00 84.00 557 PHE A O 1
ATOM 4463 N N . ILE A 1 558 ? 19.454 31.296 3.356 1.00 81.12 558 ILE A N 1
ATOM 4464 C CA . ILE A 1 558 ? 19.654 32.300 2.302 1.00 81.12 558 ILE A CA 1
ATOM 4465 C C . ILE A 1 558 ? 21.066 32.901 2.379 1.00 81.12 558 ILE A C 1
ATOM 4467 O O . ILE A 1 558 ? 21.765 32.966 1.368 1.00 81.12 558 ILE A O 1
ATOM 4471 N N . ASP A 1 559 ? 21.496 33.298 3.577 1.00 79.88 559 ASP A N 1
ATOM 4472 C CA . ASP A 1 559 ? 22.722 34.076 3.778 1.00 79.88 559 ASP A CA 1
ATOM 4473 C C . ASP A 1 559 ? 23.969 33.201 3.933 1.00 79.88 559 ASP A C 1
ATOM 4475 O O . ASP A 1 559 ? 25.070 33.602 3.553 1.00 79.88 559 ASP A O 1
ATOM 4479 N N . LYS A 1 560 ? 23.820 32.019 4.548 1.00 77.00 560 LYS A N 1
ATOM 4480 C CA . LYS A 1 560 ? 24.947 31.167 4.971 1.00 77.00 560 LYS A CA 1
ATOM 4481 C C . LYS A 1 560 ? 24.856 29.729 4.455 1.00 77.00 560 LYS A C 1
ATOM 4483 O O . LYS A 1 560 ? 25.748 28.940 4.754 1.00 77.00 560 LYS A O 1
ATOM 4488 N N . GLN A 1 561 ? 23.803 29.391 3.703 1.00 78.44 561 GLN A N 1
ATOM 4489 C CA . GLN A 1 561 ? 23.562 28.063 3.120 1.00 78.44 561 GLN A CA 1
ATOM 4490 C C . GLN A 1 561 ? 23.567 26.921 4.150 1.00 78.44 561 GLN A C 1
ATOM 4492 O O . GLN A 1 561 ? 23.957 25.790 3.858 1.00 78.44 561 GLN A O 1
ATOM 4497 N N . VAL A 1 562 ? 23.126 27.221 5.374 1.00 79.56 562 VAL A N 1
ATOM 4498 C CA . VAL A 1 562 ? 23.059 26.248 6.467 1.00 79.56 562 VAL A CA 1
ATOM 4499 C C . VAL A 1 562 ? 21.655 25.656 6.550 1.00 79.56 562 VAL A C 1
ATOM 4501 O O . VAL A 1 562 ? 20.680 26.395 6.685 1.00 79.56 562 VAL A O 1
ATOM 4504 N N . ILE A 1 563 ? 21.555 24.326 6.540 1.00 81.75 563 ILE A N 1
ATOM 4505 C CA . ILE A 1 563 ? 20.292 23.591 6.704 1.00 81.75 563 ILE A CA 1
ATOM 4506 C C . ILE A 1 563 ? 20.248 22.869 8.051 1.00 81.75 563 ILE A C 1
ATOM 4508 O O . ILE A 1 563 ? 21.279 22.445 8.573 1.00 81.75 563 ILE A O 1
ATOM 4512 N N . SER A 1 564 ? 19.072 22.779 8.665 1.00 87.06 564 SER A N 1
ATOM 4513 C CA . SER A 1 564 ? 18.790 21.865 9.783 1.00 87.06 564 SER A CA 1
ATOM 4514 C C . SER A 1 564 ? 17.288 21.620 9.890 1.00 87.06 564 SER A C 1
ATOM 4516 O O . SER A 1 564 ? 16.507 22.249 9.183 1.00 87.06 564 SER A O 1
ATOM 4518 N N . ILE A 1 565 ? 16.861 20.793 10.845 1.00 88.44 565 ILE A N 1
ATOM 4519 C CA . ILE A 1 565 ? 15.439 20.647 11.196 1.00 88.44 565 ILE A CA 1
ATOM 4520 C C . ILE A 1 565 ? 14.761 21.999 11.505 1.00 88.44 565 ILE A C 1
ATOM 4522 O O . ILE A 1 565 ? 13.582 22.185 11.225 1.00 88.44 565 ILE A O 1
ATOM 4526 N N . LYS A 1 566 ? 15.514 22.999 11.997 1.00 92.06 566 LYS A N 1
ATOM 4527 C CA . LYS A 1 566 ? 15.008 24.359 12.276 1.00 92.06 566 LYS A CA 1
ATOM 4528 C C . LYS A 1 566 ? 14.699 25.159 11.008 1.00 92.06 566 LYS A C 1
ATOM 4530 O O . LYS A 1 566 ? 14.062 26.209 11.105 1.00 92.06 566 LYS A O 1
ATOM 4535 N N . SER A 1 567 ? 15.155 24.691 9.847 1.00 91.12 567 SER A N 1
ATOM 4536 C CA . SER A 1 567 ? 14.798 25.268 8.556 1.00 91.12 567 SER A CA 1
ATOM 4537 C C . SER A 1 567 ? 13.331 24.994 8.234 1.00 91.12 567 SER A C 1
ATOM 4539 O O . SER A 1 567 ? 12.600 25.942 7.967 1.00 91.12 567 SER A O 1
ATOM 4541 N N . ASP A 1 568 ? 12.868 23.752 8.400 1.00 94.12 568 ASP A N 1
ATOM 4542 C CA . ASP A 1 568 ? 11.447 23.420 8.233 1.00 94.12 568 ASP A CA 1
ATOM 4543 C C . ASP A 1 568 ? 10.573 24.091 9.302 1.00 94.12 568 ASP A C 1
ATOM 4545 O O . ASP A 1 568 ? 9.449 24.474 9.003 1.00 94.12 568 ASP A O 1
ATOM 4549 N N . ILE A 1 569 ? 11.079 24.287 10.531 1.00 96.38 569 ILE A N 1
ATOM 4550 C CA . ILE A 1 569 ? 10.347 25.032 11.576 1.00 96.38 569 ILE A CA 1
ATOM 4551 C C . ILE A 1 569 ? 10.072 26.475 11.141 1.00 96.38 569 ILE A C 1
ATOM 4553 O O . ILE A 1 569 ? 8.975 26.984 11.357 1.00 96.38 569 ILE A O 1
ATOM 4557 N N . TYR A 1 570 ? 11.034 27.134 10.490 1.00 94.88 570 TYR A N 1
ATOM 4558 C CA . TYR A 1 570 ? 10.805 28.469 9.937 1.00 94.88 570 TYR A CA 1
ATOM 4559 C C . TYR A 1 570 ? 9.719 28.442 8.860 1.00 94.88 570 TYR A C 1
ATOM 4561 O O . TYR A 1 570 ? 8.777 29.233 8.916 1.00 94.88 570 TYR A O 1
ATOM 4569 N N . SER A 1 571 ? 9.814 27.503 7.915 1.00 95.19 571 SER A N 1
ATOM 4570 C CA . SER A 1 571 ? 8.820 27.333 6.853 1.00 95.19 571 SER A CA 1
ATOM 4571 C C . SER A 1 571 ? 7.425 27.036 7.417 1.00 95.19 571 SER A C 1
ATOM 4573 O O . SER A 1 571 ? 6.448 27.644 6.983 1.00 95.19 571 SER A O 1
ATOM 4575 N N . LEU A 1 572 ? 7.332 26.190 8.449 1.00 96.81 572 LEU A N 1
ATOM 4576 C CA . LEU A 1 572 ? 6.106 25.909 9.198 1.00 96.81 572 LEU A CA 1
ATOM 4577 C C . LEU A 1 572 ? 5.531 27.185 9.823 1.00 96.81 572 LEU A C 1
ATOM 4579 O O . LEU A 1 572 ? 4.335 27.432 9.706 1.00 96.81 572 LEU A O 1
ATOM 4583 N N . GLY A 1 573 ? 6.366 28.025 10.438 1.00 95.25 573 GLY A N 1
ATOM 4584 C CA . GLY A 1 573 ? 5.942 29.315 10.985 1.00 95.25 573 GLY A CA 1
ATOM 4585 C C . GLY A 1 573 ? 5.298 30.216 9.931 1.00 95.25 573 GLY A C 1
ATOM 4586 O O . GLY A 1 573 ? 4.211 30.749 10.155 1.00 95.25 573 GLY A O 1
ATOM 4587 N N . VAL A 1 574 ? 5.917 30.321 8.750 1.00 93.88 574 VAL A N 1
ATOM 4588 C CA . VAL A 1 574 ? 5.358 31.063 7.608 1.00 93.88 574 VAL A CA 1
ATOM 4589 C C . VAL A 1 574 ? 4.011 30.467 7.183 1.00 93.88 574 VAL A C 1
ATOM 4591 O O . VAL A 1 574 ? 3.031 31.203 7.077 1.00 93.88 574 VAL A O 1
ATOM 4594 N N . VAL A 1 575 ? 3.927 29.142 7.017 1.00 95.00 575 VAL A N 1
ATOM 4595 C CA . VAL A 1 575 ? 2.684 28.432 6.663 1.00 95.00 575 VAL A CA 1
ATOM 4596 C C . VAL A 1 575 ? 1.572 28.702 7.678 1.00 95.00 575 VAL A C 1
ATOM 4598 O O . VAL A 1 575 ? 0.453 29.013 7.278 1.00 95.00 575 VAL A O 1
ATOM 4601 N N . ILE A 1 576 ? 1.855 28.642 8.983 1.00 94.81 576 ILE A N 1
ATOM 4602 C CA . ILE A 1 576 ? 0.859 28.916 10.028 1.00 94.81 576 ILE A CA 1
ATOM 4603 C C . ILE A 1 576 ? 0.353 30.359 9.919 1.00 94.81 576 ILE A C 1
ATOM 4605 O O . ILE A 1 576 ? -0.855 30.581 9.983 1.00 94.81 576 ILE A O 1
ATOM 4609 N N . ILE A 1 577 ? 1.230 31.344 9.693 1.00 91.25 577 ILE A N 1
ATOM 4610 C CA . ILE A 1 577 ? 0.802 32.743 9.517 1.00 91.25 577 ILE A CA 1
ATOM 4611 C C . ILE A 1 577 ? -0.111 32.880 8.294 1.00 91.25 577 ILE A C 1
ATOM 4613 O O . ILE A 1 577 ? -1.145 33.547 8.380 1.00 91.25 577 ILE A O 1
ATOM 4617 N N . GLU A 1 578 ? 0.210 32.225 7.178 1.00 90.94 578 GLU A N 1
ATOM 4618 C CA . GLU A 1 578 ? -0.635 32.233 5.976 1.00 90.94 578 GLU A CA 1
ATOM 4619 C C . GLU A 1 578 ? -1.984 31.542 6.217 1.00 90.94 578 GLU A C 1
ATOM 4621 O O . GLU A 1 578 ? -3.023 32.091 5.847 1.00 90.94 578 GLU A O 1
ATOM 4626 N N . ILE A 1 579 ? -2.004 30.408 6.930 1.00 91.06 579 ILE A N 1
ATOM 4627 C CA . ILE A 1 579 ? -3.245 29.745 7.356 1.00 91.06 579 ILE A CA 1
ATOM 4628 C C . ILE A 1 579 ? -4.080 30.688 8.217 1.00 91.06 579 ILE A C 1
ATOM 4630 O O . ILE A 1 579 ? -5.289 30.783 8.030 1.00 91.06 579 ILE A O 1
ATOM 4634 N N . MET A 1 580 ? -3.478 31.416 9.152 1.00 89.12 580 MET A N 1
ATOM 4635 C CA . MET A 1 580 ? -4.215 32.292 10.064 1.00 89.12 580 MET A CA 1
ATOM 4636 C C . MET A 1 580 ? -4.710 33.575 9.396 1.00 89.12 580 MET A C 1
ATOM 4638 O O . MET A 1 580 ? -5.745 34.109 9.788 1.00 89.12 580 MET A O 1
ATOM 4642 N N . THR A 1 581 ? -3.999 34.078 8.392 1.00 84.50 581 THR A N 1
ATOM 4643 C CA . THR A 1 581 ? -4.287 35.380 7.777 1.00 84.50 581 THR A CA 1
ATOM 4644 C C . THR A 1 581 ? -5.023 35.290 6.442 1.00 84.50 581 THR A C 1
ATOM 4646 O O . THR A 1 581 ? -5.705 36.243 6.066 1.00 84.50 581 THR A O 1
ATOM 4649 N N . GLY A 1 582 ? -4.900 34.170 5.722 1.00 80.56 582 GLY A N 1
ATOM 4650 C CA . GLY A 1 582 ? -5.346 34.046 4.330 1.00 80.56 582 GLY A CA 1
ATOM 4651 C C . GLY A 1 582 ? -4.563 34.932 3.351 1.00 80.56 582 GLY A C 1
ATOM 4652 O O . GLY A 1 582 ? -5.037 35.214 2.254 1.00 80.56 582 GLY A O 1
ATOM 4653 N N . LYS A 1 583 ? -3.389 35.446 3.741 1.00 78.56 583 LYS A N 1
ATOM 4654 C CA . LYS A 1 583 ? -2.518 36.250 2.873 1.00 78.56 583 LYS A CA 1
ATOM 4655 C C . LYS A 1 583 ? -1.082 35.765 2.979 1.00 78.56 583 LYS A C 1
ATOM 4657 O O . LYS A 1 583 ? -0.679 35.253 4.017 1.00 78.56 583 LYS A O 1
ATOM 4662 N N . LYS A 1 584 ? -0.299 35.991 1.922 1.00 79.69 584 LYS A N 1
ATOM 4663 C CA . LYS A 1 584 ? 1.128 35.653 1.922 1.00 79.69 584 LYS A CA 1
ATOM 4664 C C . LYS A 1 584 ? 1.884 36.437 2.991 1.00 79.69 584 LYS A C 1
ATOM 4666 O O . LYS A 1 584 ? 1.665 37.641 3.126 1.00 79.69 584 LYS A O 1
ATOM 4671 N N . TYR A 1 585 ? 2.814 35.783 3.688 1.00 74.69 585 TYR A N 1
ATOM 4672 C CA . TYR A 1 585 ? 3.534 36.369 4.830 1.00 74.69 585 TYR A CA 1
ATOM 4673 C C . TYR A 1 585 ? 4.227 37.706 4.503 1.00 74.69 585 TYR A C 1
ATOM 4675 O O . TYR A 1 585 ? 4.187 38.647 5.293 1.00 74.69 585 TYR A O 1
ATOM 4683 N N . HIS A 1 586 ? 4.775 37.846 3.291 1.00 69.00 586 HIS A N 1
ATOM 4684 C CA . HIS A 1 586 ? 5.437 39.075 2.836 1.00 69.00 586 HIS A CA 1
ATOM 4685 C C . HIS A 1 586 ? 4.534 40.315 2.784 1.00 69.00 586 HIS A C 1
ATOM 4687 O O . HIS A 1 586 ? 5.043 41.433 2.809 1.00 69.00 586 HIS A O 1
ATOM 4693 N N . ALA A 1 587 ? 3.208 40.146 2.747 1.00 61.16 587 ALA A N 1
ATOM 4694 C CA . ALA A 1 587 ? 2.260 41.258 2.797 1.00 61.16 587 ALA A CA 1
ATOM 4695 C C . ALA A 1 587 ? 2.242 41.980 4.162 1.00 61.16 587 ALA A C 1
ATOM 4697 O O . ALA A 1 587 ? 1.566 42.996 4.300 1.00 61.16 587 ALA A O 1
ATOM 4698 N N . TYR A 1 588 ? 2.965 41.460 5.162 1.00 63.94 588 TYR A N 1
ATOM 4699 C CA . TYR A 1 588 ? 2.971 41.956 6.537 1.00 63.94 588 TYR A CA 1
ATOM 4700 C C . TYR A 1 588 ? 4.310 42.539 6.997 1.00 63.94 588 TYR A C 1
ATOM 4702 O O . TYR A 1 588 ? 4.418 42.937 8.152 1.00 63.94 588 TYR A O 1
ATOM 4710 N N . PHE A 1 589 ? 5.310 42.653 6.116 1.00 65.38 589 PHE A N 1
ATOM 4711 C CA . PHE A 1 589 ? 6.611 43.238 6.474 1.00 65.38 589 PHE A CA 1
ATOM 4712 C C . PHE A 1 589 ? 6.551 44.717 6.886 1.00 65.38 589 PHE A C 1
ATOM 4714 O O . PHE A 1 589 ? 7.481 45.205 7.521 1.00 65.38 589 PHE A O 1
ATOM 4721 N N . GLU A 1 590 ? 5.477 45.427 6.534 1.00 64.75 590 GLU A N 1
ATOM 4722 C CA . GLU A 1 590 ? 5.261 46.830 6.913 1.00 64.75 590 GLU A CA 1
ATOM 4723 C C . GLU A 1 590 ? 4.593 46.994 8.289 1.00 64.75 590 GLU A C 1
ATOM 4725 O O . GLU A 1 590 ? 4.583 48.098 8.828 1.00 64.75 590 GLU A O 1
ATOM 4730 N N . LEU A 1 591 ? 4.044 45.918 8.868 1.00 74.69 591 LEU A N 1
ATOM 4731 C CA . LEU A 1 591 ? 3.417 45.944 10.190 1.00 74.69 591 LEU A CA 1
ATOM 4732 C C . LEU A 1 591 ? 4.427 45.583 11.280 1.00 74.69 591 LEU A C 1
ATOM 4734 O O . LEU A 1 591 ? 5.271 44.702 11.110 1.00 74.69 591 LEU A O 1
ATOM 4738 N N . SER A 1 592 ? 4.285 46.194 12.453 1.00 82.12 592 SER A N 1
ATOM 4739 C CA . SER A 1 592 ? 4.958 45.691 13.650 1.00 82.12 592 SER A CA 1
ATOM 4740 C C . SER A 1 592 ? 4.390 44.325 14.071 1.00 82.12 592 SER A C 1
ATOM 4742 O O . SER A 1 592 ? 3.224 44.005 13.825 1.00 82.12 592 SER A O 1
ATOM 4744 N N . ILE A 1 593 ? 5.198 43.517 14.770 1.00 81.31 593 ILE A N 1
ATOM 4745 C CA . ILE A 1 593 ? 4.776 42.208 15.309 1.00 81.31 593 ILE A CA 1
ATOM 4746 C C . ILE A 1 593 ? 3.499 42.343 16.155 1.00 81.31 593 ILE A C 1
ATOM 4748 O O . ILE A 1 593 ? 2.597 41.510 16.071 1.00 81.31 593 ILE A O 1
ATOM 4752 N N . GLN A 1 594 ? 3.407 43.414 16.948 1.00 82.81 594 GLN A N 1
ATOM 4753 C CA . GLN A 1 594 ? 2.261 43.669 17.812 1.00 82.81 594 GLN A CA 1
ATOM 4754 C C . GLN A 1 594 ? 0.995 43.986 17.003 1.00 82.81 594 GLN A C 1
ATOM 4756 O O . GLN A 1 594 ? -0.058 43.412 17.280 1.00 82.81 594 GLN A O 1
ATOM 4761 N N . GLU A 1 595 ? 1.103 44.818 15.963 1.00 85.19 595 GLU A N 1
ATOM 4762 C CA . GLU A 1 595 ? -0.014 45.122 15.059 1.00 85.19 595 GLU A CA 1
ATOM 4763 C C . GLU A 1 595 ? -0.489 43.878 14.301 1.00 85.19 595 GLU A C 1
ATOM 4765 O O . GLU A 1 595 ? -1.691 43.693 14.122 1.00 85.19 595 GLU A O 1
ATOM 4770 N N . LEU A 1 596 ? 0.420 42.987 13.887 1.00 84.88 596 LEU A N 1
ATOM 4771 C CA . LEU A 1 596 ? 0.044 41.727 13.242 1.00 84.88 596 LEU A CA 1
ATOM 4772 C C . LEU A 1 596 ? -0.759 40.825 14.191 1.00 84.88 596 LEU A C 1
ATOM 4774 O O . LEU A 1 596 ? -1.818 40.326 13.805 1.00 84.88 596 LEU A O 1
ATOM 4778 N N . ILE A 1 597 ? -0.290 40.641 15.431 1.00 86.62 597 ILE A N 1
ATOM 4779 C CA . ILE A 1 597 ? -0.993 39.842 16.447 1.00 86.62 597 ILE A CA 1
ATOM 4780 C C . ILE A 1 597 ? -2.389 40.415 16.699 1.00 86.62 597 ILE A C 1
ATOM 4782 O O . ILE A 1 597 ? -3.363 39.664 16.728 1.00 86.62 597 ILE A O 1
ATOM 4786 N N . GLU A 1 598 ? -2.494 41.731 16.878 1.00 87.25 598 GLU A N 1
ATOM 4787 C CA . GLU A 1 598 ? -3.765 42.404 17.152 1.00 87.25 598 GLU A CA 1
ATOM 4788 C C . GLU A 1 598 ? -4.726 42.318 15.966 1.00 87.25 598 GLU A C 1
ATOM 4790 O O . GLU A 1 598 ? -5.896 41.989 16.161 1.00 87.25 598 GLU A O 1
ATOM 4795 N N . ASN A 1 599 ? -4.233 42.504 14.740 1.00 85.94 599 ASN A N 1
ATOM 4796 C CA . ASN A 1 599 ? -5.037 42.380 13.526 1.00 85.94 599 ASN A CA 1
ATOM 4797 C C . ASN A 1 599 ? -5.575 40.958 13.334 1.00 85.94 599 ASN A C 1
ATOM 4799 O O . ASN A 1 599 ? -6.765 40.780 13.071 1.00 85.94 599 ASN A O 1
ATOM 4803 N N . VAL A 1 600 ? -4.724 39.936 13.476 1.00 87.62 600 VAL A N 1
ATOM 4804 C CA . VAL A 1 600 ? -5.142 38.526 13.371 1.00 87.62 600 VAL A CA 1
ATOM 4805 C C . VAL A 1 600 ? -6.168 38.200 14.450 1.00 87.62 600 VAL A C 1
ATOM 4807 O O . VAL A 1 600 ? -7.223 37.639 14.153 1.00 87.62 600 VAL A O 1
ATOM 4810 N N . HIS A 1 601 ? -5.887 38.597 15.688 1.00 87.44 601 HIS A N 1
ATOM 4811 C CA . HIS A 1 601 ? -6.758 38.337 16.823 1.00 87.44 601 HIS A CA 1
ATOM 4812 C C . HIS A 1 601 ? -8.125 39.013 16.680 1.00 87.44 601 HIS A C 1
ATOM 4814 O O . HIS A 1 601 ? -9.143 38.358 16.876 1.00 87.44 601 HIS A O 1
ATOM 4820 N N . GLU A 1 602 ? -8.178 40.289 16.297 1.00 85.56 602 GLU A N 1
ATOM 4821 C CA . GLU A 1 602 ? -9.437 41.024 16.145 1.00 85.56 602 GLU A CA 1
ATOM 4822 C C . GLU A 1 602 ? -10.274 40.502 14.969 1.00 85.56 602 GLU A C 1
ATOM 4824 O O . GLU A 1 602 ? -11.497 40.385 15.077 1.00 85.56 602 GLU A O 1
ATOM 4829 N N . ASN A 1 603 ? -9.628 40.127 13.860 1.00 86.19 603 ASN A N 1
ATOM 4830 C CA . ASN A 1 603 ? -10.316 39.536 12.713 1.00 86.19 603 ASN A CA 1
ATOM 4831 C C . ASN A 1 603 ? -10.974 38.200 13.075 1.00 86.19 603 ASN A C 1
ATOM 4833 O O . ASN A 1 603 ? -12.148 37.986 12.768 1.00 86.19 603 ASN A O 1
ATOM 4837 N N . TRP A 1 604 ? -10.247 37.313 13.760 1.00 86.75 604 TRP A N 1
ATOM 4838 C CA . TRP A 1 604 ? -10.802 36.035 14.204 1.00 86.75 604 TRP A CA 1
ATOM 4839 C C . TRP A 1 604 ? -11.818 36.193 15.324 1.00 86.75 604 TRP A C 1
ATOM 4841 O O . TRP A 1 604 ? -12.847 35.533 15.275 1.00 86.75 604 TRP A O 1
ATOM 4851 N N . ARG A 1 605 ? -11.608 37.115 16.266 1.00 84.69 605 ARG A N 1
ATOM 4852 C CA . ARG A 1 605 ? -12.580 37.427 17.320 1.00 84.69 605 ARG A CA 1
ATOM 4853 C C . ARG A 1 605 ? -13.939 37.810 16.744 1.00 84.69 605 ARG A C 1
ATOM 4855 O O . ARG A 1 605 ? -14.956 37.299 17.200 1.00 84.69 605 ARG A O 1
ATOM 4862 N N . LYS A 1 606 ? -13.971 38.664 15.714 1.00 84.50 606 LYS A N 1
ATOM 4863 C CA . LYS A 1 606 ? -15.220 39.033 15.025 1.00 84.50 606 LYS A CA 1
ATOM 4864 C C . LYS A 1 606 ? -15.908 37.828 14.376 1.00 84.50 606 LYS A C 1
ATOM 4866 O O . LYS A 1 606 ? -17.125 37.716 14.469 1.00 84.50 606 LYS A O 1
ATOM 4871 N N . ARG A 1 607 ? -15.146 36.926 13.744 1.00 83.12 607 ARG A N 1
ATOM 4872 C CA . ARG A 1 607 ? -15.679 35.708 13.098 1.00 83.12 607 ARG A CA 1
ATOM 4873 C C . ARG A 1 607 ? -16.169 34.671 14.115 1.00 83.12 607 ARG A C 1
ATOM 4875 O O . ARG A 1 607 ? -17.228 34.084 13.926 1.00 83.12 607 ARG A O 1
ATOM 4882 N N . LEU A 1 608 ? -15.421 34.474 15.198 1.00 83.44 608 LEU A N 1
ATOM 4883 C CA . LEU A 1 608 ? -15.737 33.515 16.256 1.00 83.44 608 LEU A CA 1
ATOM 4884 C C . LEU A 1 608 ? -16.978 33.940 17.044 1.00 83.44 608 LEU A C 1
ATOM 4886 O O . LEU A 1 608 ? -17.853 33.111 17.242 1.00 83.44 608 LEU A O 1
ATOM 4890 N N . ARG A 1 609 ? -17.127 35.230 17.377 1.00 79.56 609 ARG A N 1
ATOM 4891 C CA . ARG A 1 609 ? -18.347 35.768 18.018 1.00 79.56 609 ARG A CA 1
ATOM 4892 C C . ARG A 1 609 ? -19.610 35.642 17.166 1.00 79.56 609 ARG A C 1
ATOM 4894 O O . ARG A 1 609 ? -20.711 35.693 17.693 1.00 79.56 609 ARG A O 1
ATOM 4901 N N . ALA A 1 610 ? -19.465 35.521 15.847 1.00 74.56 610 ALA A N 1
ATOM 4902 C CA . ALA A 1 610 ? -20.592 35.254 14.957 1.00 74.56 610 ALA A CA 1
ATOM 4903 C C . ALA A 1 610 ? -20.977 33.761 14.911 1.00 74.56 610 ALA A C 1
ATOM 4905 O O . ALA A 1 610 ? -22.029 33.434 14.373 1.00 74.56 610 ALA A O 1
ATOM 4906 N N . THR A 1 611 ? -20.124 32.870 15.434 1.00 72.75 611 THR A N 1
ATOM 4907 C CA . THR A 1 611 ? -20.254 31.405 15.323 1.00 72.75 611 THR A CA 1
ATOM 4908 C C . THR A 1 611 ? -20.506 30.726 16.676 1.00 72.75 611 THR A C 1
ATOM 4910 O O . THR A 1 611 ? -21.213 29.726 16.727 1.00 72.75 611 THR A O 1
ATOM 4913 N N . PHE A 1 612 ? -19.939 31.259 17.760 1.00 68.69 612 PHE A N 1
ATOM 4914 C CA . PHE A 1 612 ? -19.912 30.669 19.101 1.00 68.69 612 PHE A CA 1
ATOM 4915 C C . PHE A 1 612 ? -20.464 31.645 20.154 1.00 68.69 612 PHE A C 1
ATOM 4917 O O . PHE A 1 612 ? -20.467 32.857 19.926 1.00 68.69 612 PHE A O 1
ATOM 4924 N N . ASP A 1 613 ? -20.916 31.119 21.298 1.00 60.31 613 ASP A N 1
ATOM 4925 C CA . ASP A 1 613 ? -21.313 31.922 22.466 1.00 60.31 613 ASP A CA 1
ATOM 4926 C C . ASP A 1 613 ? -20.115 32.663 23.102 1.00 60.31 613 ASP A C 1
ATOM 4928 O O . ASP A 1 613 ? -18.952 32.415 22.766 1.00 60.31 613 ASP A O 1
ATOM 4932 N N . ASP A 1 614 ? -20.393 33.631 23.985 1.00 58.78 614 ASP A N 1
ATOM 4933 C CA . ASP A 1 614 ? -19.385 34.587 24.472 1.00 58.78 614 ASP A CA 1
ATOM 4934 C C . ASP A 1 614 ? -18.184 33.917 25.177 1.00 58.78 614 ASP A C 1
ATOM 4936 O O . ASP A 1 614 ? -17.065 34.434 25.089 1.00 58.78 614 ASP A O 1
ATOM 4940 N N . THR A 1 615 ? -18.367 32.755 25.816 1.00 57.53 615 THR A N 1
ATOM 4941 C CA . THR A 1 615 ? -17.318 32.105 26.621 1.00 57.53 615 THR A CA 1
ATOM 4942 C C . THR A 1 615 ? -16.491 31.089 25.837 1.00 57.53 615 THR A C 1
ATOM 4944 O O . THR A 1 615 ? -15.258 31.130 25.910 1.00 57.53 615 THR A O 1
ATOM 4947 N N . SER A 1 616 ? -17.112 30.235 25.010 1.00 60.50 616 SER A N 1
ATOM 4948 C CA . SER A 1 616 ? -16.356 29.358 24.099 1.00 60.50 616 SER A CA 1
ATOM 4949 C C . SER A 1 616 ? -15.625 30.180 23.028 1.00 60.50 616 SER A C 1
ATOM 4951 O O . SER A 1 616 ? -14.469 29.901 22.690 1.00 60.50 616 SER A O 1
ATOM 4953 N N . GLY A 1 617 ? -16.237 31.284 22.583 1.00 69.31 617 GLY A N 1
ATOM 4954 C CA . GLY A 1 617 ? -15.625 32.264 21.694 1.00 69.31 617 GLY A CA 1
ATOM 4955 C C . GLY A 1 617 ? -14.340 32.880 22.259 1.00 69.31 617 GLY A C 1
ATOM 4956 O O . GLY A 1 617 ? -13.372 33.042 21.511 1.00 69.31 617 GLY A O 1
ATOM 4957 N N . GLU A 1 618 ? -14.277 33.184 23.561 1.00 74.94 618 GLU A N 1
ATOM 4958 C CA . GLU A 1 618 ? -13.071 33.744 24.192 1.00 74.94 618 GLU A CA 1
ATOM 4959 C C . GLU A 1 618 ? -11.940 32.707 24.294 1.00 74.94 618 GLU A C 1
ATOM 4961 O O . GLU A 1 618 ? -10.782 33.042 24.029 1.00 74.94 618 GLU A O 1
ATOM 4966 N N . GLY A 1 619 ? -12.255 31.436 24.570 1.00 77.00 619 GLY A N 1
ATOM 4967 C CA . GLY A 1 619 ? -11.270 30.348 24.548 1.00 77.00 619 GLY A CA 1
ATOM 4968 C C . GLY A 1 619 ? -10.600 30.198 23.182 1.00 77.00 619 GLY A C 1
ATOM 4969 O O . GLY A 1 619 ? -9.367 30.227 23.078 1.00 77.00 619 GLY A O 1
ATOM 4970 N N . TYR A 1 620 ? -11.395 30.139 22.111 1.00 82.75 620 TYR A N 1
ATOM 4971 C CA . TYR A 1 620 ? -10.862 30.098 20.749 1.00 82.75 620 TYR A CA 1
ATOM 4972 C C . TYR A 1 620 ? -10.110 31.382 20.372 1.00 82.75 620 TYR A C 1
ATOM 4974 O O . TYR A 1 620 ? -9.075 31.304 19.710 1.00 82.75 620 TYR A O 1
ATOM 4982 N N . CYS A 1 621 ? -10.534 32.560 20.847 1.00 84.56 621 CYS A N 1
ATOM 4983 C CA . CYS A 1 621 ? -9.769 33.800 20.659 1.00 84.56 621 CYS A CA 1
ATOM 4984 C C . CYS A 1 621 ? -8.374 33.714 21.295 1.00 84.56 621 CYS A C 1
ATOM 4986 O O . CYS A 1 621 ? -7.377 34.117 20.685 1.00 84.56 621 CYS A O 1
ATOM 4988 N N . GLN A 1 622 ? -8.271 33.149 22.499 1.00 84.00 622 GLN A N 1
ATOM 4989 C CA . GLN A 1 622 ? -6.983 32.961 23.160 1.00 84.00 622 GLN A CA 1
ATOM 4990 C C . GLN A 1 622 ? -6.113 31.920 22.449 1.00 84.00 622 GLN A C 1
ATOM 4992 O O . GLN A 1 622 ? -4.906 32.141 22.316 1.00 84.00 622 GLN A O 1
ATOM 4997 N N . GLN A 1 623 ? -6.701 30.847 21.914 1.00 89.06 623 GLN A N 1
ATOM 4998 C CA . GLN A 1 623 ? -5.979 29.887 21.076 1.00 89.06 623 GLN A CA 1
ATOM 4999 C C . GLN A 1 623 ? -5.450 30.533 19.797 1.00 89.06 623 GLN A C 1
ATOM 5001 O O . GLN A 1 623 ? -4.275 30.347 19.485 1.00 89.06 623 GLN A O 1
ATOM 5006 N N . VAL A 1 624 ? -6.243 31.361 19.108 1.00 90.62 624 VAL A N 1
ATOM 5007 C CA . VAL A 1 624 ? -5.766 32.162 17.968 1.00 90.62 624 VAL A CA 1
ATOM 5008 C C . VAL A 1 624 ? -4.569 33.011 18.397 1.00 90.62 624 VAL A C 1
ATOM 5010 O O . VAL A 1 624 ? -3.525 32.995 17.749 1.00 90.62 624 VAL A O 1
ATOM 5013 N N . LYS A 1 625 ? -4.667 33.724 19.525 1.00 88.81 625 LYS A N 1
ATOM 5014 C CA . LYS A 1 625 ? -3.585 34.593 20.010 1.00 88.81 625 LYS A CA 1
ATOM 5015 C C . LYS A 1 625 ? -2.304 33.824 20.349 1.00 88.81 625 LYS A C 1
ATOM 5017 O O . LYS A 1 625 ? -1.210 34.331 20.108 1.00 88.81 625 LYS A O 1
ATOM 5022 N N . LYS A 1 626 ? -2.421 32.624 20.920 1.00 90.00 626 LYS A N 1
ATOM 5023 C CA . LYS A 1 626 ? -1.279 31.744 21.203 1.00 90.00 626 LYS A CA 1
ATOM 5024 C C . LYS A 1 626 ? -0.688 31.168 19.910 1.00 90.00 626 LYS A C 1
ATOM 5026 O O . LYS A 1 626 ? 0.525 31.237 19.740 1.00 90.00 626 LYS A O 1
ATOM 5031 N N . CYS A 1 627 ? -1.520 30.719 18.968 1.00 92.75 627 CYS A N 1
ATOM 5032 C CA . CYS A 1 627 ? -1.077 30.182 17.677 1.00 92.75 627 CYS A CA 1
ATOM 5033 C C . CYS A 1 627 ? -0.281 31.206 16.860 1.00 92.75 627 CYS A C 1
ATOM 5035 O O . CYS A 1 627 ? 0.775 30.866 16.338 1.00 92.75 627 CYS A O 1
ATOM 5037 N N . ILE A 1 628 ? -0.718 32.473 16.794 1.00 92.25 628 ILE A N 1
ATOM 5038 C CA . ILE A 1 628 ? 0.033 33.495 16.042 1.00 92.25 628 ILE A CA 1
ATOM 5039 C C . ILE A 1 628 ? 1.373 33.814 16.712 1.00 92.25 628 ILE A C 1
ATOM 5041 O O . ILE A 1 628 ? 2.374 33.995 16.028 1.00 92.25 628 ILE A O 1
ATOM 5045 N N . LYS A 1 629 ? 1.428 33.832 18.050 1.00 92.25 629 LYS A N 1
ATOM 5046 C CA . LYS A 1 629 ? 2.684 34.016 18.795 1.00 92.25 629 LYS A CA 1
ATOM 5047 C C . LYS A 1 629 ? 3.654 32.858 18.576 1.00 92.25 629 LYS A C 1
ATOM 5049 O O . LYS A 1 629 ? 4.846 33.095 18.420 1.00 92.25 629 LYS A O 1
ATOM 5054 N N . LEU A 1 630 ? 3.138 31.633 18.542 1.00 94.25 630 LEU A N 1
ATOM 5055 C CA . LEU A 1 630 ? 3.905 30.434 18.223 1.00 94.25 630 LEU A CA 1
ATOM 5056 C C . LEU A 1 630 ? 4.436 30.489 16.788 1.00 94.25 630 LEU A C 1
ATOM 5058 O O . LEU A 1 630 ? 5.609 30.232 16.546 1.00 94.25 630 LEU A O 1
ATOM 5062 N N . ALA A 1 631 ? 3.604 30.887 15.828 1.00 94.31 631 ALA A N 1
ATOM 5063 C CA . ALA A 1 631 ? 4.037 31.037 14.444 1.00 94.31 631 ALA A CA 1
ATOM 5064 C C . ALA A 1 631 ? 5.157 32.085 14.313 1.00 94.31 631 ALA A C 1
ATOM 5066 O O . ALA A 1 631 ? 6.129 31.881 13.588 1.00 94.31 631 ALA A O 1
ATOM 5067 N N . LEU A 1 632 ? 5.061 33.172 15.085 1.00 92.31 632 LEU A N 1
ATOM 5068 C CA . LEU A 1 632 ? 6.081 34.215 15.162 1.00 92.31 632 LEU A CA 1
ATOM 5069 C C . LEU A 1 632 ? 7.393 33.737 15.803 1.00 92.31 632 LEU A C 1
ATOM 5071 O O . LEU A 1 632 ? 8.459 34.120 15.329 1.00 92.31 632 LEU A O 1
ATOM 5075 N N . SER A 1 633 ? 7.348 32.877 16.827 1.00 94.12 633 SER A N 1
ATOM 5076 C CA . SER A 1 633 ? 8.568 32.283 17.397 1.00 94.12 633 SER A CA 1
ATOM 5077 C C . SER A 1 633 ? 9.228 31.280 16.446 1.00 94.12 633 SER A C 1
ATOM 5079 O O . SER A 1 633 ? 10.451 31.142 16.441 1.00 94.12 633 SER A O 1
ATOM 5081 N N . CYS A 1 634 ? 8.445 30.625 15.585 1.00 95.56 634 CYS A N 1
ATOM 5082 C CA . CYS A 1 634 ? 8.961 29.754 14.531 1.00 95.56 634 CYS A CA 1
ATOM 5083 C C . CYS A 1 634 ? 9.735 30.531 13.452 1.00 95.56 634 CYS A C 1
ATOM 5085 O O . CYS A 1 634 ? 10.732 30.024 12.944 1.00 95.56 634 CYS A O 1
ATOM 5087 N N . VAL A 1 635 ? 9.340 31.772 13.139 1.00 93.06 635 VAL A N 1
ATOM 5088 C CA . VAL A 1 635 ? 10.019 32.628 12.140 1.00 93.06 635 VAL A CA 1
ATOM 5089 C C . VAL A 1 635 ? 11.118 33.531 12.722 1.00 93.06 635 VAL A C 1
ATOM 5091 O O . VAL A 1 635 ? 11.574 34.464 12.058 1.00 93.06 635 VAL A O 1
ATOM 5094 N N . GLU A 1 636 ? 11.581 33.259 13.945 1.00 92.69 636 GLU A N 1
ATOM 5095 C CA . GLU A 1 636 ? 12.673 33.997 14.590 1.00 92.69 636 GLU A CA 1
ATOM 5096 C C . GLU A 1 636 ? 13.961 33.959 13.730 1.00 92.69 636 GLU A C 1
ATOM 5098 O O . GLU A 1 636 ? 14.394 32.872 13.312 1.00 92.69 636 GLU A O 1
ATOM 5103 N N . PRO A 1 637 ? 14.599 35.115 13.439 1.00 86.44 637 PRO A N 1
ATOM 5104 C CA . PRO A 1 637 ? 15.825 35.165 12.640 1.00 86.44 637 PRO A CA 1
ATOM 5105 C C . PRO A 1 637 ? 16.960 34.298 13.187 1.00 86.44 637 PRO A C 1
ATOM 5107 O O . PRO A 1 637 ? 17.686 33.666 12.418 1.00 86.44 637 PRO A O 1
ATOM 5110 N N . GLU A 1 638 ? 17.112 34.230 14.510 1.00 87.31 638 GLU A N 1
ATOM 5111 C CA . GLU A 1 638 ? 18.123 33.386 15.139 1.00 87.31 638 GLU A CA 1
ATOM 5112 C C . GLU A 1 638 ? 17.632 31.938 15.292 1.00 87.31 638 GLU A C 1
ATOM 5114 O O . GLU A 1 638 ? 16.796 31.626 16.138 1.00 87.31 638 GLU A O 1
ATOM 5119 N N . ARG A 1 639 ? 18.205 31.016 14.506 1.00 88.19 639 ARG A N 1
ATOM 5120 C CA . ARG A 1 639 ? 17.740 29.616 14.422 1.00 88.19 639 ARG A CA 1
ATOM 5121 C C . ARG A 1 639 ? 17.624 28.886 15.767 1.00 88.19 639 ARG A C 1
ATOM 5123 O O . ARG A 1 639 ? 16.761 28.027 15.912 1.00 88.19 639 ARG A O 1
ATOM 5130 N N . LEU A 1 640 ? 18.516 29.181 16.719 1.00 86.94 640 LEU A N 1
ATOM 5131 C CA . LEU A 1 640 ? 18.588 28.489 18.013 1.00 86.94 640 LEU A CA 1
ATOM 5132 C C . LEU A 1 640 ? 17.468 28.920 18.965 1.00 86.94 640 LEU A C 1
ATOM 5134 O O . LEU A 1 640 ? 17.176 28.199 19.910 1.00 86.94 640 LEU A O 1
ATOM 5138 N N . LYS A 1 641 ? 16.839 30.071 18.708 1.00 91.69 641 LYS A N 1
ATOM 5139 C CA . LYS A 1 641 ? 15.695 30.571 19.478 1.00 91.69 641 LYS A CA 1
ATOM 5140 C C . LYS A 1 641 ? 14.354 30.034 18.982 1.00 91.69 641 LYS A C 1
ATOM 5142 O O . LYS A 1 641 ? 13.354 30.188 19.675 1.00 91.69 641 LYS A O 1
ATOM 5147 N N . ARG A 1 642 ? 14.319 29.418 17.796 1.00 94.88 642 ARG A N 1
ATOM 5148 C CA . ARG A 1 642 ? 13.105 28.774 17.286 1.00 94.88 642 ARG A CA 1
ATOM 5149 C C . ARG A 1 642 ? 12.780 27.550 18.144 1.00 94.88 642 ARG A C 1
ATOM 5151 O O . ARG A 1 642 ? 13.713 26.808 18.473 1.00 94.88 642 ARG A O 1
ATOM 5158 N N . PRO A 1 643 ? 11.502 27.277 18.440 1.00 95.44 643 PRO A N 1
ATOM 5159 C CA . PRO A 1 643 ? 11.106 26.094 19.200 1.00 95.44 643 PRO A CA 1
ATOM 5160 C C . PRO A 1 643 ? 11.382 24.791 18.431 1.00 95.44 643 PRO A C 1
ATOM 5162 O O . PRO A 1 643 ? 11.662 24.794 17.227 1.00 95.44 643 PRO A O 1
ATOM 5165 N N . SER A 1 644 ? 11.435 23.658 19.126 1.00 92.81 644 SER A N 1
ATOM 5166 C CA . SER A 1 644 ? 11.422 22.322 18.511 1.00 92.81 644 SER A CA 1
ATOM 5167 C C . SER A 1 644 ? 10.004 21.937 18.073 1.00 92.81 644 SER A C 1
ATOM 5169 O O . SER A 1 644 ? 9.031 22.560 18.491 1.00 92.81 644 SER A O 1
ATOM 5171 N N . ILE A 1 645 ? 9.867 20.922 17.214 1.00 94.94 645 ILE A N 1
ATOM 5172 C CA . ILE A 1 645 ? 8.537 20.466 16.787 1.00 94.94 645 ILE A CA 1
ATOM 5173 C C . ILE A 1 645 ? 7.731 19.862 17.946 1.00 94.94 645 ILE A C 1
ATOM 5175 O O . ILE A 1 645 ? 6.533 20.119 18.037 1.00 94.94 645 ILE A O 1
ATOM 5179 N N . GLY A 1 646 ? 8.395 19.156 18.870 1.00 90.31 646 GLY A N 1
ATOM 5180 C CA . GLY A 1 646 ? 7.798 18.684 20.120 1.00 90.31 646 GLY A CA 1
ATOM 5181 C C . GLY A 1 646 ? 7.272 19.839 20.974 1.00 90.31 646 GLY A C 1
ATOM 5182 O O . GLY A 1 646 ? 6.091 19.857 21.293 1.00 90.31 646 GLY A O 1
ATOM 5183 N N . GLU A 1 647 ? 8.085 20.877 21.212 1.00 92.38 647 GLU A N 1
ATOM 5184 C CA . GLU A 1 647 ? 7.661 22.081 21.957 1.00 92.38 647 GLU A CA 1
ATOM 5185 C C . GLU A 1 647 ? 6.470 22.796 21.297 1.00 92.38 647 GLU A C 1
ATOM 5187 O O . GLU A 1 647 ? 5.595 23.327 21.979 1.00 92.38 647 GLU A O 1
ATOM 5192 N N . ILE A 1 648 ? 6.424 22.828 19.959 1.00 94.38 648 ILE A N 1
ATOM 5193 C CA . ILE A 1 648 ? 5.286 23.381 19.215 1.00 94.38 648 ILE A CA 1
ATOM 5194 C C . ILE A 1 648 ? 4.021 22.563 19.484 1.00 94.38 648 ILE A C 1
ATOM 5196 O O . ILE A 1 648 ? 2.971 23.146 19.749 1.00 94.38 648 ILE A O 1
ATOM 5200 N N . ILE A 1 649 ? 4.105 21.234 19.407 1.00 92.06 649 ILE A N 1
ATOM 5201 C CA . ILE A 1 649 ? 2.968 20.340 19.648 1.00 92.06 649 ILE A CA 1
ATOM 5202 C C . ILE A 1 649 ? 2.513 20.419 21.104 1.00 92.06 649 ILE A C 1
ATOM 5204 O O . ILE A 1 649 ? 1.312 20.507 21.339 1.00 92.06 649 ILE A O 1
ATOM 5208 N N . ASP A 1 650 ? 3.437 20.484 22.059 1.00 88.94 650 ASP A N 1
ATOM 5209 C CA . ASP A 1 650 ? 3.123 20.661 23.477 1.00 88.94 650 ASP A CA 1
ATOM 5210 C C . ASP A 1 650 ? 2.366 21.971 23.707 1.00 88.94 650 ASP A C 1
ATOM 5212 O O . ASP A 1 650 ? 1.281 21.960 24.282 1.00 88.94 650 ASP A O 1
ATOM 5216 N N . MET A 1 651 ? 2.846 23.089 23.149 1.00 87.50 651 MET A N 1
ATOM 5217 C CA . MET A 1 651 ? 2.133 24.370 23.220 1.00 87.50 651 MET A CA 1
ATOM 5218 C C . MET A 1 651 ? 0.756 24.328 22.541 1.00 87.50 651 MET A C 1
ATOM 5220 O O . MET A 1 651 ? -0.188 24.964 23.014 1.00 87.50 651 MET A O 1
ATOM 5224 N N . LEU A 1 652 ? 0.617 23.614 21.419 1.00 89.12 652 LEU A N 1
ATOM 5225 C CA . LEU A 1 652 ? -0.676 23.432 20.759 1.00 89.12 652 LEU A CA 1
ATOM 5226 C C . LEU A 1 652 ? -1.621 22.601 21.638 1.00 89.12 652 LEU A C 1
ATOM 5228 O O . LEU A 1 652 ? -2.757 23.025 21.848 1.00 89.12 652 LEU A O 1
ATOM 5232 N N . ASN A 1 653 ? -1.147 21.500 22.219 1.00 86.00 653 ASN A N 1
ATOM 5233 C CA . ASN A 1 653 ? -1.907 20.670 23.150 1.00 86.00 653 ASN A CA 1
ATOM 5234 C C . ASN A 1 653 ? -2.313 21.464 24.400 1.00 86.00 653 ASN A C 1
ATOM 5236 O O . ASN A 1 653 ? -3.475 21.425 24.782 1.00 86.00 653 ASN A O 1
ATOM 5240 N N . GLU A 1 654 ? -1.428 22.290 24.967 1.00 83.81 654 GLU A N 1
ATOM 5241 C CA . GLU A 1 654 ? -1.765 23.208 26.064 1.00 83.81 654 GLU A CA 1
ATOM 5242 C C . GLU A 1 654 ? -2.909 24.162 25.695 1.00 83.81 654 GLU A C 1
ATOM 5244 O O . GLU A 1 654 ? -3.723 24.520 26.545 1.00 83.81 654 GLU A O 1
ATOM 5249 N N . THR A 1 655 ? -2.989 24.619 24.438 1.00 81.00 655 THR A N 1
ATOM 5250 C CA . THR A 1 655 ? -4.109 25.471 24.006 1.00 81.00 655 THR A CA 1
ATOM 5251 C C . THR A 1 655 ? -5.424 24.715 23.899 1.00 81.00 655 THR A C 1
ATOM 5253 O O . THR A 1 655 ? -6.465 25.304 24.179 1.00 81.00 655 THR A O 1
ATOM 5256 N N . GLU A 1 656 ? -5.384 23.439 23.512 1.00 75.81 656 GLU A N 1
ATOM 5257 C CA . GLU A 1 656 ? -6.562 22.574 23.508 1.00 75.81 656 GLU A CA 1
ATOM 5258 C C . GLU A 1 656 ? -7.006 22.291 24.931 1.00 75.81 656 GLU A C 1
ATOM 5260 O O . GLU A 1 656 ? -8.171 22.519 25.221 1.00 75.81 656 GLU A O 1
ATOM 5265 N N . THR A 1 657 ? -6.089 21.914 25.827 1.00 70.50 657 THR A N 1
ATOM 5266 C CA . THR A 1 657 ? -6.371 21.731 27.255 1.00 70.50 657 THR A CA 1
ATOM 5267 C C . THR A 1 657 ? -6.943 23.005 27.859 1.00 70.50 657 THR A C 1
ATOM 5269 O O . THR A 1 657 ? -7.943 22.947 28.551 1.00 70.50 657 THR A O 1
ATOM 5272 N N . PHE A 1 658 ? -6.400 24.177 27.528 1.00 66.88 658 PHE A N 1
ATOM 5273 C CA . PHE A 1 658 ? -6.903 25.452 28.037 1.00 66.88 658 PHE A CA 1
ATOM 5274 C C . PHE A 1 658 ? -8.278 25.847 27.473 1.00 66.88 658 PHE A C 1
ATOM 5276 O O . PHE A 1 658 ? -9.099 26.396 28.202 1.00 66.88 658 PHE A O 1
ATOM 5283 N N . ILE A 1 659 ? -8.559 25.598 26.186 1.00 64.50 659 ILE A N 1
ATOM 5284 C CA . ILE A 1 659 ? -9.918 25.773 25.651 1.00 64.50 659 ILE A CA 1
ATOM 5285 C C . ILE A 1 659 ? -10.843 24.775 26.305 1.00 64.50 659 ILE A C 1
ATOM 5287 O O . ILE A 1 659 ? -11.920 25.168 26.714 1.00 64.50 659 ILE A O 1
ATOM 5291 N N . HIS A 1 660 ? -10.442 23.518 26.425 1.00 53.31 660 HIS A N 1
ATOM 5292 C CA . HIS A 1 660 ? -11.201 22.491 27.114 1.00 53.31 660 HIS A CA 1
ATOM 5293 C C . HIS A 1 660 ? -11.525 22.968 28.529 1.00 53.31 660 HIS A C 1
ATOM 5295 O O . HIS A 1 660 ? -12.692 23.100 28.849 1.00 53.31 660 HIS A O 1
ATOM 5301 N N . GLU A 1 661 ? -10.535 23.420 29.300 1.00 52.47 661 GLU A N 1
ATOM 5302 C CA . GLU A 1 661 ? -10.688 24.048 30.616 1.00 52.47 661 GLU A CA 1
ATOM 5303 C C . GLU A 1 661 ? -11.570 25.306 30.612 1.00 52.47 661 GLU A C 1
ATOM 5305 O O . GLU A 1 661 ? -12.268 25.536 31.589 1.00 52.47 661 GLU A O 1
ATOM 5310 N N . LEU A 1 662 ? -11.563 26.145 29.568 1.00 49.75 662 LEU A N 1
ATOM 5311 C CA . LEU A 1 662 ? -12.420 27.339 29.465 1.00 49.75 662 LEU A CA 1
ATOM 5312 C C . LEU A 1 662 ? -13.858 27.018 29.035 1.00 49.75 662 LEU A C 1
ATOM 5314 O O . LEU A 1 662 ? -14.796 27.640 29.520 1.00 49.75 662 LEU A O 1
ATOM 5318 N N . THR A 1 663 ? -14.026 26.032 28.157 1.00 45.03 663 THR A N 1
ATOM 5319 C CA . THR A 1 663 ? -15.319 25.482 27.724 1.00 45.03 663 THR A CA 1
ATOM 5320 C C . THR A 1 663 ? -15.941 24.663 28.862 1.00 45.03 663 THR A C 1
ATOM 5322 O O . THR A 1 663 ? -17.158 24.611 28.991 1.00 45.03 663 THR A O 1
ATOM 5325 N N . LEU A 1 664 ? -15.099 24.090 29.731 1.00 41.47 664 LEU A N 1
ATOM 5326 C CA . LEU A 1 664 ? -15.445 23.473 31.013 1.00 41.47 664 LEU A CA 1
ATOM 5327 C C . LEU A 1 664 ? -15.604 24.504 32.134 1.00 41.47 664 LEU A C 1
ATOM 5329 O O . LEU A 1 664 ? -16.346 24.263 33.069 1.00 41.47 664 LEU A O 1
ATOM 5333 N N . LYS A 1 665 ? -14.966 25.679 32.076 1.00 40.41 665 LYS A N 1
ATOM 5334 C CA . LYS A 1 665 ? -15.227 26.760 33.046 1.00 40.41 665 LYS A CA 1
ATOM 5335 C C . LYS A 1 665 ? -16.575 27.435 32.819 1.00 40.41 665 LYS A C 1
ATOM 5337 O O . LYS A 1 665 ? -17.055 28.070 33.752 1.00 40.41 665 LYS A O 1
ATOM 5342 N N . ASP A 1 666 ? -17.193 27.251 31.648 1.00 39.56 666 ASP A N 1
ATOM 5343 C CA . ASP A 1 666 ? -18.575 27.677 31.381 1.00 39.56 666 ASP A CA 1
ATOM 5344 C C . ASP A 1 666 ? -19.615 26.551 31.403 1.00 39.56 666 ASP A C 1
ATOM 5346 O O . ASP A 1 666 ? -20.773 26.739 31.033 1.00 39.56 666 ASP A O 1
ATOM 5350 N N . LYS A 1 667 ? -19.241 25.386 31.932 1.00 38.12 667 LYS A N 1
ATOM 5351 C CA . LYS A 1 667 ? -20.195 24.495 32.588 1.00 38.12 667 LYS A CA 1
ATOM 5352 C C . LYS A 1 667 ? -19.550 24.030 33.871 1.00 38.12 667 LYS A C 1
ATOM 5354 O O . LYS A 1 667 ? -18.660 23.202 33.827 1.00 38.12 667 LYS A O 1
ATOM 5359 N N . SER A 1 668 ? -19.989 24.576 34.994 1.00 49.44 668 SER A N 1
ATOM 5360 C CA . SER A 1 668 ? -19.589 24.235 36.362 1.00 49.44 668 SER A CA 1
ATOM 5361 C C . SER A 1 668 ? -19.863 22.763 36.748 1.00 49.44 668 SER A C 1
ATOM 5363 O O . SER A 1 668 ? -20.479 22.512 37.779 1.00 49.44 668 SER A O 1
ATOM 5365 N N . GLU A 1 669 ? -19.452 21.804 35.913 1.00 60.19 669 GLU A N 1
ATOM 5366 C CA . GLU A 1 669 ? -19.764 20.376 35.933 1.00 60.19 669 GLU A CA 1
ATOM 5367 C C . GLU A 1 669 ? -18.603 19.583 35.270 1.00 60.19 669 GLU A C 1
ATOM 5369 O O . GLU A 1 669 ? -18.373 19.671 34.067 1.00 60.19 669 GLU A O 1
ATOM 5374 N N . LEU A 1 670 ? -17.845 18.815 36.063 1.00 75.12 670 LEU A N 1
ATOM 5375 C CA . LEU A 1 670 ? -16.756 17.899 35.693 1.00 75.12 670 LEU A CA 1
ATOM 5376 C C . LEU A 1 670 ? -17.250 16.805 34.739 1.00 75.12 670 LEU A C 1
ATOM 5378 O O . LEU A 1 670 ? -16.491 16.297 33.915 1.00 75.12 670 LEU A O 1
ATOM 5382 N N . LEU A 1 671 ? -18.524 16.434 34.868 1.00 82.38 671 LEU A N 1
ATOM 5383 C CA . LEU A 1 671 ? -19.214 15.484 34.008 1.00 82.38 671 LEU A CA 1
ATOM 5384 C C . LEU A 1 671 ? -20.479 16.132 33.465 1.00 82.38 671 LEU A C 1
ATOM 5386 O O . LEU A 1 671 ? -21.312 16.610 34.224 1.00 82.38 671 LEU A O 1
ATOM 5390 N N . ASP A 1 672 ? -20.650 16.070 32.152 1.00 84.25 672 ASP A N 1
ATOM 5391 C CA . ASP A 1 672 ? -21.903 16.432 31.494 1.00 84.25 672 ASP A CA 1
ATOM 5392 C C . ASP A 1 672 ? -22.847 15.218 31.574 1.00 84.25 672 ASP A C 1
ATOM 5394 O O . ASP A 1 672 ? -22.600 14.180 30.947 1.00 84.25 672 ASP A O 1
ATOM 5398 N N . VAL A 1 673 ? -23.881 15.327 32.415 1.00 82.50 673 VAL A N 1
ATOM 5399 C CA . VAL A 1 673 ? -24.780 14.229 32.809 1.00 82.50 673 VAL A CA 1
ATOM 5400 C C . VAL A 1 673 ? -26.068 14.249 31.986 1.00 82.50 673 VAL A C 1
ATOM 5402 O O . VAL A 1 673 ? -26.795 15.238 31.979 1.00 82.50 673 VAL A O 1
ATOM 5405 N N . HIS A 1 674 ? -26.386 13.131 31.327 1.00 81.81 674 HIS A N 1
ATOM 5406 C CA . HIS A 1 674 ? -27.584 12.986 30.494 1.00 81.81 674 HIS A CA 1
ATOM 5407 C C . HIS A 1 674 ? -28.297 11.646 30.725 1.00 81.81 674 HIS A C 1
ATOM 5409 O O . HIS A 1 674 ? -27.639 10.608 30.692 1.00 81.81 674 HIS A O 1
ATOM 5415 N N . PRO A 1 675 ? -29.634 11.612 30.861 1.00 73.25 675 PRO A N 1
ATOM 5416 C CA . PRO A 1 675 ? -30.533 12.760 30.971 1.00 73.25 675 PRO A CA 1
ATOM 5417 C C . PRO A 1 675 ? -30.471 13.410 32.366 1.00 73.25 675 PRO A C 1
ATOM 5419 O O . PRO A 1 675 ? -30.138 12.757 33.353 1.00 73.25 675 PRO A O 1
ATOM 5422 N N . VAL A 1 676 ? -30.847 14.690 32.448 1.00 77.25 676 VAL A N 1
ATOM 5423 C CA . VAL A 1 676 ? -30.942 15.442 33.718 1.00 77.25 676 VAL A CA 1
ATOM 5424 C C . VAL A 1 676 ? -32.134 15.017 34.591 1.00 77.25 676 VAL A C 1
ATOM 5426 O O . VAL A 1 676 ? -32.152 15.285 35.788 1.00 77.25 676 VAL A O 1
ATOM 5429 N N . GLU A 1 677 ? -33.110 14.311 34.013 1.00 78.88 677 GLU A N 1
ATOM 5430 C CA . GLU A 1 677 ? -34.225 13.669 34.716 1.00 78.88 677 GLU A CA 1
ATOM 5431 C C . GLU A 1 677 ? -34.312 12.198 34.291 1.00 78.88 677 GLU A C 1
ATOM 5433 O O . GLU A 1 677 ? -34.240 11.878 33.102 1.00 78.88 677 GLU A O 1
ATOM 5438 N N . LEU A 1 678 ? -34.467 11.288 35.255 1.00 78.56 678 LEU A N 1
ATOM 5439 C CA . LEU A 1 678 ? -34.499 9.851 34.989 1.00 78.56 678 LEU A CA 1
ATOM 5440 C C . LEU A 1 678 ? -35.940 9.357 34.880 1.00 78.56 678 LEU A C 1
ATOM 5442 O O . LEU A 1 678 ? -36.682 9.344 35.862 1.00 78.56 678 LEU A O 1
ATOM 5446 N N . TYR A 1 679 ? -36.317 8.896 33.691 1.00 77.06 679 TYR A N 1
ATOM 5447 C CA . TYR A 1 679 ? -37.663 8.410 33.405 1.00 77.06 679 TYR A CA 1
ATOM 5448 C C . TYR A 1 679 ? -37.751 6.890 33.550 1.00 77.06 679 TYR A C 1
ATOM 5450 O O . TYR A 1 679 ? -37.050 6.139 32.868 1.00 77.06 679 TYR A O 1
ATOM 5458 N N . PHE A 1 680 ? -38.668 6.438 34.401 1.00 76.75 680 PHE A N 1
ATOM 5459 C CA . PHE A 1 680 ? -38.991 5.030 34.599 1.00 76.75 680 PHE A CA 1
ATOM 5460 C C . PHE A 1 680 ? -40.498 4.807 34.440 1.00 76.75 680 PHE A C 1
ATOM 5462 O O . PHE A 1 680 ? -41.206 4.675 35.443 1.00 76.75 680 PHE A O 1
ATOM 5469 N N . PRO A 1 681 ? -41.009 4.742 33.196 1.00 67.44 681 PRO A N 1
ATOM 5470 C CA . PRO A 1 681 ? -42.411 4.429 32.966 1.00 67.44 681 PRO A CA 1
ATOM 5471 C C . PRO A 1 681 ? -42.744 3.071 33.593 1.00 67.44 681 PRO A C 1
ATOM 5473 O O . PRO A 1 681 ? -42.113 2.046 33.303 1.00 67.44 681 PRO A O 1
ATOM 5476 N N . PHE A 1 682 ? -43.708 3.074 34.512 1.00 65.56 682 PHE A N 1
ATOM 5477 C CA . PHE A 1 682 ? -44.080 1.873 35.246 1.00 65.56 682 PHE A CA 1
ATOM 5478 C C . PHE A 1 682 ? -44.905 0.923 34.369 1.00 65.56 682 PHE A C 1
ATOM 5480 O O . PHE A 1 682 ? -46.058 1.202 34.041 1.00 65.56 682 PHE A O 1
ATOM 5487 N N . GLU A 1 683 ? -44.344 -0.247 34.062 1.00 65.94 683 GLU A N 1
ATOM 5488 C CA . GLU A 1 683 ? -45.066 -1.366 33.455 1.00 65.94 683 GLU A CA 1
ATOM 5489 C C . GLU A 1 683 ? -45.214 -2.512 34.480 1.00 65.94 683 GLU A C 1
ATOM 5491 O O . GLU A 1 683 ? -44.209 -3.053 34.957 1.00 65.94 683 GLU A O 1
ATOM 5496 N N . PRO A 1 684 ? -46.445 -2.931 34.843 1.00 64.75 684 PRO A N 1
ATOM 5497 C CA . PRO A 1 684 ? -46.650 -3.991 35.827 1.00 64.75 684 PRO A CA 1
ATOM 5498 C C . PRO A 1 684 ? -45.930 -5.288 35.435 1.00 64.75 684 PRO A C 1
ATOM 5500 O O . PRO A 1 684 ? -46.079 -5.770 34.315 1.00 64.75 684 PRO A O 1
ATOM 5503 N N . LYS A 1 685 ? -45.206 -5.902 36.385 1.00 63.97 685 LYS A N 1
ATOM 5504 C CA . LYS A 1 685 ? -44.456 -7.170 36.210 1.00 63.97 685 LYS A CA 1
ATOM 5505 C C . LYS A 1 685 ? -43.297 -7.134 35.198 1.00 63.97 685 LYS A C 1
ATOM 5507 O O . LYS A 1 685 ? -42.677 -8.177 34.971 1.00 63.97 685 LYS A O 1
ATOM 5512 N N . LYS A 1 686 ? -42.950 -5.970 34.647 1.00 68.25 686 LYS A N 1
ATOM 5513 C CA . LYS A 1 686 ? -41.783 -5.773 33.779 1.00 68.25 686 LYS A CA 1
ATOM 5514 C C . LYS A 1 686 ? -40.706 -4.988 34.532 1.00 68.25 686 LYS A C 1
ATOM 5516 O O . LYS A 1 686 ? -41.014 -4.223 35.441 1.00 68.25 686 LYS A O 1
ATOM 5521 N N . ALA A 1 687 ? -39.439 -5.241 34.217 1.00 68.19 687 ALA A N 1
ATOM 5522 C CA . ALA A 1 687 ? -38.348 -4.401 34.702 1.00 68.19 687 ALA A CA 1
ATOM 5523 C C . ALA A 1 687 ? -38.206 -3.212 33.745 1.00 68.19 687 ALA A C 1
ATOM 5525 O O . ALA A 1 687 ? -38.227 -3.408 32.530 1.00 68.19 687 ALA A O 1
ATOM 5526 N N . THR A 1 688 ? -38.069 -2.005 34.289 1.00 73.75 688 THR A N 1
ATOM 5527 C CA . THR A 1 688 ? -37.838 -0.791 33.498 1.00 73.75 688 THR A CA 1
ATOM 5528 C C . THR A 1 688 ? -36.413 -0.317 33.747 1.00 73.75 688 THR A C 1
ATOM 5530 O O . THR A 1 688 ? -35.994 -0.187 34.903 1.00 73.75 688 THR A O 1
ATOM 5533 N N . SER A 1 689 ? -35.680 -0.071 32.664 1.00 78.12 689 SER A N 1
ATOM 5534 C CA . SER A 1 689 ? -34.290 0.382 32.688 1.00 78.12 689 SER A CA 1
ATOM 5535 C C . SER A 1 689 ? -34.171 1.774 32.079 1.00 78.12 689 SER A C 1
ATOM 5537 O O . SER A 1 689 ? -34.863 2.095 31.114 1.00 78.12 689 SER A O 1
ATOM 5539 N N . CYS A 1 690 ? -33.281 2.582 32.642 1.00 79.38 690 CYS A N 1
ATOM 5540 C CA . CYS A 1 690 ? -32.912 3.899 32.147 1.00 79.38 690 CYS A CA 1
ATOM 5541 C C . CYS A 1 690 ? -31.385 3.963 32.008 1.00 79.38 690 CYS A C 1
ATOM 5543 O O . CYS A 1 690 ? -30.656 3.433 32.851 1.00 79.38 690 CYS A O 1
ATOM 5545 N N . SER A 1 691 ? -30.901 4.581 30.934 1.00 82.94 691 SER A N 1
ATOM 5546 C CA . SER A 1 691 ? -29.476 4.797 30.685 1.00 82.94 691 SER A CA 1
ATOM 5547 C C . SER A 1 691 ? -29.058 6.173 31.196 1.00 82.94 691 SER A C 1
ATOM 5549 O O . SER A 1 691 ? -29.555 7.184 30.704 1.00 82.94 691 SER A O 1
ATOM 5551 N N . LEU A 1 692 ? -28.113 6.208 32.132 1.00 85.75 692 LEU A N 1
ATOM 5552 C CA . LEU A 1 692 ? -27.461 7.428 32.597 1.00 85.75 692 LEU A CA 1
ATOM 5553 C C . LEU A 1 692 ? -26.084 7.533 31.940 1.00 85.75 692 LEU A C 1
ATOM 5555 O O . LEU A 1 692 ? -25.223 6.691 32.182 1.00 85.75 692 LEU A O 1
ATOM 5559 N N . ARG A 1 693 ? -25.871 8.549 31.108 1.00 85.88 693 ARG A N 1
ATOM 5560 C CA . ARG A 1 693 ? -24.598 8.828 30.445 1.00 85.88 693 ARG A CA 1
ATOM 5561 C C . ARG A 1 693 ? -23.873 9.965 31.159 1.00 85.88 693 ARG A C 1
ATOM 5563 O O . ARG A 1 693 ? -24.421 11.046 31.337 1.00 85.88 693 ARG A O 1
ATOM 5570 N N . LEU A 1 694 ? -22.626 9.710 31.528 1.00 89.25 694 LEU A N 1
ATOM 5571 C CA . LEU A 1 694 ? -21.701 10.654 32.138 1.00 89.25 694 LEU A CA 1
ATOM 5572 C C . LEU A 1 694 ? -20.596 10.951 31.126 1.00 89.25 694 LEU A C 1
ATOM 5574 O O . LEU A 1 694 ? -19.803 10.067 30.803 1.00 89.25 694 LEU A O 1
ATOM 5578 N N . ASN A 1 695 ? -20.556 12.164 30.588 1.00 86.00 695 ASN A N 1
ATOM 5579 C CA . ASN A 1 695 ? -19.574 12.542 29.577 1.00 86.00 695 ASN A CA 1
ATOM 5580 C C . ASN A 1 695 ? -18.430 13.316 30.225 1.00 86.00 695 ASN A C 1
ATOM 5582 O O . ASN A 1 695 ? -18.637 14.431 30.707 1.00 86.00 695 ASN A O 1
ATOM 5586 N N . ASN A 1 696 ? -17.221 12.759 30.180 1.00 87.69 696 ASN A N 1
ATOM 5587 C CA . ASN A 1 696 ? -16.025 13.484 30.572 1.00 87.69 696 ASN A CA 1
ATOM 5588 C C . ASN A 1 696 ? -15.475 14.240 29.360 1.00 87.69 696 ASN A C 1
ATOM 5590 O O . ASN A 1 696 ? -14.677 13.724 28.578 1.00 87.69 696 ASN A O 1
ATOM 5594 N N . LYS A 1 697 ? -15.911 15.491 29.221 1.00 79.62 697 LYS A N 1
ATOM 5595 C CA . LYS A 1 697 ? -15.335 16.453 28.272 1.00 79.62 697 LYS A CA 1
ATOM 5596 C C . LYS A 1 697 ? -14.143 17.187 28.891 1.00 79.62 697 LYS A C 1
ATOM 5598 O O . LYS A 1 697 ? -13.894 18.316 28.509 1.00 79.62 697 LYS A O 1
ATOM 5603 N N . GLY A 1 698 ? -13.508 16.601 29.907 1.00 72.19 698 GLY A N 1
ATOM 5604 C CA . GLY A 1 698 ? -12.355 17.090 30.658 1.00 72.19 698 GLY A CA 1
ATOM 5605 C C . GLY A 1 698 ? -11.072 16.355 30.286 1.00 72.19 698 GLY A C 1
ATOM 5606 O O . GLY A 1 698 ? -11.105 15.273 29.698 1.00 72.19 698 GLY A O 1
ATOM 5607 N N . SER A 1 699 ? -9.928 17.006 30.513 1.00 72.44 699 SER A N 1
ATOM 5608 C CA . SER A 1 699 ? -8.596 16.463 30.198 1.00 72.44 699 SER A CA 1
ATOM 5609 C C . SER A 1 699 ? -8.084 15.516 31.279 1.00 72.44 699 SER A C 1
ATOM 5611 O O . SER A 1 699 ? -7.200 14.708 31.007 1.00 72.44 699 SER A O 1
ATOM 5613 N N . ASP A 1 700 ? -8.657 15.606 32.477 1.00 77.19 700 ASP A N 1
ATOM 5614 C CA . ASP A 1 700 ? -8.340 14.750 33.611 1.00 77.19 700 ASP A CA 1
ATOM 5615 C C . ASP A 1 700 ? -9.316 13.581 33.700 1.00 77.19 700 ASP A C 1
ATOM 5617 O O . ASP A 1 700 ? -10.441 13.627 33.194 1.00 77.19 700 ASP A O 1
ATOM 5621 N N . ARG A 1 701 ? -8.893 12.508 34.367 1.00 80.00 701 ARG A N 1
ATOM 5622 C CA . ARG A 1 701 ? -9.799 11.423 34.744 1.00 80.00 701 ARG A CA 1
ATOM 5623 C C . ARG A 1 701 ? -10.749 11.938 35.820 1.00 80.00 701 ARG A C 1
ATOM 5625 O O . ARG A 1 701 ? -10.319 12.593 36.765 1.00 80.00 701 ARG A O 1
ATOM 5632 N N . VAL A 1 702 ? -12.027 11.594 35.716 1.00 85.31 702 VAL A N 1
ATOM 5633 C CA . VAL A 1 702 ? -13.023 11.989 36.718 1.00 85.31 702 VAL A CA 1
ATOM 5634 C C . VAL A 1 702 ? -13.565 10.743 37.399 1.00 85.31 702 VAL A C 1
ATOM 5636 O O . VAL A 1 702 ? -14.155 9.882 36.744 1.00 85.31 702 VAL A O 1
ATOM 5639 N N . ALA A 1 703 ? -13.358 10.627 38.710 1.00 85.19 703 ALA A N 1
ATOM 5640 C CA . ALA A 1 703 ? -14.043 9.623 39.512 1.00 85.19 703 ALA A CA 1
ATOM 5641 C C . ALA A 1 703 ? -15.462 10.104 39.806 1.00 85.19 703 ALA A C 1
ATOM 5643 O O . ALA A 1 703 ? -15.672 11.271 40.133 1.00 85.19 703 ALA A O 1
ATOM 5644 N N . PHE A 1 704 ? -16.432 9.200 39.724 1.00 87.94 704 PHE A N 1
ATOM 5645 C CA . PHE A 1 704 ? -17.819 9.493 40.063 1.00 87.94 704 PHE A CA 1
ATOM 5646 C C . PHE A 1 704 ? -18.397 8.463 41.031 1.00 87.94 704 PHE A C 1
ATOM 5648 O O . PHE A 1 704 ? -17.957 7.312 41.073 1.00 87.94 704 PHE A O 1
ATOM 5655 N N . MET A 1 705 ? -19.407 8.879 41.791 1.00 85.94 705 MET A N 1
ATOM 5656 C CA . MET A 1 705 ? -20.212 8.029 42.657 1.00 85.94 705 MET A CA 1
ATOM 5657 C C . MET A 1 705 ? -21.697 8.331 42.446 1.00 85.94 705 MET A C 1
ATOM 5659 O O . MET A 1 705 ? -22.146 9.454 42.641 1.00 85.94 705 MET A O 1
ATOM 5663 N N . VAL A 1 706 ? -22.469 7.313 42.071 1.00 86.75 706 VAL A N 1
ATOM 5664 C CA . VAL A 1 706 ? -23.924 7.385 41.911 1.00 86.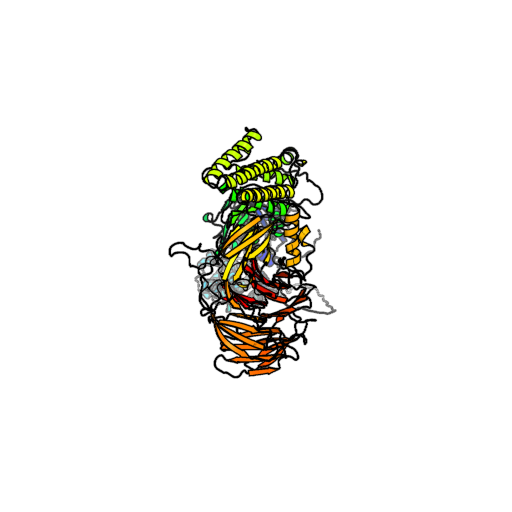75 706 VAL A CA 1
ATOM 5665 C C . VAL A 1 706 ? -24.603 6.733 43.109 1.00 86.75 706 VAL A C 1
ATOM 5667 O O . VAL A 1 706 ? -24.346 5.573 43.435 1.00 86.75 706 VAL A O 1
ATOM 5670 N N . MET A 1 707 ? -25.514 7.464 43.743 1.00 85.75 707 MET A N 1
ATOM 5671 C CA . MET A 1 707 ? -26.302 7.040 44.898 1.00 85.75 707 MET A CA 1
ATOM 5672 C C . MET A 1 707 ? -27.794 7.205 44.609 1.00 85.75 707 MET A C 1
ATOM 5674 O O . MET A 1 707 ? -28.189 8.144 43.932 1.00 85.75 707 MET A O 1
ATOM 5678 N N . ALA A 1 708 ? -28.633 6.323 45.153 1.00 84.94 708 ALA A N 1
ATOM 5679 C CA . ALA A 1 708 ? -30.085 6.515 45.181 1.00 84.94 708 ALA A CA 1
ATOM 5680 C C . ALA A 1 708 ? -30.556 6.713 46.617 1.00 84.94 708 ALA A C 1
ATOM 5682 O O . ALA A 1 708 ? -30.054 6.044 47.529 1.00 84.94 708 ALA A O 1
ATOM 5683 N N . LYS A 1 709 ? -31.579 7.552 46.805 1.00 80.62 709 LYS A N 1
ATOM 5684 C CA . LYS A 1 709 ? -32.217 7.759 48.111 1.00 80.62 709 LYS A CA 1
ATOM 5685 C C . LYS A 1 709 ? -32.820 6.457 48.654 1.00 80.62 709 LYS A C 1
ATOM 5687 O O . LYS A 1 709 ? -32.649 6.162 49.837 1.00 80.62 709 LYS A O 1
ATOM 5692 N N . THR A 1 710 ? -33.441 5.631 47.804 1.00 79.31 710 THR A N 1
ATOM 5693 C CA . THR A 1 710 ? -33.985 4.314 48.196 1.00 79.31 710 THR A CA 1
ATOM 5694 C C . THR A 1 710 ? -33.337 3.149 47.435 1.00 79.31 710 THR A C 1
ATOM 5696 O O . THR A 1 710 ? -33.934 2.541 46.547 1.00 79.31 710 THR A O 1
ATOM 5699 N N . GLN A 1 711 ? -32.127 2.748 47.841 1.00 75.62 711 GLN A N 1
ATOM 5700 C CA . GLN A 1 711 ? -31.337 1.690 47.177 1.00 75.62 711 GLN A CA 1
ATOM 5701 C C . GLN A 1 711 ? -32.081 0.355 46.953 1.00 75.62 711 GLN A C 1
ATOM 5703 O O . GLN A 1 711 ? -31.860 -0.320 45.953 1.00 75.62 711 GLN A O 1
ATOM 5708 N N . LYS A 1 712 ? -32.996 -0.038 47.853 1.00 74.81 712 LYS A N 1
ATOM 5709 C CA . LYS A 1 712 ? -33.727 -1.320 47.761 1.00 74.81 712 LYS A CA 1
ATOM 5710 C C . LYS A 1 712 ? -34.673 -1.425 46.553 1.00 74.81 712 LYS A C 1
ATOM 5712 O O . LYS A 1 712 ? -35.084 -2.539 46.232 1.00 74.81 712 LYS A O 1
ATOM 5717 N N . MET A 1 713 ? -35.037 -0.307 45.915 1.00 75.50 713 MET A N 1
ATOM 5718 C CA . MET A 1 713 ? -35.924 -0.302 44.740 1.00 75.50 713 MET A CA 1
ATOM 5719 C C . MET A 1 713 ? -35.223 -0.744 43.451 1.00 75.50 713 MET A C 1
ATOM 5721 O O . MET A 1 713 ? -35.879 -1.242 42.534 1.00 75.50 713 MET A O 1
ATOM 5725 N N . TYR A 1 714 ? -33.902 -0.595 43.388 1.00 79.12 714 TYR A N 1
ATOM 5726 C CA . TYR A 1 714 ? -33.115 -0.827 42.183 1.00 79.12 714 TYR A CA 1
ATOM 5727 C C . TYR A 1 714 ? -32.426 -2.195 42.235 1.00 79.12 714 TYR A C 1
ATOM 5729 O O . TYR A 1 714 ? -32.106 -2.724 43.306 1.00 79.12 714 TYR A O 1
ATOM 5737 N N . SER A 1 715 ? -32.260 -2.834 41.079 1.00 71.00 715 SER A N 1
ATOM 5738 C CA . SER A 1 715 ? -31.462 -4.062 40.972 1.00 71.00 715 SER A CA 1
ATOM 5739 C C . SER A 1 715 ? -29.964 -3.750 40.957 1.00 71.00 715 SER A C 1
ATOM 5741 O O . SER A 1 715 ? -29.180 -4.535 41.484 1.00 71.00 715 SER A O 1
ATOM 5743 N N . THR A 1 716 ? -29.584 -2.582 40.435 1.00 70.88 716 THR A N 1
ATOM 5744 C CA . THR A 1 716 ? -28.220 -2.047 40.464 1.00 70.88 716 THR A CA 1
ATOM 5745 C C . THR A 1 716 ? -27.707 -1.924 41.902 1.00 70.88 716 THR A C 1
ATOM 5747 O O . THR A 1 716 ? -28.373 -1.338 42.758 1.00 70.88 716 THR A O 1
ATOM 5750 N N . LYS A 1 717 ? -26.508 -2.452 42.180 1.00 70.75 717 LYS A N 1
ATOM 5751 C CA . LYS A 1 717 ? -25.828 -2.245 43.468 1.00 70.75 717 LYS A CA 1
ATOM 5752 C C . LYS A 1 717 ? -25.399 -0.776 43.574 1.00 70.75 717 LYS A C 1
ATOM 5754 O O . LYS A 1 717 ? -24.591 -0.324 42.774 1.00 70.75 717 LYS A O 1
ATOM 5759 N N . LEU A 1 718 ? -25.953 -0.051 44.545 1.00 72.69 718 LEU A N 1
ATOM 5760 C CA . LEU A 1 718 ? -25.637 1.352 44.837 1.00 72.69 718 LEU A CA 1
ATOM 5761 C C . LEU A 1 718 ? -25.082 1.469 46.273 1.00 72.69 718 LEU A C 1
ATOM 5763 O O . LEU A 1 718 ? -25.573 0.740 47.139 1.00 72.69 718 LEU A O 1
ATOM 5767 N N . PRO A 1 719 ? -24.116 2.366 46.562 1.00 75.69 719 PRO A N 1
ATOM 5768 C CA . PRO A 1 719 ? -23.478 3.308 45.638 1.00 75.69 719 PRO A CA 1
ATOM 5769 C C . PRO A 1 719 ? -22.661 2.605 44.549 1.00 75.69 719 PRO A C 1
ATOM 5771 O O . PRO A 1 719 ? -22.034 1.580 44.805 1.00 75.69 719 PRO A O 1
ATOM 5774 N N . PHE A 1 720 ? -22.695 3.154 43.336 1.00 77.88 720 PHE A N 1
ATOM 5775 C CA . PHE A 1 720 ? -21.871 2.700 42.218 1.00 77.88 720 PHE A CA 1
ATOM 5776 C C . PHE A 1 720 ? -20.786 3.738 41.953 1.00 77.88 720 PHE A C 1
ATOM 5778 O O . PHE A 1 720 ? -21.100 4.918 41.837 1.00 77.88 720 PHE A O 1
ATOM 5785 N N . CYS A 1 721 ? -19.530 3.318 41.862 1.00 81.81 721 CYS A N 1
ATOM 5786 C CA . CYS A 1 721 ? -18.398 4.215 41.668 1.00 81.81 721 CYS A CA 1
ATOM 5787 C C . CYS A 1 721 ? -17.455 3.681 40.595 1.00 81.81 721 CYS A C 1
ATOM 5789 O O . CYS A 1 721 ? -17.221 2.476 40.527 1.00 81.81 721 CYS A O 1
ATOM 5791 N N . SER A 1 722 ? -16.924 4.581 39.771 1.00 81.50 722 SER A N 1
ATOM 5792 C CA . SER A 1 722 ? -15.964 4.265 38.712 1.00 81.50 722 SER A CA 1
ATOM 5793 C C . SER A 1 722 ? -15.247 5.544 38.265 1.00 81.50 722 SER A C 1
ATOM 5795 O O . SER A 1 722 ? -15.530 6.636 38.760 1.00 81.50 722 SER A O 1
ATOM 5797 N N . VAL A 1 723 ? -14.319 5.412 37.319 1.00 83.62 723 VAL A N 1
ATOM 5798 C CA . VAL A 1 723 ? -13.592 6.523 36.695 1.00 83.62 723 VAL A CA 1
ATOM 5799 C C . VAL A 1 723 ? -13.978 6.648 35.224 1.00 83.62 723 VAL A C 1
ATOM 5801 O O . VAL A 1 723 ? -14.073 5.643 34.518 1.00 83.62 723 VAL A O 1
ATOM 5804 N N . VAL A 1 724 ? -14.182 7.880 34.756 1.00 86.69 724 VAL A N 1
ATOM 5805 C CA . VAL A 1 724 ? -14.359 8.205 33.335 1.00 86.69 724 VAL A CA 1
ATOM 5806 C C . VAL A 1 724 ? -13.051 8.790 32.797 1.00 86.69 724 VAL A C 1
ATOM 5808 O O . VAL A 1 724 ? -12.624 9.849 33.272 1.00 86.69 724 VAL A O 1
ATOM 5811 N N . PRO A 1 725 ? -12.387 8.136 31.828 1.00 84.38 725 PRO A N 1
ATOM 5812 C CA . PRO A 1 725 ? -11.191 8.687 31.202 1.00 84.38 725 PRO A CA 1
ATOM 5813 C C . PRO A 1 725 ? -11.473 9.981 30.417 1.00 84.38 725 PRO A C 1
ATOM 5815 O O . PRO A 1 725 ? -12.626 10.236 30.061 1.00 84.38 725 PRO A O 1
ATOM 5818 N N . PRO A 1 726 ? -10.435 10.783 30.126 1.00 82.94 726 PRO A N 1
ATOM 5819 C CA . PRO A 1 726 ? -10.569 12.012 29.348 1.00 82.94 726 PRO A CA 1
ATOM 5820 C C . PRO A 1 726 ? -11.181 11.766 27.967 1.00 82.94 726 PRO A C 1
ATOM 5822 O O . PRO A 1 726 ? -10.809 10.812 27.281 1.00 82.94 726 PRO A O 1
ATOM 5825 N N . GLY A 1 727 ? -12.108 12.630 27.550 1.00 82.56 727 GLY A N 1
ATOM 5826 C CA . GLY A 1 727 ? -12.758 12.559 26.235 1.00 82.56 727 GLY A CA 1
ATOM 5827 C C . GLY A 1 727 ? -13.667 11.342 26.021 1.00 82.56 727 GLY A C 1
ATOM 5828 O O . GLY A 1 727 ? -14.093 11.109 24.893 1.00 82.56 727 GLY A O 1
ATOM 5829 N N . CYS A 1 728 ? -13.955 10.570 27.073 1.00 85.88 728 CYS A N 1
ATOM 5830 C CA . CYS A 1 728 ? -14.787 9.371 27.017 1.00 85.88 728 CYS A CA 1
ATOM 5831 C C . CYS A 1 728 ? -16.158 9.603 27.664 1.00 85.88 728 CYS A C 1
ATOM 5833 O O . CYS A 1 728 ? -16.339 10.460 28.536 1.00 85.88 728 CYS A O 1
ATOM 5835 N N . SER A 1 729 ? -17.116 8.757 27.299 1.00 89.06 729 SER A N 1
ATOM 5836 C CA . SER A 1 729 ? -18.396 8.638 27.997 1.00 89.06 729 SER A CA 1
ATOM 5837 C C . SER A 1 729 ? -18.427 7.395 28.887 1.00 89.06 729 SER A C 1
ATOM 5839 O O . SER A 1 729 ? -17.807 6.377 28.582 1.00 89.06 729 SER A O 1
ATOM 5841 N N . TYR A 1 730 ? -19.185 7.458 29.981 1.00 89.62 730 TYR A N 1
ATOM 5842 C CA . TYR A 1 730 ? -19.562 6.297 30.780 1.00 89.62 730 TYR A CA 1
ATOM 5843 C C . TYR A 1 730 ? -21.085 6.176 30.800 1.00 89.62 730 TYR A C 1
ATOM 5845 O O . TYR A 1 730 ? -21.778 7.070 31.276 1.00 89.62 730 TYR A O 1
ATOM 5853 N N . THR A 1 731 ? -21.625 5.075 30.290 1.00 88.56 731 THR A N 1
ATOM 5854 C CA . THR A 1 731 ? -23.065 4.805 30.244 1.00 88.56 731 THR A CA 1
ATOM 5855 C C . THR A 1 731 ? -23.434 3.737 31.270 1.00 88.56 731 THR A C 1
ATOM 5857 O O . THR A 1 731 ? -22.953 2.610 31.211 1.00 88.56 731 THR A O 1
ATOM 5860 N N . ILE A 1 732 ? -24.313 4.075 32.208 1.00 86.31 732 ILE A N 1
ATOM 5861 C CA . ILE A 1 732 ? -24.757 3.211 33.303 1.00 86.31 732 ILE A CA 1
ATOM 5862 C C . ILE A 1 732 ? -26.205 2.802 33.052 1.00 86.31 732 ILE A C 1
ATOM 5864 O O . ILE A 1 732 ? -27.078 3.656 32.897 1.00 86.31 732 ILE A O 1
ATOM 5868 N N . ALA A 1 733 ? -26.486 1.501 33.068 1.00 84.56 733 ALA A N 1
ATOM 5869 C CA . ALA A 1 733 ? -27.855 1.001 33.065 1.00 84.56 733 ALA A CA 1
ATOM 5870 C C . ALA A 1 733 ? -28.402 0.942 34.499 1.00 84.56 733 ALA A C 1
ATOM 5872 O O . ALA A 1 733 ? -27.948 0.145 35.329 1.00 84.56 733 ALA A O 1
ATOM 5873 N N . VAL A 1 734 ? -29.398 1.770 34.801 1.00 82.69 734 VAL A N 1
ATOM 5874 C CA . VAL A 1 734 ? -30.116 1.754 36.078 1.00 82.69 734 VAL A CA 1
ATOM 5875 C C . VAL A 1 734 ? -31.435 1.028 35.873 1.00 82.69 734 VAL A C 1
ATOM 5877 O O . VAL A 1 734 ? -32.211 1.400 35.000 1.00 82.69 734 VAL A O 1
ATOM 5880 N N . THR A 1 735 ? -31.699 -0.018 36.656 1.00 79.38 735 THR A N 1
ATOM 5881 C CA . THR A 1 735 ? -32.896 -0.858 36.477 1.00 79.38 735 THR A CA 1
ATOM 5882 C C . THR A 1 735 ? -33.702 -0.973 37.763 1.00 79.38 735 THR A C 1
ATOM 5884 O O . THR A 1 735 ? -33.155 -1.206 38.845 1.00 79.38 735 THR A O 1
ATOM 5887 N N . ILE A 1 736 ? -35.021 -0.822 37.644 1.00 77.88 736 ILE A N 1
ATOM 5888 C CA . ILE A 1 736 ? -35.963 -0.974 38.757 1.00 77.88 736 ILE A CA 1
ATOM 5889 C C . ILE A 1 736 ? -36.369 -2.439 38.897 1.00 77.88 736 ILE A C 1
ATOM 5891 O O . ILE A 1 736 ? -36.673 -3.117 37.912 1.00 77.88 736 ILE A O 1
ATOM 5895 N N . ARG A 1 737 ? -36.396 -2.940 40.139 1.00 73.94 737 ARG A N 1
ATOM 5896 C CA . ARG A 1 737 ? -36.846 -4.309 40.428 1.00 73.94 737 ARG A CA 1
ATOM 5897 C C . ARG A 1 737 ? -38.316 -4.472 40.050 1.00 73.94 737 ARG A C 1
ATOM 5899 O O . ARG A 1 737 ? -39.129 -3.597 40.333 1.00 73.94 737 ARG A O 1
ATOM 5906 N N . LYS A 1 738 ? -38.673 -5.629 39.485 1.00 69.62 738 LYS A N 1
ATOM 5907 C CA . LYS A 1 738 ? -40.065 -5.977 39.155 1.00 69.62 738 LYS A CA 1
ATOM 5908 C C . LYS A 1 738 ? -40.964 -5.774 40.379 1.00 69.62 738 LYS A C 1
ATOM 5910 O O . LYS A 1 738 ? -40.748 -6.411 41.410 1.00 69.62 738 LYS A O 1
ATOM 5915 N N . GLN A 1 739 ? -41.982 -4.922 40.260 1.00 66.62 739 GLN A N 1
ATOM 5916 C CA . GLN A 1 739 ? -42.969 -4.712 41.322 1.00 66.62 739 GLN A CA 1
ATOM 5917 C C . GLN A 1 739 ? -44.330 -5.307 40.939 1.00 66.62 739 GLN A C 1
ATOM 5919 O O . GLN A 1 739 ? -44.769 -5.232 39.791 1.00 66.62 739 GLN A O 1
ATOM 5924 N N . ASN A 1 740 ? -44.998 -5.914 41.925 1.00 58.72 740 ASN A N 1
ATOM 5925 C CA . ASN A 1 740 ? -46.311 -6.553 41.763 1.00 58.72 740 ASN A CA 1
ATOM 5926 C C . ASN A 1 740 ? -47.493 -5.599 42.025 1.00 58.72 740 ASN A C 1
ATOM 5928 O O . ASN A 1 740 ? -48.635 -5.971 41.764 1.00 58.72 740 ASN A O 1
ATOM 5932 N N . GLN A 1 741 ? -47.238 -4.403 42.561 1.00 60.53 741 GLN A N 1
ATOM 5933 C CA . GLN A 1 741 ? -48.237 -3.382 42.896 1.00 60.53 741 GLN A CA 1
ATOM 5934 C C . GLN A 1 741 ? -47.852 -2.051 42.237 1.00 60.53 741 GLN A C 1
ATOM 5936 O O . GLN A 1 741 ? -46.677 -1.821 41.962 1.00 60.53 741 GLN A O 1
ATOM 5941 N N . GLN A 1 742 ? -48.841 -1.197 41.970 1.00 59.19 742 GLN A N 1
ATOM 5942 C CA . GLN A 1 742 ? -48.642 0.149 41.427 1.00 59.19 742 GLN A CA 1
ATOM 5943 C C . GLN A 1 742 ? -47.826 0.983 42.431 1.00 59.19 742 GLN A C 1
ATOM 5945 O O . GLN A 1 742 ? -48.187 1.024 43.611 1.00 59.19 742 GLN A O 1
ATOM 5950 N N . LEU A 1 743 ? -46.723 1.610 41.995 1.00 58.59 743 LEU A N 1
ATOM 5951 C CA . LEU A 1 743 ? -45.950 2.489 42.879 1.00 58.59 743 LEU A CA 1
ATOM 5952 C C . LEU A 1 743 ? -46.836 3.659 43.359 1.00 58.59 743 LEU A C 1
ATOM 5954 O O . LEU A 1 743 ? -47.604 4.202 42.562 1.00 58.59 743 LEU A O 1
ATOM 5958 N N . PRO A 1 744 ? -46.754 4.077 44.638 1.00 52.06 744 PRO A N 1
ATOM 5959 C CA . PRO A 1 744 ? -47.494 5.235 45.126 1.00 52.06 744 PRO A CA 1
ATOM 5960 C C . PRO A 1 744 ? -47.073 6.504 44.376 1.00 52.06 744 PRO A C 1
ATOM 5962 O O . PRO A 1 744 ? -45.889 6.834 44.342 1.00 52.06 744 PRO A O 1
ATOM 5965 N N . SER A 1 745 ? -48.040 7.267 43.867 1.00 53.12 745 SER A N 1
ATOM 5966 C CA . SER A 1 745 ? -47.858 8.511 43.094 1.00 53.12 745 SER A CA 1
ATOM 5967 C C . SER A 1 745 ? -47.208 9.682 43.861 1.00 53.12 745 SER A C 1
ATOM 5969 O O . SER A 1 745 ? -47.277 10.822 43.418 1.00 53.12 745 SER A O 1
ATOM 5971 N N . ALA A 1 746 ? -46.630 9.436 45.040 1.00 51.50 746 ALA A N 1
ATOM 5972 C CA . ALA A 1 746 ? -46.126 10.450 45.968 1.00 51.50 746 ALA A CA 1
ATOM 5973 C C . ALA A 1 746 ? -44.687 10.187 46.460 1.00 51.50 746 ALA A C 1
ATOM 5975 O O . ALA A 1 746 ? -44.226 10.857 47.386 1.00 51.50 746 ALA A O 1
ATOM 5976 N N . ILE A 1 747 ? -43.964 9.215 45.888 1.00 62.75 747 ILE A N 1
ATOM 5977 C CA . ILE A 1 747 ? -42.567 8.966 46.269 1.00 62.75 747 ILE A CA 1
ATOM 5978 C C . ILE A 1 747 ? -41.652 9.944 45.519 1.00 62.75 747 ILE A C 1
ATOM 5980 O O . ILE A 1 747 ? -41.392 9.782 44.330 1.00 62.75 747 ILE A O 1
ATOM 5984 N N . SER A 1 748 ? -41.147 10.946 46.244 1.00 69.00 748 SER A N 1
ATOM 5985 C CA . SER A 1 748 ? -39.998 11.765 45.833 1.00 69.00 748 SER A CA 1
ATOM 5986 C C . SER A 1 748 ? -38.735 10.903 45.897 1.00 69.00 748 SER A C 1
ATOM 5988 O O . SER A 1 748 ? -38.186 10.663 46.981 1.00 69.00 748 SER A O 1
ATOM 5990 N N . GLU A 1 749 ? -38.302 10.427 44.736 1.00 81.31 749 GLU A N 1
ATOM 5991 C CA . GLU A 1 749 ? -37.075 9.658 44.537 1.00 81.31 749 GLU A CA 1
ATOM 5992 C C . GLU A 1 749 ? -36.122 10.460 43.642 1.00 81.31 749 GLU A C 1
ATOM 5994 O O . GLU A 1 749 ? -36.559 11.175 42.739 1.00 81.31 749 GLU A O 1
ATOM 5999 N N . PHE A 1 750 ? -34.826 10.386 43.932 1.00 84.50 750 PHE A N 1
ATOM 6000 C CA . PHE A 1 750 ? -33.784 11.055 43.161 1.00 84.50 750 PHE A CA 1
ATOM 6001 C C . PHE A 1 750 ? -32.464 10.297 43.294 1.00 84.50 750 PHE A C 1
ATOM 6003 O O . PHE A 1 750 ? -32.237 9.576 44.273 1.00 84.50 750 PHE A O 1
ATOM 6010 N N . PHE A 1 751 ? -31.600 10.484 42.306 1.00 85.25 751 PHE A N 1
ATOM 6011 C CA . PHE A 1 751 ? -30.222 10.025 42.328 1.00 85.25 751 PHE A CA 1
ATOM 6012 C C . PHE A 1 751 ? -29.289 11.185 42.635 1.00 85.25 751 PHE A C 1
ATOM 6014 O O . PHE A 1 751 ? -29.520 12.298 42.180 1.00 85.25 751 PHE A O 1
ATOM 6021 N N . THR A 1 752 ? -28.225 10.911 43.371 1.00 86.38 752 THR A N 1
ATOM 6022 C CA . THR A 1 752 ? -27.132 11.852 43.598 1.00 86.38 752 THR A CA 1
ATOM 6023 C C . THR A 1 752 ? -25.911 11.346 42.844 1.00 86.38 752 THR A C 1
ATOM 6025 O O . THR A 1 752 ? -25.499 10.203 43.050 1.00 86.38 752 THR A O 1
ATOM 6028 N N . VAL A 1 753 ? -25.349 12.175 41.969 1.00 87.81 753 VAL A N 1
ATOM 6029 C CA . VAL A 1 753 ? -24.084 11.926 41.274 1.00 87.81 753 VAL A CA 1
ATOM 6030 C C . VAL A 1 753 ? -23.040 12.858 41.870 1.00 87.81 753 VAL A C 1
ATOM 6032 O O . VAL A 1 753 ? -23.144 14.072 41.725 1.00 87.81 753 VAL A O 1
ATOM 6035 N N . GLN A 1 754 ? -22.054 12.290 42.555 1.00 88.12 754 GLN A N 1
ATOM 6036 C CA . GLN A 1 754 ? -20.869 13.007 43.013 1.00 88.12 754 GLN A CA 1
ATOM 6037 C C . GLN A 1 754 ? -19.726 12.780 42.027 1.00 88.12 754 GLN A C 1
ATOM 6039 O O . GLN A 1 754 ? -19.556 11.662 41.541 1.00 88.12 754 GLN A O 1
ATOM 6044 N N . SER A 1 755 ? -18.929 13.805 41.745 1.00 87.06 755 SER A N 1
ATOM 6045 C CA . SER A 1 755 ? -17.773 13.722 40.849 1.00 87.06 755 SER A CA 1
ATOM 6046 C C . SER A 1 755 ? -16.582 14.513 41.376 1.00 87.06 755 SER A C 1
ATOM 6048 O O . SER A 1 755 ? -16.760 15.596 41.930 1.00 87.06 755 SER A O 1
ATOM 6050 N N . VAL A 1 756 ? -15.378 13.971 41.178 1.00 85.25 756 VAL A N 1
ATOM 6051 C CA . VAL A 1 756 ? -14.102 14.580 41.578 1.00 85.25 756 VAL A CA 1
ATOM 6052 C C . VAL A 1 756 ? -13.021 14.284 40.532 1.00 85.25 756 VAL A C 1
ATOM 6054 O O . VAL A 1 756 ? -12.965 13.180 39.984 1.00 85.25 756 VAL A O 1
ATOM 6057 N N . ALA A 1 757 ? -12.165 15.262 40.234 1.00 80.75 757 ALA A N 1
ATOM 6058 C CA . ALA A 1 757 ? -11.011 15.068 39.356 1.00 80.75 757 ALA A CA 1
ATOM 6059 C C . ALA A 1 757 ? -9.934 14.217 40.055 1.00 80.75 757 ALA A C 1
ATOM 6061 O O . ALA A 1 757 ? -9.686 14.376 41.250 1.00 80.75 757 ALA A O 1
ATOM 6062 N N . VAL A 1 758 ? -9.301 13.296 39.325 1.00 73.81 758 VAL A N 1
ATOM 6063 C CA . VAL A 1 758 ? -8.306 12.359 39.871 1.00 73.81 758 VAL A CA 1
ATOM 6064 C C . VAL A 1 758 ? -7.070 12.316 38.975 1.00 73.81 758 VAL A C 1
ATOM 6066 O O . VAL A 1 758 ? -7.177 12.121 37.764 1.00 73.81 758 VAL A O 1
ATOM 6069 N N . GLY A 1 759 ? -5.884 12.463 39.573 1.00 66.75 759 GLY A N 1
ATOM 6070 C CA . GLY A 1 759 ? -4.606 12.356 38.867 1.00 66.75 759 GLY A CA 1
ATOM 6071 C C . GLY A 1 759 ? -4.120 10.909 38.716 1.00 66.75 759 GLY A C 1
ATOM 6072 O O . GLY A 1 759 ? -4.456 10.032 39.511 1.00 66.75 759 GLY A O 1
ATOM 6073 N N . ASP A 1 760 ? -3.250 10.650 37.735 1.00 58.66 760 ASP A N 1
ATOM 6074 C CA . ASP A 1 760 ? -2.734 9.299 37.432 1.00 58.66 760 ASP A CA 1
ATOM 6075 C C . ASP A 1 760 ? -1.967 8.629 38.598 1.00 58.66 760 ASP A C 1
ATOM 6077 O O . ASP A 1 760 ? -1.821 7.405 38.635 1.00 58.66 760 ASP A O 1
ATOM 6081 N N . HIS A 1 761 ? -1.466 9.400 39.570 1.00 58.97 761 HIS A N 1
ATOM 6082 C CA . HIS A 1 761 ? -0.773 8.863 40.747 1.00 58.97 761 HIS A CA 1
ATOM 6083 C C . HIS A 1 761 ? -1.716 8.224 41.778 1.00 58.97 761 HIS A C 1
ATOM 6085 O O . HIS A 1 761 ? -1.296 7.299 42.474 1.00 58.97 761 HIS A O 1
ATOM 6091 N N . ASP A 1 762 ? -2.972 8.670 41.861 1.00 59.81 762 ASP A N 1
ATOM 6092 C CA . ASP A 1 762 ? -3.946 8.183 42.847 1.00 59.81 762 ASP A CA 1
ATOM 6093 C C . ASP A 1 762 ? -4.525 6.798 42.474 1.00 59.81 762 ASP A C 1
ATOM 6095 O O . ASP A 1 762 ? -5.105 6.118 43.318 1.00 59.81 762 ASP A O 1
ATOM 6099 N N . LEU A 1 763 ? -4.327 6.342 41.228 1.00 59.16 763 LEU A N 1
ATOM 6100 C CA . LEU A 1 763 ? -4.894 5.097 40.686 1.00 59.16 763 LEU A CA 1
ATOM 6101 C C . LEU A 1 763 ? -3.971 3.868 40.799 1.00 59.16 763 LEU A C 1
ATOM 6103 O O . LEU A 1 763 ? -4.403 2.753 40.528 1.00 59.16 763 LEU A O 1
ATOM 6107 N N . LYS A 1 764 ? -2.705 4.027 41.214 1.00 52.12 764 LYS A N 1
ATOM 6108 C CA . LYS A 1 764 ? -1.701 2.936 41.230 1.00 52.12 764 LYS A CA 1
ATOM 6109 C C . LYS A 1 764 ? -1.781 1.979 42.436 1.00 52.12 764 LYS A C 1
ATOM 6111 O O . LYS A 1 764 ? -0.965 1.067 42.528 1.00 52.12 764 LYS A O 1
ATOM 6116 N N . HIS A 1 765 ? -2.727 2.175 43.357 1.00 45.19 765 HIS A N 1
ATOM 6117 C CA . HIS A 1 765 ? -2.823 1.435 44.630 1.00 45.19 765 HIS A CA 1
ATOM 6118 C C . HIS A 1 765 ? -4.187 0.760 44.877 1.00 45.19 765 HIS A C 1
ATOM 6120 O O . HIS A 1 765 ? -4.584 0.574 46.026 1.00 45.19 765 HIS A O 1
ATOM 6126 N N . VAL A 1 766 ? -4.928 0.405 43.825 1.00 50.62 766 VAL A N 1
ATOM 6127 C CA . VAL A 1 766 ? -6.251 -0.226 43.970 1.00 50.62 766 VAL A CA 1
ATOM 6128 C C . VAL A 1 766 ? -6.101 -1.754 44.030 1.00 50.62 766 VAL A C 1
ATOM 6130 O O . VAL A 1 766 ? -5.908 -2.389 43.001 1.00 50.62 766 VAL A O 1
ATOM 6133 N N . ASP A 1 767 ? -6.166 -2.339 45.231 1.00 44.19 767 ASP A N 1
ATOM 6134 C CA . ASP A 1 767 ? -6.253 -3.799 45.428 1.00 44.19 767 ASP A CA 1
ATOM 6135 C C . ASP A 1 767 ? -7.679 -4.319 45.133 1.00 44.19 767 ASP A C 1
ATOM 6137 O O . ASP A 1 767 ? -8.677 -3.695 45.512 1.00 44.19 767 ASP A O 1
ATOM 6141 N N . GLU A 1 768 ? -7.766 -5.490 44.491 1.00 45.97 768 GLU A N 1
ATOM 6142 C CA . GLU A 1 768 ? -8.965 -6.052 43.832 1.00 45.97 768 GLU A CA 1
ATOM 6143 C C . GLU A 1 768 ? -10.155 -6.391 44.762 1.00 45.97 768 GLU A C 1
ATOM 6145 O O . GLU A 1 768 ? -11.285 -6.522 44.290 1.00 45.97 768 GLU A O 1
ATOM 6150 N N . ASP A 1 769 ? -9.970 -6.480 46.083 1.00 41.22 769 ASP A N 1
ATOM 6151 C CA . ASP A 1 769 ? -10.990 -7.066 46.972 1.00 41.22 769 ASP A CA 1
ATOM 6152 C C . ASP A 1 769 ? -12.039 -6.084 47.539 1.00 41.22 769 ASP A C 1
ATOM 6154 O O . ASP A 1 769 ? -12.993 -6.514 48.194 1.00 41.22 769 ASP A O 1
ATOM 6158 N N . SER A 1 770 ? -11.947 -4.767 47.293 1.00 51.91 770 SER A N 1
ATOM 6159 C CA . SER A 1 770 ? -13.033 -3.836 47.677 1.00 51.91 770 SER A CA 1
ATOM 6160 C C . SER A 1 770 ? -13.011 -2.476 46.962 1.00 51.91 770 SER A C 1
ATOM 6162 O O . SER A 1 770 ? -12.907 -1.425 47.596 1.00 51.91 770 SER A O 1
ATOM 6164 N N . ALA A 1 771 ? -13.197 -2.470 45.639 1.00 52.06 771 ALA A N 1
ATOM 6165 C CA . ALA A 1 771 ? -13.255 -1.248 44.823 1.00 52.06 771 ALA A CA 1
ATOM 6166 C C . ALA A 1 771 ? -14.121 -0.121 45.441 1.00 52.06 771 ALA A C 1
ATOM 6168 O O . ALA A 1 771 ? -13.677 1.022 45.523 1.00 52.06 771 ALA A O 1
ATOM 6169 N N . SER A 1 772 ? -15.308 -0.423 45.993 1.00 54.44 772 SER A N 1
ATOM 6170 C CA . SER A 1 772 ? -16.180 0.611 46.588 1.00 54.44 772 SER A CA 1
ATOM 6171 C C . SER A 1 772 ? -15.597 1.292 47.833 1.00 54.44 772 SER A C 1
ATOM 6173 O O . SER A 1 772 ? -15.948 2.433 48.130 1.00 54.44 772 SER A O 1
ATOM 6175 N N . VAL A 1 773 ? -14.732 0.604 48.586 1.00 54.75 773 VAL A N 1
ATOM 6176 C CA . VAL A 1 773 ? -14.057 1.156 49.771 1.00 54.75 773 VAL A CA 1
ATOM 6177 C C . VAL A 1 773 ? -12.897 2.054 49.339 1.00 54.75 773 VAL A C 1
ATOM 6179 O O . VAL A 1 773 ? -12.678 3.096 49.952 1.00 54.75 773 VAL A O 1
ATOM 6182 N N . VAL A 1 774 ? -12.206 1.693 48.251 1.00 57.69 774 VAL A N 1
ATOM 6183 C CA . VAL A 1 774 ? -11.074 2.453 47.700 1.00 57.69 774 VAL A CA 1
ATOM 6184 C C . VAL A 1 774 ? -11.541 3.731 47.001 1.00 57.69 774 VAL A C 1
ATOM 6186 O O . VAL A 1 774 ? -11.038 4.802 47.330 1.00 57.69 774 VAL A O 1
ATOM 6189 N N . TYR A 1 775 ? -12.560 3.670 46.134 1.00 65.12 775 TYR A N 1
ATOM 6190 C CA . TYR A 1 775 ? -13.119 4.880 45.511 1.00 65.12 775 TYR A CA 1
ATOM 6191 C C . TYR A 1 775 ? -13.758 5.808 46.546 1.00 65.12 775 TYR A C 1
ATOM 6193 O O . TYR A 1 775 ? -13.621 7.023 46.441 1.00 65.12 775 TYR A O 1
ATOM 6201 N N . GLY A 1 776 ? -14.374 5.257 47.600 1.00 61.66 776 GLY A N 1
ATOM 6202 C CA . GLY A 1 776 ? -14.873 6.039 48.732 1.00 61.66 776 GLY A CA 1
ATOM 6203 C C . GLY A 1 776 ? -13.792 6.875 49.432 1.00 61.66 776 GLY A C 1
ATOM 6204 O O . GLY A 1 776 ? -14.116 7.912 50.008 1.00 61.66 776 GLY A O 1
ATOM 6205 N N . ASN A 1 777 ? -12.514 6.486 49.349 1.00 67.38 777 ASN A N 1
ATOM 6206 C CA . ASN A 1 777 ? -11.414 7.291 49.880 1.00 67.38 777 ASN A CA 1
ATOM 6207 C C . ASN A 1 777 ? -11.137 8.539 49.033 1.00 67.38 777 ASN A C 1
ATOM 6209 O O . ASN A 1 777 ? -10.727 9.543 49.605 1.00 67.38 777 ASN A O 1
ATOM 6213 N N . PHE A 1 778 ? -11.380 8.520 47.715 1.00 70.50 778 PHE A N 1
ATOM 6214 C CA . PHE A 1 778 ? -11.220 9.718 46.877 1.00 70.50 778 PHE A CA 1
ATOM 6215 C C . PHE A 1 778 ? -12.203 10.813 47.292 1.00 70.50 778 PHE A C 1
ATOM 6217 O O . PHE A 1 778 ? -11.798 11.950 47.523 1.00 70.50 778 PHE A O 1
ATOM 6224 N N . PHE A 1 779 ? -13.471 10.445 47.486 1.00 74.25 779 PHE A N 1
ATOM 6225 C CA . PHE A 1 779 ? -14.518 11.375 47.914 1.00 74.25 779 PHE A CA 1
ATOM 6226 C C . PHE A 1 779 ? -14.319 11.837 49.362 1.00 74.25 779 PHE A C 1
ATOM 6228 O O . PHE A 1 779 ? -14.387 13.032 49.624 1.00 74.25 779 PHE A O 1
ATOM 6235 N N . LYS A 1 780 ? -13.944 10.939 50.287 1.00 71.50 780 LYS A N 1
ATOM 6236 C CA . LYS A 1 780 ? -13.590 11.331 51.666 1.00 71.50 780 LYS A CA 1
ATOM 6237 C C . LYS A 1 780 ? -12.387 12.272 51.731 1.00 71.50 780 LYS A C 1
ATOM 6239 O O . LYS A 1 780 ? -12.408 13.227 52.493 1.00 71.50 780 LYS A O 1
ATOM 6244 N N . LYS A 1 781 ? -11.342 12.022 50.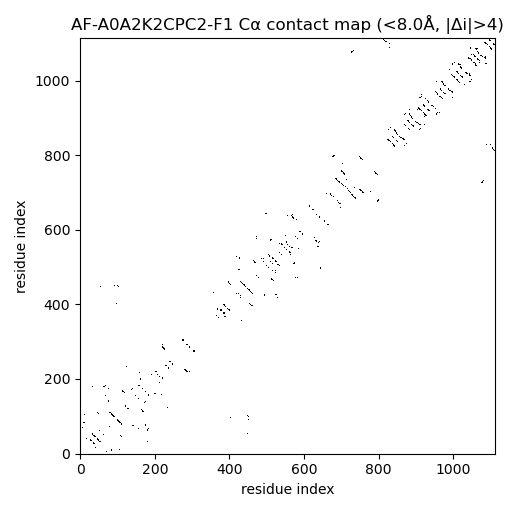935 1.00 68.88 781 LYS A N 1
ATOM 6245 C CA . LYS A 1 781 ? -10.150 12.882 50.862 1.00 68.88 781 LYS A CA 1
ATOM 6246 C C . LYS A 1 781 ? -10.513 14.277 50.342 1.00 68.88 781 LYS A C 1
ATOM 6248 O O . LYS A 1 781 ? -10.020 15.258 50.886 1.00 68.88 781 LYS A O 1
ATOM 6253 N N . ALA A 1 782 ? -11.392 14.365 49.341 1.00 64.88 782 ALA A N 1
ATOM 6254 C CA . ALA A 1 782 ? -11.907 15.639 48.838 1.00 64.88 782 ALA A CA 1
ATOM 6255 C C . ALA A 1 782 ? -12.751 16.382 49.894 1.00 64.88 782 ALA A C 1
ATOM 6257 O O . ALA A 1 782 ? -12.543 17.574 50.119 1.00 64.88 782 ALA A O 1
ATOM 6258 N N . GLU A 1 783 ? -13.627 15.668 50.613 1.00 66.31 783 GLU A N 1
ATOM 6259 C CA . GLU A 1 783 ? -14.416 16.215 51.729 1.00 66.31 783 GLU A CA 1
ATOM 6260 C C . GLU A 1 783 ? -13.527 16.721 52.884 1.00 66.31 783 GLU A C 1
ATOM 6262 O O . GLU A 1 783 ? -13.763 17.800 53.425 1.00 66.31 783 GLU A O 1
ATOM 6267 N N . GLU A 1 784 ? -12.472 15.985 53.253 1.00 68.38 784 GLU A N 1
ATOM 6268 C CA . GLU A 1 784 ? -11.529 16.359 54.322 1.00 68.38 784 GLU A CA 1
ATOM 6269 C C . GLU A 1 784 ? -10.642 17.560 53.952 1.00 68.38 784 GLU A C 1
ATOM 6271 O O . GLU A 1 784 ? -10.232 18.323 54.831 1.00 68.38 784 GLU A O 1
ATOM 6276 N N . MET A 1 785 ? -10.349 17.744 52.661 1.00 58.38 785 MET A N 1
ATOM 6277 C CA . MET A 1 785 ? -9.547 18.862 52.154 1.00 58.38 785 MET A CA 1
ATOM 6278 C C . MET A 1 785 ? -10.351 20.153 51.953 1.00 58.38 785 MET A C 1
ATOM 6280 O O . MET A 1 785 ? -9.743 21.186 51.665 1.00 58.38 785 MET A O 1
ATOM 6284 N N . ASN A 1 786 ? -11.676 20.134 52.167 1.00 51.03 786 ASN A N 1
ATOM 6285 C CA . ASN A 1 786 ? -12.557 21.298 52.005 1.00 51.03 786 ASN A CA 1
ATOM 6286 C C . ASN A 1 786 ? -12.396 21.954 50.612 1.00 51.03 786 ASN A C 1
ATOM 6288 O O . ASN A 1 786 ? -12.424 23.182 50.496 1.00 51.03 786 ASN A O 1
ATOM 6292 N N . SER A 1 787 ? -12.140 21.151 49.569 1.00 54.38 787 SER A N 1
ATOM 6293 C CA . SER A 1 787 ? -11.890 21.669 48.223 1.00 54.38 787 SER A CA 1
ATOM 6294 C C . SER A 1 787 ? -13.204 21.914 47.479 1.00 54.38 787 SER A C 1
ATOM 6296 O O . SER A 1 787 ? -14.119 21.093 47.514 1.00 54.38 787 SER A O 1
ATOM 6298 N N . ASP A 1 788 ? -13.277 23.024 46.738 1.00 55.62 788 ASP A N 1
ATOM 6299 C CA . ASP A 1 788 ? -14.357 23.322 45.779 1.00 55.62 788 ASP A CA 1
ATOM 6300 C C . ASP A 1 788 ? -14.377 22.333 44.576 1.00 55.62 788 ASP A C 1
ATOM 6302 O O . ASP A 1 788 ? -15.059 22.567 43.581 1.00 55.62 788 ASP A O 1
ATOM 6306 N N . GLU A 1 789 ? -13.606 21.236 44.629 1.00 63.59 789 GLU A N 1
ATOM 6307 C CA . GLU A 1 789 ? -13.433 20.252 43.549 1.00 63.59 789 GLU A CA 1
ATOM 6308 C C . GLU A 1 789 ? -14.455 19.104 43.601 1.00 63.59 789 GLU A C 1
ATOM 6310 O O . GLU A 1 789 ? -14.614 18.392 42.608 1.00 63.59 789 GLU A O 1
ATOM 6315 N N . LEU A 1 790 ? -15.151 18.908 44.730 1.00 73.06 790 LEU A N 1
ATOM 6316 C CA . LEU A 1 790 ? -16.245 17.940 44.828 1.00 73.06 790 LEU A CA 1
ATOM 6317 C C . LEU A 1 790 ? -17.529 18.557 44.272 1.00 73.06 790 LEU A C 1
ATOM 6319 O O . LEU A 1 790 ? -18.083 19.496 44.843 1.00 73.06 790 LEU A O 1
ATOM 6323 N N . GLN A 1 791 ? -18.035 17.989 43.184 1.00 77.25 791 GLN A N 1
ATOM 6324 C CA . GLN A 1 791 ? -19.305 18.403 42.601 1.00 77.25 791 GLN A CA 1
ATOM 6325 C C . GLN A 1 791 ? -20.387 17.370 42.859 1.00 77.25 791 GLN A C 1
ATOM 6327 O O . GLN A 1 791 ? -20.153 16.171 42.723 1.00 77.25 791 GLN A O 1
ATOM 6332 N N . GLU A 1 792 ? -21.579 17.845 43.203 1.00 81.88 792 GLU A N 1
ATOM 6333 C CA . GLU A 1 792 ? -22.733 17.008 43.502 1.00 81.88 792 GLU A CA 1
ATOM 6334 C C . GLU A 1 792 ? -23.951 17.478 42.702 1.00 81.88 792 GLU A C 1
ATOM 6336 O O . GLU A 1 792 ? -24.365 18.633 42.789 1.00 81.88 792 GLU A O 1
ATOM 6341 N N . MET A 1 793 ? -24.542 16.564 41.936 1.00 83.38 793 MET A N 1
ATOM 6342 C CA . MET A 1 793 ? -25.748 16.789 41.144 1.00 83.38 793 MET A CA 1
ATOM 6343 C C . MET A 1 793 ? -26.866 15.860 41.616 1.00 83.38 793 MET A C 1
ATOM 6345 O O . MET A 1 793 ? -26.644 14.672 41.846 1.00 83.38 793 MET A O 1
ATOM 6349 N N . THR A 1 794 ? -28.088 16.386 41.727 1.00 84.62 794 THR A N 1
ATOM 6350 C CA . THR A 1 794 ? -29.284 15.597 42.055 1.00 84.62 794 THR A CA 1
ATOM 6351 C C . THR A 1 794 ? -30.187 15.449 40.831 1.00 84.62 794 THR A C 1
ATOM 6353 O O . THR A 1 794 ? -30.659 16.445 40.293 1.00 84.62 794 THR A O 1
ATOM 6356 N N . LEU A 1 795 ? -30.467 14.209 40.428 1.00 84.69 795 LEU A N 1
ATOM 6357 C CA . LEU A 1 795 ? -31.316 13.843 39.293 1.00 84.69 795 LEU A CA 1
ATOM 6358 C C . LEU A 1 795 ? -32.682 13.347 39.799 1.00 84.69 795 LEU A C 1
ATOM 6360 O O . LEU A 1 795 ? -32.735 12.292 40.445 1.00 84.69 795 LEU A O 1
ATOM 6364 N N . PRO A 1 796 ? -33.797 14.052 39.546 1.00 82.25 796 PRO A N 1
ATOM 6365 C CA . PRO A 1 796 ? -35.119 13.586 39.951 1.00 82.25 796 PRO A CA 1
ATOM 6366 C C . PRO A 1 796 ? -35.565 12.364 39.132 1.00 82.25 796 PRO A C 1
ATOM 6368 O O . PRO A 1 796 ? -35.207 12.205 37.964 1.00 82.25 796 PRO A O 1
ATOM 6371 N N . VAL A 1 797 ? -36.364 11.498 39.760 1.00 81.44 797 VAL A N 1
ATOM 6372 C CA . VAL A 1 797 ? -36.977 10.328 39.117 1.00 81.44 797 VAL A CA 1
ATOM 6373 C C . VAL A 1 797 ? -38.427 10.626 38.734 1.00 81.44 797 VAL A C 1
ATOM 6375 O O . VAL A 1 797 ? -39.248 10.959 39.592 1.00 81.44 797 VAL A O 1
ATOM 6378 N N . CYS A 1 798 ? -38.749 10.445 37.454 1.00 76.50 798 CYS A N 1
ATOM 6379 C CA . CYS A 1 798 ? -40.078 10.620 36.875 1.00 76.50 798 CYS A CA 1
ATOM 6380 C C . CYS A 1 798 ? -40.703 9.258 36.533 1.00 76.50 798 CYS A C 1
ATOM 6382 O O . CYS A 1 798 ? -40.083 8.420 35.879 1.00 76.50 798 CYS A O 1
ATOM 6384 N N . TRP A 1 799 ? -41.947 9.038 36.966 1.00 73.50 799 TRP A N 1
ATOM 6385 C CA . TRP A 1 799 ? -42.658 7.755 36.819 1.00 73.50 799 TRP A CA 1
ATOM 6386 C C . TRP A 1 799 ? -43.616 7.701 35.615 1.00 73.50 799 TRP A C 1
ATOM 6388 O O . TRP A 1 799 ? -44.080 6.620 35.249 1.00 73.50 799 TRP A O 1
ATOM 6398 N N . ASP A 1 800 ? -43.892 8.854 34.997 1.00 62.53 800 ASP A N 1
ATOM 6399 C CA . ASP A 1 800 ? -44.796 9.020 33.854 1.00 62.53 800 ASP A CA 1
ATOM 6400 C C . ASP A 1 800 ? -44.010 9.199 32.539 1.00 62.53 800 ASP A C 1
ATOM 6402 O O . ASP A 1 800 ? -42.870 9.665 32.545 1.00 62.53 800 ASP A O 1
ATOM 6406 N N . LEU A 1 801 ? -44.613 8.830 31.400 1.00 55.78 801 LEU A N 1
ATOM 6407 C CA . LEU A 1 801 ? -44.049 9.105 30.069 1.00 55.78 801 LEU A CA 1
ATOM 6408 C C . LEU A 1 801 ? -44.081 10.622 29.778 1.00 55.78 801 LEU A C 1
ATOM 6410 O O . LEU A 1 801 ? -45.052 11.281 30.162 1.00 55.78 801 LEU A O 1
ATOM 6414 N N . PRO A 1 802 ? -43.080 11.183 29.073 1.00 52.41 802 PRO A N 1
ATOM 6415 C CA . PRO A 1 802 ? -43.138 12.569 28.612 1.00 52.41 802 PRO A CA 1
ATOM 6416 C C . PRO A 1 802 ? -44.364 12.786 27.706 1.00 52.41 802 PRO A C 1
ATOM 6418 O O . PRO A 1 802 ? -44.771 11.886 26.969 1.00 52.41 802 PRO A O 1
ATOM 6421 N N . ALA A 1 803 ? -44.986 13.966 27.790 1.00 44.84 803 ALA A N 1
ATOM 6422 C CA . ALA A 1 803 ? -46.192 14.292 27.029 1.00 44.84 803 ALA A CA 1
ATOM 6423 C C . ALA A 1 803 ? -45.958 14.139 25.511 1.00 44.84 803 ALA A C 1
ATOM 6425 O O . ALA A 1 803 ? -44.915 14.552 25.002 1.00 44.84 803 ALA A O 1
ATOM 6426 N N . GLU A 1 804 ? -46.929 13.569 24.782 1.00 38.44 804 GLU A N 1
ATOM 6427 C CA . GLU A 1 804 ? -46.876 13.443 23.316 1.00 38.44 804 GLU A CA 1
ATOM 6428 C C . GLU A 1 804 ? -46.567 14.811 22.678 1.00 38.44 804 GLU A C 1
ATOM 6430 O O . GLU A 1 804 ? -47.395 15.722 22.712 1.00 38.44 804 GLU A O 1
ATOM 6435 N N . GLY A 1 805 ? -45.358 14.966 22.122 1.00 41.09 805 GLY A N 1
ATOM 6436 C CA . GLY A 1 805 ? -44.911 16.198 21.460 1.00 41.09 805 GLY A CA 1
ATOM 6437 C C . GLY A 1 805 ? -43.543 16.738 21.890 1.00 41.09 805 GLY A C 1
ATOM 6438 O O . GLY A 1 805 ? -43.019 17.613 21.206 1.00 41.09 805 GLY A O 1
ATOM 6439 N N . THR A 1 806 ? -42.923 16.225 22.957 1.00 40.34 806 THR A N 1
ATOM 6440 C CA . THR A 1 806 ? -41.485 16.437 23.198 1.00 40.34 806 THR A CA 1
ATOM 6441 C C . THR A 1 806 ? -40.712 15.310 22.525 1.00 40.34 806 THR A C 1
ATOM 6443 O O . THR A 1 806 ? -40.697 14.189 23.031 1.00 40.34 806 THR A O 1
ATOM 6446 N N . GLU A 1 807 ? -40.118 15.582 21.363 1.00 33.81 807 GLU A N 1
ATOM 6447 C CA . GLU A 1 807 ? -39.131 14.693 20.749 1.00 33.81 807 GLU A CA 1
ATOM 6448 C C . GLU A 1 807 ? -38.038 14.402 21.788 1.00 33.81 807 GLU A C 1
ATOM 6450 O O . GLU A 1 807 ? -37.254 15.280 22.141 1.00 33.81 807 GLU A O 1
ATOM 6455 N N . SER A 1 808 ? -37.998 13.181 22.326 1.00 37.22 808 SER A N 1
ATOM 6456 C CA . SER A 1 808 ? -36.782 12.683 22.963 1.00 37.22 808 SER A CA 1
ATOM 6457 C C . SER A 1 808 ? -35.687 12.745 21.903 1.00 37.22 808 SER A C 1
ATOM 6459 O O . SER A 1 808 ? -35.885 12.178 20.825 1.00 37.22 808 SER A O 1
ATOM 6461 N N . GLU A 1 809 ? -34.585 13.446 22.176 1.00 38.03 809 GLU A N 1
ATOM 6462 C CA . GLU A 1 809 ? -33.482 13.583 21.224 1.00 38.03 809 GLU A CA 1
ATOM 6463 C C . GLU A 1 809 ? -33.140 12.223 20.580 1.00 38.03 809 GLU A C 1
ATOM 6465 O O . GLU A 1 809 ? -32.975 11.229 21.297 1.00 38.03 809 GLU A O 1
ATOM 6470 N N . PRO A 1 810 ? -33.008 12.149 19.246 1.00 36.69 810 PRO A N 1
ATOM 6471 C CA . PRO A 1 810 ? -32.915 10.892 18.496 1.00 36.69 810 PRO A CA 1
ATOM 6472 C C . PRO A 1 810 ? -31.633 10.059 18.734 1.00 36.69 810 PRO A C 1
ATOM 6474 O O . PRO A 1 810 ? -31.426 9.071 18.038 1.00 36.69 810 PRO A O 1
ATOM 6477 N N . ASN A 1 811 ? -30.786 10.411 19.713 1.00 42.38 811 ASN A N 1
ATOM 6478 C CA . ASN A 1 811 ? -29.425 9.879 19.894 1.00 42.38 811 ASN A CA 1
ATOM 6479 C C . ASN A 1 811 ? -29.132 9.210 21.261 1.00 42.38 811 ASN A C 1
ATOM 6481 O O . ASN A 1 811 ? -27.970 8.917 21.569 1.00 42.38 811 ASN A O 1
ATOM 6485 N N . GLN A 1 812 ? -30.133 8.939 22.107 1.00 52.06 812 GLN A N 1
ATOM 6486 C CA . GLN A 1 812 ? -29.888 8.250 23.385 1.00 52.06 812 GLN A CA 1
ATOM 6487 C C . GLN A 1 812 ? -29.720 6.728 23.220 1.00 52.06 812 GLN A C 1
ATOM 6489 O O . GLN A 1 812 ? -30.573 6.044 22.660 1.00 52.06 812 GLN A O 1
ATOM 6494 N N . SER A 1 813 ? -28.623 6.183 23.767 1.00 53.81 813 SER A N 1
ATOM 6495 C CA . SER A 1 813 ? -28.365 4.737 23.853 1.00 53.81 813 SER A CA 1
ATOM 6496 C C . SER A 1 813 ? -29.399 4.057 24.746 1.00 53.81 813 SER A C 1
ATOM 6498 O O . SER A 1 813 ? -29.250 4.041 25.967 1.00 53.81 813 SER A O 1
ATOM 6500 N N . ARG A 1 814 ? -30.439 3.463 24.163 1.00 67.56 814 ARG A N 1
ATOM 6501 C CA . ARG A 1 814 ? -31.430 2.726 24.948 1.00 67.56 814 ARG A CA 1
ATOM 6502 C C . ARG A 1 814 ? -30.856 1.367 25.351 1.00 67.56 814 ARG A C 1
ATOM 6504 O O . ARG A 1 814 ? -30.598 0.517 24.499 1.00 67.56 814 ARG A O 1
ATOM 6511 N N . ILE A 1 815 ? -30.639 1.180 26.653 1.00 73.75 815 ILE A N 1
ATOM 6512 C CA . ILE A 1 815 ? -30.256 -0.111 27.234 1.00 73.75 815 ILE A CA 1
ATOM 6513 C C . ILE A 1 815 ? -31.518 -0.804 27.748 1.00 73.75 815 ILE A C 1
ATOM 6515 O O . ILE A 1 815 ? -32.214 -0.284 28.620 1.00 73.75 815 ILE A O 1
ATOM 6519 N N . GLU A 1 816 ? -31.791 -1.992 27.225 1.00 72.88 816 GLU A N 1
ATOM 6520 C CA . GLU A 1 816 ? -32.907 -2.847 27.610 1.00 72.88 816 GLU A CA 1
ATOM 6521 C C . GLU A 1 816 ? -32.375 -4.100 28.310 1.00 72.88 816 GLU A C 1
ATOM 6523 O O . GLU A 1 816 ? -31.646 -4.906 27.732 1.00 72.88 816 GLU A O 1
ATOM 6528 N N . ILE A 1 817 ? -32.740 -4.291 29.578 1.00 71.94 817 ILE A N 1
ATOM 6529 C CA . ILE A 1 817 ? -32.415 -5.526 30.294 1.00 71.94 817 ILE A CA 1
ATOM 6530 C C . ILE A 1 817 ? -33.461 -6.585 29.937 1.00 71.94 817 ILE A C 1
ATOM 6532 O O . ILE A 1 817 ? -34.616 -6.490 30.350 1.00 71.94 817 ILE A O 1
ATOM 6536 N N . ILE A 1 818 ? -33.044 -7.602 29.178 1.00 68.44 818 ILE A N 1
ATOM 6537 C CA . ILE A 1 818 ? -33.918 -8.684 28.699 1.00 68.44 818 ILE A CA 1
ATOM 6538 C C . ILE A 1 818 ? -34.329 -9.584 29.868 1.00 68.44 818 ILE A C 1
ATOM 6540 O O . ILE A 1 818 ? -35.508 -9.888 30.054 1.00 68.44 818 ILE A O 1
ATOM 6544 N N . ALA A 1 819 ? -33.361 -10.008 30.684 1.00 66.81 819 ALA A N 1
ATOM 6545 C CA . ALA A 1 819 ? -33.619 -10.880 31.824 1.00 66.81 819 ALA A CA 1
ATOM 6546 C C . ALA A 1 819 ? -32.584 -10.688 32.937 1.00 66.81 819 ALA A C 1
ATOM 6548 O O . ALA A 1 819 ? -31.383 -10.714 32.682 1.00 66.81 819 ALA A O 1
ATOM 6549 N N . THR A 1 820 ? -33.058 -10.581 34.182 1.00 67.00 820 THR A N 1
ATOM 6550 C CA . THR A 1 820 ? -32.249 -10.764 35.395 1.00 67.00 820 THR A CA 1
ATOM 6551 C C . THR A 1 820 ? -32.431 -12.198 35.887 1.00 67.00 820 THR A C 1
ATOM 6553 O O . THR A 1 820 ? -33.551 -12.648 36.149 1.00 67.00 820 THR A O 1
ATOM 6556 N N . LEU A 1 821 ? -31.335 -12.941 35.960 1.00 63.78 821 LEU A N 1
ATOM 6557 C CA . LEU A 1 821 ? -31.283 -14.364 36.273 1.00 63.78 821 LEU A CA 1
ATOM 6558 C C . LEU A 1 821 ? -30.598 -14.555 37.626 1.00 63.78 821 LEU A C 1
ATOM 6560 O O . LEU A 1 821 ? -29.516 -15.125 37.715 1.00 63.78 821 LEU A O 1
ATOM 6564 N N . ASP A 1 822 ? -31.261 -14.107 38.693 1.00 55.59 822 ASP A N 1
ATOM 6565 C CA . ASP A 1 822 ? -30.712 -14.044 40.061 1.00 55.59 822 ASP A CA 1
ATOM 6566 C C . ASP A 1 822 ? -30.229 -15.400 40.635 1.00 55.59 822 ASP A C 1
ATOM 6568 O O . ASP A 1 822 ? -29.638 -15.439 41.710 1.00 55.59 822 ASP A O 1
ATOM 6572 N N . SER A 1 823 ? -30.482 -16.520 39.944 1.00 56.09 823 SER A N 1
ATOM 6573 C CA . SER A 1 823 ? -30.163 -17.890 40.382 1.00 56.09 823 SER A CA 1
ATOM 6574 C C . SER A 1 823 ? -29.394 -18.744 39.363 1.00 56.09 823 SER A C 1
ATOM 6576 O O . SER A 1 823 ? -29.110 -19.902 39.655 1.00 56.09 823 SER A O 1
ATOM 6578 N N . GLN A 1 824 ? -29.068 -18.225 38.172 1.00 68.38 824 GLN A N 1
ATOM 6579 C CA . GLN A 1 824 ? -28.424 -19.000 37.100 1.00 68.38 824 GLN A CA 1
ATOM 6580 C C . GLN A 1 824 ? -27.358 -18.148 36.406 1.00 68.38 824 GLN A C 1
ATOM 6582 O O . GLN A 1 824 ? -27.683 -17.275 35.603 1.00 68.38 824 GLN A O 1
ATOM 6587 N N . GLN A 1 825 ? -26.085 -18.419 36.708 1.00 83.31 825 GLN A N 1
ATOM 6588 C CA . GLN A 1 825 ? -24.955 -17.712 36.108 1.00 83.31 825 GLN A CA 1
ATOM 6589 C C . GLN A 1 825 ? -24.869 -18.013 34.609 1.00 83.31 825 GLN A C 1
ATOM 6591 O O . GLN A 1 825 ? -24.688 -19.170 34.227 1.00 83.31 825 GLN A O 1
ATOM 6596 N N . VAL A 1 826 ? -24.987 -16.986 33.762 1.00 88.69 826 VAL A N 1
ATOM 6597 C CA . VAL A 1 826 ? -24.801 -17.129 32.308 1.00 88.69 826 VAL A CA 1
ATOM 6598 C C . VAL A 1 826 ? -23.339 -17.474 32.026 1.00 88.69 826 VAL A C 1
ATOM 6600 O O . VAL A 1 826 ? -22.438 -16.831 32.557 1.00 88.69 826 VAL A O 1
ATOM 6603 N N . SER A 1 827 ? -23.112 -18.505 31.216 1.00 88.88 827 SER A N 1
ATOM 6604 C CA . SER A 1 827 ? -21.776 -18.955 30.803 1.00 88.88 827 SER A CA 1
ATOM 6605 C C . SER A 1 827 ? -21.445 -18.541 29.370 1.00 88.88 827 SER A C 1
ATOM 6607 O O . SER A 1 827 ? -20.317 -18.145 29.101 1.00 88.88 827 SER A O 1
ATOM 6609 N N . SER A 1 828 ? -22.425 -18.569 28.465 1.00 90.50 828 SER A N 1
ATOM 6610 C CA . SER A 1 828 ? -22.285 -18.066 27.096 1.00 90.50 828 SER A CA 1
ATOM 6611 C C . SER A 1 828 ? -23.607 -17.502 26.578 1.00 90.50 828 SER A C 1
ATOM 6613 O O . SER A 1 828 ? -24.678 -17.812 27.111 1.00 90.50 828 SER A O 1
ATOM 6615 N N . VAL A 1 829 ? -23.522 -16.659 25.549 1.00 92.88 829 VAL A N 1
ATOM 6616 C CA . VAL A 1 829 ? -24.668 -16.071 24.851 1.00 92.88 829 VAL A CA 1
ATOM 6617 C C . VAL A 1 829 ? -24.461 -16.170 23.345 1.00 92.88 829 VAL A C 1
ATOM 6619 O O . VAL A 1 829 ? -23.331 -16.071 22.869 1.00 92.88 829 VAL A O 1
ATOM 6622 N N . GLU A 1 830 ? -25.547 -16.346 22.601 1.00 92.75 830 GLU A N 1
ATOM 6623 C CA . GLU A 1 830 ? -25.525 -16.383 21.143 1.00 92.75 830 GLU A CA 1
ATOM 6624 C C . GLU A 1 830 ? -26.831 -15.863 20.553 1.00 92.75 830 GLU A C 1
ATOM 6626 O O . GLU A 1 830 ? -27.909 -16.123 21.084 1.00 92.75 830 GLU A O 1
ATOM 6631 N N . VAL A 1 831 ? -26.742 -15.132 19.446 1.00 92.38 831 VAL A N 1
ATOM 6632 C CA . VAL A 1 831 ? -27.905 -14.615 18.717 1.00 92.38 831 VAL A CA 1
ATOM 6633 C C . VAL A 1 831 ? -28.149 -15.501 17.504 1.00 92.38 831 VAL A C 1
ATOM 6635 O O . VAL A 1 831 ? -27.217 -15.823 16.768 1.00 92.38 831 VAL A O 1
ATOM 6638 N N . HIS A 1 832 ? -29.401 -15.897 17.289 1.00 91.94 832 HIS A N 1
ATOM 6639 C CA . HIS A 1 832 ? -29.765 -16.695 16.128 1.00 91.94 832 HIS A CA 1
ATOM 6640 C C . HIS A 1 832 ? -29.610 -15.863 14.834 1.00 91.94 832 HIS A C 1
ATOM 6642 O O . HIS A 1 832 ? -30.064 -14.719 14.801 1.00 91.94 832 HIS A O 1
ATOM 6648 N N . PRO A 1 833 ? -29.038 -16.410 13.741 1.00 86.94 833 PRO A N 1
ATOM 6649 C CA . PRO A 1 833 ? -28.760 -15.635 12.525 1.00 86.94 833 PRO A CA 1
ATOM 6650 C C . PRO A 1 833 ? -29.991 -15.017 11.835 1.00 86.94 833 PRO A C 1
ATOM 6652 O O . PRO A 1 833 ? -29.907 -13.898 11.332 1.00 86.94 833 PRO A O 1
ATOM 6655 N N . SER A 1 834 ? -31.124 -15.736 11.794 1.00 87.50 834 SER A N 1
ATOM 6656 C CA . SER A 1 834 ? -32.364 -15.281 11.129 1.00 87.50 834 SER A CA 1
ATOM 6657 C C . SER A 1 834 ? -33.584 -15.050 12.029 1.00 87.50 834 SER A C 1
ATOM 6659 O O . SER A 1 834 ? -34.397 -14.177 11.733 1.00 87.50 834 SER A O 1
ATOM 6661 N N . GLN A 1 835 ? -33.760 -15.832 13.096 1.00 90.06 835 GLN A N 1
ATOM 6662 C CA . GLN A 1 835 ? -34.887 -15.710 14.024 1.00 90.06 835 GLN A CA 1
ATOM 6663 C C . GLN A 1 835 ? -34.600 -14.681 15.122 1.00 90.06 835 GLN A C 1
ATOM 6665 O O . GLN A 1 835 ? -33.433 -14.463 15.456 1.00 90.06 835 GLN A O 1
ATOM 6670 N N . PRO A 1 836 ? -35.631 -14.073 15.741 1.00 90.19 836 PRO A N 1
ATOM 6671 C CA . PRO A 1 836 ? -35.445 -13.091 16.800 1.00 90.19 836 PRO A CA 1
ATOM 6672 C C . PRO A 1 836 ? -35.069 -13.727 18.150 1.00 90.19 836 PRO A C 1
ATOM 6674 O O . PRO A 1 836 ? -35.663 -13.427 19.186 1.00 90.19 836 PRO A O 1
ATOM 6677 N N . TRP A 1 837 ? -34.111 -14.657 18.141 1.00 92.00 837 TRP A N 1
ATOM 6678 C CA . TRP A 1 837 ? -33.804 -15.515 19.277 1.00 92.00 837 TRP A CA 1
ATOM 6679 C C . TRP A 1 837 ? -32.424 -15.237 19.863 1.00 92.00 837 TRP A C 1
ATOM 6681 O O . TRP A 1 837 ? -31.451 -15.025 19.140 1.00 92.00 837 TRP A O 1
ATOM 6691 N N . ILE A 1 838 ? -32.341 -15.297 21.189 1.00 92.19 838 ILE A N 1
ATOM 6692 C CA . ILE A 1 838 ? -31.093 -15.302 21.953 1.00 92.19 838 ILE A CA 1
ATOM 6693 C C . ILE A 1 838 ? -31.022 -16.617 22.711 1.00 92.19 838 ILE A C 1
ATOM 6695 O O . ILE A 1 838 ? -31.967 -16.990 23.402 1.00 92.19 838 ILE A O 1
ATOM 6699 N N . MET A 1 839 ? -29.896 -17.304 22.620 1.00 92.62 839 MET A N 1
ATOM 6700 C CA . MET A 1 839 ? -29.598 -18.484 23.410 1.00 92.62 839 MET A CA 1
ATOM 6701 C C . MET A 1 839 ? -28.628 -18.137 24.530 1.00 92.62 839 MET A C 1
ATOM 6703 O O . MET A 1 839 ? -27.661 -17.408 24.321 1.00 92.62 839 MET A O 1
ATOM 6707 N N . THR A 1 840 ? -28.871 -18.696 25.711 1.00 92.06 840 THR A N 1
ATOM 6708 C CA . THR A 1 840 ? -27.948 -18.637 26.842 1.00 92.06 840 THR A CA 1
ATOM 6709 C C . THR A 1 840 ? -27.719 -20.001 27.445 1.00 92.06 840 THR A C 1
ATOM 6711 O O . THR A 1 840 ? -28.664 -20.769 27.633 1.00 92.06 840 THR A O 1
ATOM 6714 N N . THR A 1 841 ? -26.475 -20.258 27.828 1.00 92.31 841 THR A N 1
ATOM 6715 C CA . THR A 1 841 ? -26.108 -21.420 28.637 1.00 92.31 841 THR A CA 1
ATOM 6716 C C . THR A 1 841 ? -25.816 -20.994 30.066 1.00 92.31 841 THR A C 1
ATOM 6718 O O . THR A 1 841 ? -25.402 -19.856 30.312 1.00 92.31 841 THR A O 1
ATOM 6721 N N . HIS A 1 842 ? -26.047 -21.890 31.021 1.00 91.19 842 HIS A N 1
ATOM 6722 C CA . HIS A 1 842 ? -25.930 -21.586 32.440 1.00 91.19 842 HIS A CA 1
ATOM 6723 C C . HIS A 1 842 ? -24.962 -22.526 33.159 1.00 91.19 842 HIS A C 1
ATOM 6725 O O . HIS A 1 842 ? -24.812 -23.696 32.808 1.00 91.19 842 HIS A O 1
ATOM 6731 N N . HIS A 1 843 ? -24.353 -22.014 34.229 1.00 88.00 843 HIS A N 1
ATOM 6732 C CA . HIS A 1 843 ? -23.454 -22.788 35.083 1.00 88.00 843 HIS A CA 1
ATOM 6733 C C . HIS A 1 843 ? -24.172 -23.934 35.818 1.00 88.00 843 HIS A C 1
ATOM 6735 O O . HIS A 1 843 ? -23.537 -24.909 36.182 1.00 88.00 843 HIS A O 1
ATOM 6741 N N . GLY A 1 844 ? -25.496 -23.849 35.998 1.00 87.69 844 GLY A N 1
ATOM 6742 C CA . GLY A 1 844 ? -26.320 -24.935 36.544 1.00 87.69 844 GLY A CA 1
ATOM 6743 C C . GLY A 1 844 ? -26.804 -25.955 35.504 1.00 87.69 844 GLY A C 1
ATOM 6744 O O . GLY A 1 844 ? -27.844 -26.574 35.716 1.00 87.69 844 GLY A O 1
ATOM 6745 N N . GLY A 1 845 ? -26.148 -26.038 34.343 1.00 90.06 845 GLY A N 1
ATOM 6746 C CA . GLY A 1 845 ? -26.393 -27.076 33.334 1.00 90.06 845 GLY A CA 1
ATOM 6747 C C . GLY A 1 845 ? -27.636 -26.924 32.463 1.00 90.06 845 GLY A C 1
ATOM 6748 O O . GLY A 1 845 ? -28.000 -27.828 31.709 1.00 90.06 845 GLY A O 1
ATOM 6749 N N . SER A 1 846 ? -28.292 -25.766 32.530 1.00 90.69 846 SER A N 1
ATOM 6750 C CA . SER A 1 846 ? -29.456 -25.463 31.696 1.00 90.69 846 SER A CA 1
ATOM 6751 C C . SER A 1 846 ? -29.100 -24.611 30.476 1.00 90.69 846 SER A C 1
ATOM 6753 O O . SER A 1 846 ? -28.165 -23.806 30.497 1.00 90.69 846 SER A O 1
ATOM 6755 N N . LEU A 1 847 ? -29.886 -24.771 29.414 1.00 91.00 847 LEU A N 1
ATOM 6756 C CA . LEU A 1 847 ? -29.848 -23.978 28.190 1.00 91.00 847 LEU A CA 1
ATOM 6757 C C . LEU A 1 847 ? -31.217 -23.334 27.978 1.00 91.00 847 LEU A C 1
ATOM 6759 O O . LEU A 1 847 ? -32.248 -23.992 28.122 1.00 91.00 847 LEU A O 1
ATOM 6763 N N . ARG A 1 848 ? -31.251 -22.044 27.643 1.00 90.38 848 ARG A N 1
ATOM 6764 C CA . ARG A 1 848 ? -32.497 -21.300 27.411 1.00 90.38 848 ARG A CA 1
ATOM 6765 C C . ARG A 1 848 ? -32.453 -20.532 26.106 1.00 90.38 848 ARG A C 1
ATOM 6767 O O . ARG A 1 848 ? -31.436 -19.928 25.783 1.00 90.38 848 ARG A O 1
ATOM 6774 N N . VAL A 1 849 ? -33.583 -20.515 25.408 1.00 90.88 849 VAL A N 1
ATOM 6775 C CA . VAL A 1 849 ? -33.804 -19.721 24.198 1.00 90.88 849 VAL A CA 1
ATOM 6776 C C . VAL A 1 849 ? -34.883 -18.684 24.491 1.00 90.88 849 VAL A C 1
ATOM 6778 O O . VAL A 1 849 ? -35.946 -19.008 25.026 1.00 90.88 849 VAL A O 1
ATOM 6781 N N . TRP A 1 850 ? -34.602 -17.436 24.150 1.00 89.19 850 TRP A N 1
ATOM 6782 C CA . TRP A 1 850 ? -35.411 -16.257 24.431 1.00 89.19 850 TRP A CA 1
ATOM 6783 C C . TRP A 1 850 ? -35.811 -15.587 23.128 1.00 89.19 850 TRP A C 1
ATOM 6785 O O . TRP A 1 850 ? -34.985 -15.483 22.231 1.00 89.19 850 TRP A O 1
ATOM 6795 N N . ASP A 1 851 ? -37.034 -15.082 23.047 1.00 88.38 851 ASP A N 1
ATOM 6796 C CA . ASP A 1 851 ? -37.448 -14.156 21.996 1.00 88.38 851 ASP A CA 1
ATOM 6797 C C . ASP A 1 851 ? -37.139 -12.725 22.455 1.00 88.38 851 ASP A C 1
ATOM 6799 O O . ASP A 1 851 ? -37.681 -12.270 23.468 1.00 88.38 851 ASP A O 1
ATOM 6803 N N . TYR A 1 852 ? -36.260 -12.019 21.740 1.00 85.00 852 TYR A N 1
ATOM 6804 C CA . TYR A 1 852 ? -35.872 -10.656 22.117 1.00 85.00 852 TYR A CA 1
ATOM 6805 C C . TYR A 1 852 ? -36.903 -9.590 21.722 1.00 85.00 852 TYR A C 1
ATOM 6807 O O . TYR A 1 852 ? -36.822 -8.466 22.208 1.00 85.00 852 TYR A O 1
ATOM 6815 N N . GLN A 1 853 ? -37.871 -9.905 20.856 1.00 83.12 853 GLN A N 1
ATOM 6816 C CA . GLN A 1 853 ? -38.973 -8.998 20.523 1.00 83.12 853 GLN A CA 1
ATOM 6817 C C . GLN A 1 853 ? -40.053 -9.048 21.604 1.00 83.12 853 GLN A C 1
ATOM 6819 O O . GLN A 1 853 ? -40.564 -8.008 22.020 1.00 83.12 853 GLN A O 1
ATOM 6824 N N . THR A 1 854 ? -40.392 -10.247 22.085 1.00 80.44 854 THR A N 1
ATOM 6825 C CA . THR A 1 854 ? -41.419 -10.418 23.127 1.00 80.44 854 THR A CA 1
ATOM 6826 C C . THR A 1 854 ? -40.852 -10.443 24.546 1.00 80.44 854 THR A C 1
ATOM 6828 O O . THR A 1 854 ? -41.627 -10.454 25.503 1.00 80.44 854 THR A O 1
ATOM 6831 N N . MET A 1 855 ? -39.525 -10.485 24.703 1.00 74.94 855 MET A N 1
ATOM 6832 C CA . MET A 1 855 ? -38.816 -10.629 25.985 1.00 74.94 855 MET A CA 1
ATOM 6833 C C . MET A 1 855 ? -39.245 -11.877 26.782 1.00 74.94 855 MET A C 1
ATOM 6835 O O . MET A 1 855 ? -39.261 -11.874 28.015 1.00 74.94 855 MET A O 1
ATOM 6839 N N . ALA A 1 856 ? -39.634 -12.950 26.086 1.00 80.06 856 ALA A N 1
ATOM 6840 C CA . ALA A 1 856 ? -40.168 -14.169 26.695 1.00 80.06 856 ALA A CA 1
ATOM 6841 C C . ALA A 1 856 ? -39.238 -15.364 26.462 1.00 80.06 856 ALA A C 1
ATOM 6843 O O . ALA A 1 856 ? -38.588 -15.471 25.425 1.00 80.06 856 ALA A O 1
ATOM 6844 N N . THR A 1 857 ? -39.191 -16.293 27.418 1.00 85.31 857 THR A N 1
ATOM 6845 C CA . THR A 1 857 ? -38.496 -17.573 27.227 1.00 85.31 857 THR A CA 1
ATOM 6846 C C . THR A 1 857 ? -39.319 -18.459 26.292 1.00 85.31 857 THR A C 1
ATOM 6848 O O . THR A 1 857 ? -40.467 -18.776 26.602 1.00 85.31 857 THR A O 1
ATOM 6851 N N . LEU A 1 858 ? -38.731 -18.869 25.169 1.00 85.88 858 LEU A N 1
ATOM 6852 C CA . LEU A 1 858 ? -39.337 -19.787 24.203 1.00 85.88 858 LEU A CA 1
ATOM 6853 C C . LEU A 1 858 ? -39.134 -21.242 24.619 1.00 85.88 858 LEU A C 1
ATOM 6855 O O . LEU A 1 858 ? -40.074 -22.035 24.615 1.00 85.88 858 LEU A O 1
ATOM 6859 N N . GLN A 1 859 ? -37.897 -21.589 24.977 1.00 85.38 859 GLN A N 1
ATOM 6860 C CA . GLN A 1 859 ? -37.500 -22.949 25.326 1.00 85.38 859 GLN A CA 1
ATOM 6861 C C . GLN A 1 859 ? -36.516 -22.932 26.499 1.00 85.38 859 GLN A C 1
ATOM 6863 O O . GLN A 1 859 ? -35.715 -22.009 26.648 1.00 85.38 859 GLN A O 1
ATOM 6868 N N . SER A 1 860 ? -36.587 -23.960 27.343 1.00 87.94 860 SER A N 1
ATOM 6869 C CA . SER A 1 860 ? -35.658 -24.188 28.450 1.00 87.94 860 SER A CA 1
ATOM 6870 C C . SER A 1 860 ? -35.387 -25.682 28.545 1.00 87.94 860 SER A C 1
ATOM 6872 O O . SER A 1 860 ? -36.315 -26.462 28.745 1.00 87.94 860 SER A O 1
ATOM 6874 N N . PHE A 1 861 ? -34.120 -26.057 28.436 1.00 85.06 861 PHE A N 1
ATOM 6875 C CA . PHE A 1 861 ? -33.633 -27.428 28.478 1.00 85.06 861 PHE A CA 1
ATOM 6876 C C . PHE A 1 861 ? -32.734 -27.592 29.704 1.00 85.06 861 PHE A C 1
ATOM 6878 O O . PHE A 1 861 ? -31.883 -26.739 29.959 1.00 85.06 861 PHE A O 1
ATOM 6885 N N . GLN A 1 862 ? -32.918 -28.668 30.467 1.00 90.06 862 GLN A N 1
ATOM 6886 C CA . GLN A 1 862 ? -31.901 -29.124 31.413 1.00 90.06 862 GLN A CA 1
ATOM 6887 C C . GLN A 1 862 ? -31.023 -30.111 30.647 1.00 90.06 862 GLN A C 1
ATOM 6889 O O . GLN A 1 862 ? -31.511 -31.173 30.274 1.00 90.06 862 GLN A O 1
ATOM 6894 N N . VAL A 1 863 ? -29.784 -29.724 30.346 1.00 87.75 863 VAL A N 1
ATOM 6895 C CA . VAL A 1 863 ? -28.881 -30.538 29.520 1.00 87.75 863 VAL A CA 1
ATOM 6896 C C . VAL A 1 863 ? -28.189 -31.585 30.386 1.00 87.75 863 VAL A C 1
ATOM 6898 O O . VAL A 1 863 ? -28.151 -32.759 30.042 1.00 87.75 863 VAL A O 1
ATOM 6901 N N . THR A 1 864 ? -27.673 -31.143 31.528 1.00 90.38 864 THR A N 1
ATOM 6902 C CA . THR A 1 864 ? -26.872 -31.929 32.472 1.00 90.38 864 THR A CA 1
ATOM 6903 C C . THR A 1 864 ? -26.975 -31.289 33.861 1.00 90.38 864 THR A C 1
ATOM 6905 O O . THR A 1 864 ? -27.543 -30.203 33.991 1.00 90.38 864 THR A O 1
ATOM 6908 N N . ASP A 1 865 ? -26.448 -31.932 34.900 1.00 88.75 865 ASP A N 1
ATOM 6909 C CA . ASP A 1 865 ? -26.304 -31.324 36.233 1.00 88.75 865 ASP A CA 1
ATOM 6910 C C . ASP A 1 865 ? -24.999 -30.508 36.366 1.00 88.75 865 ASP A C 1
ATOM 6912 O O . ASP A 1 865 ? -24.813 -29.784 37.344 1.00 88.75 865 ASP A O 1
ATOM 6916 N N . GLU A 1 866 ? -24.121 -30.582 35.359 1.00 90.44 866 GLU A N 1
ATOM 6917 C CA . GLU A 1 866 ? -22.843 -29.866 35.284 1.00 90.44 866 GLU A CA 1
ATOM 6918 C C . GLU A 1 866 ? -22.924 -28.577 34.441 1.00 90.44 866 GLU A C 1
ATOM 6920 O O . GLU A 1 866 ? -23.861 -28.395 33.665 1.00 90.44 866 GLU A O 1
ATOM 6925 N N . PRO A 1 867 ? -21.951 -27.653 34.527 1.00 90.88 867 PRO A N 1
ATOM 6926 C CA . PRO A 1 867 ? -21.961 -26.424 33.735 1.00 90.88 867 PRO A CA 1
ATOM 6927 C C . PRO A 1 867 ? -21.996 -26.657 32.219 1.00 90.88 867 PRO A C 1
ATOM 6929 O O . PRO A 1 867 ? -21.178 -27.394 31.676 1.00 90.88 867 PRO A O 1
ATOM 6932 N N . VAL A 1 868 ? -22.873 -25.945 31.503 1.00 92.69 868 VAL A N 1
ATOM 6933 C CA . VAL A 1 868 ? -22.838 -25.885 30.030 1.00 92.69 868 VAL A CA 1
ATOM 6934 C C . VAL A 1 868 ? -22.100 -24.614 29.623 1.00 92.69 868 VAL A C 1
ATOM 6936 O O . VAL A 1 868 ? -22.639 -23.505 29.697 1.00 92.69 868 VAL A O 1
ATOM 6939 N N . HIS A 1 869 ? -20.842 -24.754 29.214 1.00 89.44 869 HIS A N 1
ATOM 6940 C CA . HIS A 1 869 ? -19.975 -23.604 28.947 1.00 89.44 869 HIS A CA 1
ATOM 6941 C C . HIS A 1 869 ? -20.204 -22.972 27.578 1.00 89.44 869 HIS A C 1
ATOM 6943 O O . HIS A 1 869 ? -20.089 -21.755 27.458 1.00 89.44 869 HIS A O 1
ATOM 6949 N N . ALA A 1 870 ? -20.548 -23.769 26.567 1.00 91.06 870 ALA A N 1
ATOM 6950 C CA . ALA A 1 870 ? -20.740 -23.293 25.206 1.00 91.06 870 ALA A CA 1
ATOM 6951 C C . ALA A 1 870 ? -21.913 -24.010 24.535 1.00 91.06 870 ALA A C 1
ATOM 6953 O O . ALA A 1 870 ? -22.066 -25.224 24.650 1.00 91.06 870 ALA A O 1
ATOM 6954 N N . ALA A 1 871 ? -22.708 -23.252 23.787 1.00 94.00 871 ALA A N 1
ATOM 6955 C CA . ALA A 1 871 ? -23.657 -23.779 22.817 1.00 94.00 871 ALA A CA 1
ATOM 6956 C C . ALA A 1 871 ? -23.583 -22.956 21.530 1.00 94.00 871 ALA A C 1
ATOM 6958 O O . ALA A 1 871 ? -23.121 -21.813 21.575 1.00 94.00 871 ALA A O 1
ATOM 6959 N N . LYS A 1 872 ? -23.994 -23.545 20.404 1.00 94.94 872 LYS A N 1
ATOM 6960 C CA . LYS A 1 872 ? -24.040 -22.919 19.075 1.00 94.94 872 LYS A CA 1
ATOM 6961 C C . LYS A 1 872 ? -25.327 -23.294 18.340 1.00 94.94 872 LYS A C 1
ATOM 6963 O O . LYS A 1 872 ? -25.810 -24.419 18.481 1.00 94.94 872 LYS A O 1
ATOM 6968 N N . PHE A 1 873 ? -25.866 -22.380 17.539 1.00 94.25 873 PHE A N 1
ATOM 6969 C CA . PHE A 1 873 ? -26.928 -22.691 16.582 1.00 94.25 873 PHE A CA 1
ATOM 6970 C C . PHE A 1 873 ? -26.344 -23.275 15.289 1.00 94.25 873 PHE A C 1
ATOM 6972 O O . PHE A 1 873 ? -25.385 -22.749 14.727 1.00 94.25 873 PHE A O 1
ATOM 6979 N N . ILE A 1 874 ? -26.971 -24.328 14.765 1.00 93.62 874 ILE A N 1
ATOM 6980 C CA . ILE A 1 874 ? -26.714 -24.867 13.426 1.00 93.62 874 ILE A CA 1
ATOM 6981 C C . ILE A 1 874 ? -27.968 -24.605 12.592 1.00 93.62 874 ILE A C 1
ATOM 6983 O O . ILE A 1 874 ? -28.860 -25.444 12.492 1.00 93.62 874 ILE A O 1
ATOM 6987 N N . GLU A 1 875 ? -28.053 -23.404 12.017 1.00 88.75 875 GLU A N 1
ATOM 6988 C CA . GLU A 1 875 ? -29.265 -22.916 11.340 1.00 88.75 875 GLU A CA 1
ATOM 6989 C C . GLU A 1 875 ? -29.735 -23.840 10.208 1.00 88.75 875 GLU A C 1
ATOM 6991 O O . GLU A 1 875 ? -30.930 -24.108 10.091 1.00 88.75 875 GLU A O 1
ATOM 6996 N N . ARG A 1 876 ? -28.800 -24.355 9.398 1.00 90.12 876 ARG A N 1
ATOM 6997 C CA . ARG A 1 876 ? -29.109 -25.207 8.236 1.00 90.12 876 ARG A CA 1
ATOM 6998 C C . ARG A 1 876 ? -29.815 -26.515 8.601 1.00 90.12 876 ARG A C 1
ATOM 7000 O O . ARG A 1 876 ? -30.693 -26.936 7.859 1.00 90.12 876 ARG A O 1
ATOM 7007 N N . GLU A 1 877 ? -29.486 -27.087 9.758 1.00 89.81 877 GLU A N 1
ATOM 7008 C CA . GLU A 1 877 ? -30.122 -28.305 10.276 1.00 89.81 877 GLU A CA 1
ATOM 7009 C C . GLU A 1 877 ? -31.246 -27.995 11.274 1.00 89.81 877 GLU A C 1
ATOM 7011 O O . GLU A 1 877 ? -31.961 -28.894 11.707 1.00 89.81 877 GLU A O 1
ATOM 7016 N N . LYS A 1 878 ? -31.418 -26.717 11.648 1.00 90.94 878 LYS A N 1
ATOM 7017 C CA . LYS A 1 878 ? -32.274 -26.281 12.760 1.00 90.94 878 LYS A CA 1
ATOM 7018 C C . LYS A 1 878 ? -31.932 -27.013 14.064 1.00 90.94 878 LYS A C 1
ATOM 7020 O O . LYS A 1 878 ? -32.818 -27.542 14.740 1.00 90.94 878 LYS A O 1
ATOM 7025 N N . TRP A 1 879 ? -30.643 -27.065 14.400 1.00 93.06 879 TRP A N 1
ATOM 7026 C CA . TRP A 1 879 ? -30.146 -27.716 15.616 1.00 93.06 879 TRP A CA 1
ATOM 7027 C C . TRP A 1 879 ? -29.507 -26.727 16.593 1.00 93.06 879 TRP A C 1
ATOM 7029 O O . TRP A 1 879 ? -29.008 -25.667 16.211 1.00 93.06 879 TRP A O 1
ATOM 7039 N N . ILE A 1 880 ? -29.487 -27.114 17.866 1.00 93.56 880 ILE A N 1
ATOM 7040 C CA . ILE A 1 880 ? -28.669 -26.526 18.926 1.00 93.56 880 ILE A CA 1
ATOM 7041 C C . ILE A 1 880 ? -27.651 -27.578 19.337 1.00 93.56 880 ILE A C 1
ATOM 7043 O O . ILE A 1 880 ? -28.032 -28.680 19.725 1.00 93.56 880 ILE A O 1
ATOM 7047 N N . ILE A 1 881 ? -26.371 -27.229 19.296 1.00 95.00 881 ILE A N 1
ATOM 7048 C CA . ILE A 1 881 ? -25.303 -28.068 19.833 1.00 95.00 881 ILE A CA 1
ATOM 7049 C C . ILE A 1 881 ? -24.763 -27.444 21.117 1.00 95.00 881 ILE A C 1
ATOM 7051 O O . ILE A 1 881 ? -24.489 -26.246 21.148 1.00 95.00 881 ILE A O 1
ATOM 7055 N N . ALA A 1 882 ? -24.625 -28.236 22.176 1.00 94.69 882 ALA A N 1
ATOM 7056 C CA . ALA A 1 882 ? -24.161 -27.799 23.488 1.00 94.69 882 ALA A CA 1
ATOM 7057 C C . ALA A 1 882 ? -23.065 -28.730 24.015 1.00 94.69 882 ALA A C 1
ATOM 7059 O O . ALA A 1 882 ? -23.174 -29.946 23.888 1.00 94.69 882 ALA A O 1
ATOM 7060 N N . GLY A 1 883 ? -22.022 -28.148 24.605 1.00 94.06 883 GLY A N 1
ATOM 7061 C CA . GLY A 1 883 ? -20.932 -28.873 25.251 1.00 94.06 883 GLY A CA 1
ATOM 7062 C C . GLY A 1 883 ? -21.002 -28.705 26.763 1.00 94.06 883 GLY A C 1
ATOM 7063 O O . GLY A 1 883 ? -21.119 -27.574 27.252 1.00 94.06 883 GLY A O 1
ATOM 7064 N N . ASP A 1 884 ? -20.949 -29.817 27.487 1.00 92.88 884 ASP A N 1
ATOM 7065 C CA . ASP A 1 884 ? -21.114 -29.841 28.938 1.00 92.88 884 ASP A CA 1
ATOM 7066 C C . ASP A 1 884 ? -19.791 -29.974 29.717 1.00 92.88 884 ASP A C 1
ATOM 7068 O O . ASP A 1 884 ? -18.706 -30.153 29.152 1.00 92.88 884 ASP A O 1
ATOM 7072 N N . GLY A 1 885 ? -19.886 -29.859 31.044 1.00 90.38 885 GLY A N 1
ATOM 7073 C CA . GLY A 1 885 ? -18.760 -29.951 31.973 1.00 90.38 885 GLY A CA 1
ATOM 7074 C C . GLY A 1 885 ? -18.160 -31.353 32.127 1.00 90.38 885 GLY A C 1
ATOM 7075 O O . GLY A 1 885 ? -17.064 -31.462 32.669 1.00 90.38 885 GLY A O 1
ATOM 7076 N N . ASN A 1 886 ? -18.819 -32.399 31.616 1.00 90.88 886 ASN A N 1
ATOM 7077 C CA . ASN A 1 886 ? -18.332 -33.781 31.647 1.00 90.88 886 ASN A CA 1
ATOM 7078 C C . ASN A 1 886 ? -17.623 -34.205 30.357 1.00 90.88 886 ASN A C 1
ATOM 7080 O O . ASN A 1 886 ? -17.111 -35.318 30.294 1.00 90.88 886 ASN A O 1
ATOM 7084 N N . GLY A 1 887 ? -17.597 -33.350 29.332 1.00 91.31 887 GLY A N 1
ATOM 7085 C CA . GLY A 1 887 ? -16.976 -33.684 28.050 1.00 91.31 887 GLY A CA 1
ATOM 7086 C C . GLY A 1 887 ? -17.948 -34.239 27.008 1.00 91.31 887 GLY A C 1
ATOM 7087 O O . GLY A 1 887 ? -17.511 -34.692 25.948 1.00 91.31 887 GLY A O 1
ATOM 7088 N N . CYS A 1 888 ? -19.255 -34.190 27.273 1.00 94.00 888 CYS A N 1
ATOM 7089 C CA . CYS A 1 888 ? -20.299 -34.638 26.360 1.00 94.00 888 CYS A CA 1
ATOM 7090 C C . CYS A 1 888 ? -20.748 -33.513 25.421 1.00 94.00 888 CYS A C 1
ATOM 7092 O O . CYS A 1 888 ? -20.876 -32.348 25.813 1.00 94.00 888 CYS A O 1
ATOM 7094 N N . ILE A 1 889 ? -21.038 -33.880 24.172 1.00 95.31 889 ILE A N 1
ATOM 7095 C CA . ILE A 1 889 ? -21.744 -33.021 23.219 1.00 95.31 889 ILE A CA 1
ATOM 7096 C C . ILE A 1 889 ? -23.196 -33.482 23.137 1.00 95.31 889 ILE A C 1
ATOM 7098 O O . ILE A 1 889 ? -23.471 -34.663 22.936 1.00 95.31 889 ILE A O 1
ATOM 7102 N N . HIS A 1 890 ? -24.119 -32.529 23.245 1.00 93.94 890 HIS A N 1
ATOM 7103 C CA . HIS A 1 890 ? -25.559 -32.732 23.131 1.00 93.94 890 HIS A CA 1
ATOM 7104 C C . HIS A 1 890 ? -26.111 -31.946 21.944 1.00 93.94 890 HIS A C 1
ATOM 7106 O O . HIS A 1 890 ? -25.849 -30.751 21.809 1.00 93.94 890 HIS A O 1
ATOM 7112 N N . VAL A 1 891 ? -26.911 -32.599 21.107 1.00 94.25 891 VAL A N 1
ATOM 7113 C CA . VAL A 1 891 ? -27.500 -32.027 19.894 1.00 94.25 891 VAL A CA 1
ATOM 7114 C C . VAL A 1 891 ? -29.017 -32.106 19.996 1.00 94.25 891 VAL A C 1
ATOM 7116 O O . VAL A 1 891 ? -29.590 -33.192 20.068 1.00 94.25 891 VAL A O 1
ATOM 7119 N N . TYR A 1 892 ? -29.664 -30.946 19.995 1.00 90.62 892 TYR A N 1
ATOM 7120 C CA . TYR A 1 892 ? -31.112 -30.791 20.070 1.00 90.62 892 TYR A CA 1
ATOM 7121 C C . TYR A 1 892 ? -31.648 -30.319 18.723 1.00 90.62 892 TYR A C 1
ATOM 7123 O O . TYR A 1 892 ? -31.219 -29.285 18.213 1.00 90.62 892 TYR A O 1
ATOM 7131 N N . SER A 1 893 ? -32.622 -31.035 18.168 1.00 87.62 893 SER A N 1
ATOM 7132 C CA . SER A 1 893 ? -33.397 -30.551 17.024 1.00 87.62 893 SER A CA 1
ATOM 7133 C C . SER A 1 893 ? -34.484 -29.580 17.485 1.00 87.62 893 SER A C 1
ATOM 7135 O O . SER A 1 893 ? -35.024 -29.720 18.580 1.00 87.62 893 SER A O 1
ATOM 7137 N N . TYR A 1 894 ? -34.850 -28.599 16.654 1.00 81.19 894 TYR A N 1
ATOM 7138 C CA . TYR A 1 894 ? -35.994 -27.725 16.957 1.00 81.19 894 TYR A CA 1
ATOM 7139 C C . TYR A 1 894 ? -37.324 -28.500 16.979 1.00 81.19 894 TYR A C 1
ATOM 7141 O O . TYR A 1 894 ? -38.298 -28.030 17.570 1.00 81.19 894 TYR A O 1
ATOM 7149 N N . GLU A 1 895 ? -37.378 -29.658 16.314 1.00 75.12 895 GLU A N 1
ATOM 7150 C CA . GLU A 1 895 ? -38.593 -30.460 16.126 1.00 75.12 895 GLU A CA 1
ATOM 7151 C C . GLU A 1 895 ? -38.656 -31.673 17.070 1.00 75.12 895 GLU A C 1
ATOM 7153 O O . GLU A 1 895 ? -39.739 -32.032 17.543 1.00 75.12 895 GLU A O 1
ATOM 7158 N N . GLU A 1 896 ? -37.511 -32.287 17.385 1.00 72.00 896 GLU A N 1
ATOM 7159 C CA . GLU A 1 896 ? -37.429 -33.463 18.261 1.00 72.00 896 GLU A CA 1
ATOM 7160 C C . GLU A 1 896 ? -37.144 -33.077 19.717 1.00 72.00 896 GLU A C 1
ATOM 7162 O O . GLU A 1 896 ? -36.429 -32.120 19.999 1.00 72.00 896 GLU A O 1
ATOM 7167 N N . LYS A 1 897 ? -37.717 -33.823 20.670 1.00 63.81 897 LYS A N 1
ATOM 7168 C CA . LYS A 1 897 ? -37.593 -33.504 22.103 1.00 63.81 897 LYS A CA 1
ATOM 7169 C C . LYS A 1 897 ? -36.408 -34.165 22.803 1.00 63.81 897 LYS A C 1
ATOM 7171 O O . LYS A 1 897 ? -35.998 -33.661 23.843 1.00 63.81 897 LYS A O 1
ATOM 7176 N N . GLU A 1 898 ? -35.903 -35.277 22.277 1.00 75.94 898 GLU A N 1
ATOM 7177 C CA . GLU A 1 898 ? -34.802 -36.025 22.889 1.00 75.94 898 GLU A CA 1
ATOM 7178 C C . GLU A 1 898 ? -33.478 -35.656 22.204 1.00 75.94 898 GLU A C 1
ATOM 7180 O O . GLU A 1 898 ? -33.414 -35.692 20.973 1.00 75.94 898 GLU A O 1
ATOM 7185 N N . PRO A 1 899 ? -32.426 -35.286 22.955 1.00 84.25 899 PRO A N 1
ATOM 7186 C CA . PRO A 1 899 ? -31.139 -34.942 22.368 1.00 84.25 899 PRO A CA 1
ATOM 7187 C C . PRO A 1 899 ? -30.359 -36.175 21.914 1.00 84.25 899 PRO A C 1
ATOM 7189 O O . PRO A 1 899 ? -30.294 -37.186 22.614 1.00 84.25 899 PRO A O 1
ATOM 7192 N N . THR A 1 900 ? -29.644 -36.046 20.798 1.00 89.31 900 THR A N 1
ATOM 7193 C CA . THR A 1 900 ? -28.546 -36.970 20.477 1.00 89.31 900 THR A CA 1
ATOM 7194 C C . THR A 1 900 ? -27.323 -36.549 21.286 1.00 89.31 900 THR A C 1
ATOM 7196 O O . THR A 1 900 ? -26.914 -35.394 21.208 1.00 89.31 900 THR A O 1
ATOM 7199 N N . SER A 1 901 ? -26.761 -37.454 22.090 1.00 91.94 901 SER A N 1
ATOM 7200 C CA . SER A 1 901 ? -25.621 -37.155 22.970 1.00 91.94 901 SER A CA 1
ATOM 7201 C C . SER A 1 901 ? -24.501 -38.173 22.784 1.00 91.94 901 SER A C 1
ATOM 7203 O O . SER A 1 901 ? -24.785 -39.359 22.613 1.00 91.94 901 SER A O 1
ATOM 7205 N N . PHE A 1 902 ? -23.247 -37.723 22.828 1.00 94.00 902 PHE A N 1
ATOM 7206 C CA . PHE A 1 902 ? -22.068 -38.586 22.730 1.00 94.00 902 PHE A CA 1
ATOM 7207 C C . PHE A 1 902 ? -20.884 -38.031 23.536 1.00 94.00 902 PHE A C 1
ATOM 7209 O O . PHE A 1 902 ? -20.751 -36.816 23.711 1.00 94.00 902 PHE A O 1
ATOM 7216 N N . ASP A 1 903 ? -20.015 -38.932 24.003 1.00 92.62 903 ASP A N 1
ATOM 7217 C CA . ASP A 1 903 ? -18.789 -38.592 24.729 1.00 92.62 903 ASP A CA 1
ATOM 7218 C C . ASP A 1 903 ? -17.741 -38.041 23.748 1.00 92.62 903 ASP A C 1
ATOM 7220 O O . ASP A 1 903 ? -17.254 -38.761 22.872 1.00 92.62 903 ASP A O 1
ATOM 7224 N N . ALA A 1 904 ? -17.393 -36.758 23.871 1.00 92.44 904 ALA A N 1
ATOM 7225 C CA . ALA A 1 904 ? -16.461 -36.100 22.958 1.00 92.44 904 ALA A CA 1
ATOM 7226 C C . ALA A 1 904 ? -15.043 -35.997 23.544 1.00 92.44 904 ALA A C 1
ATOM 7228 O O . ALA A 1 904 ? -14.045 -36.247 22.855 1.00 92.44 904 ALA A O 1
ATOM 7229 N N . HIS A 1 905 ? -14.938 -35.640 24.821 1.00 91.75 905 HIS A N 1
ATOM 7230 C CA . HIS A 1 905 ? -13.682 -35.438 25.542 1.00 91.75 905 HIS A CA 1
ATOM 7231 C C . HIS A 1 905 ? -13.736 -36.071 26.939 1.00 91.75 905 HIS A C 1
ATOM 7233 O O . HIS A 1 905 ? -14.815 -36.284 27.475 1.00 91.75 905 HIS A O 1
ATOM 7239 N N . ASP A 1 906 ? -12.568 -36.330 27.537 1.00 87.00 906 ASP A N 1
ATOM 7240 C CA . ASP A 1 906 ? -12.458 -36.892 28.898 1.00 87.00 906 ASP A CA 1
ATOM 7241 C C . ASP A 1 906 ? -12.601 -35.821 30.006 1.00 87.00 906 ASP A C 1
ATOM 7243 O O . ASP A 1 906 ? -12.568 -36.133 31.196 1.00 87.00 906 ASP A O 1
ATOM 7247 N N . SER A 1 907 ? -12.706 -34.544 29.623 1.00 87.50 907 SER A N 1
ATOM 7248 C CA . SER A 1 907 ? -12.886 -33.383 30.505 1.00 87.50 907 SER A CA 1
ATOM 7249 C C . SER A 1 907 ? -13.873 -32.394 29.869 1.00 87.50 907 SER A C 1
ATOM 7251 O O . SER A 1 907 ? -14.224 -32.513 28.694 1.00 87.50 907 SER A O 1
ATOM 7253 N N . GLY A 1 908 ? -14.344 -31.420 30.648 1.00 88.44 908 GLY A N 1
ATOM 7254 C CA . GLY A 1 908 ? -15.414 -30.500 30.263 1.00 88.44 908 GLY A CA 1
ATOM 7255 C C . GLY A 1 908 ? -15.101 -29.654 29.031 1.00 88.44 908 GLY A C 1
ATOM 7256 O O . GLY A 1 908 ? -14.019 -29.071 28.914 1.00 88.44 908 GLY A O 1
ATOM 7257 N N . ILE A 1 909 ? -16.077 -29.537 28.128 1.00 91.62 909 ILE A N 1
ATOM 7258 C CA . ILE A 1 909 ? -15.970 -28.765 26.885 1.00 91.62 909 ILE A CA 1
ATOM 7259 C C . ILE A 1 909 ? -16.078 -27.279 27.203 1.00 91.62 909 ILE A C 1
ATOM 7261 O O . ILE A 1 909 ? -17.024 -26.841 27.853 1.00 91.62 909 ILE A O 1
ATOM 7265 N N . THR A 1 910 ? -15.130 -26.473 26.726 1.00 87.31 910 THR A N 1
ATOM 7266 C CA . THR A 1 910 ? -15.086 -25.038 27.055 1.00 87.31 910 THR A CA 1
ATOM 7267 C C . THR A 1 910 ? -15.409 -24.135 25.877 1.00 87.31 910 THR A C 1
ATOM 7269 O O . THR A 1 910 ? -15.782 -22.985 26.086 1.00 87.31 910 THR A O 1
ATOM 7272 N N . SER A 1 911 ? -15.268 -24.627 24.646 1.00 90.75 911 SER A N 1
ATOM 7273 C CA . SER A 1 911 ? -15.567 -23.864 23.437 1.00 90.75 911 SER A CA 1
ATOM 7274 C C . SER A 1 911 ? -16.016 -24.790 22.308 1.00 90.75 911 SER A C 1
ATOM 7276 O O . SER A 1 911 ? -15.550 -25.926 22.199 1.00 90.75 911 SER A O 1
ATOM 7278 N N . LEU A 1 912 ? -16.928 -24.284 21.480 1.00 94.50 912 LEU A N 1
ATOM 7279 C CA . LEU A 1 912 ? -17.463 -24.946 20.295 1.00 94.50 912 LEU A CA 1
ATOM 7280 C C . LEU A 1 912 ? -17.433 -23.963 19.127 1.00 94.50 912 LEU A C 1
ATOM 7282 O O . LEU A 1 912 ? -17.846 -22.810 19.283 1.00 94.50 912 LEU A O 1
ATOM 7286 N N . ALA A 1 913 ? -17.015 -24.433 17.955 1.00 93.44 913 ALA A N 1
ATOM 7287 C CA . ALA A 1 913 ? -17.099 -23.676 16.712 1.00 93.44 913 ALA A CA 1
ATOM 7288 C C . ALA A 1 913 ? -17.756 -24.531 15.626 1.00 93.44 913 ALA A C 1
ATOM 7290 O O . ALA A 1 913 ? -17.329 -25.652 15.356 1.00 93.44 913 ALA A O 1
ATOM 7291 N N . VAL A 1 914 ? -18.802 -23.996 14.999 1.00 93.06 914 VAL A N 1
ATOM 7292 C CA . VAL A 1 914 ? -19.517 -24.656 13.901 1.00 93.06 914 VAL A CA 1
ATOM 7293 C C . VAL A 1 914 ? -18.983 -24.111 12.589 1.00 93.06 914 VAL A C 1
ATOM 7295 O O . VAL A 1 914 ? -18.892 -22.896 12.408 1.00 93.06 914 VAL A O 1
ATOM 7298 N N . HIS A 1 915 ? -18.644 -24.999 11.660 1.00 91.50 915 HIS A N 1
ATOM 7299 C CA . HIS A 1 915 ? -18.182 -24.569 10.353 1.00 91.50 915 HIS A CA 1
ATOM 7300 C C . HIS A 1 915 ? -19.342 -23.926 9.557 1.00 91.50 915 HIS A C 1
ATOM 7302 O O . HIS A 1 915 ? -20.451 -24.479 9.526 1.00 91.50 915 HIS A O 1
ATOM 7308 N N . PRO A 1 916 ? -19.129 -22.782 8.872 1.00 85.88 916 PRO A N 1
ATOM 7309 C CA . PRO A 1 916 ? -20.207 -22.055 8.197 1.00 85.88 916 PRO A CA 1
ATOM 7310 C C . PRO A 1 916 ? -20.876 -22.852 7.064 1.00 85.88 916 PRO A C 1
ATOM 7312 O O . PRO A 1 916 ? -22.096 -22.798 6.936 1.00 85.88 916 PRO A O 1
ATOM 7315 N N . THR A 1 917 ? -20.110 -23.619 6.274 1.00 87.06 917 THR A N 1
ATOM 7316 C CA . THR A 1 917 ? -20.632 -24.366 5.105 1.00 87.06 917 THR A CA 1
ATOM 7317 C C . THR A 1 917 ? -20.526 -25.900 5.183 1.00 87.06 917 THR A C 1
ATOM 7319 O O . THR A 1 917 ? -21.474 -26.576 4.809 1.00 87.06 917 THR A O 1
ATOM 7322 N N . GLN A 1 918 ? -19.409 -26.461 5.657 1.00 89.31 918 GLN A N 1
ATOM 7323 C CA . GLN A 1 918 ? -19.182 -27.908 5.820 1.00 89.31 918 GLN A CA 1
ATOM 7324 C C . GLN A 1 918 ? -19.933 -28.526 7.012 1.00 89.31 918 GLN A C 1
ATOM 7326 O O . GLN A 1 918 ? -20.371 -27.823 7.925 1.00 89.31 918 GLN A O 1
ATOM 7331 N N . THR A 1 919 ? -20.027 -29.855 7.042 1.00 92.50 919 THR A N 1
ATOM 7332 C CA . THR A 1 919 ? -20.784 -30.635 8.036 1.00 92.50 919 THR A CA 1
ATOM 7333 C C . THR A 1 919 ? -20.010 -30.941 9.320 1.00 92.50 919 THR A C 1
ATOM 7335 O O . THR A 1 919 ? -20.159 -32.010 9.908 1.00 92.50 919 THR A O 1
ATOM 7338 N N . VAL A 1 920 ? -19.152 -30.008 9.752 1.00 92.19 920 VAL A N 1
ATOM 7339 C CA . VAL A 1 920 ? -18.206 -30.243 10.851 1.00 92.19 920 VAL A CA 1
ATOM 7340 C C . VAL A 1 920 ? -18.316 -29.251 12.011 1.00 92.19 920 VAL A C 1
ATOM 7342 O O . VAL A 1 920 ? -18.582 -28.058 11.821 1.00 92.19 920 VAL A O 1
ATOM 7345 N N . VAL A 1 921 ? -18.081 -29.753 13.227 1.00 94.12 921 VAL A N 1
ATOM 7346 C CA . VAL A 1 921 ? -17.948 -28.976 14.470 1.00 94.12 921 VAL A CA 1
ATOM 7347 C C . VAL A 1 921 ? -16.568 -29.201 15.072 1.00 94.12 921 VAL A C 1
ATOM 7349 O O . VAL A 1 921 ? -16.092 -30.330 15.150 1.00 94.12 921 VAL A O 1
ATOM 7352 N N . LEU A 1 922 ? -15.949 -28.127 15.553 1.00 94.06 922 LEU A N 1
ATOM 7353 C CA . LEU A 1 922 ? -14.791 -28.199 16.434 1.00 94.06 922 LEU A CA 1
ATOM 7354 C C . LEU A 1 922 ? -15.229 -28.112 17.896 1.00 94.06 922 LEU A C 1
ATOM 7356 O O . LEU A 1 922 ? -16.017 -27.235 18.260 1.00 94.06 922 LEU A O 1
ATOM 7360 N N . SER A 1 923 ? -14.660 -28.971 18.736 1.00 93.44 923 SER A N 1
ATOM 7361 C CA . SER A 1 923 ? -14.777 -28.892 20.191 1.00 93.44 923 SER A CA 1
ATOM 7362 C C . SER A 1 923 ? -13.409 -28.868 20.853 1.00 93.44 923 SER A C 1
ATOM 7364 O O . SER A 1 923 ? -12.418 -29.359 20.307 1.00 93.44 923 SER A O 1
ATOM 7366 N N . PHE A 1 924 ? -13.367 -28.288 22.046 1.00 88.56 924 PHE A N 1
ATOM 7367 C CA . PHE A 1 924 ? -12.171 -28.241 22.872 1.00 88.56 924 PHE A CA 1
ATOM 7368 C C . PHE A 1 924 ? -12.514 -28.463 24.347 1.00 88.56 924 PHE A C 1
ATOM 7370 O O . PHE A 1 924 ? -13.531 -27.940 24.814 1.00 88.56 924 PHE A O 1
ATOM 7377 N N . SER A 1 925 ? -11.641 -29.160 25.085 1.00 84.88 925 SER A N 1
ATOM 7378 C CA . SER A 1 925 ? -11.844 -29.470 26.506 1.00 84.88 925 SER A CA 1
ATOM 7379 C C . SER A 1 925 ? -10.772 -28.924 27.447 1.00 84.88 925 SER A C 1
ATOM 7381 O O . SER A 1 925 ? -9.610 -28.755 27.091 1.00 84.88 925 SER A O 1
ATOM 7383 N N . HIS A 1 926 ? -11.174 -28.678 28.692 1.00 77.12 926 HIS A N 1
ATOM 7384 C CA . HIS A 1 926 ? -10.381 -28.006 29.716 1.00 77.12 926 HIS A CA 1
ATOM 7385 C C . HIS A 1 926 ? -8.983 -28.612 29.930 1.00 77.12 926 HIS A C 1
ATOM 7387 O O . HIS A 1 926 ? -8.000 -27.864 29.916 1.00 77.12 926 HIS A O 1
ATOM 7393 N N . ASP A 1 927 ? -8.904 -29.935 30.117 1.00 80.38 927 ASP A N 1
ATOM 7394 C CA . ASP A 1 927 ? -7.710 -30.607 30.656 1.00 80.38 927 ASP A CA 1
ATOM 7395 C C . ASP A 1 927 ? -6.981 -31.516 29.661 1.00 80.38 927 ASP A C 1
ATOM 7397 O O . ASP A 1 927 ? -5.801 -31.793 29.857 1.00 80.38 927 ASP A O 1
ATOM 7401 N N . ASP A 1 928 ? -7.635 -31.980 28.591 1.00 80.19 928 ASP A N 1
ATOM 7402 C CA . ASP A 1 928 ? -6.963 -32.844 27.608 1.00 80.19 928 ASP A CA 1
ATOM 7403 C C . ASP A 1 928 ? -6.077 -32.054 26.628 1.00 80.19 928 ASP A C 1
ATOM 7405 O O . ASP A 1 928 ? -5.194 -32.624 25.988 1.00 80.19 928 ASP A O 1
ATOM 7409 N N . HIS A 1 929 ? -6.267 -30.732 26.549 1.00 81.81 929 HIS A N 1
ATOM 7410 C CA . HIS A 1 929 ? -5.553 -29.821 25.647 1.00 81.81 929 HIS A CA 1
ATOM 7411 C C . HIS A 1 929 ? -5.720 -30.173 24.156 1.00 81.81 929 HIS A C 1
ATOM 7413 O O . HIS A 1 929 ? -4.927 -29.728 23.318 1.00 81.81 929 HIS A O 1
ATOM 7419 N N . LEU A 1 930 ? -6.759 -30.941 23.812 1.00 86.62 930 LEU A N 1
ATOM 7420 C CA . LEU A 1 930 ? -7.031 -31.399 22.453 1.00 86.62 930 LEU A CA 1
ATOM 7421 C C . LEU A 1 930 ? -8.162 -30.594 21.825 1.00 86.62 930 LEU A C 1
ATOM 7423 O O . LEU A 1 930 ? -9.195 -30.348 22.445 1.00 86.62 930 LEU A O 1
ATOM 7427 N N . ILE A 1 931 ? -7.998 -30.250 20.550 1.00 91.31 931 ILE A N 1
ATOM 7428 C CA . ILE A 1 931 ? -9.095 -29.755 19.713 1.00 91.31 931 ILE A CA 1
ATOM 7429 C C . ILE A 1 931 ? -9.541 -30.926 18.832 1.00 91.31 931 ILE A C 1
ATOM 7431 O O . ILE A 1 931 ? -8.706 -31.534 18.166 1.00 91.31 931 ILE A O 1
ATOM 7435 N N . LYS A 1 932 ? -10.829 -31.269 18.813 1.00 92.31 932 LYS A N 1
ATOM 7436 C CA . LYS A 1 932 ? -11.368 -32.379 18.006 1.00 92.31 932 LYS A CA 1
ATOM 7437 C C . LYS A 1 932 ? -12.344 -31.871 16.950 1.00 92.31 932 LYS A C 1
ATOM 7439 O O . LYS A 1 932 ? -13.067 -30.911 17.199 1.00 92.31 932 LYS A O 1
ATOM 7444 N N . LEU A 1 933 ? -12.339 -32.509 15.778 1.00 93.62 933 LEU A N 1
ATOM 7445 C CA . LEU A 1 933 ? -13.217 -32.207 14.643 1.00 93.62 933 LEU A CA 1
ATOM 7446 C C . LEU A 1 933 ? -14.209 -33.351 14.423 1.00 93.62 933 LEU A C 1
ATOM 7448 O O . LEU A 1 933 ? -13.805 -34.470 14.101 1.00 93.62 933 LEU A O 1
ATOM 7452 N N . TRP A 1 934 ? -15.493 -33.041 14.535 1.00 94.81 934 TRP A N 1
ATOM 7453 C CA . TRP A 1 934 ? -16.605 -33.988 14.460 1.00 94.81 934 TRP A CA 1
ATOM 7454 C C . TRP A 1 934 ? -17.417 -33.749 13.198 1.00 94.81 934 TRP A C 1
ATOM 7456 O O . TRP A 1 934 ? -17.730 -32.598 12.905 1.00 94.81 934 TRP A O 1
ATOM 7466 N N . ASP A 1 935 ? -17.770 -34.811 12.478 1.00 93.56 935 ASP A N 1
ATOM 7467 C CA . ASP A 1 935 ? -18.563 -34.741 11.245 1.00 93.56 935 ASP A CA 1
ATOM 7468 C C . ASP A 1 935 ? -19.919 -35.424 11.446 1.00 93.56 935 ASP A C 1
ATOM 7470 O O . ASP A 1 935 ? -19.982 -36.637 11.659 1.00 93.56 935 ASP A O 1
ATOM 7474 N N . TRP A 1 936 ? -21.013 -34.660 11.399 1.00 93.69 936 TRP A N 1
ATOM 7475 C CA . TRP A 1 936 ? -22.346 -35.220 11.657 1.00 93.69 936 TRP A CA 1
ATOM 7476 C C . TRP A 1 936 ? -22.931 -35.990 10.474 1.00 93.69 936 TRP A C 1
ATOM 7478 O O . TRP A 1 936 ? -23.867 -36.756 10.679 1.00 93.69 936 TRP A O 1
ATOM 7488 N N . GLU A 1 937 ? -22.388 -35.857 9.258 1.00 92.94 937 GLU A N 1
ATOM 7489 C CA . GLU A 1 937 ? -22.761 -36.752 8.149 1.00 92.94 937 GLU A CA 1
ATOM 7490 C C . GLU A 1 937 ? -22.114 -38.138 8.285 1.00 92.94 937 GLU A C 1
ATOM 7492 O O . GLU A 1 937 ? -22.555 -39.096 7.649 1.00 92.94 937 GLU A O 1
ATOM 7497 N N . LYS A 1 938 ? -21.089 -38.258 9.135 1.00 92.44 938 LYS A N 1
ATOM 7498 C CA . LYS A 1 938 ? -20.399 -39.512 9.461 1.00 92.44 938 LYS A CA 1
ATOM 7499 C C . LYS A 1 938 ? -20.739 -39.989 10.870 1.00 92.44 938 LYS A C 1
ATOM 7501 O O . LYS A 1 938 ? -19.851 -40.392 11.611 1.00 92.44 938 LYS A O 1
ATOM 7506 N N . ASP A 1 939 ? -22.009 -39.896 11.259 1.00 91.31 939 ASP A N 1
ATOM 7507 C CA . ASP A 1 939 ? -22.501 -40.330 12.576 1.00 91.31 939 ASP A CA 1
ATOM 7508 C C . ASP A 1 939 ? -21.704 -39.739 13.759 1.00 91.31 939 ASP A C 1
ATOM 7510 O O . ASP A 1 939 ? -21.425 -40.421 14.744 1.00 91.31 939 ASP A O 1
ATOM 7514 N N . TRP A 1 940 ? -21.327 -38.458 13.661 1.00 93.12 940 TRP A N 1
ATOM 7515 C CA . TRP A 1 940 ? -20.498 -37.761 14.654 1.00 93.12 940 TRP A CA 1
ATOM 7516 C C . TRP A 1 940 ? -19.134 -38.427 14.882 1.00 93.12 940 TRP A C 1
ATOM 7518 O O . TRP A 1 940 ? -18.608 -38.439 15.993 1.00 93.12 940 TRP A O 1
ATOM 7528 N N . GLU A 1 941 ? -18.518 -38.964 13.830 1.00 92.62 941 GLU A N 1
ATOM 7529 C CA . GLU A 1 941 ? -17.156 -39.487 13.899 1.00 92.62 941 GLU A CA 1
ATOM 7530 C C . GLU A 1 941 ? -16.144 -38.357 14.169 1.00 92.62 941 GLU A C 1
ATOM 7532 O O . GLU A 1 941 ? -16.157 -37.300 13.525 1.00 92.62 941 GLU A O 1
ATOM 7537 N N . CYS A 1 942 ? -15.217 -38.599 15.103 1.00 92.38 942 CYS A N 1
ATOM 7538 C CA . CYS A 1 942 ? -14.051 -37.742 15.311 1.00 92.38 942 CYS A CA 1
ATOM 7539 C C . CYS A 1 942 ? -1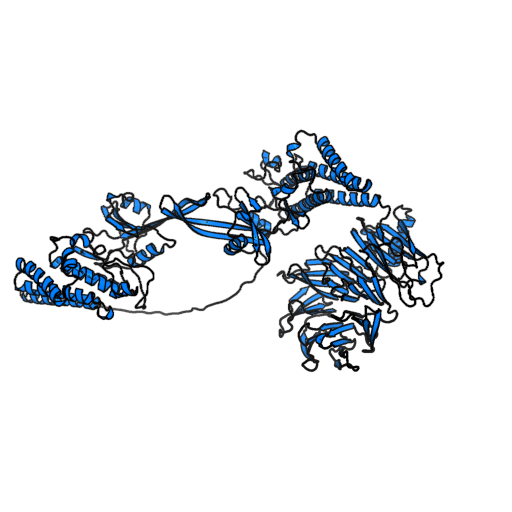3.074 -37.912 14.141 1.00 92.38 942 CYS A C 1
ATOM 7541 O O . CYS A 1 942 ? -12.148 -38.721 14.191 1.00 92.38 942 CYS A O 1
ATOM 7543 N N . THR A 1 943 ? -13.263 -37.122 13.089 1.00 90.06 943 THR A N 1
ATOM 7544 C CA . THR A 1 943 ? -12.431 -37.177 11.881 1.00 90.06 943 THR A CA 1
ATOM 7545 C C . THR A 1 943 ? -10.983 -36.760 12.134 1.00 90.06 943 THR A C 1
ATOM 7547 O O . THR A 1 943 ? -10.081 -37.274 11.471 1.00 90.06 943 THR A O 1
ATOM 7550 N N . ARG A 1 944 ? -10.739 -35.822 13.065 1.00 89.12 944 ARG A N 1
ATOM 7551 C CA . ARG A 1 944 ? -9.394 -35.304 13.375 1.00 89.12 944 ARG A CA 1
ATOM 7552 C C . ARG A 1 944 ? -9.244 -34.861 14.825 1.00 89.12 944 ARG A C 1
ATOM 7554 O O . ARG A 1 944 ? -10.200 -34.451 15.478 1.00 89.12 944 ARG A O 1
ATOM 7561 N N . THR A 1 945 ? -8.002 -34.872 15.299 1.00 90.12 945 THR A N 1
ATOM 7562 C CA . THR A 1 945 ? -7.591 -34.326 16.597 1.00 90.12 945 THR A CA 1
ATOM 7563 C C . THR A 1 945 ? -6.338 -33.473 16.407 1.00 90.12 945 THR A C 1
ATOM 7565 O O . THR A 1 945 ? -5.354 -33.940 15.839 1.00 90.12 945 THR A O 1
ATOM 7568 N N . PHE A 1 946 ? -6.370 -32.227 16.875 1.00 89.62 946 PHE A N 1
ATOM 7569 C CA . PHE A 1 946 ? -5.265 -31.275 16.812 1.00 89.62 946 PHE A CA 1
ATOM 7570 C C . PHE A 1 946 ? -4.626 -31.130 18.195 1.00 89.62 946 PHE A C 1
ATOM 7572 O O . PHE A 1 946 ? -5.313 -30.882 19.189 1.00 89.62 946 PHE A O 1
ATOM 7579 N N . GLN A 1 947 ? -3.300 -31.265 18.245 1.00 87.62 947 GLN A N 1
ATOM 7580 C CA . GLN A 1 947 ? -2.498 -31.199 19.465 1.00 87.62 947 GLN A CA 1
ATOM 7581 C C . GLN A 1 947 ? -1.365 -30.181 19.289 1.00 87.62 947 GLN A C 1
ATOM 7583 O O . GLN A 1 947 ? -0.740 -30.117 18.231 1.00 87.62 947 GLN A O 1
ATOM 7588 N N . GLY A 1 948 ? -1.077 -29.386 20.324 1.00 84.56 948 GLY A N 1
ATOM 7589 C CA . GLY A 1 948 ? 0.078 -28.477 20.307 1.00 84.56 948 GLY A CA 1
ATOM 7590 C C . GLY A 1 948 ? 0.046 -27.319 21.303 1.00 84.56 948 GLY A C 1
ATOM 7591 O O . GLY A 1 948 ? 1.069 -26.658 21.468 1.00 84.56 948 GLY A O 1
ATOM 7592 N N . HIS A 1 949 ? -1.087 -27.050 21.953 1.00 87.94 949 HIS A N 1
ATOM 7593 C CA . HIS A 1 949 ? -1.134 -26.141 23.100 1.00 87.94 949 HIS A CA 1
ATOM 7594 C C . HIS A 1 949 ? -0.616 -26.833 24.365 1.00 87.94 949 HIS A C 1
ATOM 7596 O O . HIS A 1 949 ? -0.807 -28.035 24.540 1.00 87.94 949 HIS A O 1
ATOM 7602 N N . THR A 1 950 ? 0.044 -26.074 25.242 1.00 86.56 950 THR A N 1
ATOM 7603 C CA . THR A 1 950 ? 0.628 -26.597 26.497 1.00 86.56 950 THR A CA 1
ATOM 7604 C C . THR A 1 950 ? -0.197 -26.246 27.735 1.00 86.56 950 THR A C 1
ATOM 7606 O O . THR A 1 950 ? 0.216 -26.521 28.857 1.00 86.56 950 THR A O 1
ATOM 7609 N N . ASN A 1 951 ? -1.334 -25.583 27.539 1.00 86.38 951 ASN A N 1
ATOM 7610 C CA . ASN A 1 951 ? -2.284 -25.199 28.575 1.00 86.38 951 ASN A CA 1
ATOM 7611 C C . ASN A 1 951 ? -3.692 -25.126 27.953 1.00 86.38 951 ASN A C 1
ATOM 7613 O O . ASN A 1 951 ? -3.854 -25.248 26.734 1.00 86.38 951 ASN A O 1
ATOM 7617 N N . ARG A 1 952 ? -4.711 -24.898 28.784 1.00 84.25 952 ARG A N 1
ATOM 7618 C CA . ARG A 1 952 ? -6.124 -24.794 28.404 1.00 84.25 952 ARG A CA 1
ATOM 7619 C C . ARG A 1 952 ? -6.351 -23.772 27.282 1.00 84.25 952 ARG A C 1
ATOM 7621 O O . ARG A 1 952 ? -6.148 -22.574 27.489 1.00 84.25 952 ARG A O 1
ATOM 7628 N N . VAL A 1 953 ? -6.861 -24.239 26.140 1.00 86.19 953 VAL A N 1
ATOM 7629 C CA . VAL A 1 953 ? -7.439 -23.394 25.084 1.00 86.19 953 VAL A CA 1
ATOM 7630 C C . VAL A 1 953 ? -8.730 -22.780 25.613 1.00 86.19 953 VAL A C 1
ATOM 7632 O O . VAL A 1 953 ? -9.544 -23.415 26.280 1.00 86.19 953 VAL A O 1
ATOM 7635 N N . THR A 1 954 ? -8.895 -21.493 25.388 1.00 89.19 954 THR A N 1
ATOM 7636 C CA . THR A 1 954 ? -9.987 -20.716 25.970 1.00 89.19 954 THR A CA 1
ATOM 7637 C C . THR A 1 954 ? -11.077 -20.451 24.949 1.00 89.19 954 THR A C 1
ATOM 7639 O O . THR A 1 954 ? -12.254 -20.541 25.293 1.00 89.19 954 THR A O 1
ATOM 7642 N N . GLN A 1 955 ? -10.706 -20.248 23.684 1.00 91.56 955 GLN A N 1
ATOM 7643 C CA . GLN A 1 955 ? -11.652 -20.084 22.589 1.00 91.56 955 GLN A CA 1
ATOM 7644 C C . GLN A 1 955 ? -11.079 -20.586 21.261 1.00 91.56 955 GLN A C 1
ATOM 7646 O O . GLN A 1 955 ? -9.871 -20.524 21.016 1.00 91.56 955 GLN A O 1
ATOM 7651 N N . ILE A 1 956 ? -11.980 -21.061 20.403 1.00 92.44 956 ILE A N 1
ATOM 7652 C CA . ILE A 1 956 ? -11.724 -21.415 19.008 1.00 92.44 956 ILE A CA 1
ATOM 7653 C C . ILE A 1 956 ? -12.696 -20.663 18.095 1.00 92.44 956 ILE A C 1
ATOM 7655 O O . ILE A 1 956 ? -13.851 -20.443 18.461 1.00 92.44 956 ILE A O 1
ATOM 7659 N N . THR A 1 957 ? -12.240 -20.264 16.909 1.00 91.75 957 THR A N 1
ATOM 7660 C CA . THR A 1 957 ? -13.090 -19.604 15.907 1.00 91.75 957 THR A CA 1
ATOM 7661 C C . THR A 1 957 ? -12.617 -19.920 14.489 1.00 91.75 957 THR A C 1
ATOM 7663 O O . THR A 1 957 ? -11.413 -19.986 14.225 1.00 91.75 957 THR A O 1
ATOM 7666 N N . PHE A 1 958 ? -13.556 -20.144 13.569 1.00 92.25 958 PHE A N 1
ATOM 7667 C CA . PHE A 1 958 ? -13.239 -20.353 12.156 1.00 92.25 958 PHE A CA 1
ATOM 7668 C C . PHE A 1 958 ? -12.855 -19.037 11.485 1.00 92.25 958 PHE A C 1
ATOM 7670 O O . PHE A 1 958 ? -13.395 -17.980 11.806 1.00 92.25 958 PHE A O 1
ATOM 7677 N N . ASN A 1 959 ? -11.949 -19.111 10.512 1.00 89.44 959 ASN A N 1
ATOM 7678 C CA . ASN A 1 959 ? -11.624 -17.964 9.681 1.00 89.44 959 ASN A CA 1
ATOM 7679 C C . ASN A 1 959 ? -12.805 -17.651 8.730 1.00 89.44 959 ASN A C 1
ATOM 7681 O O . ASN A 1 959 ? -13.146 -18.495 7.896 1.00 89.44 959 ASN A O 1
ATOM 7685 N N . PRO A 1 960 ? -13.409 -16.446 8.787 1.00 82.81 960 PRO A N 1
ATOM 7686 C CA . PRO A 1 960 ? -14.556 -16.103 7.946 1.00 82.81 960 PRO A CA 1
ATOM 7687 C C . PRO A 1 960 ? -14.205 -15.926 6.457 1.00 82.81 960 PRO A C 1
ATOM 7689 O O . PRO A 1 960 ? -15.071 -16.127 5.609 1.00 82.81 960 PRO A O 1
ATOM 7692 N N . ASN A 1 961 ? -12.955 -15.577 6.124 1.00 76.56 961 ASN A N 1
ATOM 7693 C CA . ASN A 1 961 ? -12.491 -15.346 4.745 1.00 76.56 961 ASN A CA 1
ATOM 7694 C C . ASN A 1 961 ? -11.882 -16.604 4.098 1.00 76.56 961 ASN A C 1
ATOM 7696 O O . ASN A 1 961 ? -11.636 -16.618 2.893 1.00 76.56 961 ASN A O 1
ATOM 7700 N N . GLY A 1 962 ? -11.625 -17.653 4.884 1.00 68.44 962 GLY A N 1
ATOM 7701 C CA . GLY A 1 962 ? -10.965 -18.876 4.439 1.00 68.44 962 GLY A CA 1
ATOM 7702 C C . GLY A 1 962 ? -11.434 -20.078 5.247 1.00 68.44 962 GLY A C 1
ATOM 7703 O O . GLY A 1 962 ? -10.852 -20.394 6.281 1.00 68.44 962 GLY A O 1
ATOM 7704 N N . ALA A 1 963 ? -12.462 -20.764 4.743 1.00 61.78 963 ALA A N 1
ATOM 7705 C CA . ALA A 1 963 ? -13.140 -21.883 5.404 1.00 61.78 963 ALA A CA 1
ATOM 7706 C C . ALA A 1 963 ? -12.227 -23.079 5.761 1.00 61.78 963 ALA A C 1
ATOM 7708 O O . ALA A 1 963 ? -12.587 -23.921 6.573 1.00 61.78 963 ALA A O 1
ATOM 7709 N N . ASP A 1 964 ? -11.015 -23.140 5.212 1.00 82.62 964 ASP A N 1
ATOM 7710 C CA . ASP A 1 964 ? -10.082 -24.242 5.446 1.00 82.62 964 ASP A CA 1
ATOM 7711 C C . ASP A 1 964 ? -9.141 -24.015 6.644 1.00 82.62 964 ASP A C 1
ATOM 7713 O O . ASP A 1 964 ? -8.199 -24.790 6.842 1.00 82.62 964 ASP A O 1
ATOM 7717 N N . SER A 1 965 ? -9.367 -22.968 7.450 1.00 89.81 965 SER A N 1
ATOM 7718 C CA . SER A 1 965 ? -8.551 -22.662 8.632 1.00 89.81 965 SER A CA 1
ATOM 7719 C C . SER A 1 965 ? -9.359 -22.175 9.838 1.00 89.81 965 SER A C 1
ATOM 7721 O O . SER A 1 965 ? -10.446 -21.608 9.706 1.00 89.81 965 SER A O 1
ATOM 7723 N N . PHE A 1 966 ? -8.809 -22.381 11.034 1.00 91.94 966 PHE A N 1
ATOM 7724 C CA . PHE A 1 966 ? -9.363 -21.874 12.289 1.00 91.94 966 PHE A CA 1
ATOM 7725 C C . PHE A 1 966 ? -8.259 -21.396 13.232 1.00 91.94 966 PHE A C 1
ATOM 7727 O O . PHE A 1 966 ? -7.124 -21.870 13.171 1.00 91.94 966 PHE A O 1
ATOM 7734 N N . THR A 1 967 ? -8.606 -20.473 14.125 1.00 92.62 967 THR A N 1
ATOM 7735 C CA . THR A 1 967 ? -7.714 -19.967 15.172 1.00 92.62 967 THR A CA 1
ATOM 7736 C C . THR A 1 967 ? -8.120 -20.507 16.532 1.00 92.62 967 THR A C 1
ATOM 7738 O O . THR A 1 967 ? -9.305 -20.552 16.865 1.00 92.62 967 THR A O 1
ATOM 7741 N N . SER A 1 968 ? -7.127 -20.870 17.336 1.00 92.25 968 SER A N 1
ATOM 7742 C CA . SER A 1 968 ? -7.266 -21.171 18.755 1.00 92.25 968 SER A CA 1
ATOM 7743 C C . SER A 1 968 ? -6.389 -20.248 19.595 1.00 92.25 968 SER A C 1
ATOM 7745 O O . SER A 1 968 ? -5.288 -19.872 19.192 1.00 92.25 968 SER A O 1
ATOM 7747 N N . VAL A 1 969 ? -6.866 -19.907 20.788 1.00 92.50 969 VAL A N 1
ATOM 7748 C CA . VAL A 1 969 ? -6.105 -19.147 21.788 1.00 92.50 969 VAL A CA 1
ATOM 7749 C C . VAL A 1 969 ? -6.080 -19.877 23.115 1.00 92.50 969 VAL A C 1
ATOM 7751 O O . VAL A 1 969 ? -7.055 -20.530 23.480 1.00 92.50 969 VAL A O 1
ATOM 7754 N N . SER A 1 970 ? -4.967 -19.785 23.838 1.00 91.38 970 SER A N 1
ATOM 7755 C CA . SER A 1 970 ? -4.764 -20.549 25.069 1.00 91.38 970 SER A CA 1
ATOM 7756 C C . SER A 1 970 ? -4.142 -19.731 26.194 1.00 91.38 970 SER A C 1
ATOM 7758 O O . SER A 1 970 ? -3.499 -18.697 25.996 1.00 91.38 970 SER A O 1
ATOM 7760 N N . ARG A 1 971 ? -4.317 -20.244 27.416 1.00 89.94 971 ARG A N 1
ATOM 7761 C CA . ARG A 1 971 ? -3.618 -19.776 28.617 1.00 89.94 971 ARG A CA 1
ATOM 7762 C C . ARG A 1 971 ? -2.113 -20.043 28.592 1.00 89.94 971 ARG A C 1
ATOM 7764 O O . ARG A 1 971 ? -1.423 -19.594 29.494 1.00 89.94 971 ARG A O 1
ATOM 7771 N N . ASP A 1 972 ? -1.600 -20.759 27.591 1.00 89.00 972 ASP A N 1
ATOM 7772 C CA . ASP A 1 972 ? -0.157 -20.844 27.331 1.00 89.00 972 ASP A CA 1
ATOM 7773 C C . ASP A 1 972 ? 0.416 -19.552 26.728 1.00 89.00 972 ASP A C 1
ATOM 7775 O O . ASP A 1 972 ? 1.615 -19.476 26.470 1.00 89.00 972 ASP A O 1
ATOM 7779 N N . GLY A 1 973 ? -0.445 -18.556 26.500 1.00 88.38 973 GLY A N 1
ATOM 7780 C CA . GLY A 1 973 ? -0.068 -17.263 25.961 1.00 88.38 973 GLY A CA 1
ATOM 7781 C C . GLY A 1 973 ? -0.011 -17.230 24.445 1.00 88.38 973 GLY A C 1
ATOM 7782 O O . GLY A 1 973 ? 0.364 -16.201 23.899 1.00 88.38 973 GLY A O 1
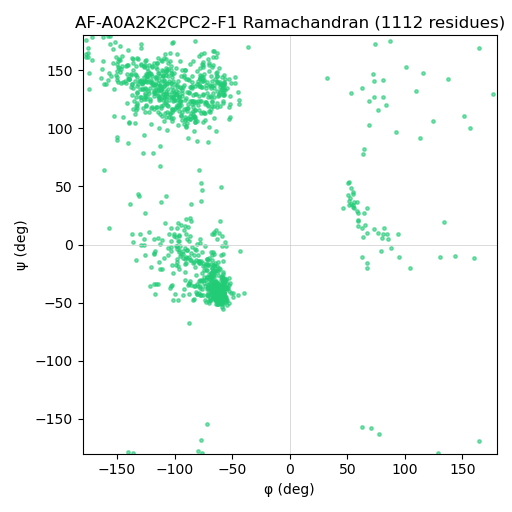ATOM 7783 N N . LYS A 1 974 ? -0.382 -18.311 23.748 1.00 89.81 974 LYS A N 1
ATOM 7784 C CA . LYS A 1 974 ? -0.201 -18.433 22.301 1.00 89.81 974 LYS A CA 1
ATOM 7785 C C . LYS A 1 974 ? -1.518 -18.385 21.537 1.00 89.81 974 LYS A C 1
ATOM 7787 O O . LYS A 1 974 ? -2.539 -18.940 21.955 1.00 89.81 974 LYS A O 1
ATOM 7792 N N . VAL A 1 975 ? -1.449 -17.786 20.353 1.00 91.50 975 VAL A N 1
ATOM 7793 C CA . VAL A 1 975 ? -2.453 -17.904 19.289 1.00 91.50 975 VAL A CA 1
ATOM 7794 C C . VAL A 1 975 ? -1.942 -18.938 18.291 1.00 91.50 975 VAL A C 1
ATOM 7796 O O . VAL A 1 975 ? -0.781 -18.873 17.888 1.00 91.50 975 VAL A O 1
ATOM 7799 N N . LYS A 1 976 ? -2.774 -19.894 17.881 1.00 90.38 976 LYS A N 1
ATOM 7800 C CA . LYS A 1 976 ? -2.420 -20.889 16.862 1.00 90.38 976 LYS A CA 1
ATOM 7801 C C . LYS A 1 976 ? -3.447 -20.904 15.741 1.00 90.38 976 LYS A C 1
ATOM 7803 O O . LYS A 1 976 ? -4.640 -21.003 16.009 1.00 90.38 976 LYS A O 1
ATOM 7808 N N . ILE A 1 977 ? -2.977 -20.843 14.498 1.00 90.94 977 ILE A N 1
ATOM 7809 C CA . ILE A 1 977 ? -3.806 -20.985 13.298 1.00 90.94 977 ILE A CA 1
ATOM 7810 C C . ILE A 1 977 ? -3.560 -22.364 12.698 1.00 90.94 977 ILE A C 1
ATOM 7812 O O . ILE A 1 977 ? -2.426 -22.734 12.382 1.00 90.94 977 ILE A O 1
ATOM 7816 N N . TRP A 1 978 ? -4.641 -23.114 12.538 1.00 90.19 978 TRP A N 1
ATOM 7817 C CA . TRP A 1 978 ? -4.650 -24.491 12.072 1.00 90.19 978 TRP A CA 1
ATOM 7818 C C . TRP A 1 978 ? -5.332 -24.574 10.714 1.00 90.19 978 TRP A C 1
ATOM 7820 O O . TRP A 1 978 ? -6.284 -23.842 10.446 1.00 90.19 978 TRP A O 1
ATOM 7830 N N . SER A 1 979 ? -4.883 -25.507 9.879 1.00 89.00 979 SER A N 1
ATOM 7831 C CA . SER A 1 979 ? -5.620 -25.903 8.680 1.00 89.00 979 SER A CA 1
ATOM 7832 C C . SER A 1 979 ? -6.519 -27.094 8.998 1.00 89.00 979 SER A C 1
ATOM 7834 O O . SER A 1 979 ? -6.074 -28.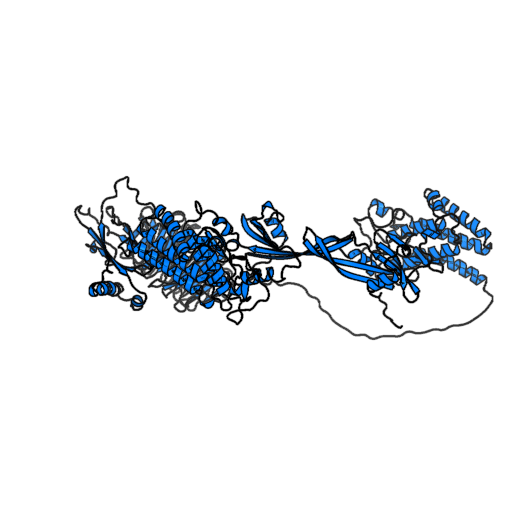057 9.620 1.00 89.00 979 SER A O 1
ATOM 7836 N N . VAL A 1 980 ? -7.767 -27.046 8.535 1.00 85.00 980 VAL A N 1
ATOM 7837 C CA . VAL A 1 980 ? -8.754 -28.123 8.707 1.00 85.00 980 VAL A CA 1
ATOM 7838 C C . VAL A 1 980 ? -8.337 -29.384 7.935 1.00 85.00 980 VAL A C 1
ATOM 7840 O O . VAL A 1 980 ? -8.552 -30.496 8.415 1.00 85.00 980 VAL A O 1
ATOM 7843 N N . HIS A 1 981 ? -7.701 -29.226 6.765 1.00 79.50 981 HIS A N 1
ATOM 7844 C CA . HIS A 1 981 ? -7.393 -30.336 5.848 1.00 79.50 981 HIS A CA 1
ATOM 7845 C C . HIS A 1 981 ? -5.977 -30.900 5.972 1.00 79.50 981 HIS A C 1
ATOM 7847 O O . HIS A 1 981 ? -5.746 -32.033 5.545 1.00 79.50 981 HIS A O 1
ATOM 7853 N N . SER A 1 982 ? -5.045 -30.166 6.579 1.00 71.19 982 SER A N 1
ATOM 7854 C CA . SER A 1 982 ? -3.651 -30.605 6.728 1.00 71.19 982 SER A CA 1
ATOM 7855 C C . SER A 1 982 ? -3.497 -31.724 7.766 1.00 71.19 982 SER A C 1
ATOM 7857 O O . SER A 1 982 ? -4.111 -31.699 8.831 1.00 71.19 982 SER A O 1
ATOM 7859 N N . ASP A 1 983 ? -2.685 -32.725 7.445 1.00 56.38 983 ASP A N 1
ATOM 7860 C CA . ASP A 1 983 ? -2.447 -33.977 8.175 1.00 56.38 983 ASP A CA 1
ATOM 7861 C C . ASP A 1 983 ? -1.296 -33.901 9.199 1.00 56.38 983 ASP A C 1
ATOM 7863 O O . ASP A 1 983 ? -0.757 -34.925 9.614 1.00 56.38 983 ASP A O 1
ATOM 7867 N N . GLY A 1 984 ? -0.939 -32.697 9.657 1.00 50.91 984 GLY A N 1
ATOM 7868 C CA . GLY A 1 984 ? 0.106 -32.512 10.673 1.00 50.91 984 GLY A CA 1
ATOM 7869 C C . GLY A 1 984 ? 1.130 -31.418 10.381 1.00 50.91 984 GLY A C 1
ATOM 7870 O O . GLY A 1 984 ? 2.203 -31.424 10.983 1.00 50.91 984 GLY A O 1
ATOM 7871 N N . SER A 1 985 ? 0.838 -30.458 9.495 1.00 56.44 985 SER A N 1
ATOM 7872 C CA . SER A 1 985 ? 1.647 -29.234 9.422 1.00 56.44 985 SER A CA 1
ATOM 7873 C C . SER A 1 985 ? 1.596 -28.495 10.763 1.00 56.44 985 SER A C 1
ATOM 7875 O O . SER A 1 985 ? 0.508 -28.261 11.294 1.00 56.44 985 SER A O 1
ATOM 7877 N N . SER A 1 986 ? 2.753 -28.094 11.293 1.00 71.31 986 SER A N 1
ATOM 7878 C CA . SER A 1 986 ? 2.839 -27.257 12.494 1.00 71.31 986 SER A CA 1
ATOM 7879 C C . SER A 1 986 ? 1.952 -26.011 12.345 1.00 71.31 986 SER A C 1
ATOM 7881 O O . SER A 1 986 ? 2.090 -25.317 11.333 1.00 71.31 986 SER A O 1
ATOM 7883 N N . PRO A 1 987 ? 1.060 -25.708 13.308 1.00 83.00 987 PRO A N 1
ATOM 7884 C CA . PRO A 1 987 ? 0.218 -24.520 13.232 1.00 83.00 987 PRO A CA 1
ATOM 7885 C C . PRO A 1 987 ? 1.074 -23.257 13.253 1.00 83.00 987 PRO A C 1
ATOM 7887 O O . PRO A 1 987 ? 2.077 -23.188 13.976 1.00 83.00 987 PRO A O 1
ATOM 7890 N N . ILE A 1 988 ? 0.639 -22.232 12.522 1.00 86.25 988 ILE A N 1
ATOM 7891 C CA . ILE A 1 988 ? 1.244 -20.902 12.631 1.00 86.25 988 ILE A CA 1
ATOM 7892 C C . ILE A 1 988 ? 0.987 -20.428 14.059 1.00 86.25 988 ILE A C 1
ATOM 7894 O O . ILE A 1 988 ? -0.157 -20.416 14.508 1.00 86.25 988 ILE A O 1
ATOM 7898 N N . THR A 1 989 ? 2.052 -20.126 14.796 1.00 86.25 989 THR A N 1
ATOM 7899 C CA . THR A 1 989 ? 1.986 -19.817 16.226 1.00 86.25 989 THR A CA 1
ATOM 7900 C C . THR A 1 989 ? 2.464 -18.392 16.459 1.00 86.25 989 THR A C 1
ATOM 7902 O O . THR A 1 989 ? 3.565 -18.051 16.041 1.00 86.25 989 THR A O 1
ATOM 7905 N N . PHE A 1 990 ? 1.660 -17.601 17.165 1.00 85.25 990 PHE A N 1
ATOM 7906 C CA . PHE A 1 990 ? 2.003 -16.255 17.615 1.00 85.25 990 PHE A CA 1
ATOM 7907 C C . PHE A 1 990 ? 2.122 -16.246 19.137 1.00 85.25 990 PHE A C 1
ATOM 7909 O O . PHE A 1 990 ? 1.269 -16.813 19.828 1.00 85.25 990 PHE A O 1
ATOM 7916 N N . ASP A 1 991 ? 3.160 -15.593 19.653 1.00 81.06 991 ASP A N 1
ATOM 7917 C CA . ASP A 1 991 ? 3.315 -15.354 21.085 1.00 81.06 991 ASP A CA 1
ATOM 7918 C C . ASP A 1 991 ? 2.508 -14.107 21.469 1.00 81.06 991 ASP A C 1
ATOM 7920 O O . ASP A 1 991 ? 2.791 -12.987 21.046 1.00 81.06 991 ASP A O 1
ATOM 7924 N N . GLY A 1 992 ? 1.427 -14.352 22.206 1.00 69.44 992 GLY A N 1
ATOM 7925 C CA . GLY A 1 992 ? 0.371 -13.411 22.537 1.00 69.44 992 GLY A CA 1
ATOM 7926 C C . GLY A 1 992 ? 0.646 -12.599 23.793 1.00 69.44 992 GLY A C 1
ATOM 7927 O O . GLY A 1 992 ? 0.785 -11.376 23.738 1.00 69.44 992 GLY A O 1
ATOM 7928 N N . ASP A 1 993 ? 0.649 -13.273 24.941 1.00 73.94 993 ASP A N 1
ATOM 7929 C CA . ASP A 1 993 ? 0.826 -12.673 26.265 1.00 73.94 993 ASP A CA 1
ATOM 7930 C C . ASP A 1 993 ? 1.277 -13.706 27.307 1.00 73.94 993 ASP A C 1
ATOM 7932 O O . ASP A 1 993 ? 0.712 -14.796 27.364 1.00 73.94 993 ASP A O 1
ATOM 7936 N N . ASP A 1 994 ? 2.226 -13.351 28.176 1.00 70.31 994 ASP A N 1
ATOM 7937 C CA . ASP A 1 994 ? 2.759 -14.267 29.196 1.00 70.31 994 ASP A CA 1
ATOM 7938 C C . ASP A 1 994 ? 1.737 -14.634 30.293 1.00 70.31 994 ASP A C 1
ATOM 7940 O O . ASP A 1 994 ? 1.899 -15.654 30.964 1.00 70.31 994 ASP A O 1
ATOM 7944 N N . GLN A 1 995 ? 0.674 -13.838 30.491 1.00 78.56 995 GLN A N 1
ATOM 7945 C CA . GLN A 1 995 ? -0.394 -14.121 31.464 1.00 78.56 995 GLN A CA 1
ATOM 7946 C C . GLN A 1 995 ? -1.515 -14.999 30.884 1.00 78.56 995 GLN A C 1
ATOM 7948 O O . GLN A 1 995 ? -2.356 -15.499 31.634 1.00 78.56 995 GLN A O 1
ATOM 7953 N N . GLY A 1 996 ? -1.533 -15.217 29.565 1.00 88.12 996 GLY A N 1
ATOM 7954 C CA . GLY A 1 996 ? -2.491 -16.086 28.885 1.00 88.12 996 GLY A CA 1
ATOM 7955 C C . GLY A 1 996 ? -3.653 -15.360 28.196 1.00 88.12 996 GLY A C 1
ATOM 7956 O O . GLY A 1 996 ? -4.099 -14.283 28.600 1.00 88.12 996 GLY A O 1
ATOM 7957 N N . LEU A 1 997 ? -4.181 -15.997 27.147 1.00 92.62 997 LEU A N 1
ATOM 7958 C CA . LEU A 1 997 ? -5.261 -15.475 26.305 1.00 92.62 997 LEU A CA 1
ATOM 7959 C C . LEU A 1 997 ? -6.608 -16.125 26.646 1.00 92.62 997 LEU A C 1
ATOM 7961 O O . LEU A 1 997 ? -6.675 -17.305 27.004 1.00 92.62 997 LEU A O 1
ATOM 7965 N N . LEU A 1 998 ? -7.697 -15.366 26.519 1.00 92.44 998 LEU A N 1
ATOM 7966 C CA . LEU A 1 998 ? -9.048 -15.779 26.923 1.00 92.44 998 LEU A CA 1
ATOM 7967 C C . LEU A 1 998 ? -10.063 -15.846 25.784 1.00 92.44 998 LEU A C 1
ATOM 7969 O O . LEU A 1 998 ? -10.961 -16.682 25.831 1.00 92.44 998 LEU A O 1
ATOM 7973 N N . CYS A 1 999 ? -9.953 -14.961 24.802 1.00 93.25 999 CYS A N 1
ATOM 7974 C CA . CYS A 1 999 ? -10.903 -14.885 23.702 1.00 93.25 999 CYS A CA 1
ATOM 7975 C C . CYS A 1 999 ? -10.221 -14.401 22.427 1.00 93.25 999 CYS A C 1
ATOM 7977 O O . CYS A 1 999 ? -9.161 -13.773 22.483 1.00 93.25 999 CYS A O 1
ATOM 7979 N N . VAL A 1 1000 ? -10.819 -14.716 21.280 1.00 93.75 1000 VAL A N 1
ATOM 7980 C CA . VAL A 1 1000 ? -10.305 -14.335 19.963 1.00 93.75 1000 VAL A CA 1
ATOM 7981 C C . VAL A 1 1000 ? -11.437 -14.146 18.972 1.00 93.75 1000 VAL A C 1
ATOM 7983 O O . VAL A 1 1000 ? -12.411 -14.900 19.001 1.00 93.75 1000 VAL A O 1
ATOM 7986 N N . ASP A 1 1001 ? -11.282 -13.178 18.075 1.00 93.06 1001 ASP A N 1
ATOM 7987 C CA . ASP A 1 1001 ? -12.137 -13.060 16.902 1.00 93.06 1001 ASP A CA 1
ATOM 7988 C C . ASP A 1 1001 ? -11.402 -12.486 15.685 1.00 93.06 1001 ASP A C 1
ATOM 7990 O O . ASP A 1 1001 ? -10.369 -11.821 15.814 1.00 93.06 1001 ASP A O 1
ATOM 7994 N N . TYR A 1 1002 ? -11.946 -12.756 14.499 1.00 90.88 1002 TYR A N 1
ATOM 7995 C CA . TYR A 1 1002 ? -11.462 -12.221 13.233 1.00 90.88 1002 TYR A CA 1
ATOM 7996 C C . TYR A 1 1002 ? -12.179 -10.931 12.869 1.00 90.88 1002 TYR A C 1
ATOM 7998 O O . TYR A 1 1002 ? -13.393 -10.808 13.011 1.00 90.88 1002 TYR A O 1
ATOM 8006 N N . PHE A 1 1003 ? -11.448 -10.004 12.261 1.00 88.88 1003 PHE A N 1
ATOM 8007 C CA . PHE A 1 1003 ? -12.064 -8.863 11.604 1.00 88.88 1003 PHE A CA 1
ATOM 8008 C C . PHE A 1 1003 ? -11.286 -8.442 10.360 1.00 88.88 1003 PHE A C 1
ATOM 8010 O O . PHE A 1 1003 ? -10.089 -8.691 10.240 1.00 88.88 1003 PHE A O 1
ATOM 8017 N N . THR A 1 1004 ? -11.973 -7.827 9.397 1.00 83.50 1004 THR A N 1
ATOM 8018 C CA . THR A 1 1004 ? -11.345 -7.349 8.156 1.00 83.50 1004 THR A CA 1
ATOM 8019 C C . THR A 1 1004 ? -11.384 -5.829 8.118 1.00 83.50 1004 THR A C 1
ATOM 8021 O O . THR A 1 1004 ? -12.444 -5.225 8.262 1.00 83.50 1004 THR A O 1
ATOM 8024 N N . ARG A 1 1005 ? -10.228 -5.201 7.894 1.00 74.06 1005 ARG A N 1
ATOM 8025 C CA . ARG A 1 1005 ? -10.071 -3.745 7.793 1.00 74.06 1005 ARG A CA 1
ATOM 8026 C C . ARG A 1 1005 ? -9.290 -3.411 6.529 1.00 74.06 1005 ARG A C 1
ATOM 8028 O O . ARG A 1 1005 ? -8.188 -3.908 6.351 1.00 74.06 1005 ARG A O 1
ATOM 8035 N N . ARG A 1 1006 ? -9.826 -2.532 5.668 1.00 68.94 1006 ARG A N 1
ATOM 8036 C CA . ARG A 1 1006 ? -9.171 -2.097 4.408 1.00 68.94 1006 ARG A CA 1
ATOM 8037 C C . ARG A 1 1006 ? -8.687 -3.277 3.543 1.00 68.94 1006 ARG A C 1
ATOM 8039 O O . ARG A 1 1006 ? -7.579 -3.244 3.022 1.00 68.94 1006 ARG A O 1
ATOM 8046 N N . ASN A 1 1007 ? -9.517 -4.316 3.421 1.00 75.12 1007 ASN A N 1
ATOM 8047 C CA . ASN A 1 1007 ? -9.209 -5.586 2.745 1.00 75.12 1007 ASN A CA 1
ATOM 8048 C C . ASN A 1 1007 ? -8.070 -6.415 3.361 1.00 75.12 1007 ASN A C 1
ATOM 8050 O O . ASN A 1 1007 ? -7.629 -7.359 2.720 1.00 75.12 1007 ASN A O 1
ATOM 8054 N N . ARG A 1 1008 ? -7.644 -6.108 4.593 1.00 78.81 1008 ARG A N 1
ATOM 8055 C CA . ARG A 1 1008 ? -6.681 -6.911 5.351 1.00 78.81 1008 ARG A CA 1
ATOM 8056 C C . ARG A 1 1008 ? -7.320 -7.647 6.510 1.00 78.81 1008 ARG A C 1
ATOM 8058 O O . ARG A 1 1008 ? -8.129 -7.062 7.244 1.00 78.81 1008 ARG A O 1
ATOM 8065 N N . GLN A 1 1009 ? -6.932 -8.899 6.711 1.00 86.06 1009 GLN A N 1
ATOM 8066 C CA . GLN A 1 1009 ? -7.443 -9.711 7.809 1.00 86.06 1009 GLN A CA 1
ATOM 8067 C C . GLN A 1 1009 ? -6.631 -9.517 9.094 1.00 86.06 1009 GLN A C 1
ATOM 8069 O O . GLN A 1 1009 ? -5.410 -9.626 9.104 1.00 86.06 1009 GLN A O 1
ATOM 8074 N N . HIS A 1 1010 ? -7.337 -9.269 10.190 1.00 88.94 1010 HIS A N 1
ATOM 8075 C CA . HIS A 1 1010 ? -6.769 -9.083 11.515 1.00 88.94 1010 HIS A CA 1
ATOM 8076 C C . HIS A 1 1010 ? -7.409 -10.050 12.517 1.00 88.94 1010 HIS A C 1
ATOM 8078 O O . HIS A 1 1010 ? -8.534 -10.522 12.319 1.00 88.94 1010 HIS A O 1
ATOM 8084 N N . LEU A 1 1011 ? -6.705 -10.299 13.619 1.00 91.31 1011 LEU A N 1
ATOM 8085 C CA . LEU A 1 1011 ? -7.248 -10.917 14.825 1.00 91.31 1011 LEU A CA 1
ATOM 8086 C C . LEU A 1 1011 ? -7.309 -9.891 15.950 1.00 91.31 1011 LEU A C 1
ATOM 8088 O O . LEU A 1 1011 ? -6.417 -9.060 16.093 1.00 91.31 1011 LEU A O 1
ATOM 8092 N N . ILE A 1 1012 ? -8.324 -9.995 16.795 1.00 93.38 1012 ILE A N 1
ATOM 8093 C CA . ILE A 1 1012 ? -8.344 -9.367 18.115 1.00 93.38 1012 ILE A CA 1
ATOM 8094 C C . ILE A 1 1012 ? -8.352 -10.469 19.171 1.00 93.38 1012 ILE A C 1
ATOM 8096 O O . ILE A 1 1012 ? -9.112 -11.426 19.054 1.00 93.38 1012 ILE A O 1
ATOM 8100 N N . THR A 1 1013 ? -7.506 -10.355 20.192 1.00 94.38 1013 THR A N 1
ATOM 8101 C CA . THR A 1 1013 ? -7.417 -11.315 21.300 1.00 94.38 1013 THR A CA 1
ATOM 8102 C C . THR A 1 1013 ? -7.586 -10.611 22.636 1.00 94.38 1013 THR A C 1
ATOM 8104 O O . THR A 1 1013 ? -6.925 -9.602 22.868 1.00 94.38 1013 THR A O 1
ATOM 8107 N N . GLY A 1 1014 ? -8.408 -11.148 23.534 1.00 93.94 1014 GLY A N 1
ATOM 8108 C CA . GLY A 1 1014 ? -8.501 -10.670 24.918 1.00 93.94 1014 GLY A CA 1
ATOM 8109 C C . GLY A 1 1014 ? -7.554 -11.424 25.850 1.00 93.94 1014 GLY A C 1
ATOM 8110 O O . GLY A 1 1014 ? -7.435 -12.650 25.763 1.00 93.94 1014 GLY A O 1
ATOM 8111 N N . CYS A 1 1015 ? -6.893 -10.692 26.742 1.00 92.62 1015 CYS A N 1
ATOM 8112 C CA . CYS A 1 1015 ? -5.849 -11.191 27.632 1.00 92.62 1015 CYS A CA 1
ATOM 8113 C C . CYS A 1 1015 ? -6.312 -11.254 29.097 1.00 92.62 1015 CYS A C 1
ATOM 8115 O O . CYS A 1 1015 ? -7.265 -10.585 29.521 1.00 92.62 1015 CYS A O 1
ATOM 8117 N N . MET A 1 1016 ? -5.600 -12.052 29.900 1.00 90.50 1016 MET A N 1
ATOM 8118 C CA . MET A 1 1016 ? -5.803 -12.107 31.350 1.00 90.50 1016 MET A CA 1
ATOM 8119 C C . MET A 1 1016 ? -5.382 -10.827 32.084 1.00 90.50 1016 MET A C 1
ATOM 8121 O O . MET A 1 1016 ? -5.932 -10.560 33.147 1.00 90.50 1016 MET A O 1
ATOM 8125 N N . ASP A 1 1017 ? -4.471 -10.030 31.525 1.00 86.44 1017 ASP A N 1
ATOM 8126 C CA . ASP A 1 1017 ? -3.959 -8.783 32.120 1.00 86.44 1017 ASP A CA 1
ATOM 8127 C C . ASP A 1 1017 ? -4.917 -7.579 31.990 1.00 86.44 1017 ASP A C 1
ATOM 8129 O O . ASP A 1 1017 ? -4.555 -6.459 32.337 1.00 86.44 1017 ASP A O 1
ATOM 8133 N N . GLY A 1 1018 ? -6.129 -7.791 31.465 1.00 88.69 1018 GLY A N 1
ATOM 8134 C CA . GLY A 1 1018 ? -7.103 -6.722 31.230 1.00 88.69 1018 GLY A CA 1
ATOM 8135 C C . GLY A 1 1018 ? -6.881 -5.947 29.931 1.00 88.69 1018 GLY A C 1
ATOM 8136 O O . GLY A 1 1018 ? -7.484 -4.894 29.721 1.00 88.69 1018 GLY A O 1
ATOM 8137 N N . THR A 1 1019 ? -6.052 -6.459 29.022 1.00 91.62 1019 THR A N 1
ATOM 8138 C CA . THR A 1 1019 ? -5.823 -5.827 27.720 1.00 91.62 1019 THR A CA 1
ATOM 8139 C C . THR A 1 1019 ? -6.397 -6.646 26.572 1.00 91.62 1019 THR A C 1
ATOM 8141 O O . THR A 1 1019 ? -6.640 -7.848 26.694 1.00 91.62 1019 THR A O 1
ATOM 8144 N N . ALA A 1 1020 ? -6.658 -5.987 25.445 1.00 94.19 1020 ALA A N 1
ATOM 8145 C CA . ALA A 1 1020 ? -6.942 -6.665 24.186 1.00 94.19 1020 ALA A CA 1
ATOM 8146 C C . ALA A 1 1020 ? -5.866 -6.309 23.160 1.00 94.19 1020 ALA A C 1
ATOM 8148 O O . ALA A 1 1020 ? -5.441 -5.162 23.067 1.00 94.19 1020 ALA A O 1
ATOM 8149 N N . LYS A 1 1021 ? -5.406 -7.293 22.396 1.00 91.88 1021 LYS A N 1
ATOM 8150 C CA . LYS A 1 1021 ? -4.321 -7.152 21.421 1.00 91.88 1021 LYS A CA 1
ATOM 8151 C C . LYS A 1 1021 ? -4.851 -7.372 20.014 1.00 91.88 1021 LYS A C 1
ATOM 8153 O O . LYS A 1 1021 ? -5.663 -8.266 19.794 1.00 91.88 1021 LYS A O 1
ATOM 8158 N N . ILE A 1 1022 ? -4.395 -6.552 19.078 1.00 91.69 1022 ILE A N 1
ATOM 8159 C CA . ILE A 1 1022 ? -4.742 -6.629 17.660 1.00 91.69 1022 ILE A CA 1
ATOM 8160 C C . ILE A 1 1022 ? -3.545 -7.187 16.896 1.00 91.69 1022 ILE A C 1
ATOM 8162 O O . ILE A 1 1022 ? -2.426 -6.718 17.082 1.00 91.69 1022 ILE A O 1
ATOM 8166 N N . TRP A 1 1023 ? -3.783 -8.144 16.009 1.00 87.81 1023 TRP A N 1
ATOM 8167 C CA . TRP A 1 1023 ? -2.773 -8.826 15.203 1.00 87.81 1023 TRP A CA 1
ATOM 8168 C C . TRP A 1 1023 ? -3.121 -8.663 13.725 1.00 87.81 1023 TRP A C 1
ATOM 8170 O O . TRP A 1 1023 ? -4.269 -8.887 13.350 1.00 87.81 1023 TRP A O 1
ATOM 8180 N N . ASP A 1 1024 ? -2.159 -8.276 12.891 1.00 84.88 1024 ASP A N 1
ATOM 8181 C CA . ASP A 1 1024 ? -2.305 -8.263 11.429 1.00 84.88 1024 ASP A CA 1
ATOM 8182 C C . ASP A 1 1024 ? -1.747 -9.585 10.887 1.00 84.88 1024 ASP A C 1
ATOM 8184 O O . ASP A 1 1024 ? -0.609 -9.945 11.185 1.00 84.88 1024 ASP A O 1
ATOM 8188 N N . LEU A 1 1025 ? -2.568 -10.331 10.142 1.00 78.88 1025 LEU A N 1
ATOM 8189 C CA . LEU A 1 1025 ? -2.195 -11.643 9.608 1.00 78.88 1025 LEU A CA 1
ATOM 8190 C C . LEU A 1 1025 ? -1.398 -11.566 8.297 1.00 78.88 1025 LEU A C 1
ATOM 8192 O O . LEU A 1 1025 ? -0.906 -12.594 7.841 1.00 78.88 1025 LEU A O 1
ATOM 8196 N N . GLU A 1 1026 ? -1.276 -10.387 7.682 1.00 70.88 1026 GLU A N 1
ATOM 8197 C CA . GLU A 1 1026 ? -0.570 -10.188 6.407 1.00 70.88 1026 GLU A CA 1
ATOM 8198 C C . GLU A 1 1026 ? 0.867 -9.670 6.576 1.00 70.88 1026 GLU A C 1
ATOM 8200 O O . GLU A 1 1026 ? 1.588 -9.515 5.588 1.00 70.88 1026 GLU A O 1
ATOM 8205 N N . MET A 1 1027 ? 1.308 -9.374 7.803 1.00 58.47 1027 MET A N 1
ATOM 8206 C CA . MET A 1 1027 ? 2.687 -8.954 8.052 1.00 58.47 1027 MET A CA 1
ATOM 8207 C C . MET A 1 1027 ? 3.614 -10.171 8.190 1.00 58.47 1027 MET A C 1
ATOM 8209 O O . MET A 1 1027 ? 3.495 -10.941 9.135 1.00 58.47 1027 MET A O 1
ATOM 8213 N N . ASP A 1 1028 ? 4.604 -10.284 7.297 1.00 46.81 1028 ASP A N 1
ATOM 8214 C CA . ASP A 1 1028 ? 5.677 -11.306 7.299 1.00 46.81 1028 ASP A CA 1
ATOM 8215 C C . ASP A 1 1028 ? 6.657 -11.211 8.491 1.00 46.81 1028 ASP A C 1
ATOM 8217 O O . ASP A 1 1028 ? 7.703 -11.866 8.522 1.00 46.81 1028 ASP A O 1
ATOM 8221 N N . ILE A 1 1029 ? 6.361 -10.375 9.486 1.00 43.31 1029 ILE A N 1
ATOM 8222 C CA . ILE A 1 1029 ? 7.222 -10.191 10.648 1.00 43.31 1029 ILE A CA 1
ATOM 8223 C C . ILE A 1 1029 ? 6.782 -11.194 11.711 1.00 43.31 1029 ILE A C 1
ATOM 8225 O O . ILE A 1 1029 ? 5.682 -11.111 12.250 1.00 43.31 1029 ILE A O 1
ATOM 8229 N N . LEU A 1 1030 ? 7.687 -12.111 12.054 1.00 42.12 1030 LEU A N 1
ATOM 8230 C CA . LEU A 1 1030 ? 7.611 -13.045 13.186 1.00 42.12 1030 LEU A CA 1
ATOM 8231 C C . LEU A 1 1030 ? 7.531 -12.352 14.571 1.00 42.12 1030 LEU A C 1
ATOM 8233 O O . LEU A 1 1030 ? 7.819 -12.975 15.587 1.00 42.12 1030 LEU A O 1
ATOM 8237 N N . GLU A 1 1031 ? 7.128 -11.082 14.640 1.00 45.19 1031 GLU A N 1
ATOM 8238 C CA . GLU A 1 1031 ? 7.058 -10.285 15.861 1.00 45.19 1031 GLU A CA 1
ATOM 8239 C C . GLU A 1 1031 ? 5.858 -9.322 15.833 1.00 45.19 1031 GLU A C 1
ATOM 8241 O O . GLU A 1 1031 ? 5.877 -8.293 15.162 1.00 45.19 1031 GLU A O 1
ATOM 8246 N N . GLY A 1 1032 ? 4.857 -9.611 16.668 1.00 61.88 1032 GLY A N 1
ATOM 8247 C CA . GLY A 1 1032 ? 4.244 -8.565 17.487 1.00 61.88 1032 GLY A CA 1
ATOM 8248 C C . GLY A 1 1032 ? 2.821 -8.116 17.149 1.00 61.88 1032 GLY A C 1
ATOM 8249 O O . GLY A 1 1032 ? 2.470 -7.761 16.031 1.00 61.88 1032 GLY A O 1
ATOM 8250 N N . CYS A 1 1033 ? 2.014 -8.054 18.206 1.00 75.62 1033 CYS A N 1
ATOM 8251 C CA . CYS A 1 1033 ? 0.759 -7.316 18.305 1.00 75.62 1033 CYS A CA 1
ATOM 8252 C C . CYS A 1 1033 ? 0.878 -5.892 17.708 1.00 75.62 1033 CYS A C 1
ATOM 8254 O O . CYS A 1 1033 ? 1.690 -5.091 18.168 1.00 75.62 1033 CYS A O 1
ATOM 8256 N N . VAL A 1 1034 ? 0.015 -5.555 16.743 1.00 82.50 1034 VAL A N 1
ATOM 8257 C CA . VAL A 1 1034 ? -0.069 -4.247 16.060 1.00 82.50 1034 VAL A CA 1
ATOM 8258 C C . VAL A 1 1034 ? -0.501 -3.144 17.016 1.00 82.50 1034 VAL A C 1
ATOM 8260 O O . VAL A 1 1034 ? -0.024 -2.013 16.933 1.00 82.50 1034 VAL A O 1
ATOM 8263 N N . HIS A 1 1035 ? -1.440 -3.453 17.911 1.00 87.44 1035 HIS A N 1
ATOM 8264 C CA . HIS A 1 1035 ? -1.922 -2.480 18.876 1.00 87.44 1035 HIS A CA 1
ATOM 8265 C C . HIS A 1 1035 ? -2.536 -3.122 20.116 1.00 87.44 1035 HIS A C 1
ATOM 8267 O O . HIS A 1 1035 ? -3.151 -4.184 20.033 1.00 87.44 1035 HIS A O 1
ATOM 8273 N N . LYS A 1 1036 ? -2.393 -2.446 21.258 1.00 89.94 1036 LYS A N 1
ATOM 8274 C CA . LYS A 1 1036 ? -2.844 -2.909 22.569 1.00 89.94 1036 LYS A CA 1
ATOM 8275 C C . LYS A 1 1036 ? -3.899 -1.945 23.114 1.00 89.94 1036 LYS A C 1
ATOM 8277 O O . LYS A 1 1036 ? -3.609 -0.775 23.343 1.00 89.94 1036 LYS A O 1
ATOM 8282 N N . LEU A 1 1037 ? -5.115 -2.445 23.302 1.00 92.75 1037 LEU A N 1
ATOM 8283 C CA . LEU A 1 1037 ? -6.234 -1.740 23.917 1.00 92.75 1037 LEU A CA 1
ATOM 8284 C C . LEU A 1 1037 ? -6.142 -1.930 25.431 1.00 92.75 1037 LEU A C 1
ATOM 8286 O O . LEU A 1 1037 ? -6.359 -3.033 25.942 1.00 92.75 1037 LEU A O 1
ATOM 8290 N N . GLU A 1 1038 ? -5.784 -0.863 26.139 1.00 89.06 1038 GLU A N 1
ATOM 8291 C CA . GLU A 1 1038 ? -5.565 -0.889 27.583 1.00 89.06 1038 GLU A CA 1
ATOM 8292 C C . GLU A 1 1038 ? -6.663 -0.146 28.338 1.00 89.06 1038 GLU A C 1
ATOM 8294 O O . GLU A 1 1038 ? -7.119 0.925 27.934 1.00 89.06 1038 GLU A O 1
ATOM 8299 N N . GLY A 1 1039 ? -7.046 -0.697 29.489 1.00 80.75 1039 GLY A N 1
ATOM 8300 C CA . GLY A 1 1039 ? -7.776 0.054 30.499 1.00 80.75 1039 GLY A CA 1
ATOM 8301 C C . GLY A 1 1039 ? -8.839 -0.721 31.258 1.00 80.75 1039 GLY A C 1
ATOM 8302 O O . GLY A 1 1039 ? -9.359 -0.144 32.210 1.00 80.75 1039 GLY A O 1
ATOM 8303 N N . HIS A 1 1040 ? -9.204 -1.947 30.860 1.00 87.12 1040 HIS A N 1
ATOM 8304 C CA . HIS A 1 1040 ? -10.068 -2.782 31.700 1.00 87.12 1040 HIS A CA 1
ATOM 8305 C C . HIS A 1 1040 ? -9.362 -3.115 33.016 1.00 87.12 1040 HIS A C 1
ATOM 8307 O O . HIS A 1 1040 ? -8.149 -3.301 33.045 1.00 87.12 1040 HIS A O 1
ATOM 8313 N N . GLU A 1 1041 ? -10.139 -3.190 34.094 1.00 82.38 1041 GLU A N 1
ATOM 8314 C CA . GLU A 1 1041 ? -9.623 -3.506 35.437 1.00 82.38 1041 GLU A CA 1
ATOM 8315 C C . GLU A 1 1041 ? -9.658 -5.014 35.717 1.00 82.38 1041 GLU A C 1
ATOM 8317 O O . GLU A 1 1041 ? -9.058 -5.496 36.668 1.00 82.38 1041 GLU A O 1
ATOM 8322 N N . GLY A 1 1042 ? -10.358 -5.770 34.871 1.00 85.69 1042 GLY A N 1
ATOM 8323 C CA . GLY A 1 1042 ? -10.443 -7.220 34.932 1.00 85.69 1042 GLY A CA 1
ATOM 8324 C C . GLY A 1 1042 ? -10.136 -7.863 33.586 1.00 85.69 1042 GLY A C 1
ATOM 8325 O O . GLY A 1 1042 ? -10.037 -7.201 32.551 1.00 85.69 1042 GLY A O 1
ATOM 8326 N N . ARG A 1 1043 ? -10.049 -9.193 33.590 1.00 92.75 1043 ARG A N 1
ATOM 8327 C CA . ARG A 1 1043 ? -9.702 -10.003 32.413 1.00 92.75 1043 ARG A CA 1
ATOM 8328 C C . ARG A 1 1043 ? -10.677 -9.788 31.252 1.00 92.75 1043 ARG A C 1
ATOM 8330 O O . ARG A 1 1043 ? -11.889 -9.810 31.473 1.00 92.75 1043 ARG A O 1
ATOM 8337 N N . VAL A 1 1044 ? -10.163 -9.669 30.027 1.00 95.31 1044 VAL A N 1
ATOM 8338 C CA . VAL A 1 1044 ? -10.986 -9.480 28.820 1.00 95.31 1044 VAL A CA 1
ATOM 8339 C C . VAL A 1 1044 ? -11.492 -10.833 28.322 1.00 95.31 1044 VAL A C 1
ATOM 8341 O O . VAL A 1 1044 ? -10.721 -11.668 27.854 1.00 95.31 1044 VAL A O 1
ATOM 8344 N N . THR A 1 1045 ? -12.794 -11.065 28.440 1.00 93.50 1045 THR A N 1
ATOM 8345 C CA . THR A 1 1045 ? -13.464 -12.354 28.190 1.00 93.50 1045 THR A CA 1
ATOM 8346 C C . THR A 1 1045 ? -14.184 -12.432 26.858 1.00 93.50 1045 THR A C 1
ATOM 8348 O O . THR A 1 1045 ? -14.497 -13.533 26.415 1.00 93.50 1045 THR A O 1
ATOM 8351 N N . ALA A 1 1046 ? -14.453 -11.297 26.219 1.00 93.56 1046 ALA A N 1
ATOM 8352 C CA . ALA A 1 1046 ? -15.091 -11.260 24.915 1.00 93.56 1046 ALA A CA 1
ATOM 8353 C C . ALA A 1 1046 ? -14.533 -10.108 24.076 1.00 93.56 1046 ALA A C 1
ATOM 8355 O O . ALA A 1 1046 ? -14.314 -9.006 24.581 1.00 93.56 1046 ALA A O 1
ATOM 8356 N N . VAL A 1 1047 ? -14.324 -10.365 22.787 1.00 95.12 1047 VAL A N 1
ATOM 8357 C CA . VAL A 1 1047 ? -13.844 -9.393 21.799 1.00 95.12 1047 VAL A CA 1
ATOM 8358 C C . VAL A 1 1047 ? -14.597 -9.589 20.489 1.00 95.12 1047 VAL A C 1
ATOM 8360 O O . VAL A 1 1047 ? -14.923 -10.721 20.132 1.00 95.12 1047 VAL A O 1
ATOM 8363 N N . ASN A 1 1048 ? -14.916 -8.499 19.793 1.00 91.88 1048 ASN A N 1
ATOM 8364 C CA . ASN A 1 1048 ? -15.568 -8.556 18.485 1.00 91.88 1048 ASN A CA 1
ATOM 8365 C C . ASN A 1 1048 ? -15.426 -7.231 17.714 1.00 91.88 1048 ASN A C 1
ATOM 8367 O O . ASN A 1 1048 ? -15.251 -6.177 18.331 1.00 91.88 1048 ASN A O 1
ATOM 8371 N N . LEU A 1 1049 ? -15.559 -7.261 16.385 1.00 89.12 1049 LEU A N 1
ATOM 8372 C CA . LEU A 1 1049 ? -15.785 -6.061 15.570 1.00 89.12 1049 LEU A CA 1
ATOM 8373 C C . LEU A 1 1049 ? -17.278 -5.947 15.254 1.00 89.12 1049 LEU A C 1
ATOM 8375 O O . LEU A 1 1049 ? -17.877 -6.875 14.720 1.00 89.12 1049 LEU A O 1
ATOM 8379 N N . HIS A 1 1050 ? -17.871 -4.780 15.499 1.00 88.12 1050 HIS A N 1
ATOM 8380 C CA . HIS A 1 1050 ? -19.259 -4.552 15.121 1.00 88.12 1050 HIS A CA 1
ATOM 8381 C C . HIS A 1 1050 ? -19.457 -4.761 13.600 1.00 88.12 1050 HIS A C 1
ATOM 8383 O O . HIS A 1 1050 ? -18.731 -4.170 12.801 1.00 88.12 1050 HIS A O 1
ATOM 8389 N N . PRO A 1 1051 ? -20.463 -5.542 13.156 1.00 82.38 1051 PRO A N 1
ATOM 8390 C CA . PRO A 1 1051 ? -20.592 -5.951 11.751 1.00 82.38 1051 PRO A CA 1
ATOM 8391 C C . PRO A 1 1051 ? -20.894 -4.801 10.774 1.00 82.38 1051 PRO A C 1
ATOM 8393 O O . PRO A 1 1051 ? -20.654 -4.931 9.577 1.00 82.38 1051 PRO A O 1
ATOM 8396 N N . GLU A 1 1052 ? -21.444 -3.688 11.266 1.00 82.06 1052 GLU A N 1
ATOM 8397 C CA . GLU A 1 1052 ? -21.901 -2.551 10.442 1.00 82.06 1052 GLU A CA 1
ATOM 8398 C C . GLU A 1 1052 ? -21.298 -1.196 10.839 1.00 82.06 1052 GLU A C 1
ATOM 8400 O O . GLU A 1 1052 ? -21.504 -0.203 10.147 1.00 82.06 1052 GLU A O 1
ATOM 8405 N N . LEU A 1 1053 ? -20.594 -1.128 11.970 1.00 85.12 1053 LEU A N 1
ATOM 8406 C CA . LEU A 1 1053 ? -20.074 0.121 12.528 1.00 85.12 1053 LEU A CA 1
ATOM 8407 C C . LEU A 1 1053 ? -18.568 -0.042 12.694 1.00 85.12 1053 LEU A C 1
ATOM 8409 O O . LEU A 1 1053 ? -18.121 -1.143 13.011 1.00 85.12 1053 LEU A O 1
ATOM 8413 N N . PRO A 1 1054 ? -17.777 1.025 12.522 1.00 86.88 1054 PRO A N 1
ATOM 8414 C CA . PRO A 1 1054 ? -16.333 0.960 12.677 1.00 86.88 1054 PRO A CA 1
ATOM 8415 C C . PRO A 1 1054 ? -15.938 0.930 14.164 1.00 86.88 1054 PRO A C 1
ATOM 8417 O O . PRO A 1 1054 ? -15.110 1.730 14.589 1.00 86.88 1054 PRO A O 1
ATOM 8420 N N . LEU A 1 1055 ? -16.496 0.006 14.950 1.00 89.44 1055 LEU A N 1
ATOM 8421 C CA . LEU A 1 1055 ? -16.288 -0.112 16.392 1.00 89.44 1055 LEU A CA 1
ATOM 8422 C C . LEU A 1 1055 ? -15.775 -1.501 16.768 1.00 89.44 1055 LEU A C 1
ATOM 8424 O O . LEU A 1 1055 ? -16.396 -2.511 16.436 1.00 89.44 1055 LEU A O 1
ATOM 8428 N N . LEU A 1 1056 ? -14.671 -1.544 17.507 1.00 92.75 1056 LEU A N 1
ATOM 8429 C CA . LEU A 1 1056 ? -14.228 -2.730 18.235 1.00 92.75 1056 LEU A CA 1
ATOM 8430 C C . LEU A 1 1056 ? -14.889 -2.743 19.612 1.00 92.75 1056 LEU A C 1
ATOM 8432 O O . LEU A 1 1056 ? -15.053 -1.702 20.247 1.00 92.75 1056 LEU A O 1
ATOM 8436 N N . ILE A 1 1057 ? -15.276 -3.925 20.076 1.00 94.00 1057 ILE A N 1
ATOM 8437 C CA . ILE A 1 1057 ? -16.033 -4.101 21.314 1.00 94.00 1057 ILE A CA 1
ATOM 8438 C C . ILE A 1 1057 ? -15.299 -5.108 22.186 1.00 94.00 1057 ILE A C 1
ATOM 8440 O O . ILE A 1 1057 ? -15.026 -6.228 21.752 1.00 94.00 1057 ILE A O 1
ATOM 8444 N N . THR A 1 1058 ? -14.989 -4.715 23.421 1.00 96.25 1058 THR A N 1
ATOM 8445 C CA . THR A 1 1058 ? -14.339 -5.584 24.411 1.00 96.25 1058 THR A CA 1
ATOM 8446 C C . THR A 1 1058 ? -15.203 -5.708 25.658 1.00 96.25 1058 THR A C 1
ATOM 8448 O O . THR A 1 1058 ? -15.820 -4.740 26.100 1.00 96.25 1058 THR A O 1
ATOM 8451 N N . GLY A 1 1059 ? -15.276 -6.911 26.221 1.00 94.69 1059 GLY A N 1
ATOM 8452 C CA . GLY A 1 1059 ? -16.036 -7.226 27.429 1.00 94.69 1059 GLY A CA 1
ATOM 8453 C C . GLY A 1 1059 ? -15.129 -7.836 28.473 1.00 94.69 1059 GLY A C 1
ATOM 8454 O O . GLY A 1 1059 ? -14.259 -8.640 28.135 1.00 94.69 1059 GLY A O 1
ATOM 8455 N N . SER A 1 1060 ? -15.324 -7.449 29.729 1.00 94.56 1060 SER A N 1
ATOM 8456 C CA . SER A 1 1060 ? -14.437 -7.849 30.816 1.00 94.56 1060 SER A CA 1
ATOM 8457 C C . SER A 1 1060 ? -15.182 -8.385 32.036 1.00 94.56 1060 SER A C 1
ATOM 8459 O O . SER A 1 1060 ? -16.369 -8.125 32.271 1.00 94.56 1060 SER A O 1
ATOM 8461 N N . LEU A 1 1061 ? -14.441 -9.139 32.850 1.00 91.38 1061 LEU A N 1
ATOM 8462 C CA . LEU A 1 1061 ? -14.857 -9.541 34.190 1.00 91.38 1061 LEU A CA 1
ATOM 8463 C C . LEU A 1 1061 ? -15.063 -8.356 35.146 1.00 91.38 1061 LEU A C 1
ATOM 8465 O O . LEU A 1 1061 ? -15.739 -8.542 36.155 1.00 91.38 1061 LEU A O 1
ATOM 8469 N N . ASP A 1 1062 ? -14.571 -7.155 34.814 1.00 86.06 1062 ASP A N 1
ATOM 8470 C CA . ASP A 1 1062 ? -14.905 -5.914 35.538 1.00 86.06 1062 ASP A CA 1
ATOM 8471 C C . ASP A 1 1062 ? -16.394 -5.514 35.404 1.00 86.06 1062 ASP A C 1
ATOM 8473 O O . ASP A 1 1062 ? -16.877 -4.623 36.099 1.00 86.06 1062 ASP A O 1
ATOM 8477 N N . GLY A 1 1063 ? -17.151 -6.209 34.545 1.00 86.56 1063 GLY A N 1
ATOM 8478 C CA . GLY A 1 1063 ? -18.580 -5.987 34.331 1.00 86.56 1063 GLY A CA 1
ATOM 8479 C C . GLY A 1 1063 ? -18.896 -4.874 33.334 1.00 86.56 1063 GLY A C 1
ATOM 8480 O O . GLY A 1 1063 ? -20.064 -4.498 33.189 1.00 86.56 1063 GLY A O 1
ATOM 8481 N N . THR A 1 1064 ? -17.880 -4.362 32.637 1.00 90.12 1064 THR A N 1
ATOM 8482 C CA . THR A 1 1064 ? -18.015 -3.319 31.622 1.00 90.12 1064 THR A CA 1
ATOM 8483 C C . THR A 1 1064 ? -17.827 -3.857 30.208 1.00 90.12 1064 THR A C 1
ATOM 8485 O O . THR A 1 1064 ? -17.109 -4.830 29.953 1.00 90.12 1064 THR A O 1
ATOM 8488 N N . VAL A 1 1065 ? -18.483 -3.180 29.269 1.00 93.19 1065 VAL A N 1
ATOM 8489 C CA . VAL A 1 1065 ? -18.236 -3.290 27.833 1.00 93.19 1065 VAL A CA 1
ATOM 8490 C C . VAL A 1 1065 ? -17.638 -1.980 27.357 1.00 93.19 1065 VAL A C 1
ATOM 8492 O O . VAL A 1 1065 ? -18.159 -0.914 27.674 1.00 93.19 1065 VAL A O 1
ATOM 8495 N N . ARG A 1 1066 ? -16.552 -2.041 26.594 1.00 93.12 1066 ARG A N 1
ATOM 8496 C CA . ARG A 1 1066 ? -15.888 -0.860 26.043 1.00 93.12 1066 ARG A CA 1
ATOM 8497 C C . ARG A 1 1066 ? -16.020 -0.832 24.535 1.00 93.12 1066 ARG A C 1
ATOM 8499 O O . ARG A 1 1066 ? -15.800 -1.846 23.873 1.00 93.12 1066 ARG A O 1
ATOM 8506 N N . LEU A 1 1067 ? -16.396 0.336 24.023 1.00 92.50 1067 LEU A N 1
ATOM 8507 C CA . LEU A 1 1067 ? -16.478 0.629 22.599 1.00 92.50 1067 LEU A CA 1
ATOM 8508 C C . LEU A 1 1067 ? -15.240 1.423 22.198 1.00 92.50 1067 LEU A C 1
ATOM 8510 O O . LEU A 1 1067 ? -14.966 2.480 22.769 1.00 92.50 1067 LEU A O 1
ATOM 8514 N N . TRP A 1 1068 ? -14.511 0.905 21.222 1.00 93.06 1068 TRP A N 1
ATOM 8515 C CA . TRP A 1 1068 ? -13.290 1.498 20.704 1.00 93.06 1068 TRP A CA 1
ATOM 8516 C C . TRP A 1 1068 ? -13.483 1.827 19.236 1.00 93.06 1068 TRP A C 1
ATOM 8518 O O . TRP A 1 1068 ? -14.011 1.012 18.479 1.00 93.06 1068 TRP A O 1
ATOM 8528 N N . ASP A 1 1069 ? -12.987 2.976 18.811 1.00 88.88 1069 ASP A N 1
ATOM 8529 C CA . ASP A 1 1069 ? -12.901 3.306 17.396 1.00 88.88 1069 ASP A CA 1
ATOM 8530 C C . ASP A 1 1069 ? -12.004 2.269 16.691 1.00 88.88 1069 ASP A C 1
ATOM 8532 O O . ASP A 1 1069 ? -10.829 2.111 17.015 1.00 88.88 1069 ASP A O 1
ATOM 8536 N N . SER A 1 1070 ? -12.530 1.534 15.711 1.00 86.62 1070 SER A N 1
ATOM 8537 C CA . SER A 1 1070 ? -11.761 0.510 14.979 1.00 86.62 1070 SER A CA 1
ATOM 8538 C C . SER A 1 1070 ? -10.645 1.088 14.094 1.00 86.62 1070 SER A C 1
ATOM 8540 O O . SER A 1 1070 ? -9.789 0.351 13.595 1.00 86.62 1070 SER A O 1
ATOM 8542 N N . THR A 1 1071 ? -10.655 2.403 13.862 1.00 83.75 1071 THR A N 1
ATOM 8543 C CA . THR A 1 1071 ? -9.685 3.129 13.048 1.00 83.75 1071 THR A CA 1
ATOM 8544 C C . THR A 1 1071 ? -8.577 3.770 13.872 1.00 83.75 1071 THR A C 1
ATOM 8546 O O . THR A 1 1071 ? -7.410 3.600 13.497 1.00 83.75 1071 THR A O 1
ATOM 8549 N N . THR A 1 1072 ? -8.933 4.472 14.954 1.00 85.44 1072 THR A N 1
ATOM 8550 C CA . THR A 1 1072 ? -7.998 5.188 15.842 1.00 85.44 1072 THR A CA 1
ATOM 8551 C C . THR A 1 1072 ? -7.623 4.402 17.093 1.00 85.44 1072 THR A C 1
ATOM 8553 O O . THR A 1 1072 ? -6.649 4.762 17.751 1.00 85.44 1072 THR A O 1
ATOM 8556 N N . TYR A 1 1073 ? -8.377 3.346 17.412 1.00 89.75 1073 TYR A N 1
ATOM 8557 C CA . TYR A 1 1073 ? -8.249 2.518 18.612 1.00 89.75 1073 TYR A CA 1
ATOM 8558 C C . TYR A 1 1073 ? -8.416 3.269 19.937 1.00 89.75 1073 TYR A C 1
ATOM 8560 O O . TYR A 1 1073 ? -8.078 2.756 21.004 1.00 89.75 1073 TYR A O 1
ATOM 8568 N N . LYS A 1 1074 ? -8.970 4.483 19.887 1.00 88.44 1074 LYS A N 1
ATOM 8569 C CA . LYS A 1 1074 ? -9.307 5.250 21.082 1.00 88.44 1074 LYS A CA 1
ATOM 8570 C C . LYS A 1 1074 ? -10.592 4.720 21.703 1.00 88.44 1074 LYS A C 1
ATOM 8572 O O . LYS A 1 1074 ? -11.520 4.322 21.000 1.00 88.44 1074 LYS A O 1
ATOM 8577 N N . LEU A 1 1075 ? -10.627 4.725 23.031 1.00 89.19 1075 LEU A N 1
ATOM 8578 C CA . LEU A 1 1075 ? -11.823 4.416 23.801 1.00 89.19 1075 LEU A CA 1
ATOM 8579 C C . LEU A 1 1075 ? -12.849 5.536 23.605 1.00 89.19 1075 LEU A C 1
ATOM 8581 O O . LEU A 1 1075 ? -12.526 6.697 23.832 1.00 89.19 1075 LEU A O 1
ATOM 8585 N N . GLU A 1 1076 ? -14.069 5.189 23.205 1.00 87.81 1076 GLU A N 1
ATOM 8586 C CA . GLU A 1 1076 ? -15.156 6.159 23.035 1.00 87.81 1076 GLU A CA 1
ATOM 8587 C C . GLU A 1 1076 ? -16.129 6.122 24.217 1.00 87.81 1076 GLU A C 1
ATOM 8589 O O . GLU A 1 1076 ? -16.497 7.155 24.780 1.00 87.81 1076 GLU A O 1
ATOM 8594 N N . ASN A 1 1077 ? -16.554 4.920 24.617 1.00 88.56 1077 ASN A N 1
ATOM 8595 C CA . ASN A 1 1077 ? -17.587 4.754 25.635 1.00 88.56 1077 ASN A CA 1
ATOM 8596 C C . ASN A 1 1077 ? -17.348 3.499 26.480 1.00 88.56 1077 ASN A C 1
ATOM 8598 O O . ASN A 1 1077 ? -17.014 2.433 25.957 1.00 88.56 1077 ASN A O 1
ATOM 8602 N N . ILE A 1 1078 ? -17.568 3.626 27.786 1.00 90.69 1078 ILE A N 1
ATOM 8603 C CA . ILE A 1 1078 ? -17.589 2.523 28.748 1.00 90.69 1078 ILE A CA 1
ATOM 8604 C C . ILE A 1 1078 ? -19.039 2.293 29.155 1.00 90.69 1078 ILE A C 1
ATOM 8606 O O . ILE A 1 1078 ? -19.719 3.212 29.596 1.00 90.69 1078 ILE A O 1
ATOM 8610 N N . ILE A 1 1079 ? -19.528 1.067 29.030 1.00 89.06 1079 ILE A N 1
ATOM 8611 C CA . ILE A 1 1079 ? -20.917 0.720 29.319 1.00 89.06 1079 ILE A CA 1
ATOM 8612 C C . ILE A 1 1079 ? -20.952 -0.264 30.484 1.00 89.06 1079 ILE A C 1
ATOM 8614 O O . ILE A 1 1079 ? -20.433 -1.377 30.389 1.00 89.06 1079 ILE A O 1
ATOM 8618 N N . GLY A 1 1080 ? -21.595 0.140 31.577 1.00 87.00 1080 GLY A N 1
ATOM 8619 C CA . GLY A 1 1080 ? -21.847 -0.688 32.750 1.00 87.00 1080 GLY A CA 1
ATOM 8620 C C . GLY A 1 1080 ? -23.307 -1.133 32.810 1.00 87.00 1080 GLY A C 1
ATOM 8621 O O . GLY A 1 1080 ? -24.199 -0.336 33.109 1.00 87.00 1080 GLY A O 1
ATOM 8622 N N . PHE A 1 1081 ? -23.563 -2.424 32.579 1.00 82.44 1081 PHE A N 1
ATOM 8623 C CA . PHE A 1 1081 ? -24.917 -2.997 32.656 1.00 82.44 1081 PHE A CA 1
ATOM 8624 C C . PHE A 1 1081 ? -25.376 -3.295 34.089 1.00 82.44 1081 PHE A C 1
ATOM 8626 O O . PHE A 1 1081 ? -26.557 -3.542 34.316 1.00 82.44 1081 PHE A O 1
ATOM 8633 N N . ASN A 1 1082 ? -24.453 -3.289 35.058 1.00 79.75 1082 ASN A N 1
ATOM 8634 C CA . ASN A 1 1082 ? -24.706 -3.643 36.460 1.00 79.75 1082 ASN A CA 1
ATOM 8635 C C . ASN A 1 1082 ? -25.263 -5.063 36.670 1.00 79.75 1082 ASN A C 1
ATOM 8637 O O . ASN A 1 1082 ? -25.954 -5.326 37.653 1.00 79.75 1082 ASN A O 1
ATOM 8641 N N . LEU A 1 1083 ? -24.929 -5.986 35.764 1.00 81.00 1083 LEU A N 1
ATOM 8642 C CA . LEU A 1 1083 ? -25.292 -7.406 35.827 1.00 81.00 1083 LEU A CA 1
ATOM 8643 C C . LEU A 1 1083 ? -24.083 -8.314 36.142 1.00 81.00 1083 LEU A C 1
ATOM 8645 O O . LEU A 1 1083 ? -24.130 -9.522 35.912 1.00 81.00 1083 LEU A O 1
ATOM 8649 N N . GLY A 1 1084 ? -22.996 -7.745 36.672 1.00 85.50 1084 GLY A N 1
ATOM 8650 C CA . GLY A 1 1084 ? -21.742 -8.451 36.953 1.00 85.50 1084 GLY A CA 1
ATOM 8651 C C . GLY A 1 1084 ? -20.890 -8.698 35.704 1.00 85.50 1084 GLY A C 1
ATOM 8652 O O . GLY A 1 1084 ? -21.094 -8.058 34.676 1.00 85.50 1084 GLY A O 1
ATOM 8653 N N . ALA A 1 1085 ? -19.932 -9.622 35.818 1.00 89.56 1085 ALA A N 1
ATOM 8654 C CA . ALA A 1 1085 ? -18.949 -9.943 34.782 1.00 89.56 1085 ALA A CA 1
ATOM 8655 C C . ALA A 1 1085 ? -19.576 -10.213 33.403 1.00 89.56 1085 ALA A C 1
ATOM 8657 O O . ALA A 1 1085 ? -20.595 -10.900 33.311 1.00 89.56 1085 ALA A O 1
ATOM 8658 N N . VAL A 1 1086 ? -18.944 -9.714 32.340 1.00 92.25 1086 VAL A N 1
ATOM 8659 C CA . VAL A 1 1086 ? -19.337 -9.986 30.950 1.00 92.25 1086 VAL A CA 1
ATOM 8660 C C . VAL A 1 1086 ? -18.696 -11.298 30.492 1.00 92.25 1086 VAL A C 1
ATOM 8662 O O . VAL A 1 1086 ? -17.521 -11.536 30.761 1.00 92.25 1086 VAL A O 1
ATOM 8665 N N . TYR A 1 1087 ? -19.452 -12.155 29.803 1.00 90.06 1087 TYR A N 1
ATOM 8666 C CA . TYR A 1 1087 ? -18.961 -13.450 29.303 1.00 90.06 1087 TYR A CA 1
ATOM 8667 C C . TYR A 1 1087 ? -19.046 -13.610 27.785 1.00 90.06 1087 TYR A C 1
ATOM 8669 O O . TYR A 1 1087 ? -18.354 -14.457 27.232 1.00 90.06 1087 TYR A O 1
ATOM 8677 N N . GLY A 1 1088 ? -19.871 -12.823 27.093 1.00 89.25 1088 GLY A N 1
ATOM 8678 C CA . GLY A 1 1088 ? -20.009 -12.950 25.645 1.00 89.25 1088 GLY A CA 1
ATOM 8679 C C . GLY A 1 1088 ? -20.914 -11.902 25.015 1.00 89.25 1088 GLY A C 1
ATOM 8680 O O . GLY A 1 1088 ? -21.648 -11.188 25.707 1.00 89.25 1088 GLY A O 1
ATOM 8681 N N . PHE A 1 1089 ? -20.865 -11.858 23.685 1.00 90.12 1089 PHE A N 1
ATOM 8682 C CA . PHE A 1 1089 ? -21.592 -10.915 22.843 1.00 90.12 1089 PHE A CA 1
ATOM 8683 C C . PHE A 1 1089 ? -22.360 -11.621 21.731 1.00 90.12 1089 PHE A C 1
ATOM 8685 O O . PHE A 1 1089 ? -21.958 -12.684 21.266 1.00 90.12 1089 PHE A O 1
ATOM 8692 N N . GLY A 1 1090 ? -23.419 -10.977 21.249 1.00 88.94 1090 GLY A N 1
ATOM 8693 C CA . GLY A 1 1090 ? -24.047 -11.307 19.977 1.00 88.94 1090 GLY A CA 1
ATOM 8694 C C . GLY A 1 1090 ? -24.615 -10.064 19.301 1.00 88.94 1090 GLY A C 1
ATOM 8695 O O . GLY A 1 1090 ? -25.003 -9.109 19.972 1.00 88.94 1090 GLY A O 1
ATOM 8696 N N . PHE A 1 1091 ? -24.664 -10.068 17.971 1.00 88.50 1091 PHE A N 1
ATOM 8697 C CA . PHE A 1 1091 ? -25.146 -8.934 17.182 1.00 88.50 1091 PHE A CA 1
ATOM 8698 C C . PHE A 1 1091 ? -26.441 -9.282 16.472 1.00 88.50 1091 PHE A C 1
ATOM 8700 O O . PHE A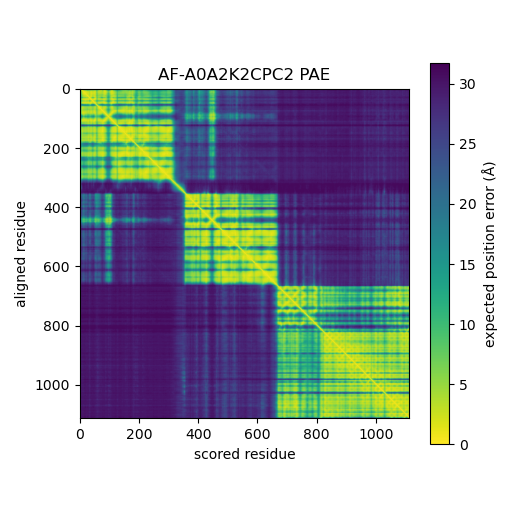 1 1091 ? -26.558 -10.343 15.859 1.00 88.50 1091 PHE A O 1
ATOM 8707 N N . ILE A 1 1092 ? -27.394 -8.355 16.506 1.00 85.81 1092 ILE A N 1
ATOM 8708 C CA . ILE A 1 1092 ? -28.616 -8.461 15.714 1.00 85.81 1092 ILE A CA 1
ATOM 8709 C C . ILE A 1 1092 ? -28.388 -7.713 14.400 1.00 85.81 1092 ILE A C 1
ATOM 8711 O O . ILE A 1 1092 ? -28.337 -6.480 14.362 1.00 85.81 1092 ILE A O 1
ATOM 8715 N N . LYS A 1 1093 ? -28.229 -8.478 13.317 1.00 76.69 1093 LYS A N 1
ATOM 8716 C CA . LYS A 1 1093 ? -27.957 -7.961 11.971 1.00 76.69 1093 LYS A CA 1
ATOM 8717 C C . LYS A 1 1093 ? -29.054 -6.985 11.521 1.00 76.69 1093 LYS A C 1
ATOM 8719 O O . LYS A 1 1093 ? -30.237 -7.278 11.672 1.00 76.69 1093 LYS A O 1
ATOM 8724 N N . GLY A 1 1094 ? -28.669 -5.836 10.964 1.00 73.50 1094 GLY A N 1
ATOM 8725 C CA . GLY A 1 1094 ? -29.581 -4.808 10.456 1.00 73.50 1094 GLY A CA 1
ATOM 8726 C C . GLY A 1 1094 ? -30.208 -3.880 11.502 1.00 73.50 1094 GLY A C 1
ATOM 8727 O O . GLY A 1 1094 ? -30.898 -2.942 11.112 1.00 73.50 1094 GLY A O 1
ATOM 8728 N N . LEU A 1 1095 ? -29.995 -4.107 12.807 1.00 72.88 1095 LEU A N 1
ATOM 8729 C CA . LEU A 1 1095 ? -30.621 -3.313 13.878 1.00 72.88 1095 LEU A CA 1
ATOM 8730 C C . LEU A 1 1095 ? -29.627 -2.557 14.777 1.00 72.88 1095 LEU A C 1
ATOM 8732 O O . LEU A 1 1095 ? -30.066 -1.953 15.748 1.00 72.88 1095 LEU A O 1
ATOM 8736 N N . ARG A 1 1096 ? -28.310 -2.575 14.490 1.00 80.88 1096 ARG A N 1
ATOM 8737 C CA . ARG A 1 1096 ? -27.245 -1.950 15.324 1.00 80.88 1096 ARG A CA 1
ATOM 8738 C C . ARG A 1 1096 ? -27.368 -2.262 16.826 1.00 80.88 1096 ARG A C 1
ATOM 8740 O O . ARG A 1 1096 ? -27.028 -1.448 17.687 1.00 80.88 1096 ARG A O 1
ATOM 8747 N N . ARG A 1 1097 ? -27.887 -3.451 17.146 1.00 85.81 1097 ARG A N 1
ATOM 8748 C CA . ARG A 1 1097 ? -28.146 -3.900 18.515 1.00 85.81 1097 ARG A CA 1
ATOM 8749 C C . ARG A 1 1097 ? -27.131 -4.943 18.945 1.00 85.81 1097 ARG A C 1
ATOM 8751 O O . ARG A 1 1097 ? -26.947 -5.961 18.274 1.00 85.81 1097 ARG A O 1
ATOM 8758 N N . LEU A 1 1098 ? -26.524 -4.680 20.095 1.00 89.69 1098 LEU A N 1
ATOM 8759 C CA . LEU A 1 1098 ? -25.608 -5.562 20.798 1.00 89.69 1098 LEU A CA 1
ATOM 8760 C C . LEU A 1 1098 ? -26.364 -6.285 21.914 1.00 89.69 1098 LEU A C 1
ATOM 8762 O O . LEU A 1 1098 ? -27.012 -5.649 22.742 1.00 89.69 1098 LEU A O 1
ATOM 8766 N N . VAL A 1 1099 ? -26.237 -7.604 21.961 1.00 91.00 1099 VAL A N 1
ATOM 8767 C CA . VAL A 1 1099 ? -26.670 -8.456 23.069 1.00 91.00 1099 VAL A CA 1
ATOM 8768 C C . VAL A 1 1099 ? -25.445 -8.809 23.901 1.00 91.00 1099 VAL A C 1
ATOM 8770 O O . VAL A 1 1099 ? -24.431 -9.253 23.364 1.00 91.00 1099 VAL A O 1
ATOM 8773 N N . VAL A 1 1100 ? -25.541 -8.628 25.213 1.00 91.56 1100 VAL A N 1
ATOM 8774 C CA . VAL A 1 1100 ? -24.457 -8.869 26.166 1.00 91.56 1100 VAL A CA 1
ATOM 8775 C C . VAL A 1 1100 ? -24.910 -9.899 27.191 1.00 91.56 1100 VAL A C 1
ATOM 8777 O O . VAL A 1 1100 ? -25.922 -9.721 27.872 1.00 91.56 1100 VAL A O 1
ATOM 8780 N N . GLY A 1 1101 ? -24.150 -10.987 27.296 1.00 91.19 1101 GLY A N 1
ATOM 8781 C CA . GLY A 1 1101 ? -24.322 -12.005 28.326 1.00 91.19 1101 GLY A CA 1
ATOM 8782 C C . GLY A 1 1101 ? -23.497 -11.644 29.554 1.00 91.19 1101 GLY A C 1
ATOM 8783 O O . GLY A 1 1101 ? -22.266 -11.625 29.491 1.00 91.19 1101 GLY A O 1
ATOM 8784 N N . CYS A 1 1102 ? -24.168 -11.374 30.669 1.00 89.75 1102 CYS A N 1
ATOM 8785 C CA . CYS A 1 1102 ? -23.553 -11.016 31.941 1.00 89.75 1102 CYS A CA 1
ATOM 8786 C C . CYS A 1 1102 ? -23.814 -12.092 33.000 1.00 89.75 1102 CYS A C 1
ATOM 8788 O O . CYS A 1 1102 ? -24.774 -12.856 32.921 1.00 89.75 1102 CYS A O 1
ATOM 8790 N N . HIS A 1 1103 ? -23.004 -12.104 34.055 1.00 86.69 1103 HIS A N 1
ATOM 8791 C CA . HIS A 1 1103 ? -23.098 -13.062 35.154 1.00 86.69 1103 HIS A CA 1
ATOM 8792 C C . HIS A 1 1103 ? -24.516 -13.218 35.722 1.00 86.69 1103 HIS A C 1
ATOM 8794 O O . HIS A 1 1103 ? -24.951 -14.338 35.970 1.00 86.69 1103 HIS A O 1
ATOM 8800 N N . GLN A 1 1104 ? -25.248 -12.117 35.896 1.00 84.12 1104 GLN A N 1
ATOM 8801 C CA . GLN A 1 1104 ? -26.585 -12.089 36.497 1.00 84.12 1104 GLN A CA 1
ATOM 8802 C C . GLN A 1 1104 ? -27.716 -11.901 35.477 1.00 84.12 1104 GLN A C 1
ATOM 8804 O O . GLN A 1 1104 ? -28.856 -11.669 35.881 1.00 84.12 1104 GLN A O 1
ATOM 8809 N N . GLY A 1 1105 ? -27.456 -11.959 34.166 1.00 85.69 1105 GLY A N 1
ATOM 8810 C CA . GLY A 1 1105 ? -28.515 -11.720 33.188 1.00 85.69 1105 GLY A CA 1
ATOM 8811 C C . GLY A 1 1105 ? -28.064 -11.448 31.759 1.00 85.69 1105 GLY A C 1
ATOM 8812 O O . GLY A 1 1105 ? -26.902 -11.606 31.403 1.00 85.69 1105 GLY A O 1
ATOM 8813 N N . ILE A 1 1106 ? -29.020 -11.018 30.941 1.00 87.81 1106 ILE A N 1
ATOM 8814 C CA . ILE A 1 1106 ? -28.816 -10.657 29.536 1.00 87.81 1106 ILE A CA 1
ATOM 8815 C C . ILE A 1 1106 ? -29.266 -9.213 29.357 1.00 87.81 1106 ILE A C 1
ATOM 8817 O O . ILE A 1 1106 ? -30.381 -8.851 29.753 1.00 87.81 1106 ILE A O 1
ATOM 8821 N N . ALA A 1 1107 ? -28.418 -8.408 28.734 1.00 87.31 1107 ALA A N 1
ATOM 8822 C CA . ALA A 1 1107 ? -28.739 -7.047 28.343 1.00 87.31 1107 ALA A CA 1
ATOM 8823 C C . ALA A 1 1107 ? -28.706 -6.905 26.822 1.00 87.31 1107 ALA A C 1
ATOM 8825 O O . ALA A 1 1107 ? -27.979 -7.616 26.132 1.00 87.31 1107 ALA A O 1
ATOM 8826 N N . MET A 1 1108 ? -29.485 -5.967 26.307 1.00 87.00 1108 MET A N 1
ATOM 8827 C CA . MET A 1 1108 ? -29.453 -5.542 24.919 1.00 87.00 1108 MET A CA 1
ATOM 8828 C C . MET A 1 1108 ? -29.308 -4.029 24.871 1.00 87.00 1108 MET A C 1
ATOM 8830 O O . MET A 1 1108 ? -29.883 -3.307 25.681 1.00 87.00 1108 MET A O 1
ATOM 8834 N N . MET A 1 1109 ? -28.514 -3.544 23.932 1.00 85.56 1109 MET A N 1
ATOM 8835 C CA . MET A 1 1109 ? -28.256 -2.126 23.754 1.00 85.56 1109 MET A CA 1
ATOM 8836 C C . MET A 1 1109 ? -28.289 -1.780 22.277 1.00 85.56 1109 MET A C 1
ATOM 8838 O O . MET A 1 1109 ? -27.710 -2.488 21.456 1.00 85.56 1109 MET A O 1
ATOM 8842 N N . GLU A 1 1110 ? -28.914 -0.655 21.958 1.00 82.25 1110 GLU A N 1
ATOM 8843 C CA . GLU A 1 1110 ? -28.768 -0.017 20.656 1.00 82.25 1110 GLU A CA 1
ATOM 8844 C C . GLU A 1 1110 ? -27.541 0.901 20.668 1.00 82.25 1110 GLU A C 1
ATOM 8846 O O . GLU A 1 1110 ? -27.407 1.772 21.537 1.00 82.25 1110 GLU A O 1
ATOM 8851 N N . ILE A 1 1111 ? -26.615 0.672 19.736 1.00 77.50 1111 ILE A N 1
ATOM 8852 C CA . ILE A 1 1111 ? -25.427 1.511 19.587 1.00 77.50 1111 ILE A CA 1
ATOM 8853 C C . ILE A 1 1111 ? -25.829 2.715 18.719 1.00 77.50 1111 ILE A C 1
ATOM 8855 O O . ILE A 1 1111 ? -26.193 2.521 17.555 1.00 77.50 1111 ILE A O 1
ATOM 8859 N N . PRO A 1 1112 ? -25.809 3.947 19.264 1.00 60.59 1112 PRO A N 1
ATOM 8860 C CA . PRO A 1 1112 ? -26.198 5.139 18.518 1.00 60.59 1112 PRO A CA 1
ATOM 8861 C C . PRO A 1 1112 ? -25.242 5.363 17.340 1.00 60.59 1112 PRO A C 1
ATOM 8863 O O . PRO A 1 1112 ? -24.064 5.013 17.422 1.00 60.59 1112 PRO A O 1
ATOM 8866 N N . SER A 1 1113 ? -25.737 5.936 16.238 1.00 53.53 1113 SER A N 1
ATOM 8867 C CA . SER A 1 1113 ? -24.837 6.402 15.178 1.00 53.53 1113 SER A CA 1
ATOM 8868 C C . SER A 1 1113 ? -23.935 7.518 15.707 1.00 53.53 1113 SER A C 1
ATOM 8870 O O . SER A 1 1113 ? -24.448 8.367 16.440 1.00 53.53 1113 SER A O 1
ATOM 8872 N N . PRO A 1 1114 ? -22.646 7.529 15.328 1.00 43.78 1114 PRO A N 1
ATOM 8873 C CA . PRO A 1 1114 ? -21.776 8.675 15.571 1.00 43.78 1114 PRO A CA 1
ATOM 8874 C C . PRO A 1 1114 ? -22.310 9.956 14.920 1.00 43.78 1114 PRO A C 1
ATOM 8876 O O . PRO A 1 1114 ? -22.994 9.855 13.870 1.00 43.78 1114 PRO A O 1
#

pLDDT: mean 78.84, std 16.6, range [22.81, 96.94]

Radius of gyration: 48.81 Å; Cα contacts (8 Å, |Δi|>4): 2218; chains: 1; bounding box: 107×87×143 Å